Protein AF-A0AAV0G132-F1 (afdb_monomer_lite)

Organism: NCBI:txid186058

Sequence (870 aa):
MGSQDLRESGVVGNGVGATSFPSAESEQMADDATESMNLGDDILQDLDLYWDDINGRLLVSRMVNDSVIKGMVGAVEQEAAEKVRDKEMEMAKLKEHFDFHVTEINGVEFRGSHVLSSNNPESAQHIALLDGFTLDGKKMDSLTGLRNLVKEQFEKIKNDMYEVKDHNSLRRIGSGSELVGLGGILPEKESQSWVHVDKTINNLETTVDSIFGCVDDILQLSKVSFFEFKMEKDLQRKVENMVTQNLWRSFLEDFENQIWGQNTQMCAMQLEKLSEIRSLRADLVGILKLLSSTEGGNLTSLGSHDMDGFHNKISRDHGMSSKSHEGNDKVEHSRTDVPHSFEAAQLKHLSKEALVSYFSDMITKMKRDHESILQEKTEELFTLKAEFLRLRERGSNVSHRKDKELDVLRKKIPEILSKLDDILLANEKCPPIHCKDENVCNLKNRLESLLSENCRLRDSLAIKKNELKCLSSRVSDASEKMLKHSMDETKMQRLVDNLNLIVEDVGIESSIREEVYKCFMRDHMQLHLSKEIYDTMSREAGVEAESTCIVEMEDSDCESLIMQEMYAVIYGEAIVTLEKSIKELYGEYLKERETRISLQLQASQRENEFTLEADEKIKLKEELVALKKSLDEKDRMASDISTALAKERDQFDLVSLELNFLREQVTKQQSLASENDVKLDLVKGQLLQALIEIEAFRDEAKQKVDELNEANHQRRMALALSEEKQSNLLLLESREEELRKKMEVIKGIVCELSTMFAGFEFKVTERISENKFRLEHSQGKLKSLVKKANLLRKRDLICQQSLEKRSSDLQMAEAEVDLLGDEVDVLLGLLEKIYIALDHYSPILQHYPGVIQILKLIRRELGGEYTKAV

Structure (mmCIF, N/CA/C/O backbone):
data_AF-A0AAV0G132-F1
#
_entry.id   AF-A0AAV0G132-F1
#
loop_
_atom_site.group_PDB
_atom_site.id
_atom_site.type_symbol
_atom_site.label_atom_id
_atom_site.label_alt_id
_atom_site.label_comp_id
_atom_site.label_asym_id
_atom_site.label_entity_id
_atom_site.label_seq_id
_atom_site.pdbx_PDB_ins_code
_atom_site.Cartn_x
_atom_site.Cartn_y
_atom_site.Cartn_z
_atom_site.occupancy
_atom_site.B_iso_or_equiv
_atom_site.auth_seq_id
_atom_site.auth_comp_id
_atom_site.auth_asym_id
_atom_site.auth_atom_id
_atom_site.pdbx_PDB_model_num
ATOM 1 N N . MET A 1 1 ? -16.339 3.561 -53.559 1.00 36.94 1 MET A N 1
ATOM 2 C CA . MET A 1 1 ? -17.383 2.514 -53.512 1.00 36.94 1 MET A CA 1
ATOM 3 C C . MET A 1 1 ? -17.726 2.382 -52.038 1.00 36.94 1 MET A C 1
ATOM 5 O O . MET A 1 1 ? -16.840 2.003 -51.294 1.00 36.94 1 MET A O 1
ATOM 9 N N . GLY A 1 2 ? -18.855 2.824 -51.497 1.00 32.28 2 GLY A N 1
ATOM 10 C CA . GLY A 1 2 ? -20.177 3.156 -52.042 1.00 32.28 2 GLY A CA 1
ATOM 11 C C . GLY A 1 2 ? -21.156 2.641 -50.976 1.00 32.28 2 GLY A C 1
ATOM 12 O O . GLY A 1 2 ? -21.245 1.436 -50.799 1.00 32.28 2 GLY A O 1
ATOM 13 N N . SER A 1 3 ? -21.611 3.471 -50.037 1.00 37.94 3 SER A N 1
ATOM 14 C CA . SER A 1 3 ? -22.779 4.355 -50.181 1.00 37.94 3 SER A CA 1
ATOM 15 C C . SER A 1 3 ? -24.080 3.584 -50.417 1.00 37.94 3 SER A C 1
ATOM 17 O O . SER A 1 3 ? -24.374 3.258 -51.560 1.00 37.94 3 SER A O 1
ATOM 19 N N . GLN A 1 4 ? -24.890 3.410 -49.366 1.00 33.94 4 GLN A N 1
ATOM 20 C CA . GLN A 1 4 ? -26.226 4.025 -49.324 1.00 33.94 4 GLN A CA 1
ATOM 21 C C . GLN A 1 4 ? -26.869 3.960 -47.931 1.00 33.94 4 GLN A C 1
ATOM 23 O O . GLN A 1 4 ? -26.843 2.925 -47.272 1.00 33.94 4 GLN A O 1
ATOM 28 N N . ASP A 1 5 ? -27.494 5.068 -47.529 1.00 37.97 5 ASP A N 1
ATOM 29 C CA . ASP A 1 5 ? -28.571 5.076 -46.539 1.00 37.97 5 ASP A CA 1
ATOM 30 C C . ASP A 1 5 ? -29.846 4.457 -47.130 1.00 37.97 5 ASP A C 1
ATOM 32 O O . ASP A 1 5 ? -30.088 4.547 -48.338 1.00 37.97 5 ASP A O 1
ATOM 36 N N . LEU A 1 6 ? -30.725 3.950 -46.261 1.00 32.59 6 LEU A N 1
ATOM 37 C CA . LEU A 1 6 ? -32.139 3.768 -46.585 1.00 32.59 6 LEU A CA 1
ATOM 38 C C . LEU A 1 6 ? -33.021 4.164 -45.392 1.00 32.59 6 LEU A C 1
ATOM 40 O O . LEU A 1 6 ? -33.168 3.431 -44.417 1.00 32.59 6 LEU A O 1
ATOM 44 N N . ARG A 1 7 ? -33.614 5.358 -45.492 1.00 34.22 7 ARG A N 1
ATOM 45 C CA . ARG A 1 7 ? -34.792 5.774 -44.720 1.00 34.22 7 ARG A CA 1
ATOM 46 C C . ARG A 1 7 ? -36.039 5.434 -45.526 1.00 34.22 7 ARG A C 1
ATOM 48 O O . ARG A 1 7 ? -36.102 5.847 -46.676 1.00 34.22 7 ARG A O 1
ATOM 55 N N . GLU A 1 8 ? -37.059 4.870 -44.887 1.00 29.23 8 GLU A N 1
ATOM 56 C CA . GLU A 1 8 ? -38.465 5.074 -45.266 1.00 29.23 8 GLU A CA 1
ATOM 57 C C . GLU A 1 8 ? -39.414 4.584 -44.155 1.00 29.23 8 GLU A C 1
ATOM 59 O O . GLU A 1 8 ? -38.973 4.021 -43.156 1.00 29.23 8 GLU A O 1
ATOM 64 N N . SER A 1 9 ? -40.717 4.839 -44.284 1.00 30.92 9 SER A N 1
ATOM 65 C CA . SER A 1 9 ? -41.403 5.950 -43.603 1.00 30.92 9 SER A CA 1
ATOM 66 C C . SER A 1 9 ? -42.880 5.593 -43.335 1.00 30.92 9 SER A C 1
ATOM 68 O O . SER A 1 9 ? -43.387 4.634 -43.908 1.00 30.92 9 SER A O 1
ATOM 70 N N . GLY A 1 10 ? -43.577 6.338 -42.465 1.00 26.41 10 GLY A N 1
ATOM 71 C CA . GLY A 1 10 ? -44.994 6.092 -42.126 1.00 26.41 10 GLY A CA 1
ATOM 72 C C . GLY A 1 10 ? -45.368 6.709 -40.767 1.00 26.41 10 GLY A C 1
ATOM 73 O O . GLY A 1 10 ? -45.057 6.106 -39.751 1.00 26.41 10 GLY A O 1
ATOM 74 N N . VAL A 1 11 ? -45.813 7.965 -40.605 1.00 27.92 11 VAL A N 1
ATOM 75 C CA . VAL A 1 11 ? -46.923 8.753 -41.208 1.00 27.92 11 VAL A CA 1
ATOM 76 C C . VAL A 1 11 ? -48.240 8.634 -40.414 1.00 27.92 11 VAL A C 1
ATOM 78 O O . VAL A 1 11 ? -48.987 7.683 -40.581 1.00 27.92 11 VAL A O 1
ATOM 81 N N . VAL A 1 12 ? -48.529 9.708 -39.655 1.00 30.22 12 VAL A N 1
ATOM 82 C CA . VAL A 1 12 ? -49.845 10.192 -39.160 1.00 30.22 12 VAL A CA 1
ATOM 83 C C . VAL A 1 12 ? -50.607 9.345 -38.120 1.00 30.22 12 VAL A C 1
ATOM 85 O O . VAL A 1 12 ? -50.897 8.174 -38.316 1.00 30.22 12 VAL A O 1
ATOM 88 N N . GLY A 1 13 ? -51.037 10.007 -37.034 1.00 28.47 13 GLY A N 1
ATOM 89 C CA . GLY A 1 13 ? -51.892 9.413 -35.995 1.00 28.47 13 GLY A CA 1
ATOM 90 C C . GLY A 1 13 ? -52.217 10.347 -34.820 1.00 28.47 13 GLY A C 1
ATOM 91 O O . GLY A 1 13 ? -52.079 9.948 -33.670 1.00 28.47 13 GLY A O 1
ATOM 92 N N . ASN A 1 14 ? -52.593 11.606 -35.077 1.00 32.50 14 ASN A N 1
ATOM 93 C CA . ASN A 1 14 ? -52.926 12.560 -34.008 1.00 32.50 14 ASN A CA 1
ATOM 94 C C . ASN A 1 14 ? -54.374 12.331 -33.526 1.00 32.50 14 ASN A C 1
ATOM 96 O O . ASN A 1 14 ? -55.293 12.411 -34.340 1.00 32.50 14 ASN A O 1
ATOM 100 N N . GLY A 1 15 ? -54.590 12.066 -32.232 1.00 28.19 15 GLY A N 1
ATOM 101 C CA . GLY A 1 15 ? -55.911 11.717 -31.688 1.00 28.19 15 GLY A CA 1
ATOM 102 C C . GLY A 1 15 ? -56.147 12.258 -30.278 1.00 28.19 15 GLY A C 1
ATOM 103 O O . GLY A 1 15 ? -55.654 11.699 -29.303 1.00 28.19 15 GLY A O 1
ATOM 104 N N . VAL A 1 16 ? -56.926 13.337 -30.168 1.00 35.59 16 VAL A N 1
ATOM 105 C CA . VAL A 1 16 ? -57.407 13.878 -28.885 1.00 35.59 16 VAL A CA 1
ATOM 106 C C . VAL A 1 16 ? -58.702 13.164 -28.495 1.00 35.59 16 VAL A C 1
ATOM 108 O O . VAL A 1 16 ? -59.625 13.093 -29.303 1.00 35.59 16 VAL A O 1
ATOM 111 N N . GLY A 1 17 ? -58.783 12.673 -27.256 1.00 28.84 17 GLY A N 1
ATOM 112 C CA . GLY A 1 17 ? -59.946 11.956 -26.724 1.00 28.84 17 GLY A CA 1
ATOM 113 C C . GLY A 1 17 ? -60.421 12.528 -25.392 1.00 28.84 17 GLY A C 1
ATOM 114 O O . GLY A 1 17 ? -60.152 11.952 -24.344 1.00 28.84 17 GLY A O 1
ATOM 115 N N . ALA A 1 18 ? -61.124 13.661 -25.431 1.00 34.88 18 ALA A N 1
ATOM 116 C CA . ALA A 1 18 ? -61.877 14.172 -24.287 1.00 34.88 18 ALA A CA 1
ATOM 117 C C . ALA A 1 18 ? -63.366 13.847 -24.473 1.00 34.88 18 ALA A C 1
ATOM 119 O O . ALA A 1 18 ? -63.930 14.144 -25.525 1.00 34.88 18 ALA A O 1
ATOM 120 N N . THR A 1 19 ? -64.012 13.281 -23.453 1.00 28.36 19 THR A N 1
ATOM 121 C CA . THR A 1 19 ? -65.462 13.029 -23.446 1.00 28.36 19 THR A CA 1
ATOM 122 C C . THR A 1 19 ? -66.064 13.388 -22.096 1.00 28.36 19 THR A C 1
ATOM 124 O O . THR A 1 19 ? -65.718 12.796 -21.076 1.00 28.36 19 THR A O 1
ATOM 127 N N . SER A 1 20 ? -66.991 14.342 -22.105 1.00 32.84 20 SER A N 1
ATOM 128 C CA . SER A 1 20 ? -67.818 14.743 -20.966 1.00 32.84 20 SER A CA 1
ATOM 129 C C . SER A 1 20 ? -69.273 14.311 -21.176 1.00 32.84 20 SER A C 1
ATOM 131 O O . SER A 1 20 ? -69.733 14.323 -22.312 1.00 32.84 20 SER A O 1
ATOM 133 N N . PHE A 1 21 ? -69.952 13.982 -20.071 1.00 29.59 21 PHE A N 1
ATOM 134 C CA . PHE A 1 21 ? -71.403 13.853 -19.821 1.00 29.59 21 PHE A CA 1
ATOM 135 C C . PHE A 1 21 ? -72.417 14.021 -20.973 1.00 29.59 21 PHE A C 1
ATOM 137 O O . PHE A 1 21 ? -72.350 14.962 -21.763 1.00 29.59 21 PHE A O 1
ATOM 144 N N . PRO A 1 22 ? -73.529 13.269 -20.878 1.00 39.09 22 PRO A N 1
ATOM 145 C CA . PRO A 1 22 ? -74.794 13.989 -20.702 1.00 39.09 22 PRO A CA 1
ATOM 146 C C . PRO A 1 22 ? -75.633 13.569 -19.479 1.00 39.09 22 PRO A C 1
ATOM 148 O O . PRO A 1 22 ? -75.704 12.413 -19.077 1.00 39.09 22 PRO A O 1
ATOM 151 N N . SER A 1 23 ? -76.288 14.593 -18.945 1.00 30.05 23 SER A N 1
ATOM 152 C CA . SER A 1 23 ? -77.307 14.697 -17.891 1.00 30.05 23 SER A CA 1
ATOM 153 C C . SER A 1 23 ? -78.515 13.744 -17.920 1.00 30.05 23 SER A C 1
ATOM 155 O O . SER A 1 23 ? -79.077 13.512 -18.990 1.00 30.05 23 SER A O 1
ATOM 157 N N . ALA A 1 24 ? -79.049 13.439 -16.728 1.00 26.97 24 ALA A N 1
ATOM 158 C CA . ALA A 1 24 ? -80.485 13.521 -16.394 1.00 26.97 24 ALA A CA 1
ATOM 159 C C . ALA A 1 24 ? -80.685 13.576 -14.856 1.00 26.97 24 ALA A C 1
ATOM 161 O O . ALA A 1 24 ? -79.855 13.043 -14.122 1.00 26.97 24 ALA A O 1
ATOM 162 N N . GLU A 1 25 ? -81.768 14.195 -14.371 1.00 30.30 25 GLU A N 1
ATOM 163 C CA . GLU A 1 25 ? -82.135 14.262 -12.941 1.00 30.30 25 GLU A CA 1
ATOM 164 C C . GLU A 1 25 ? -83.433 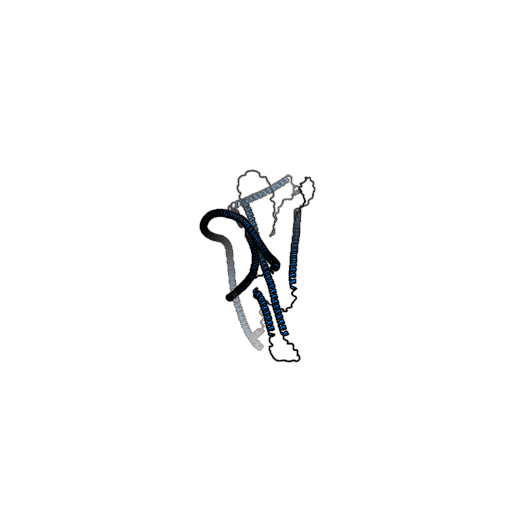13.483 -12.635 1.00 30.30 25 GLU A C 1
ATOM 166 O O . GLU A 1 25 ? -84.320 13.411 -13.477 1.00 30.30 25 GLU A O 1
ATOM 171 N N . SER A 1 26 ? -83.521 12.965 -11.401 1.00 31.55 26 SER A N 1
ATOM 172 C CA . SER A 1 26 ? -84.720 12.796 -10.548 1.00 31.55 26 SER A CA 1
ATOM 173 C C . SER A 1 26 ? -86.074 12.360 -11.149 1.00 31.55 26 SER A C 1
ATOM 175 O O . SER A 1 26 ? -86.759 13.171 -11.762 1.00 31.55 26 SER A O 1
ATOM 177 N N . GLU A 1 27 ? -86.593 11.204 -10.698 1.00 28.05 27 GLU A N 1
ATOM 178 C CA . GLU A 1 27 ? -87.810 11.181 -9.848 1.00 28.05 27 GLU A CA 1
ATOM 179 C C . GLU A 1 27 ? -87.971 9.859 -9.052 1.00 28.05 27 GLU A C 1
ATOM 181 O O . GLU A 1 27 ? -87.134 8.962 -9.154 1.00 28.05 27 GLU A O 1
ATOM 186 N N . GLN A 1 28 ? -88.987 9.776 -8.179 1.00 31.23 28 GLN A N 1
ATOM 187 C CA . GLN A 1 28 ? -89.142 8.755 -7.122 1.00 31.23 28 GLN A CA 1
ATOM 188 C C . GLN A 1 28 ? -90.221 7.692 -7.424 1.00 31.23 28 GLN A C 1
ATOM 190 O O . GLN A 1 28 ? -91.260 8.041 -7.967 1.00 31.23 28 GLN A O 1
ATOM 195 N N . MET A 1 29 ? -90.014 6.452 -6.954 1.00 26.42 29 MET A N 1
ATOM 196 C CA . MET A 1 29 ? -90.965 5.504 -6.306 1.00 26.42 29 MET A CA 1
ATOM 197 C C . MET A 1 29 ? -90.113 4.278 -5.880 1.00 26.42 29 MET A C 1
ATOM 199 O O . MET A 1 29 ? -89.427 3.715 -6.723 1.00 26.42 29 MET A O 1
ATOM 203 N N . ALA A 1 30 ? -89.898 3.949 -4.602 1.00 30.80 30 ALA A N 1
ATOM 204 C CA . ALA A 1 30 ? -90.835 3.397 -3.611 1.00 30.80 30 ALA A CA 1
ATOM 205 C C . ALA A 1 30 ? -91.268 1.937 -3.885 1.00 30.80 30 ALA A C 1
ATOM 207 O O . ALA A 1 30 ? -92.186 1.723 -4.670 1.00 30.80 30 ALA A O 1
ATOM 208 N N . ASP A 1 31 ? -90.651 0.971 -3.184 1.00 27.38 31 ASP A N 1
ATOM 209 C CA . ASP A 1 31 ? -91.366 0.030 -2.293 1.00 27.38 31 ASP A CA 1
ATOM 210 C C . ASP A 1 31 ? -90.404 -0.609 -1.250 1.00 27.38 31 ASP A C 1
ATOM 212 O O . ASP A 1 31 ? -89.189 -0.398 -1.318 1.00 27.38 31 ASP A O 1
ATOM 216 N N . ASP A 1 32 ? -90.951 -1.338 -0.273 1.00 32.44 32 ASP A N 1
ATOM 217 C CA . ASP A 1 32 ? -90.259 -1.979 0.861 1.00 32.44 32 ASP A CA 1
ATOM 218 C C . ASP A 1 32 ? -89.352 -3.175 0.496 1.00 32.44 32 ASP A C 1
ATOM 220 O O . ASP A 1 32 ? -89.736 -4.052 -0.277 1.00 32.44 32 ASP A O 1
ATOM 224 N N . ALA A 1 33 ? -88.228 -3.307 1.217 1.00 30.95 33 ALA A N 1
ATOM 225 C CA . ALA A 1 33 ? -87.808 -4.570 1.848 1.00 30.95 33 ALA A CA 1
ATOM 226 C C . ALA A 1 33 ? -86.703 -4.337 2.899 1.00 30.95 33 ALA A C 1
ATOM 228 O O . ALA A 1 33 ? -85.720 -3.640 2.649 1.00 30.95 33 ALA A O 1
ATOM 229 N N . THR A 1 34 ? -86.830 -4.959 4.074 1.00 45.25 34 THR A N 1
ATOM 230 C CA . THR A 1 34 ? -85.786 -4.964 5.110 1.00 45.25 34 THR A CA 1
ATOM 231 C C . THR A 1 34 ? -84.804 -6.116 4.916 1.00 45.25 34 THR A C 1
ATOM 233 O O . THR A 1 34 ? -85.205 -7.268 5.067 1.00 45.25 34 THR A O 1
ATOM 236 N N . GLU A 1 35 ? -83.515 -5.826 4.754 1.00 36.12 35 GLU A N 1
ATOM 237 C CA . GLU A 1 35 ? -82.450 -6.751 5.164 1.00 36.12 35 GLU A CA 1
ATOM 238 C C . GLU A 1 35 ? -81.192 -5.980 5.597 1.00 36.12 35 GLU A C 1
ATOM 240 O O . GLU A 1 35 ? -81.009 -4.809 5.255 1.00 36.12 35 GLU A O 1
ATOM 245 N N . SER A 1 36 ? -80.387 -6.575 6.480 1.00 41.50 36 SER A N 1
ATOM 246 C CA . SER A 1 36 ? -79.354 -5.860 7.238 1.00 41.50 36 SER A CA 1
ATOM 247 C C . SER A 1 36 ? -78.055 -5.676 6.453 1.00 41.50 36 SER A C 1
ATOM 249 O O . SER A 1 36 ? -77.457 -6.652 6.010 1.00 41.50 36 SER A O 1
ATOM 251 N N . MET A 1 37 ? -77.565 -4.434 6.373 1.00 43.34 37 MET A N 1
ATOM 252 C CA . MET A 1 37 ? -76.246 -4.111 5.819 1.00 43.34 37 MET A CA 1
ATOM 253 C C . MET A 1 37 ? -75.106 -4.720 6.656 1.00 43.34 37 MET A C 1
ATOM 255 O O . MET A 1 37 ? -74.596 -4.075 7.576 1.00 43.34 37 MET A O 1
ATOM 259 N N . ASN A 1 38 ? -74.628 -5.907 6.279 1.00 50.78 38 ASN A N 1
ATOM 260 C CA . ASN A 1 38 ? -73.342 -6.450 6.732 1.00 50.78 38 ASN A CA 1
ATOM 261 C C . ASN A 1 38 ? -72.169 -5.789 5.977 1.00 50.78 38 ASN A C 1
ATOM 263 O O . ASN A 1 38 ? -71.285 -6.451 5.446 1.00 50.78 38 ASN A O 1
ATOM 267 N N . LEU A 1 39 ? -72.129 -4.451 5.980 1.00 52.28 39 LEU A N 1
ATOM 268 C CA . LEU A 1 39 ? -71.140 -3.642 5.251 1.00 52.28 39 LEU A CA 1
ATOM 269 C C . LEU A 1 39 ? -69.682 -3.923 5.684 1.00 52.28 39 LEU A C 1
ATOM 271 O O . LEU A 1 39 ? -68.746 -3.555 4.985 1.00 52.28 39 LEU A O 1
ATOM 275 N N . GLY A 1 40 ? -69.478 -4.555 6.845 1.00 53.88 40 GLY A N 1
ATOM 276 C CA . GLY A 1 40 ? -68.166 -5.031 7.289 1.00 53.88 40 GLY A CA 1
ATOM 277 C C . GLY A 1 40 ? -67.715 -6.335 6.623 1.00 53.88 40 GLY A C 1
ATOM 278 O O . GLY A 1 40 ? -66.518 -6.499 6.409 1.00 53.88 40 GLY A O 1
ATOM 279 N N . ASP A 1 41 ? -68.645 -7.226 6.268 1.00 54.53 41 ASP A N 1
ATOM 280 C CA . ASP A 1 41 ? -68.327 -8.515 5.642 1.00 54.53 41 ASP A CA 1
ATOM 281 C C . ASP A 1 41 ? -67.992 -8.320 4.157 1.00 54.53 41 ASP A C 1
ATOM 283 O O . ASP A 1 41 ? -66.986 -8.853 3.699 1.00 54.53 41 ASP A O 1
ATOM 287 N N . ASP A 1 42 ? -68.749 -7.477 3.439 1.00 55.22 42 ASP A N 1
ATOM 288 C CA . ASP A 1 42 ? -68.445 -7.107 2.045 1.00 55.22 42 ASP A CA 1
ATOM 289 C C . ASP A 1 42 ? -67.043 -6.480 1.928 1.00 55.22 42 ASP A C 1
ATOM 291 O O . ASP A 1 42 ? -66.249 -6.872 1.076 1.00 55.22 42 ASP A O 1
ATOM 295 N N . ILE A 1 43 ? -66.693 -5.549 2.829 1.00 59.53 43 ILE A N 1
ATOM 296 C CA . ILE A 1 43 ? -65.374 -4.890 2.836 1.00 59.53 43 ILE A CA 1
ATOM 297 C C . ILE A 1 43 ? -64.248 -5.874 3.186 1.00 59.53 43 ILE A C 1
ATOM 299 O O . ILE A 1 43 ? -63.153 -5.754 2.640 1.00 59.53 43 ILE A O 1
ATOM 303 N N . LEU A 1 44 ? -64.487 -6.844 4.077 1.00 62.59 44 LEU A N 1
ATOM 304 C CA . LEU A 1 44 ? -63.518 -7.910 4.355 1.00 62.59 44 LEU A CA 1
ATOM 305 C C . LEU A 1 44 ? -63.347 -8.838 3.147 1.00 62.59 44 LEU A C 1
ATOM 307 O O . LEU A 1 44 ? -62.218 -9.169 2.798 1.00 62.59 44 LEU A O 1
ATOM 311 N N . GLN A 1 45 ? -64.439 -9.202 2.474 1.00 66.06 45 GLN A N 1
ATOM 312 C CA . GLN A 1 45 ? -64.406 -10.083 1.312 1.00 66.06 45 GLN A CA 1
ATOM 313 C C . GLN A 1 45 ? -63.749 -9.416 0.091 1.00 66.06 45 GLN A C 1
ATOM 315 O O . GLN A 1 45 ? -62.959 -10.064 -0.596 1.00 66.06 45 GLN A O 1
ATOM 320 N N . ASP A 1 46 ? -63.980 -8.120 -0.136 1.00 70.44 46 ASP A N 1
ATOM 321 C CA . ASP A 1 46 ? -63.236 -7.317 -1.117 1.00 70.44 46 ASP A CA 1
ATOM 322 C C . ASP A 1 46 ? -61.739 -7.229 -0.768 1.00 70.44 46 ASP A C 1
ATOM 324 O O . ASP A 1 46 ? -60.889 -7.287 -1.660 1.00 70.44 46 ASP A O 1
ATOM 328 N N . LEU A 1 47 ? -61.388 -7.119 0.521 1.00 73.62 47 LEU A N 1
ATOM 329 C CA . LEU A 1 47 ? -59.992 -7.056 0.962 1.00 73.62 47 LEU A CA 1
ATOM 330 C C . LEU A 1 47 ? -59.267 -8.400 0.782 1.00 73.62 47 LEU A C 1
ATOM 332 O O . LEU A 1 47 ? -58.124 -8.406 0.324 1.00 73.62 47 LEU A O 1
ATOM 336 N N . ASP A 1 48 ? -59.932 -9.520 1.078 1.00 75.00 48 ASP A N 1
ATOM 337 C CA . ASP A 1 48 ? -59.417 -10.873 0.831 1.00 75.00 48 ASP A CA 1
ATOM 338 C C . ASP A 1 48 ? -59.248 -11.133 -0.678 1.00 75.00 48 ASP A C 1
ATOM 340 O O . ASP A 1 48 ? -58.193 -11.602 -1.108 1.00 75.00 48 ASP A O 1
ATOM 344 N N . LEU A 1 49 ? -60.221 -10.738 -1.512 1.00 74.44 49 LEU A N 1
ATOM 345 C CA . LEU A 1 49 ? -60.110 -10.809 -2.978 1.00 74.44 49 LEU A CA 1
ATOM 346 C C . LEU A 1 49 ? -58.949 -9.955 -3.518 1.00 74.44 49 LEU A C 1
ATOM 348 O O . LEU A 1 49 ? -58.238 -10.378 -4.433 1.00 74.44 49 LEU A O 1
ATOM 352 N N . TYR A 1 50 ? -58.722 -8.770 -2.946 1.00 81.00 50 TYR A N 1
ATOM 353 C CA . TYR A 1 50 ? -57.596 -7.906 -3.306 1.00 81.00 50 TYR A CA 1
ATOM 354 C C . TYR A 1 50 ? -56.249 -8.485 -2.841 1.00 81.00 50 TYR A C 1
ATOM 356 O O . TYR A 1 50 ? -55.238 -8.362 -3.536 1.00 81.00 50 TYR A O 1
ATOM 364 N N . TRP A 1 51 ? -56.224 -9.166 -1.692 1.00 82.75 51 TRP A N 1
ATOM 365 C CA . TRP A 1 51 ? -55.050 -9.885 -1.200 1.00 82.75 51 TRP A CA 1
ATOM 366 C C . TRP A 1 51 ? -54.709 -11.091 -2.086 1.00 82.75 51 TRP A C 1
ATOM 368 O O . TRP A 1 51 ? -53.539 -11.299 -2.411 1.00 82.75 51 TRP A O 1
ATOM 378 N N . ASP A 1 52 ? -55.710 -11.833 -2.562 1.00 84.81 52 ASP A N 1
ATOM 379 C CA . ASP A 1 52 ? -55.521 -12.941 -3.503 1.00 84.81 52 ASP A CA 1
ATOM 380 C C . ASP A 1 52 ? -55.097 -12.478 -4.908 1.00 84.81 52 ASP A C 1
ATOM 382 O O . ASP A 1 52 ? -54.250 -13.127 -5.525 1.00 84.81 52 ASP A O 1
ATOM 386 N N . ASP A 1 53 ? -55.565 -11.324 -5.397 1.00 86.19 53 ASP A N 1
ATOM 387 C CA . ASP A 1 53 ? -55.030 -10.690 -6.616 1.00 86.19 53 ASP A CA 1
ATOM 388 C C . ASP A 1 53 ? -53.558 -10.265 -6.439 1.00 86.19 53 ASP A C 1
ATOM 390 O O . ASP A 1 53 ? -52.724 -10.528 -7.312 1.00 86.19 53 ASP A O 1
ATOM 394 N N . ILE A 1 54 ? -53.185 -9.698 -5.283 1.00 83.25 54 ILE A N 1
ATOM 395 C CA . ILE A 1 54 ? -51.779 -9.410 -4.946 1.00 83.25 54 ILE A CA 1
ATOM 396 C C . ILE A 1 54 ? -50.946 -10.700 -4.921 1.00 83.25 54 ILE A C 1
ATOM 398 O O . ILE A 1 54 ? -49.888 -10.749 -5.554 1.00 83.25 54 ILE A O 1
ATOM 402 N N . ASN A 1 55 ? -51.414 -11.757 -4.251 1.00 81.81 55 ASN A N 1
ATOM 403 C CA . ASN A 1 55 ? -50.719 -13.045 -4.184 1.00 81.81 55 ASN A CA 1
ATOM 404 C C . ASN A 1 55 ? -50.591 -13.695 -5.569 1.00 81.81 55 ASN A C 1
ATOM 406 O O . ASN A 1 55 ? -49.518 -14.192 -5.915 1.00 81.81 55 ASN A O 1
ATOM 410 N N . GLY A 1 56 ? -51.638 -13.634 -6.396 1.00 85.56 56 GLY A N 1
ATOM 411 C CA . GLY A 1 56 ? -51.631 -14.109 -7.778 1.00 85.56 56 GLY A CA 1
ATOM 412 C C . GLY A 1 56 ? -50.617 -13.360 -8.644 1.00 85.56 56 GLY A C 1
ATOM 413 O O . GLY A 1 56 ? -49.794 -13.984 -9.316 1.00 85.56 56 GLY A O 1
ATOM 414 N N . ARG A 1 57 ? -50.593 -12.023 -8.576 1.00 84.12 57 ARG A N 1
ATOM 415 C CA . ARG A 1 57 ? -49.601 -11.190 -9.281 1.00 84.12 57 ARG A CA 1
ATOM 416 C C . ARG A 1 57 ? -48.179 -11.436 -8.794 1.00 84.12 57 ARG A C 1
ATOM 418 O O . ARG A 1 57 ? -47.260 -11.454 -9.611 1.00 84.12 57 ARG A O 1
ATOM 425 N N . LEU A 1 58 ? -47.979 -11.644 -7.494 1.00 84.38 58 LEU A N 1
ATOM 426 C CA . LEU A 1 58 ? -46.664 -11.905 -6.908 1.00 84.38 58 LEU A CA 1
ATOM 427 C C . LEU A 1 58 ? -46.162 -13.313 -7.272 1.00 84.38 58 LEU A C 1
ATOM 429 O O . LEU A 1 58 ? -44.988 -13.470 -7.607 1.00 84.38 58 LEU A O 1
ATOM 433 N N . LEU A 1 59 ? -47.052 -14.311 -7.324 1.00 84.19 59 LEU A N 1
ATOM 434 C CA . LEU A 1 59 ? -46.761 -15.649 -7.845 1.00 84.19 59 LEU A CA 1
ATOM 435 C C . LEU A 1 59 ? -46.396 -15.609 -9.336 1.00 84.19 59 LEU A C 1
ATOM 437 O O . LEU A 1 59 ? -45.377 -16.178 -9.721 1.00 84.19 59 LEU A O 1
ATOM 441 N N . VAL A 1 60 ? -47.166 -14.895 -10.166 1.00 85.38 60 VAL A N 1
ATOM 442 C CA . VAL A 1 60 ? -46.862 -14.709 -11.597 1.00 85.38 60 VAL A CA 1
ATOM 443 C C . VAL A 1 60 ? -45.535 -13.971 -11.784 1.00 85.38 60 VAL A C 1
ATOM 445 O O . VAL A 1 60 ? -44.696 -14.428 -12.553 1.00 85.38 60 VAL A O 1
ATOM 448 N N . SER A 1 61 ? -45.297 -12.883 -11.047 1.00 84.81 61 SER A N 1
ATOM 449 C CA . SER A 1 61 ? -44.033 -12.132 -11.069 1.00 84.81 61 SER A CA 1
ATOM 450 C C . SER A 1 61 ? -42.839 -13.019 -10.701 1.00 84.81 61 SER A C 1
ATOM 452 O O . SER A 1 61 ? -41.820 -13.018 -11.392 1.00 84.81 61 SER A O 1
ATOM 454 N N . ARG A 1 62 ? -42.991 -13.868 -9.675 1.00 86.81 62 ARG A N 1
ATOM 455 C CA . ARG A 1 62 ? -41.983 -14.861 -9.293 1.00 86.81 62 ARG A CA 1
ATOM 456 C C . ARG A 1 62 ? -41.759 -15.908 -10.384 1.00 86.81 62 ARG A C 1
ATOM 458 O O . ARG A 1 62 ? -40.615 -16.133 -10.751 1.00 86.81 62 ARG A O 1
ATOM 465 N N . MET A 1 63 ? -42.816 -16.492 -10.950 1.00 86.31 63 MET A N 1
ATOM 466 C CA . MET A 1 63 ? -42.703 -17.465 -12.046 1.00 86.31 63 MET A CA 1
ATOM 467 C C . MET A 1 63 ? -42.062 -16.865 -13.305 1.00 86.31 63 MET A C 1
ATOM 469 O O . MET A 1 63 ? -41.300 -17.551 -13.986 1.00 86.31 63 MET A O 1
ATOM 473 N N . VAL A 1 64 ? -42.336 -15.593 -13.611 1.00 89.00 64 VAL A N 1
ATOM 474 C CA . VAL A 1 64 ? -41.697 -14.858 -14.712 1.00 89.00 64 VAL A CA 1
ATOM 475 C C . VAL A 1 64 ? -40.220 -14.613 -14.406 1.00 89.00 64 VAL A C 1
ATOM 477 O O . VAL A 1 64 ? -39.390 -14.946 -15.247 1.00 89.00 64 VAL A O 1
ATOM 480 N N . ASN A 1 65 ? -39.865 -14.130 -13.212 1.00 86.06 65 ASN A N 1
ATOM 481 C CA . ASN A 1 65 ? -38.463 -13.952 -12.817 1.00 86.06 65 ASN A CA 1
ATOM 482 C C . ASN A 1 65 ? -37.691 -15.278 -12.811 1.00 86.06 65 ASN A C 1
ATOM 484 O O . ASN A 1 65 ? -36.621 -15.344 -13.408 1.00 86.06 65 ASN A O 1
ATOM 488 N N . ASP A 1 66 ? -38.238 -16.344 -12.226 1.00 88.31 66 ASP A N 1
ATOM 489 C CA . ASP A 1 66 ? -37.619 -17.675 -12.220 1.00 88.31 66 ASP A CA 1
ATOM 490 C C . ASP A 1 66 ? -37.433 -18.203 -13.660 1.00 88.31 66 ASP A C 1
ATOM 492 O O . ASP A 1 66 ? -36.412 -18.818 -13.972 1.00 88.31 66 ASP A O 1
ATOM 496 N N . SER A 1 67 ? -38.367 -17.904 -14.575 1.00 85.25 67 SER A N 1
ATOM 497 C CA . SER A 1 67 ? -38.255 -18.251 -16.002 1.00 85.25 67 SER A CA 1
ATOM 498 C C . SER A 1 67 ? -37.216 -17.409 -16.750 1.00 85.25 67 SER A C 1
ATOM 500 O O . SER A 1 67 ? -36.471 -17.953 -17.564 1.00 85.25 67 SER A O 1
ATOM 502 N N . VAL A 1 68 ? -37.127 -16.103 -16.473 1.00 86.06 68 VAL A N 1
ATOM 503 C CA . VAL A 1 68 ? -36.127 -15.192 -17.059 1.00 86.06 68 VAL A CA 1
ATOM 504 C C . VAL A 1 68 ? -34.727 -15.549 -16.567 1.00 86.06 68 VAL A C 1
ATOM 506 O O . VAL A 1 68 ? -33.826 -15.713 -17.384 1.00 86.06 68 VAL A O 1
ATOM 509 N N . ILE A 1 69 ? -34.552 -15.761 -15.260 1.00 87.88 69 ILE A N 1
ATOM 510 C CA . ILE A 1 69 ? -33.289 -16.205 -14.655 1.00 87.88 69 ILE A CA 1
ATOM 511 C C . ILE A 1 69 ? -32.874 -17.552 -15.251 1.00 87.88 69 ILE A C 1
ATOM 513 O O . ILE A 1 69 ? -31.735 -17.695 -15.684 1.00 87.88 69 ILE A O 1
ATOM 517 N N . LYS A 1 70 ? -33.792 -18.521 -15.363 1.00 89.25 70 LYS A N 1
ATOM 518 C CA . LYS A 1 70 ? -33.506 -19.817 -15.997 1.00 89.25 70 LYS A CA 1
ATOM 519 C C . LYS A 1 70 ? -33.147 -19.688 -17.482 1.00 89.25 70 LYS A C 1
ATOM 521 O O . LYS A 1 70 ? -32.272 -20.411 -17.950 1.00 89.25 70 LYS A O 1
ATOM 526 N N . GLY A 1 71 ? -33.775 -18.764 -18.212 1.00 89.19 71 GLY A N 1
ATOM 527 C CA . GLY A 1 71 ? -33.420 -18.443 -19.597 1.00 89.19 71 GLY A CA 1
ATOM 528 C C . GLY A 1 71 ? -32.025 -17.823 -19.724 1.00 89.19 71 GLY A C 1
ATOM 529 O O . GLY A 1 71 ? -31.249 -18.237 -20.581 1.00 89.19 71 GLY A O 1
ATOM 530 N N . MET A 1 72 ? -31.674 -16.888 -18.837 1.00 84.94 72 MET A N 1
ATOM 531 C CA . MET A 1 72 ? -30.342 -16.276 -18.777 1.00 84.94 72 MET A CA 1
ATOM 532 C C . MET A 1 72 ? -29.261 -17.292 -18.392 1.00 84.94 72 MET A C 1
ATOM 534 O O . MET A 1 72 ? -28.221 -17.341 -19.042 1.00 84.94 72 MET A O 1
ATOM 538 N N . VAL A 1 73 ? -29.511 -18.135 -17.384 1.00 88.88 73 VAL A N 1
ATOM 539 C CA . VAL A 1 73 ? -28.594 -19.214 -16.983 1.00 88.88 73 VAL A CA 1
ATOM 540 C C . VAL A 1 73 ? -28.399 -20.202 -18.130 1.00 88.88 73 VAL A C 1
ATOM 542 O O . VAL A 1 73 ? -27.259 -20.467 -18.485 1.00 88.88 73 VAL A O 1
ATOM 545 N N . GLY A 1 74 ? -29.471 -20.662 -18.784 1.00 90.81 74 GLY A N 1
ATOM 546 C CA . GLY A 1 74 ? -29.364 -21.562 -19.939 1.00 90.81 74 GLY A CA 1
ATOM 547 C C . GLY A 1 74 ? -28.607 -20.951 -21.126 1.00 90.81 74 GLY A C 1
ATOM 548 O O . GLY A 1 74 ? -27.842 -21.647 -21.789 1.00 90.81 74 GLY A O 1
ATOM 549 N N . ALA A 1 75 ? -28.754 -19.643 -21.371 1.00 85.44 75 ALA A N 1
ATOM 550 C CA . ALA A 1 75 ? -27.974 -18.936 -22.387 1.00 85.44 75 ALA A CA 1
ATOM 551 C C . ALA A 1 75 ? -26.478 -18.867 -22.027 1.00 85.44 75 ALA A C 1
ATOM 553 O O . ALA A 1 75 ? -25.635 -19.127 -22.883 1.00 85.44 75 ALA A O 1
ATOM 554 N N . VAL A 1 76 ? -26.142 -18.585 -20.762 1.00 87.62 76 VAL A N 1
ATOM 555 C CA . VAL A 1 76 ? -24.753 -18.561 -20.267 1.00 87.62 76 VAL A CA 1
ATOM 556 C C . VAL A 1 76 ? -24.132 -19.964 -20.252 1.00 87.62 76 VAL A C 1
ATOM 558 O O . VAL A 1 76 ? -22.974 -20.116 -20.630 1.00 87.62 76 VAL A O 1
ATOM 561 N N . GLU A 1 77 ? -24.888 -21.001 -19.882 1.00 89.69 77 GLU A N 1
ATOM 562 C CA . GLU A 1 77 ? -24.465 -22.405 -19.980 1.00 89.69 77 GLU A CA 1
ATOM 563 C C . GLU A 1 77 ? -24.181 -22.802 -21.436 1.00 89.69 77 GLU A C 1
ATOM 565 O O . GLU A 1 77 ? -23.166 -23.444 -21.712 1.00 89.69 77 GLU A O 1
ATOM 570 N N . GLN A 1 78 ? -25.028 -22.381 -22.382 1.00 90.56 78 GLN A N 1
ATOM 571 C CA . GLN A 1 78 ? -24.827 -22.644 -23.807 1.00 90.56 78 GLN A CA 1
ATOM 572 C C . GLN A 1 78 ? -23.615 -21.884 -24.377 1.00 90.56 78 GLN A C 1
ATOM 574 O O . GLN A 1 78 ? -22.816 -22.486 -25.094 1.00 90.56 78 GLN A O 1
ATOM 579 N N . GLU A 1 79 ? -23.430 -20.607 -24.025 1.00 89.62 79 GLU A N 1
ATOM 580 C CA . GLU A 1 79 ? -22.260 -19.805 -24.420 1.00 89.62 79 GLU A CA 1
ATOM 581 C C . GLU A 1 79 ? -20.955 -20.377 -23.832 1.00 89.62 79 GLU A C 1
ATOM 583 O O . GLU A 1 79 ? -19.928 -20.444 -24.511 1.00 89.62 79 GLU A O 1
ATOM 588 N N . ALA A 1 80 ? -20.988 -20.839 -22.578 1.00 87.38 80 ALA A N 1
ATOM 589 C CA . ALA A 1 80 ? -19.858 -21.505 -21.938 1.00 87.38 80 ALA A CA 1
ATOM 590 C C . ALA A 1 80 ? -19.532 -22.845 -22.616 1.00 87.38 80 ALA A C 1
ATOM 592 O O . ALA A 1 80 ? -18.368 -23.104 -22.918 1.00 87.38 80 ALA A O 1
ATOM 593 N N . ALA A 1 81 ? -20.541 -23.670 -22.915 1.00 89.00 81 ALA A N 1
ATOM 594 C CA . ALA A 1 81 ? -20.360 -24.934 -23.627 1.00 89.00 81 ALA A CA 1
ATOM 595 C C . ALA A 1 81 ? -19.814 -24.731 -25.051 1.00 89.00 81 ALA A C 1
ATOM 597 O O . ALA A 1 81 ? -18.985 -25.514 -25.512 1.00 89.00 81 ALA A O 1
ATOM 598 N N . GLU A 1 82 ? -20.229 -23.670 -25.746 1.00 88.81 82 GLU A N 1
ATOM 599 C CA . GLU A 1 82 ? -19.692 -23.309 -27.059 1.00 88.81 82 GLU A CA 1
ATOM 600 C C . GLU A 1 82 ? -18.215 -22.897 -26.978 1.00 88.81 82 GLU A C 1
ATOM 602 O O . GLU A 1 82 ? -17.382 -23.485 -27.669 1.00 88.81 82 GLU A O 1
ATOM 607 N N . LYS A 1 83 ? -17.859 -22.006 -26.042 1.00 87.94 83 LYS A N 1
ATOM 608 C CA . LYS A 1 83 ? -16.460 -21.614 -25.787 1.00 87.94 83 LYS A CA 1
ATOM 609 C C . LYS A 1 83 ? -15.568 -22.783 -25.363 1.00 87.94 83 LYS A C 1
ATOM 611 O O . LYS A 1 83 ? -14.390 -22.799 -25.719 1.00 87.94 83 LYS A O 1
ATOM 616 N N . VAL A 1 84 ? -16.103 -23.757 -24.620 1.00 86.75 84 VAL A N 1
ATOM 617 C CA . VAL A 1 84 ? -15.380 -24.993 -24.281 1.00 86.75 84 VAL A CA 1
ATOM 618 C C . VAL A 1 84 ? -15.111 -25.815 -25.540 1.00 86.75 84 VAL A C 1
ATOM 620 O O . VAL A 1 84 ? -13.952 -26.134 -25.785 1.00 86.75 84 VAL A O 1
ATOM 623 N N . ARG A 1 85 ? -16.117 -26.074 -26.390 1.00 88.88 85 ARG A N 1
ATOM 624 C CA . ARG A 1 85 ? -15.923 -26.826 -27.649 1.00 88.88 85 ARG A CA 1
ATOM 625 C C . ARG A 1 85 ? -14.933 -26.153 -28.600 1.00 88.88 85 ARG A C 1
ATOM 627 O O . ARG A 1 85 ? -14.130 -26.845 -29.222 1.00 88.88 85 ARG A O 1
ATOM 634 N N . ASP A 1 86 ? -14.950 -24.825 -28.702 1.00 85.94 86 ASP A N 1
ATOM 635 C CA . ASP A 1 86 ? -13.977 -24.087 -29.516 1.00 85.94 86 ASP A CA 1
ATOM 636 C C . ASP A 1 86 ? -12.547 -24.269 -28.985 1.00 85.94 86 ASP A C 1
ATOM 638 O O . ASP A 1 86 ? -11.616 -24.495 -29.762 1.00 85.94 86 ASP A O 1
ATOM 642 N N . LYS A 1 87 ? -12.363 -24.255 -27.658 1.00 85.19 87 LYS A N 1
ATOM 643 C CA . LYS A 1 87 ? -11.059 -24.518 -27.030 1.00 85.19 87 LYS A CA 1
ATOM 644 C C . LYS A 1 87 ? -10.635 -25.982 -27.110 1.00 85.19 87 LYS A C 1
ATOM 646 O O . LYS A 1 87 ? -9.454 -26.249 -27.316 1.00 85.19 87 LYS A O 1
ATOM 651 N N . GLU A 1 88 ? -11.566 -26.925 -27.044 1.00 87.69 88 GLU A N 1
ATOM 652 C CA . GLU A 1 88 ? -11.303 -28.337 -27.335 1.00 87.69 88 GLU A CA 1
ATOM 653 C C . GLU A 1 88 ? -10.891 -28.537 -28.802 1.00 87.69 88 GLU A C 1
ATOM 655 O O . GLU A 1 88 ? -9.967 -29.301 -29.074 1.00 87.69 88 GLU A O 1
ATOM 660 N N . MET A 1 89 ? -11.484 -27.798 -29.749 1.00 81.31 89 MET A N 1
ATOM 661 C CA . MET A 1 89 ? -11.091 -27.828 -31.162 1.00 81.31 89 MET A CA 1
ATOM 662 C C . MET A 1 89 ? -9.713 -27.189 -31.406 1.00 81.31 89 MET A C 1
ATOM 664 O O . MET A 1 89 ? -8.940 -27.700 -32.218 1.00 81.31 89 MET A O 1
ATOM 668 N N . GLU A 1 90 ? -9.373 -26.097 -30.713 1.00 82.25 90 GLU A N 1
ATOM 669 C CA . GLU A 1 90 ? -8.007 -25.550 -30.709 1.00 82.25 90 GLU A CA 1
ATOM 670 C C . GLU A 1 90 ? -7.000 -26.565 -30.150 1.00 82.25 90 GLU A C 1
ATOM 672 O O . GLU A 1 90 ? -5.965 -26.799 -30.774 1.00 82.25 90 GLU A O 1
ATOM 677 N N . MET A 1 91 ? -7.308 -27.217 -29.022 1.00 71.56 91 MET A N 1
ATOM 678 C CA . MET A 1 91 ? -6.431 -28.239 -28.440 1.00 71.56 91 MET A CA 1
ATOM 679 C C . MET A 1 91 ? -6.321 -29.494 -29.313 1.00 71.56 91 MET A C 1
ATOM 681 O O . MET A 1 91 ? -5.243 -30.079 -29.382 1.00 71.56 91 MET A O 1
ATOM 685 N N . ALA A 1 92 ? -7.378 -29.885 -30.030 1.00 81.62 92 ALA A N 1
ATOM 686 C CA . ALA A 1 92 ? -7.330 -30.981 -30.996 1.00 81.62 92 ALA A CA 1
ATOM 687 C C . ALA A 1 92 ? -6.387 -30.664 -32.170 1.00 81.62 92 ALA A C 1
ATOM 689 O O . ALA A 1 92 ? -5.521 -31.476 -32.483 1.00 81.62 92 ALA A O 1
ATOM 690 N N . LYS A 1 93 ? -6.482 -29.460 -32.755 1.00 73.50 93 LYS A N 1
ATOM 691 C CA . LYS A 1 93 ? -5.572 -28.989 -33.820 1.00 73.50 93 LYS A CA 1
ATOM 692 C C . LYS A 1 93 ? -4.126 -28.867 -33.333 1.00 73.50 93 LYS A C 1
ATOM 694 O O . LYS A 1 93 ? -3.195 -29.213 -34.054 1.00 73.50 93 LYS A O 1
ATOM 699 N N . LEU A 1 94 ? -3.926 -28.397 -32.100 1.00 70.44 94 LEU A N 1
ATOM 700 C CA . LEU A 1 94 ? -2.600 -28.330 -31.486 1.00 70.44 94 LEU A CA 1
ATOM 701 C C . LEU A 1 94 ? -2.023 -29.733 -31.241 1.00 70.44 94 LEU A C 1
ATOM 703 O O . LEU A 1 94 ? -0.837 -29.950 -31.465 1.00 70.44 94 LEU A O 1
ATOM 707 N N . LYS A 1 95 ? -2.854 -30.701 -30.838 1.00 73.19 95 LYS A N 1
ATOM 708 C CA . LYS A 1 95 ? -2.441 -32.100 -30.691 1.00 73.19 95 LYS A CA 1
ATOM 709 C C . LYS A 1 95 ? -2.091 -32.742 -32.038 1.00 73.19 95 LYS A C 1
ATOM 711 O O . LYS A 1 95 ? -1.061 -33.394 -32.129 1.00 73.19 95 LYS A O 1
ATOM 716 N N . GLU A 1 96 ? -2.885 -32.508 -33.080 1.00 68.31 96 GLU A N 1
ATOM 717 C CA . GLU A 1 96 ? -2.602 -32.964 -34.450 1.00 68.31 96 GLU A CA 1
ATOM 718 C C . GLU A 1 96 ? -1.243 -32.431 -34.954 1.00 68.31 96 GLU A C 1
ATOM 720 O O . GLU A 1 96 ? -0.455 -33.176 -35.537 1.00 68.31 96 GLU A O 1
ATOM 725 N N . HIS A 1 97 ? -0.905 -31.179 -34.621 1.00 56.09 97 HIS A N 1
ATOM 726 C CA . HIS A 1 97 ? 0.414 -30.585 -34.879 1.00 56.09 97 HIS A CA 1
ATOM 727 C C . HIS A 1 97 ? 1.559 -31.254 -34.080 1.00 56.09 97 HIS A C 1
ATOM 729 O O . HIS A 1 97 ? 2.702 -31.257 -34.541 1.00 56.09 97 HIS A O 1
ATOM 735 N N . PHE A 1 98 ? 1.297 -31.832 -32.902 1.00 53.16 98 PHE A N 1
ATOM 736 C CA . PHE A 1 98 ? 2.294 -32.623 -32.166 1.00 53.16 98 PHE A CA 1
ATOM 737 C C . PHE A 1 98 ? 2.432 -34.048 -32.724 1.00 53.16 98 PHE A C 1
ATOM 739 O O . PHE A 1 98 ? 3.554 -34.495 -32.960 1.00 53.16 98 PHE A O 1
ATOM 746 N N . ASP A 1 99 ? 1.322 -34.741 -33.001 1.00 50.81 99 ASP A N 1
ATOM 747 C CA . ASP A 1 99 ? 1.325 -36.114 -33.533 1.00 50.81 99 ASP A CA 1
ATOM 748 C C . ASP A 1 99 ? 2.036 -36.193 -34.912 1.00 50.81 99 ASP A C 1
ATOM 750 O O . ASP A 1 99 ? 2.712 -37.184 -35.216 1.00 50.81 99 ASP A O 1
ATOM 754 N N . PHE A 1 100 ? 1.996 -35.115 -35.710 1.00 47.50 100 PHE A N 1
ATOM 755 C CA . PHE A 1 100 ? 2.753 -34.997 -36.966 1.00 47.50 100 PHE A CA 1
ATOM 756 C C . PHE A 1 100 ? 4.279 -35.123 -36.773 1.00 47.50 100 PHE A C 1
ATOM 758 O O . PHE A 1 100 ? 4.946 -35.761 -37.586 1.00 47.50 100 PHE A O 1
ATOM 765 N N . HIS A 1 101 ? 4.839 -34.591 -35.679 1.00 43.81 101 HIS A N 1
ATOM 766 C CA . HIS A 1 101 ? 6.279 -34.666 -35.388 1.00 43.81 101 HIS A CA 1
ATOM 767 C C . HIS A 1 101 ? 6.727 -35.988 -34.741 1.00 43.81 101 HIS A C 1
ATOM 769 O O . HIS A 1 101 ? 7.909 -36.321 -34.792 1.00 43.81 101 HIS A O 1
ATOM 775 N N . VAL A 1 102 ? 5.812 -36.771 -34.164 1.00 39.66 102 VAL A N 1
ATOM 776 C CA . VAL A 1 102 ? 6.140 -38.079 -33.560 1.00 39.66 102 VAL A CA 1
ATOM 777 C C . VAL A 1 102 ? 6.322 -39.171 -34.626 1.00 39.66 102 VAL A C 1
ATOM 779 O O . VAL A 1 102 ? 6.997 -40.173 -34.393 1.00 39.66 102 VAL A O 1
ATOM 782 N N . THR A 1 103 ? 5.754 -38.984 -35.821 1.00 37.56 103 THR A N 1
ATOM 783 C CA . THR A 1 103 ? 5.630 -40.049 -36.831 1.00 37.56 103 THR A CA 1
ATOM 784 C C . THR A 1 103 ? 6.960 -40.449 -37.498 1.00 37.56 103 THR A C 1
ATOM 786 O O . THR A 1 103 ? 7.091 -41.593 -37.930 1.00 37.56 103 THR A O 1
ATOM 789 N N . GLU A 1 104 ? 7.984 -39.585 -37.511 1.00 39.97 104 GLU A N 1
ATOM 790 C CA . GLU A 1 104 ? 9.334 -39.950 -37.992 1.00 39.97 104 GLU A CA 1
ATOM 791 C C . GLU A 1 104 ? 10.128 -40.823 -36.991 1.00 39.97 104 GLU A C 1
ATOM 793 O O . GLU A 1 104 ? 11.127 -41.442 -37.358 1.00 39.97 104 GLU A O 1
ATOM 798 N N . ILE A 1 105 ? 9.675 -40.952 -35.736 1.00 45.28 105 ILE A N 1
ATOM 799 C CA . ILE A 1 105 ? 10.400 -41.647 -34.654 1.00 45.28 105 ILE A CA 1
ATOM 800 C C . ILE A 1 105 ? 10.076 -43.158 -34.626 1.00 45.28 105 ILE A C 1
ATOM 802 O O . ILE A 1 105 ? 9.740 -43.734 -33.595 1.00 45.28 105 ILE A O 1
ATOM 806 N N . ASN A 1 106 ? 10.185 -43.827 -35.778 1.00 38.44 106 ASN A N 1
ATOM 807 C CA . ASN A 1 106 ? 10.057 -45.288 -35.917 1.00 38.44 106 ASN A CA 1
ATOM 808 C C . ASN A 1 106 ? 11.209 -45.857 -36.764 1.00 38.44 106 ASN A C 1
ATOM 810 O O . ASN A 1 106 ? 10.997 -46.452 -37.820 1.00 38.44 106 ASN A O 1
ATOM 814 N N . GLY A 1 107 ? 12.448 -45.625 -36.309 1.00 34.91 107 GLY A N 1
ATOM 815 C CA . GLY A 1 107 ? 13.649 -45.842 -37.127 1.00 34.91 107 GLY A CA 1
ATOM 816 C C . GLY A 1 107 ? 14.914 -46.367 -36.439 1.00 34.91 107 GLY A C 1
ATOM 817 O O . GLY A 1 107 ? 15.876 -46.609 -37.154 1.00 34.91 107 GLY A O 1
ATOM 818 N N . VAL A 1 108 ? 14.950 -46.575 -35.114 1.00 32.44 108 VAL A N 1
ATOM 819 C CA . VAL A 1 108 ? 16.001 -47.343 -34.401 1.00 32.44 108 VAL A CA 1
ATOM 820 C C . VAL A 1 108 ? 15.464 -47.774 -33.029 1.00 32.44 108 VAL A C 1
ATOM 822 O O . VAL A 1 108 ? 14.936 -46.952 -32.282 1.00 32.44 108 VAL A O 1
ATOM 825 N N . GLU A 1 109 ? 15.619 -49.050 -32.668 1.00 35.41 109 GLU A N 1
ATOM 826 C CA . GLU A 1 109 ? 15.428 -49.500 -31.284 1.00 35.41 109 GLU A CA 1
ATOM 827 C C . GLU A 1 109 ? 16.679 -49.177 -30.453 1.00 35.41 109 GLU A C 1
ATOM 829 O O . GLU A 1 109 ? 17.782 -49.591 -30.815 1.00 35.41 109 GLU A O 1
ATOM 834 N N . PHE A 1 110 ? 16.522 -48.547 -29.283 1.00 25.31 110 PHE A N 1
ATOM 835 C CA . PHE A 1 110 ? 17.541 -48.636 -28.234 1.00 25.31 110 PHE A CA 1
ATOM 836 C C . PHE A 1 110 ? 16.933 -49.034 -26.888 1.00 25.31 110 PHE A C 1
ATOM 838 O O . PHE A 1 110 ? 15.873 -48.560 -26.482 1.00 25.31 110 PHE A O 1
ATOM 845 N N . ARG A 1 111 ? 17.591 -49.981 -26.213 1.00 34.53 111 ARG A N 1
ATOM 846 C CA . ARG A 1 111 ? 16.958 -50.870 -25.232 1.00 34.53 111 ARG A CA 1
ATOM 847 C C . ARG A 1 111 ? 17.510 -50.646 -23.823 1.00 34.53 111 ARG A C 1
ATOM 849 O O . ARG A 1 111 ? 18.494 -51.272 -23.440 1.00 34.53 111 ARG A O 1
ATOM 856 N N . GLY A 1 112 ? 16.839 -49.807 -23.033 1.00 26.06 112 GLY A N 1
ATOM 857 C CA . GLY A 1 112 ? 17.142 -49.591 -21.612 1.00 26.06 112 GLY A CA 1
ATOM 858 C C . GLY A 1 112 ? 15.877 -49.266 -20.816 1.00 26.06 112 GLY A C 1
ATOM 859 O O . GLY A 1 112 ? 15.213 -48.278 -21.102 1.00 26.06 112 GLY A O 1
ATOM 860 N N . SER A 1 113 ? 15.515 -50.108 -19.843 1.00 31.95 113 SER A N 1
ATOM 861 C CA . SER A 1 113 ? 14.210 -50.059 -19.164 1.00 31.95 113 SER A CA 1
ATOM 862 C C . SER A 1 113 ? 14.316 -50.024 -17.638 1.00 31.95 113 SER A C 1
ATOM 864 O O . SER A 1 113 ? 15.047 -50.839 -17.075 1.00 31.95 113 SER A O 1
ATOM 866 N N . HIS A 1 114 ? 13.444 -49.228 -17.001 1.00 30.53 114 HIS A N 1
ATOM 867 C CA . HIS A 1 114 ? 13.173 -49.195 -15.549 1.00 30.53 114 HIS A CA 1
ATOM 868 C C . HIS A 1 114 ? 14.342 -48.656 -14.679 1.00 30.53 114 HIS A C 1
ATOM 870 O O . HIS A 1 114 ? 15.474 -48.571 -15.137 1.00 30.53 114 HIS A O 1
ATOM 876 N N . VAL A 1 115 ? 14.144 -48.185 -13.437 1.00 26.84 115 VAL A N 1
ATOM 877 C CA . VAL A 1 11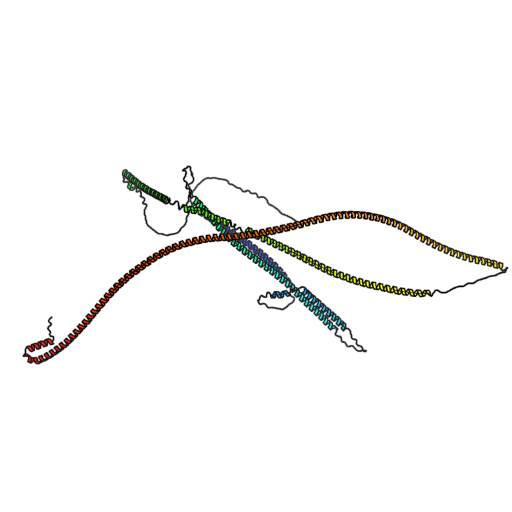5 ? 13.062 -48.415 -12.449 1.00 26.84 115 VAL A CA 1
ATOM 878 C C . VAL A 1 115 ? 12.581 -47.098 -11.800 1.00 26.84 115 VAL A C 1
ATOM 880 O O . VAL A 1 115 ? 13.347 -46.153 -11.657 1.00 26.84 115 VAL A O 1
ATOM 883 N N . LEU A 1 116 ? 11.306 -47.048 -11.386 1.00 38.03 116 LEU A N 1
ATOM 884 C CA . LEU A 1 116 ? 10.703 -45.959 -10.595 1.00 38.03 116 LEU A CA 1
ATOM 885 C C . LEU A 1 116 ? 10.917 -46.142 -9.077 1.00 38.03 116 LEU A C 1
ATOM 887 O O . LEU A 1 116 ? 10.860 -47.270 -8.598 1.00 38.03 116 LEU A O 1
ATOM 891 N N . SER A 1 117 ? 10.964 -45.016 -8.343 1.00 28.55 117 SER A N 1
ATOM 892 C CA . SER A 1 117 ? 10.740 -44.839 -6.883 1.00 28.55 117 SER A CA 1
ATOM 893 C C . SER A 1 117 ? 11.960 -44.555 -5.990 1.00 28.55 117 SER A C 1
ATOM 895 O O . SER A 1 117 ? 12.713 -45.456 -5.636 1.00 28.55 117 SER A O 1
ATOM 897 N N . SER A 1 118 ? 12.034 -43.335 -5.442 1.00 25.95 118 SER A N 1
ATOM 898 C CA . SER A 1 118 ? 11.731 -43.079 -4.015 1.00 25.95 118 SER A CA 1
ATOM 899 C C . SER A 1 118 ? 11.689 -41.567 -3.716 1.00 25.95 118 SER A C 1
ATOM 901 O O . SER A 1 118 ? 12.052 -40.755 -4.563 1.00 25.95 118 SER A O 1
ATOM 903 N N . ASN A 1 119 ? 11.189 -41.177 -2.538 1.00 32.56 119 ASN A N 1
ATOM 904 C CA . ASN A 1 119 ? 10.947 -39.774 -2.178 1.00 32.56 119 ASN A CA 1
ATOM 905 C C . ASN A 1 119 ? 12.166 -39.128 -1.497 1.00 32.56 119 ASN A C 1
ATOM 907 O O . ASN A 1 119 ? 12.572 -39.606 -0.438 1.00 32.56 119 ASN A O 1
ATOM 911 N N . ASN A 1 120 ? 12.657 -37.993 -2.011 1.00 29.81 120 ASN A N 1
ATOM 912 C CA . ASN A 1 120 ? 13.271 -36.925 -1.204 1.00 29.81 120 ASN A CA 1
ATOM 913 C C . ASN A 1 120 ? 13.420 -35.606 -2.006 1.00 29.81 120 ASN A C 1
ATOM 915 O O . ASN A 1 120 ? 13.416 -35.640 -3.237 1.00 29.81 120 ASN A O 1
ATOM 919 N N . PRO A 1 121 ? 13.521 -34.434 -1.344 1.00 43.06 121 PRO A N 1
ATOM 920 C CA . PRO A 1 121 ? 13.464 -33.128 -2.006 1.00 43.06 121 PRO A CA 1
ATOM 921 C C . PRO A 1 121 ? 14.843 -32.622 -2.476 1.00 43.06 121 PRO A C 1
ATOM 923 O O . PRO A 1 121 ? 15.423 -31.721 -1.875 1.00 43.06 121 PRO A O 1
ATOM 926 N N . GLU A 1 122 ? 15.362 -33.150 -3.587 1.00 30.30 122 GLU A N 1
ATOM 927 C CA . GLU A 1 122 ? 16.653 -32.719 -4.162 1.00 30.30 122 GLU A CA 1
ATOM 928 C C . GLU A 1 122 ? 16.527 -31.639 -5.256 1.00 30.30 122 GLU A C 1
ATOM 930 O O . GLU A 1 122 ? 17.148 -31.705 -6.319 1.00 30.30 122 GLU A O 1
ATOM 935 N N . SER A 1 123 ? 15.767 -30.575 -4.974 1.00 40.19 123 SER A N 1
ATOM 936 C CA . SER A 1 123 ? 15.602 -29.420 -5.879 1.00 40.19 123 SER A CA 1
ATOM 937 C C . SER A 1 123 ? 16.886 -28.604 -6.126 1.00 40.19 123 SER A C 1
ATOM 939 O O . SER A 1 123 ? 16.874 -27.682 -6.938 1.00 40.19 123 SER A O 1
ATOM 941 N N . ALA A 1 124 ? 18.000 -28.954 -5.473 1.00 34.88 124 ALA A N 1
ATOM 942 C CA . ALA A 1 124 ? 19.322 -28.376 -5.708 1.00 34.88 124 ALA A CA 1
ATOM 943 C C . ALA A 1 124 ? 20.155 -29.147 -6.756 1.00 34.88 124 ALA A C 1
ATOM 945 O O . ALA A 1 124 ? 20.849 -28.523 -7.559 1.00 34.88 124 ALA A O 1
ATOM 946 N N . GLN A 1 125 ? 20.086 -30.486 -6.798 1.00 36.09 125 GLN A N 1
ATOM 947 C CA . GLN A 1 125 ? 20.959 -31.284 -7.678 1.00 36.09 125 GLN A CA 1
ATOM 948 C C . GLN A 1 125 ? 20.561 -31.174 -9.161 1.00 36.09 125 GLN A C 1
ATOM 950 O O . GLN A 1 125 ? 21.425 -31.123 -10.037 1.00 36.09 125 GLN A O 1
ATOM 955 N N . HIS A 1 126 ? 19.265 -31.019 -9.452 1.00 31.91 126 HIS A N 1
ATOM 956 C CA . HIS A 1 126 ? 18.777 -30.780 -10.817 1.00 31.91 126 HIS A CA 1
ATOM 957 C C . HIS A 1 126 ? 19.229 -29.439 -11.424 1.00 31.91 126 HIS A C 1
ATOM 959 O O . HIS A 1 126 ? 19.207 -29.294 -12.644 1.00 31.91 126 HIS A O 1
ATOM 965 N N . ILE A 1 127 ? 19.676 -28.474 -10.610 1.00 40.59 127 ILE A N 1
ATOM 966 C CA . ILE A 1 127 ? 20.251 -27.212 -11.104 1.00 40.59 127 ILE A CA 1
ATOM 967 C C . ILE A 1 127 ? 21.703 -27.435 -11.561 1.00 40.59 127 ILE A C 1
ATOM 969 O O . ILE A 1 127 ? 22.093 -26.960 -12.626 1.00 40.59 127 ILE A O 1
ATOM 973 N N . ALA A 1 128 ? 22.483 -28.219 -10.808 1.00 35.19 128 ALA A N 1
ATOM 974 C CA . ALA A 1 128 ? 23.896 -28.480 -11.095 1.00 35.19 128 ALA A CA 1
ATOM 975 C C . ALA A 1 128 ? 24.131 -29.252 -12.409 1.00 35.19 128 ALA A C 1
ATOM 977 O O . ALA A 1 128 ? 25.138 -29.034 -13.079 1.00 35.19 128 ALA A O 1
ATOM 978 N N . LEU A 1 129 ? 23.197 -30.124 -12.808 1.00 37.78 129 LEU A N 1
ATOM 979 C CA . LEU A 1 129 ? 23.268 -30.836 -14.091 1.00 37.78 129 LEU A CA 1
ATOM 980 C C . LEU A 1 129 ? 22.965 -29.943 -15.306 1.00 37.78 129 LEU A C 1
ATOM 982 O O . LEU A 1 129 ? 23.446 -30.235 -16.399 1.00 37.78 129 LEU A O 1
ATOM 986 N N . LEU A 1 130 ? 22.186 -28.868 -15.142 1.00 39.22 130 LEU A N 1
ATOM 987 C CA . LEU A 1 130 ? 21.723 -28.052 -16.269 1.00 39.22 130 LEU A CA 1
ATOM 988 C C . LEU A 1 130 ? 22.751 -26.997 -16.709 1.00 39.22 130 LEU A C 1
ATOM 990 O O . LEU A 1 130 ? 22.825 -26.672 -17.893 1.00 39.22 130 LEU A O 1
ATOM 994 N N . ASP A 1 131 ? 23.585 -26.508 -15.789 1.00 38.75 131 ASP A N 1
ATOM 995 C CA . ASP A 1 131 ? 24.601 -25.482 -16.077 1.00 38.75 131 ASP A CA 1
ATOM 996 C C . ASP A 1 131 ? 25.647 -25.981 -17.102 1.00 38.75 131 ASP A C 1
ATOM 998 O O . ASP A 1 131 ? 26.108 -25.237 -17.972 1.00 38.75 131 ASP A O 1
ATOM 1002 N N . GLY A 1 132 ? 25.926 -27.293 -17.104 1.00 41.78 132 GLY A N 1
ATOM 1003 C CA . GLY A 1 132 ? 26.789 -27.957 -18.089 1.00 41.78 132 GLY A CA 1
ATOM 1004 C C . GLY A 1 132 ? 26.271 -27.925 -19.536 1.00 41.78 132 GLY A C 1
ATOM 1005 O O . GLY A 1 132 ? 27.082 -27.948 -20.469 1.00 41.78 132 GLY A O 1
ATOM 1006 N N . PHE A 1 133 ? 24.950 -27.805 -19.733 1.00 45.12 133 PHE A N 1
ATOM 1007 C CA . PHE A 1 133 ? 24.303 -27.730 -21.052 1.00 45.12 133 PHE A CA 1
ATOM 1008 C C . PHE A 1 133 ? 24.303 -26.324 -21.665 1.00 45.12 133 PHE A C 1
ATOM 1010 O O . PHE A 1 133 ? 23.817 -26.134 -22.781 1.00 45.12 133 PHE A O 1
ATOM 1017 N N . THR A 1 134 ? 24.945 -25.346 -21.017 1.00 48.19 134 THR A N 1
ATOM 1018 C CA . THR A 1 134 ? 25.383 -24.125 -21.702 1.00 48.19 134 THR A CA 1
ATOM 1019 C C . THR A 1 134 ? 26.534 -24.454 -22.672 1.00 48.19 134 THR A C 1
ATOM 1021 O O . THR A 1 134 ? 27.732 -24.297 -22.400 1.00 48.19 134 THR A O 1
ATOM 1024 N N . LEU A 1 135 ? 26.170 -24.964 -23.854 1.00 50.00 135 LEU A N 1
ATOM 1025 C CA . LEU A 1 135 ? 27.064 -25.015 -25.007 1.00 50.00 135 LEU A CA 1
ATOM 1026 C C . LEU A 1 135 ? 27.193 -23.612 -25.618 1.00 50.00 135 LEU A C 1
ATOM 1028 O O . LEU A 1 135 ? 26.562 -23.273 -26.615 1.00 50.00 135 LEU A O 1
ATOM 1032 N N . ASP A 1 136 ? 28.032 -22.797 -24.973 1.00 54.00 136 ASP A N 1
ATOM 1033 C CA . ASP A 1 136 ? 28.662 -21.612 -25.565 1.00 54.00 136 ASP A CA 1
ATOM 1034 C C . ASP A 1 136 ? 29.199 -21.952 -26.966 1.00 54.00 136 ASP A C 1
ATOM 1036 O O . ASP A 1 136 ? 29.734 -23.049 -27.166 1.00 54.00 136 ASP A O 1
ATOM 1040 N N . GLY A 1 137 ? 29.083 -21.017 -27.916 1.00 55.47 137 GLY A N 1
ATOM 1041 C CA . GLY A 1 137 ? 29.459 -21.222 -29.323 1.00 55.47 137 GLY A CA 1
ATOM 1042 C C . GLY A 1 137 ? 30.856 -21.825 -29.461 1.00 55.47 137 GLY A C 1
ATOM 1043 O O . GLY A 1 137 ? 31.030 -22.802 -30.181 1.00 55.47 137 GLY A O 1
ATOM 1044 N N . LYS A 1 138 ? 31.784 -21.388 -28.598 1.00 58.72 138 LYS A N 1
ATOM 1045 C CA . LYS A 1 138 ? 33.166 -21.883 -28.493 1.00 58.72 138 LYS A CA 1
ATOM 1046 C C . LYS A 1 138 ? 33.304 -23.407 -28.373 1.00 58.72 138 LYS A C 1
ATOM 1048 O O . LYS A 1 138 ? 34.315 -23.945 -28.811 1.00 58.72 138 LYS A O 1
ATOM 1053 N N . LYS A 1 139 ? 32.338 -24.117 -27.769 1.00 60.16 139 LYS A N 1
ATOM 1054 C CA . LYS A 1 139 ? 32.342 -25.595 -27.694 1.00 60.16 139 LYS A CA 1
ATOM 1055 C C . LYS A 1 139 ? 31.945 -26.239 -29.032 1.00 60.16 139 LYS A C 1
ATOM 1057 O O . LYS A 1 139 ? 32.440 -27.310 -29.362 1.00 60.16 139 LYS A O 1
ATOM 1062 N N . MET A 1 140 ? 31.067 -25.600 -29.803 1.00 63.47 140 MET A N 1
ATOM 1063 C CA . MET A 1 140 ? 30.693 -26.049 -31.150 1.00 63.47 140 MET A CA 1
ATOM 1064 C C . MET A 1 140 ? 31.776 -25.667 -32.173 1.00 63.47 140 MET A C 1
ATOM 1066 O O . MET A 1 140 ? 32.146 -26.486 -33.014 1.00 63.47 140 MET A O 1
ATOM 1070 N N . ASP A 1 141 ? 32.387 -24.490 -32.010 1.00 68.56 141 ASP A N 1
ATOM 1071 C CA . ASP A 1 141 ? 33.585 -24.069 -32.743 1.00 68.56 141 ASP A CA 1
ATOM 1072 C C . ASP A 1 141 ? 34.756 -25.034 -32.490 1.00 68.56 141 ASP A C 1
ATOM 1074 O O . ASP A 1 141 ? 35.445 -25.424 -33.431 1.00 68.56 141 ASP A O 1
ATOM 1078 N N . SER A 1 142 ? 34.967 -25.485 -31.244 1.00 72.06 142 SER A N 1
ATOM 1079 C CA . SER A 1 142 ? 36.028 -26.449 -30.924 1.00 72.06 142 SER A CA 1
ATOM 1080 C C . SER A 1 142 ? 35.740 -27.862 -31.439 1.00 72.06 142 SER A C 1
ATOM 1082 O O . SER A 1 142 ? 36.672 -28.532 -31.879 1.00 72.06 142 SER A O 1
ATOM 1084 N N . LEU A 1 143 ? 34.475 -28.305 -31.472 1.00 73.69 143 LEU A N 1
ATOM 1085 C CA . LEU A 1 143 ? 34.084 -29.562 -32.124 1.00 73.69 143 LEU A CA 1
ATOM 1086 C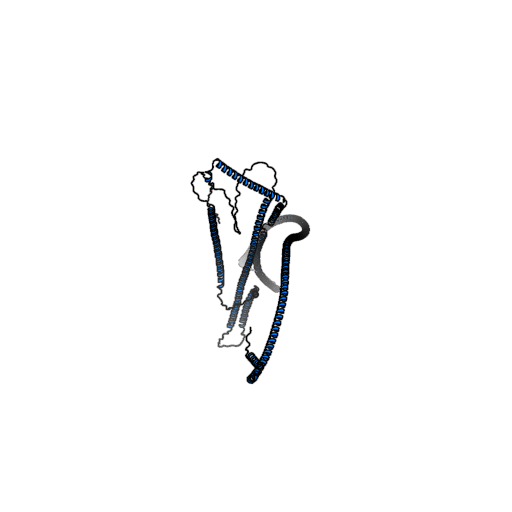 C . LEU A 1 143 ? 34.309 -29.496 -33.645 1.00 73.69 143 LEU A C 1
ATOM 1088 O O . LEU A 1 143 ? 34.837 -30.435 -34.237 1.00 73.69 143 LEU A O 1
ATOM 1092 N N . THR A 1 144 ? 33.967 -28.366 -34.267 1.00 75.12 144 THR A N 1
ATOM 1093 C CA . THR A 1 144 ? 34.178 -28.114 -35.702 1.00 75.12 144 THR A CA 1
ATOM 1094 C C . THR A 1 144 ? 35.671 -28.043 -36.034 1.00 75.12 144 THR A C 1
ATOM 1096 O O . THR A 1 144 ? 36.130 -28.679 -36.982 1.00 75.12 144 THR A O 1
ATOM 1099 N N . GLY A 1 145 ? 36.457 -27.348 -35.206 1.00 77.88 145 GLY A N 1
ATOM 1100 C CA . GLY A 1 145 ? 37.917 -27.320 -35.292 1.00 77.88 145 GLY A CA 1
ATOM 1101 C C . GLY A 1 145 ? 38.542 -28.706 -35.126 1.00 77.88 145 GLY A C 1
ATOM 1102 O O . GLY A 1 145 ? 39.453 -29.051 -35.874 1.00 77.88 145 GLY A O 1
ATOM 1103 N N . LEU A 1 146 ? 38.013 -29.538 -34.222 1.00 79.69 146 LEU A N 1
ATOM 1104 C CA . LEU A 1 146 ? 38.446 -30.926 -34.054 1.00 79.69 146 LEU A CA 1
ATOM 1105 C C . LEU A 1 146 ? 38.091 -31.793 -35.273 1.00 79.69 146 LEU A C 1
ATOM 1107 O O . LEU A 1 146 ? 38.951 -32.538 -35.734 1.00 79.69 146 LEU A O 1
ATOM 1111 N N . ARG A 1 147 ? 36.879 -31.675 -35.840 1.00 85.31 147 ARG A N 1
ATOM 1112 C CA . ARG A 1 147 ? 36.501 -32.371 -37.089 1.00 85.31 147 ARG A CA 1
ATOM 1113 C C . ARG A 1 147 ? 37.451 -31.992 -38.232 1.00 85.31 147 ARG A C 1
ATOM 1115 O O . ARG A 1 147 ? 37.922 -32.873 -38.948 1.00 85.31 147 ARG A O 1
ATOM 1122 N N . ASN A 1 148 ? 37.776 -30.706 -38.366 1.00 81.31 148 ASN A N 1
ATOM 1123 C CA . ASN A 1 148 ? 38.699 -30.210 -39.390 1.00 81.31 148 ASN A CA 1
ATOM 1124 C C . ASN A 1 148 ? 40.133 -30.724 -39.174 1.00 81.31 148 ASN A C 1
ATOM 1126 O O . ASN A 1 148 ? 40.726 -31.255 -40.109 1.00 81.31 148 ASN A O 1
ATOM 1130 N N . LEU A 1 149 ? 40.659 -30.652 -37.946 1.00 83.62 149 LEU A N 1
ATOM 1131 C CA . LEU A 1 149 ? 41.987 -31.171 -37.592 1.00 83.62 149 LEU A CA 1
ATOM 1132 C C . LEU A 1 149 ? 42.098 -32.684 -37.836 1.00 83.62 149 LEU A C 1
ATOM 1134 O O . LEU A 1 149 ? 43.122 -33.166 -38.311 1.00 83.62 149 LEU A O 1
ATOM 1138 N N . VAL A 1 150 ? 41.046 -33.448 -37.532 1.00 82.44 150 VAL A N 1
ATOM 1139 C CA . VAL A 1 150 ? 41.021 -34.898 -37.771 1.00 82.44 150 VAL A CA 1
ATOM 1140 C C . VAL A 1 150 ? 41.011 -35.214 -39.271 1.00 82.44 150 VAL A C 1
ATOM 1142 O O . VAL A 1 150 ? 41.732 -36.116 -39.694 1.00 82.44 150 VAL A O 1
ATOM 1145 N N . LYS A 1 151 ? 40.292 -34.440 -40.095 1.00 84.25 151 LYS A N 1
ATOM 1146 C CA . LYS A 1 151 ? 40.369 -34.550 -41.565 1.00 84.25 151 LYS A CA 1
ATOM 1147 C C . LYS A 1 151 ? 41.751 -34.167 -42.106 1.00 84.25 151 LYS A C 1
ATOM 1149 O O . LYS A 1 151 ? 42.273 -34.872 -42.961 1.00 84.25 151 LYS A O 1
ATOM 1154 N N . GLU A 1 152 ? 42.390 -33.137 -41.553 1.00 80.56 152 GLU A N 1
ATOM 1155 C CA . GLU A 1 152 ? 43.781 -32.783 -41.874 1.00 80.56 152 GLU A CA 1
ATOM 1156 C C . GLU A 1 152 ? 44.756 -33.928 -41.541 1.00 80.56 152 GLU A C 1
ATOM 1158 O O . GLU A 1 152 ? 45.638 -34.234 -42.343 1.00 80.56 152 GLU A O 1
ATOM 1163 N N . GLN A 1 153 ? 44.570 -34.632 -40.413 1.00 83.12 153 GLN A N 1
ATOM 1164 C CA . GLN A 1 153 ? 45.369 -35.827 -40.108 1.00 83.12 153 GLN A CA 1
ATOM 1165 C C . GLN A 1 153 ? 45.082 -36.990 -41.072 1.00 83.12 153 GLN A C 1
ATOM 1167 O O . GLN A 1 153 ? 46.022 -37.687 -41.450 1.00 83.12 153 GLN A O 1
ATOM 1172 N N . PHE A 1 154 ? 43.835 -37.206 -41.507 1.00 85.50 154 PHE A N 1
ATOM 1173 C CA . PHE A 1 154 ? 43.528 -38.232 -42.513 1.00 85.50 154 PHE A CA 1
ATOM 1174 C C . PHE A 1 154 ? 44.173 -37.927 -43.870 1.00 85.50 154 PHE A C 1
ATOM 1176 O O . PHE A 1 154 ? 44.813 -38.811 -44.438 1.00 85.50 154 PHE A O 1
ATOM 1183 N N . GLU A 1 155 ? 44.082 -36.690 -44.362 1.00 84.00 155 GLU A N 1
ATOM 1184 C CA . GLU A 1 155 ? 44.754 -36.283 -45.604 1.00 84.00 155 GLU A CA 1
ATOM 1185 C C . GLU A 1 155 ? 46.278 -36.355 -45.481 1.00 84.00 155 GLU A C 1
ATOM 1187 O O . GLU A 1 155 ? 46.951 -36.803 -46.410 1.00 84.00 155 GLU A O 1
ATOM 1192 N N . LYS A 1 156 ? 46.842 -36.018 -44.315 1.00 83.38 156 LYS A N 1
ATOM 1193 C CA . LYS A 1 156 ? 48.267 -36.236 -44.060 1.00 83.38 156 LYS A CA 1
ATOM 1194 C C . LYS A 1 156 ? 48.640 -37.720 -44.126 1.00 83.38 156 LYS A C 1
ATOM 1196 O O . LYS A 1 156 ? 49.567 -38.062 -44.845 1.00 83.38 156 LYS A O 1
ATOM 1201 N N . ILE A 1 157 ? 47.904 -38.607 -43.455 1.00 82.56 157 ILE A N 1
ATOM 1202 C CA . ILE A 1 157 ? 48.170 -40.057 -43.488 1.00 82.56 157 ILE A CA 1
ATOM 1203 C C . ILE A 1 157 ? 48.054 -40.611 -44.919 1.00 82.56 157 ILE A C 1
ATOM 1205 O O . ILE A 1 157 ? 48.860 -41.456 -45.307 1.00 82.56 157 ILE A O 1
ATOM 1209 N N . LYS A 1 158 ? 47.101 -40.119 -45.727 1.00 83.19 158 LYS A N 1
ATOM 1210 C CA . LYS A 1 158 ? 47.000 -40.456 -47.158 1.00 83.19 158 LYS A CA 1
ATOM 1211 C C . LYS A 1 158 ? 48.252 -40.004 -47.922 1.00 83.19 158 LYS A C 1
ATOM 1213 O O . LYS A 1 158 ? 48.829 -40.812 -48.646 1.00 83.19 158 LYS A O 1
ATOM 1218 N N . ASN A 1 159 ? 48.708 -38.765 -47.732 1.00 80.88 159 ASN A N 1
ATOM 1219 C CA . ASN A 1 159 ? 49.913 -38.228 -48.380 1.00 80.88 159 ASN A CA 1
ATOM 1220 C C . ASN A 1 159 ? 51.193 -38.974 -47.965 1.00 80.88 159 ASN A C 1
ATOM 1222 O O . ASN A 1 159 ? 51.922 -39.441 -48.840 1.00 80.88 159 ASN A O 1
ATOM 1226 N N . ASP A 1 160 ? 51.410 -39.178 -46.663 1.00 78.00 160 ASP A N 1
ATOM 1227 C CA . ASP A 1 160 ? 52.528 -39.960 -46.116 1.00 78.00 160 ASP A CA 1
ATOM 1228 C C . ASP A 1 160 ? 52.518 -41.400 -46.698 1.00 78.00 160 ASP A C 1
ATOM 1230 O O . ASP A 1 160 ? 53.562 -41.972 -47.018 1.00 78.00 160 ASP A O 1
ATOM 1234 N N . MET A 1 161 ? 51.333 -41.993 -46.918 1.00 76.12 161 MET A N 1
ATOM 1235 C CA . MET A 1 161 ? 51.191 -43.287 -47.603 1.00 76.12 161 MET A CA 1
ATOM 1236 C C . MET A 1 161 ? 51.491 -43.244 -49.104 1.00 76.12 161 MET A C 1
ATOM 1238 O O . MET A 1 161 ? 52.045 -44.215 -49.622 1.00 76.12 161 MET A O 1
ATOM 1242 N N . TYR A 1 162 ? 51.139 -42.173 -49.819 1.00 76.94 162 TYR A N 1
ATOM 1243 C CA . TYR A 1 162 ? 51.507 -42.016 -51.230 1.00 76.94 162 TYR A CA 1
ATOM 1244 C C . TYR A 1 162 ? 53.027 -41.855 -51.395 1.00 76.94 162 TYR A C 1
ATOM 1246 O O . TYR A 1 162 ? 53.607 -42.501 -52.266 1.00 76.94 162 TYR A O 1
ATOM 1254 N N . GLU A 1 163 ? 53.689 -41.110 -50.506 1.00 71.62 163 GLU A N 1
ATOM 1255 C CA . GLU A 1 163 ? 55.152 -40.968 -50.480 1.00 71.62 163 GLU A CA 1
ATOM 1256 C C . GLU A 1 163 ? 55.853 -42.312 -50.190 1.00 71.62 163 GLU A C 1
ATOM 1258 O O . GLU A 1 163 ? 56.743 -42.738 -50.932 1.00 71.62 163 GLU A O 1
ATOM 1263 N N . VAL A 1 164 ? 55.385 -43.067 -49.186 1.00 67.06 164 VAL A N 1
ATOM 1264 C CA . VAL A 1 164 ? 55.892 -44.425 -48.895 1.00 67.06 164 VAL A CA 1
ATOM 1265 C C . VAL A 1 164 ? 55.630 -45.400 -50.053 1.00 67.06 164 VAL A C 1
ATOM 1267 O O . VAL A 1 164 ? 56.467 -46.264 -50.334 1.00 67.06 164 VAL A O 1
ATOM 1270 N N . LYS A 1 165 ? 54.500 -45.280 -50.755 1.00 67.12 165 LYS A N 1
ATOM 1271 C CA . LYS A 1 165 ? 54.171 -46.107 -51.925 1.00 67.12 165 LYS A CA 1
ATOM 1272 C C . LYS A 1 165 ? 55.127 -45.845 -53.094 1.00 67.12 165 LYS A C 1
ATOM 1274 O O . LYS A 1 165 ? 55.612 -46.810 -53.684 1.00 67.12 165 LYS A O 1
ATOM 1279 N N . ASP A 1 166 ? 55.446 -44.585 -53.382 1.00 57.47 166 ASP A N 1
ATOM 1280 C CA . ASP A 1 166 ? 56.406 -44.227 -54.432 1.00 57.47 166 ASP A CA 1
ATOM 1281 C C . ASP A 1 166 ? 57.835 -44.650 -54.062 1.00 57.47 166 ASP A C 1
ATOM 1283 O O . ASP A 1 166 ? 58.537 -45.239 -54.888 1.00 57.47 166 ASP A O 1
ATOM 1287 N N . HIS A 1 167 ? 58.266 -44.460 -52.810 1.00 55.03 167 HIS A N 1
ATOM 1288 C CA . HIS A 1 167 ? 59.604 -44.869 -52.366 1.00 55.03 167 HIS A CA 1
ATOM 1289 C C . HIS A 1 167 ? 59.848 -46.387 -52.420 1.00 55.03 167 HIS A C 1
ATOM 1291 O O . HIS A 1 167 ? 60.967 -46.810 -52.714 1.00 55.03 167 HIS A O 1
ATOM 1297 N N . ASN A 1 168 ? 58.820 -47.219 -52.223 1.00 49.69 168 ASN A N 1
ATOM 1298 C CA . ASN A 1 168 ? 58.950 -48.674 -52.376 1.00 49.69 168 ASN A CA 1
ATOM 1299 C C . ASN A 1 168 ? 59.131 -49.132 -53.839 1.00 49.69 168 ASN A C 1
ATOM 1301 O O . ASN A 1 168 ? 59.540 -50.268 -54.071 1.00 49.69 168 ASN A O 1
ATOM 1305 N N . SER A 1 169 ? 58.893 -48.271 -54.837 1.00 50.75 169 SER A N 1
ATOM 1306 C CA . SER A 1 169 ? 59.096 -48.623 -56.253 1.00 50.75 169 SER A CA 1
ATOM 1307 C C . SER A 1 169 ? 60.571 -48.664 -56.689 1.00 50.75 169 SER A C 1
ATOM 1309 O O . SER A 1 169 ? 60.882 -49.190 -57.761 1.00 50.75 169 SER A O 1
ATOM 1311 N N . LEU A 1 170 ? 61.498 -48.121 -55.885 1.00 43.62 170 LEU A N 1
ATOM 1312 C CA . LEU A 1 170 ? 62.830 -47.750 -56.362 1.00 43.62 170 LEU A CA 1
ATOM 1313 C C . LEU A 1 170 ? 63.990 -48.312 -55.519 1.00 43.62 170 LEU A C 1
ATOM 1315 O O . LEU A 1 170 ? 64.526 -47.615 -54.660 1.00 43.62 170 LEU A O 1
ATOM 1319 N N . ARG A 1 171 ? 64.455 -49.531 -55.859 1.00 40.12 171 ARG A N 1
ATOM 1320 C CA . ARG A 1 171 ? 65.888 -49.891 -56.079 1.00 40.12 171 ARG A CA 1
ATOM 1321 C C . ARG A 1 171 ? 66.124 -51.414 -56.060 1.00 40.12 171 ARG A C 1
ATOM 1323 O O . ARG A 1 171 ? 66.332 -52.004 -55.004 1.00 40.12 171 ARG A O 1
ATOM 1330 N N . ARG A 1 172 ? 66.319 -52.022 -57.239 1.00 41.16 172 ARG A N 1
ATOM 1331 C CA . ARG A 1 172 ? 67.133 -53.249 -57.386 1.00 41.16 172 ARG A CA 1
ATOM 1332 C C . ARG A 1 172 ? 68.349 -52.963 -58.269 1.00 41.16 172 ARG A C 1
ATOM 1334 O O . ARG A 1 172 ? 68.340 -53.229 -59.464 1.00 41.16 172 ARG A O 1
ATOM 1341 N N . ILE A 1 173 ? 69.400 -52.404 -57.667 1.00 41.41 173 ILE A N 1
ATOM 1342 C CA . ILE A 1 173 ? 70.731 -52.327 -58.288 1.00 41.41 173 ILE A CA 1
ATOM 1343 C C . ILE A 1 173 ? 71.512 -53.566 -57.841 1.00 41.41 173 ILE A C 1
ATOM 1345 O O . ILE A 1 173 ? 71.854 -53.690 -56.668 1.00 41.41 173 ILE A O 1
ATOM 1349 N N . GLY A 1 174 ? 71.782 -54.476 -58.774 1.00 33.94 174 GLY A N 1
ATOM 1350 C CA . GLY A 1 174 ? 72.571 -55.689 -58.561 1.00 33.94 174 GLY A CA 1
ATOM 1351 C C . GLY A 1 174 ? 73.018 -56.245 -59.910 1.00 33.94 174 GLY A C 1
ATOM 1352 O O . GLY A 1 174 ? 72.192 -56.427 -60.798 1.00 33.94 174 GLY A O 1
ATOM 1353 N N . SER A 1 175 ? 74.324 -56.442 -60.088 1.00 38.88 175 SER A N 1
ATOM 1354 C CA . SER A 1 175 ? 74.938 -56.794 -61.376 1.00 38.88 175 SER A CA 1
ATOM 1355 C C . SER A 1 175 ? 75.302 -58.279 -61.438 1.00 38.88 175 SER A C 1
ATOM 1357 O O . SER A 1 175 ? 75.726 -58.827 -60.421 1.00 38.88 175 SER A O 1
ATOM 1359 N N . GLY A 1 176 ? 75.217 -58.906 -62.620 1.00 33.06 176 GLY A N 1
ATOM 1360 C CA . GLY A 1 176 ? 75.867 -60.201 -62.868 1.00 33.06 176 GLY A CA 1
ATOM 1361 C C . GLY A 1 176 ? 75.181 -61.160 -63.856 1.00 33.06 176 GLY A C 1
ATOM 1362 O O . GLY A 1 176 ? 74.309 -61.918 -63.462 1.00 33.06 176 GLY A O 1
ATOM 1363 N N . SER A 1 177 ? 75.712 -61.210 -65.084 1.00 35.62 177 SER A N 1
ATOM 1364 C CA . SER A 1 177 ? 75.890 -62.422 -65.917 1.00 35.62 177 SER A CA 1
ATOM 1365 C C . SER A 1 177 ? 74.682 -63.261 -66.403 1.00 35.62 177 SER A C 1
ATOM 1367 O O . SER A 1 177 ? 74.269 -64.210 -65.754 1.00 35.62 177 SER A O 1
ATOM 1369 N N . GLU A 1 178 ? 74.291 -62.996 -67.655 1.00 40.34 178 GLU A N 1
ATOM 1370 C CA . GLU A 1 178 ? 74.095 -63.948 -68.779 1.00 40.34 178 GLU A CA 1
ATOM 1371 C C . GLU A 1 178 ? 73.206 -65.228 -68.738 1.00 40.34 178 GLU A C 1
ATOM 1373 O O . GLU A 1 178 ? 73.168 -66.011 -67.801 1.00 40.34 178 GLU A O 1
ATOM 1378 N N . LEU A 1 179 ? 72.640 -65.485 -69.933 1.00 36.72 179 LEU A N 1
ATOM 1379 C CA . LEU A 1 179 ? 72.141 -66.742 -70.528 1.00 36.72 179 LEU A CA 1
ATOM 1380 C C . LEU A 1 179 ? 70.873 -67.450 -69.981 1.00 36.72 179 LEU A C 1
ATOM 1382 O O . LEU A 1 179 ? 70.896 -68.216 -69.029 1.00 36.72 179 LEU A O 1
ATOM 1386 N N . VAL A 1 180 ? 69.804 -67.327 -70.785 1.00 40.41 180 VAL A N 1
ATOM 1387 C CA . VAL A 1 180 ? 68.930 -68.411 -71.301 1.00 40.41 180 VAL A CA 1
ATOM 1388 C C . VAL A 1 180 ? 68.447 -69.501 -70.324 1.00 40.41 180 VAL A C 1
ATOM 1390 O O . VAL A 1 180 ? 69.154 -70.468 -70.055 1.00 40.41 180 VAL A O 1
ATOM 1393 N N . GLY A 1 181 ? 67.142 -69.490 -70.014 1.00 35.31 181 GLY A N 1
ATOM 1394 C CA . GLY A 1 181 ? 66.430 -70.720 -69.641 1.00 35.31 181 GLY A CA 1
ATOM 1395 C C . GLY A 1 181 ? 65.094 -70.534 -68.918 1.00 35.31 181 GLY A C 1
ATOM 1396 O O . GLY A 1 181 ? 65.088 -70.116 -67.774 1.00 35.31 181 GLY A O 1
ATOM 1397 N N . LEU A 1 182 ? 63.998 -70.928 -69.586 1.00 37.12 182 LEU A N 1
ATOM 1398 C CA . LEU A 1 182 ? 62.715 -71.427 -69.043 1.00 37.12 182 LEU A CA 1
ATOM 1399 C C . LEU A 1 182 ? 62.067 -70.687 -67.846 1.00 37.12 182 LEU A C 1
ATOM 1401 O O . LEU A 1 182 ? 62.560 -70.681 -66.724 1.00 37.12 182 LEU A O 1
ATOM 1405 N N . GLY A 1 183 ? 60.867 -70.143 -68.072 1.00 38.75 183 GLY A N 1
ATOM 1406 C CA . GLY A 1 183 ? 60.141 -69.359 -67.070 1.00 38.75 183 GLY A CA 1
ATOM 1407 C C . GLY A 1 183 ? 59.593 -70.150 -65.873 1.00 38.75 183 GLY A C 1
ATOM 1408 O O . GLY A 1 183 ? 59.188 -71.305 -65.991 1.00 38.75 183 GLY A O 1
ATOM 1409 N N . GLY A 1 184 ? 59.487 -69.456 -64.738 1.00 33.34 184 GLY A N 1
ATOM 1410 C CA . GLY A 1 184 ? 58.697 -69.845 -63.570 1.00 33.34 184 GLY A CA 1
ATOM 1411 C C . GLY A 1 184 ? 57.830 -68.664 -63.129 1.00 33.34 184 GLY A C 1
ATOM 1412 O O . GLY A 1 184 ? 58.342 -67.568 -62.921 1.00 33.34 184 GLY A O 1
ATOM 1413 N N . ILE A 1 185 ? 56.513 -68.864 -63.034 1.00 47.94 185 ILE A N 1
ATOM 1414 C CA . ILE A 1 185 ? 55.559 -67.796 -62.702 1.00 47.94 185 ILE A CA 1
ATOM 1415 C C . ILE A 1 185 ? 55.452 -67.655 -61.181 1.00 47.94 185 ILE A C 1
ATOM 1417 O O . ILE A 1 185 ? 55.028 -68.588 -60.500 1.00 47.94 185 ILE A O 1
ATOM 1421 N N . LEU A 1 186 ? 55.751 -66.462 -60.668 1.00 38.34 186 LEU A N 1
ATOM 1422 C CA . LEU A 1 186 ? 55.445 -66.035 -59.302 1.00 38.34 186 LEU A CA 1
ATOM 1423 C C . LEU A 1 186 ? 54.949 -64.579 -59.345 1.00 38.34 186 LEU A C 1
ATOM 1425 O O . LEU A 1 186 ? 55.746 -63.689 -59.635 1.00 38.34 186 LEU A O 1
ATOM 1429 N N . PRO A 1 187 ? 53.653 -64.307 -59.103 1.00 44.34 187 PRO A N 1
ATOM 1430 C CA . PRO A 1 187 ? 53.160 -62.938 -59.005 1.00 44.34 187 PRO A CA 1
ATOM 1431 C C . PRO A 1 187 ? 53.530 -62.347 -57.636 1.00 44.34 187 PRO A C 1
ATOM 1433 O O . PRO A 1 187 ? 53.022 -62.800 -56.606 1.00 44.34 187 PRO A O 1
ATOM 1436 N N . GLU A 1 188 ? 54.403 -61.335 -57.617 1.00 42.47 188 GLU A N 1
ATOM 1437 C CA . GLU A 1 188 ? 54.724 -60.571 -56.402 1.00 42.47 188 GLU A CA 1
ATOM 1438 C C . GLU A 1 188 ? 53.448 -59.908 -55.851 1.00 42.47 188 GLU A C 1
ATOM 1440 O O . GLU A 1 188 ? 52.696 -59.229 -56.552 1.00 42.47 188 GLU A O 1
ATOM 1445 N N . LYS A 1 189 ? 53.147 -60.189 -54.579 1.00 47.88 189 LYS A N 1
ATOM 1446 C CA . LYS A 1 189 ? 51.794 -60.065 -54.005 1.00 47.88 189 LYS A CA 1
ATOM 1447 C C . LYS A 1 189 ? 51.511 -58.689 -53.383 1.00 47.88 189 LYS A C 1
ATOM 1449 O O . LYS A 1 189 ? 50.637 -58.549 -52.529 1.00 47.88 189 LYS A O 1
ATOM 1454 N N . GLU A 1 190 ? 52.280 -57.681 -53.778 1.00 50.09 190 GLU A N 1
ATOM 1455 C CA . GLU A 1 190 ? 52.505 -56.465 -52.985 1.00 50.09 190 GLU A CA 1
ATOM 1456 C C . GLU A 1 190 ? 51.453 -55.366 -53.217 1.00 50.09 190 GLU A C 1
ATOM 1458 O O . GLU A 1 190 ? 51.213 -54.530 -52.346 1.00 50.09 190 GLU A O 1
ATOM 1463 N N . SER A 1 191 ? 50.736 -55.409 -54.344 1.00 53.94 191 SER A N 1
ATOM 1464 C CA . SER A 1 191 ? 49.719 -54.409 -54.703 1.00 53.94 191 SER A CA 1
ATOM 1465 C C . SER A 1 191 ? 48.400 -54.527 -53.924 1.00 53.94 191 SER A C 1
ATOM 1467 O O . SER A 1 191 ? 47.685 -53.536 -53.792 1.00 53.94 191 SER A O 1
ATOM 1469 N N . GLN A 1 192 ? 48.068 -55.699 -53.368 1.00 52.25 192 GLN A N 1
ATOM 1470 C CA . GLN A 1 192 ? 46.818 -55.890 -52.611 1.00 52.25 192 GLN A CA 1
ATOM 1471 C C . GLN A 1 192 ? 46.878 -55.339 -51.177 1.00 52.25 192 GLN A C 1
ATOM 1473 O O . GLN A 1 192 ? 45.838 -54.977 -50.628 1.00 52.25 192 GLN A O 1
ATOM 1478 N N . SER A 1 193 ? 48.073 -55.246 -50.580 1.00 63.00 193 SER A N 1
ATOM 1479 C CA . SER A 1 193 ? 48.245 -54.766 -49.200 1.00 63.00 193 SER A CA 1
ATOM 1480 C C . SER A 1 193 ? 47.797 -53.308 -49.059 1.00 63.00 193 SER A C 1
ATOM 1482 O O . SER A 1 193 ? 46.897 -52.994 -48.282 1.00 63.00 193 SER A O 1
ATOM 1484 N N . TRP A 1 194 ? 48.343 -52.420 -49.893 1.00 70.25 194 TRP A N 1
ATOM 1485 C CA . TRP A 1 194 ? 48.055 -50.985 -49.834 1.00 70.25 194 TRP A CA 1
ATOM 1486 C C . TRP A 1 194 ? 46.595 -50.636 -50.145 1.00 70.25 194 TRP A C 1
ATOM 1488 O O . TRP A 1 194 ? 46.043 -49.744 -49.509 1.00 70.25 194 TRP A O 1
ATOM 1498 N N . VAL A 1 195 ? 45.934 -51.386 -51.035 1.00 71.00 195 VAL A N 1
ATOM 1499 C CA . VAL A 1 195 ? 44.490 -51.234 -51.306 1.00 71.00 195 VAL A CA 1
ATOM 1500 C C . VAL A 1 195 ? 43.643 -51.615 -50.084 1.00 71.00 195 VAL A C 1
ATOM 1502 O O . VAL A 1 195 ? 42.602 -51.007 -49.842 1.00 71.00 195 VAL A O 1
ATOM 1505 N N . HIS A 1 196 ? 44.084 -52.583 -49.272 1.00 71.25 196 HIS A N 1
ATOM 1506 C CA . HIS A 1 196 ? 43.423 -52.888 -48.002 1.00 71.25 196 HIS A CA 1
ATOM 1507 C C . HIS A 1 196 ? 43.634 -51.772 -46.968 1.00 71.25 196 HIS A C 1
ATOM 1509 O O . HIS A 1 196 ? 42.691 -51.420 -46.258 1.00 71.25 196 HIS A O 1
ATOM 1515 N N . VAL A 1 197 ? 44.842 -51.203 -46.871 1.00 76.12 197 VAL A N 1
ATOM 1516 C CA . VAL A 1 197 ? 45.139 -50.107 -45.927 1.00 76.12 197 VAL A CA 1
ATOM 1517 C C . VAL A 1 197 ? 44.337 -48.851 -46.274 1.00 76.12 197 VAL A C 1
ATOM 1519 O O . VAL A 1 197 ? 43.633 -48.337 -45.410 1.00 76.12 197 VAL A O 1
ATOM 1522 N N . ASP A 1 198 ? 44.344 -48.422 -47.538 1.00 77.56 198 ASP A N 1
ATOM 1523 C CA . ASP A 1 198 ? 43.545 -47.286 -48.020 1.00 77.56 198 ASP A CA 1
ATOM 1524 C C . ASP A 1 198 ? 42.041 -47.496 -47.758 1.00 77.56 198 ASP A C 1
ATOM 1526 O O . ASP A 1 198 ? 41.387 -46.666 -47.128 1.00 77.56 198 ASP A O 1
ATOM 1530 N N . LYS A 1 199 ? 41.497 -48.674 -48.098 1.00 81.88 199 LYS A N 1
ATOM 1531 C CA . LYS A 1 199 ? 40.107 -49.022 -47.761 1.00 81.88 199 LYS A CA 1
ATOM 1532 C C . LYS A 1 199 ? 39.832 -48.997 -46.250 1.00 81.88 199 LYS A C 1
ATOM 1534 O O . LYS A 1 199 ? 38.730 -48.643 -45.839 1.00 81.88 199 LYS A O 1
ATOM 1539 N N . THR A 1 200 ? 40.808 -49.356 -45.417 1.00 78.12 200 THR A N 1
ATOM 1540 C CA . THR A 1 200 ? 40.675 -49.307 -43.950 1.00 78.12 200 THR A CA 1
ATOM 1541 C C . THR A 1 200 ? 40.648 -47.866 -43.440 1.00 78.12 200 THR A C 1
ATOM 1543 O O . THR A 1 200 ? 39.854 -47.560 -42.555 1.00 78.12 200 THR A O 1
ATOM 1546 N N . ILE A 1 201 ? 41.446 -46.971 -44.028 1.00 83.94 201 ILE A N 1
ATOM 1547 C CA . ILE A 1 201 ? 41.451 -45.537 -43.704 1.00 83.94 201 ILE A CA 1
ATOM 1548 C C . ILE A 1 201 ? 40.138 -44.880 -44.125 1.00 83.94 201 ILE A C 1
ATOM 1550 O O . ILE A 1 201 ? 39.507 -44.230 -43.299 1.00 83.94 201 ILE A O 1
ATOM 1554 N N . ASN A 1 202 ? 39.663 -45.122 -45.348 1.00 82.88 202 ASN A N 1
ATOM 1555 C CA . ASN A 1 202 ? 38.395 -44.564 -45.830 1.00 82.88 202 ASN A CA 1
ATOM 1556 C C . ASN A 1 202 ? 37.180 -45.101 -45.026 1.00 82.88 202 ASN A C 1
ATOM 1558 O O . ASN A 1 202 ? 36.225 -44.367 -44.761 1.00 82.88 202 ASN A O 1
ATOM 1562 N N . ASN A 1 203 ? 37.234 -46.352 -44.543 1.00 81.81 203 ASN A N 1
ATOM 1563 C CA . ASN A 1 203 ? 36.262 -46.894 -43.581 1.00 81.81 203 ASN A CA 1
ATOM 1564 C C . ASN A 1 203 ? 36.355 -46.221 -42.193 1.00 81.81 203 ASN A C 1
ATOM 1566 O O . ASN A 1 203 ? 35.338 -46.042 -41.521 1.00 81.81 203 ASN A O 1
ATOM 1570 N N . LEU A 1 204 ? 37.559 -45.868 -41.732 1.00 84.31 204 LEU A N 1
ATOM 1571 C CA . LEU A 1 204 ? 37.763 -45.198 -40.446 1.00 84.31 204 LEU A CA 1
ATOM 1572 C C . LEU A 1 204 ? 37.316 -43.729 -40.504 1.00 84.31 204 LEU A C 1
ATOM 1574 O O . LEU A 1 204 ? 36.645 -43.268 -39.588 1.00 84.31 204 LEU A O 1
ATOM 1578 N N . GLU A 1 205 ? 37.610 -43.027 -41.598 1.00 86.81 205 GLU A N 1
ATOM 1579 C CA . GLU A 1 205 ? 37.159 -41.658 -41.861 1.00 86.81 205 GLU A CA 1
ATOM 1580 C C . GLU A 1 205 ? 35.625 -41.570 -41.887 1.00 86.81 205 GLU A C 1
ATOM 1582 O O . GLU A 1 205 ? 35.043 -40.752 -41.177 1.00 86.81 205 GLU A O 1
ATOM 1587 N N . THR A 1 206 ? 34.955 -42.473 -42.611 1.00 81.38 206 THR A N 1
ATOM 1588 C CA . THR A 1 206 ? 33.480 -42.544 -42.631 1.00 81.38 206 THR A CA 1
ATOM 1589 C C . THR A 1 206 ? 32.880 -42.940 -41.277 1.00 81.38 206 THR A C 1
ATOM 1591 O O . THR A 1 206 ? 31.832 -42.414 -40.900 1.00 81.38 206 THR A O 1
ATOM 1594 N N . THR A 1 207 ? 33.554 -43.792 -40.495 1.00 78.44 207 THR A N 1
ATOM 1595 C CA . THR A 1 207 ? 33.151 -44.089 -39.106 1.00 78.44 207 THR A CA 1
ATOM 1596 C C . THR A 1 207 ? 33.261 -42.846 -38.215 1.00 78.44 207 THR A C 1
ATOM 1598 O O . THR A 1 207 ? 32.362 -42.570 -37.423 1.00 78.44 207 THR A O 1
ATOM 1601 N N . VAL A 1 208 ? 34.336 -42.068 -38.357 1.00 84.00 208 VAL A N 1
ATOM 1602 C CA . VAL A 1 208 ? 34.575 -40.837 -37.590 1.00 84.00 208 VAL A CA 1
ATOM 1603 C C . VAL A 1 208 ? 33.581 -39.733 -37.962 1.00 84.00 208 VAL A C 1
ATOM 1605 O O . VAL A 1 208 ? 33.005 -39.122 -37.062 1.00 84.00 208 VAL A O 1
ATOM 1608 N N . ASP A 1 209 ? 33.307 -39.512 -39.250 1.00 83.25 209 ASP A N 1
ATOM 1609 C CA . ASP A 1 209 ? 32.259 -38.578 -39.687 1.00 83.25 209 ASP A CA 1
ATOM 1610 C C . ASP A 1 209 ? 30.873 -39.006 -39.174 1.00 83.25 209 ASP A C 1
ATOM 1612 O O . ASP A 1 209 ? 30.111 -38.160 -38.709 1.00 83.25 209 ASP A O 1
ATOM 1616 N N . SER A 1 210 ? 30.561 -40.309 -39.160 1.00 78.25 210 SER A N 1
ATOM 1617 C CA . SER A 1 210 ? 29.308 -40.819 -38.582 1.00 78.25 210 SER A CA 1
ATOM 1618 C C . SER A 1 210 ? 29.209 -40.589 -37.068 1.00 78.25 210 SER A C 1
ATOM 1620 O O . SER A 1 210 ? 28.113 -40.333 -36.567 1.00 78.25 210 SER A O 1
ATOM 1622 N N . ILE A 1 211 ? 30.324 -40.658 -36.331 1.00 78.44 211 ILE A N 1
ATOM 1623 C CA . ILE A 1 211 ? 30.365 -40.323 -34.899 1.00 78.44 211 ILE A CA 1
ATOM 1624 C C . ILE A 1 211 ? 30.128 -38.822 -34.704 1.00 78.44 211 ILE A C 1
ATOM 1626 O O . ILE A 1 211 ? 29.310 -38.439 -33.869 1.00 78.44 211 ILE A O 1
ATOM 1630 N N . PHE A 1 212 ? 30.787 -37.967 -35.491 1.00 83.81 212 PHE A N 1
ATOM 1631 C CA . PHE A 1 212 ? 30.567 -36.524 -35.415 1.00 83.81 212 PHE A CA 1
ATOM 1632 C C . PHE A 1 212 ? 29.146 -36.110 -35.839 1.00 83.81 212 PHE A C 1
ATOM 1634 O O . PHE A 1 212 ? 28.632 -35.148 -35.277 1.00 83.81 212 PHE A O 1
ATOM 1641 N N . GLY A 1 213 ? 28.506 -36.819 -36.776 1.00 78.06 213 GLY A N 1
ATOM 1642 C CA . GLY A 1 213 ? 27.095 -36.614 -37.129 1.00 78.06 213 GLY A CA 1
ATOM 1643 C C . GLY A 1 213 ? 26.155 -36.951 -35.969 1.00 78.06 213 GLY A C 1
ATOM 1644 O O . GLY A 1 213 ? 25.359 -36.116 -35.563 1.00 78.06 213 GLY A O 1
ATOM 1645 N N . CYS A 1 214 ? 26.342 -38.114 -35.337 1.00 73.12 214 CYS A N 1
ATOM 1646 C CA . CYS A 1 214 ? 25.589 -38.503 -34.139 1.00 73.12 214 CYS A CA 1
ATOM 1647 C C . CYS A 1 214 ? 25.749 -37.487 -32.985 1.00 73.12 214 CYS A C 1
ATOM 1649 O O . CYS A 1 214 ? 24.787 -37.176 -32.282 1.00 73.12 214 CYS A O 1
ATOM 1651 N N . VAL A 1 215 ? 26.946 -36.912 -32.810 1.00 75.56 215 VAL A N 1
ATOM 1652 C CA . VAL A 1 215 ? 27.179 -35.827 -31.839 1.00 75.56 215 VAL A CA 1
ATOM 1653 C C . VAL A 1 215 ? 26.441 -34.541 -32.231 1.00 75.56 215 VAL A C 1
ATOM 1655 O O . VAL A 1 215 ? 25.851 -33.913 -31.351 1.00 75.56 215 VAL A O 1
ATOM 1658 N N . ASP A 1 216 ? 26.417 -34.159 -33.512 1.00 76.69 216 ASP A N 1
ATOM 1659 C CA . ASP A 1 216 ? 25.622 -33.015 -33.983 1.00 76.69 216 ASP A CA 1
ATOM 1660 C C . ASP A 1 216 ? 24.118 -33.235 -33.731 1.00 76.69 216 ASP A C 1
ATOM 1662 O O . ASP A 1 216 ? 23.460 -32.342 -33.197 1.00 76.69 216 ASP A O 1
ATOM 1666 N N . ASP A 1 217 ? 23.579 -34.421 -34.029 1.00 73.19 217 ASP A N 1
ATOM 1667 C CA . ASP A 1 217 ? 22.161 -34.757 -33.824 1.00 73.19 217 ASP A CA 1
ATOM 1668 C C . ASP A 1 217 ? 21.765 -34.701 -32.339 1.00 73.19 217 ASP A C 1
ATOM 1670 O O . ASP A 1 217 ? 20.777 -34.055 -31.972 1.00 73.19 217 ASP A O 1
ATOM 1674 N N . ILE A 1 218 ? 22.581 -35.291 -31.455 1.00 72.94 218 ILE A N 1
ATOM 1675 C CA . ILE A 1 218 ? 22.411 -35.197 -29.995 1.00 72.94 218 ILE A CA 1
ATOM 1676 C C . ILE A 1 218 ? 22.457 -33.729 -29.540 1.00 72.94 218 ILE A C 1
ATOM 1678 O O . ILE A 1 218 ? 21.656 -33.310 -28.698 1.00 72.94 218 ILE A O 1
ATOM 1682 N N . LEU A 1 219 ? 23.346 -32.914 -30.116 1.00 72.44 219 LEU A N 1
ATOM 1683 C CA . LEU A 1 219 ? 23.422 -31.486 -29.816 1.00 72.44 219 LEU A CA 1
ATOM 1684 C C . LEU A 1 219 ? 22.184 -30.716 -30.298 1.00 72.44 219 LEU A C 1
ATOM 1686 O O . LEU A 1 219 ? 21.714 -29.845 -29.563 1.00 72.44 219 LEU A O 1
ATOM 1690 N N . GLN A 1 220 ? 21.610 -31.023 -31.463 1.00 70.88 220 GLN A N 1
ATOM 1691 C CA . GLN A 1 220 ? 20.363 -30.389 -31.912 1.00 70.88 220 GLN A CA 1
ATOM 1692 C C . GLN A 1 220 ? 19.172 -30.796 -31.031 1.00 70.88 220 GLN A C 1
ATOM 1694 O O . GLN A 1 220 ? 18.444 -29.919 -30.562 1.00 70.88 220 GLN A O 1
ATOM 1699 N N . LEU A 1 221 ? 19.023 -32.085 -30.704 1.00 68.19 221 LEU A N 1
ATOM 1700 C CA . LEU A 1 221 ? 18.002 -32.578 -29.769 1.00 68.19 221 LEU A CA 1
ATOM 1701 C C . LEU A 1 221 ? 18.118 -31.907 -28.388 1.00 68.19 221 LEU A C 1
ATOM 1703 O O . LEU A 1 221 ? 17.107 -31.517 -27.795 1.00 68.19 221 LEU A O 1
ATOM 1707 N N . SER A 1 222 ? 19.344 -31.672 -27.901 1.00 64.12 222 SER A N 1
ATOM 1708 C CA . SER A 1 222 ? 19.573 -30.927 -26.653 1.00 64.12 222 SER A CA 1
ATOM 1709 C C . SER A 1 222 ? 19.134 -29.453 -26.730 1.00 64.12 222 SER A C 1
ATOM 1711 O O . SER A 1 222 ? 18.627 -28.908 -25.752 1.00 64.12 222 SER A O 1
ATOM 1713 N N . LYS A 1 223 ? 19.258 -28.799 -27.897 1.00 66.62 223 LYS A N 1
ATOM 1714 C CA . LYS A 1 223 ? 18.807 -27.408 -28.099 1.00 66.62 223 LYS A CA 1
ATOM 1715 C C . LYS A 1 223 ? 17.287 -27.301 -28.191 1.00 66.62 223 LYS A C 1
ATOM 1717 O O . LYS A 1 223 ? 16.730 -26.349 -27.647 1.00 66.62 223 LYS A O 1
ATOM 1722 N N . VAL A 1 224 ? 16.630 -28.253 -28.861 1.00 64.81 224 VAL A N 1
ATOM 1723 C CA . VAL A 1 224 ? 15.162 -28.306 -28.968 1.00 64.81 224 VAL A CA 1
ATOM 1724 C C . VAL A 1 224 ? 14.550 -28.510 -27.584 1.00 64.81 224 VAL A C 1
ATOM 1726 O O . VAL A 1 224 ? 13.802 -27.651 -27.122 1.00 64.81 224 VAL A O 1
ATOM 1729 N N . SER A 1 225 ? 14.966 -29.556 -26.866 1.00 62.97 225 SER A N 1
ATOM 1730 C CA . SER A 1 225 ? 14.484 -29.835 -25.504 1.00 62.97 225 SER A CA 1
ATOM 1731 C C . SER A 1 225 ? 14.804 -28.710 -24.505 1.00 62.97 225 SER A C 1
ATOM 1733 O O . SER A 1 225 ? 13.969 -28.377 -23.664 1.00 62.97 225 SER A O 1
ATOM 1735 N N . PHE A 1 226 ? 15.957 -28.035 -24.624 1.00 65.19 226 PHE A N 1
ATOM 1736 C CA . PHE A 1 226 ? 16.248 -26.827 -23.839 1.00 65.19 226 PHE A CA 1
ATOM 1737 C C . PHE A 1 226 ? 15.305 -25.658 -24.170 1.00 65.19 226 PHE A C 1
ATOM 1739 O O . PHE A 1 226 ? 14.903 -24.919 -23.268 1.00 65.19 226 PHE A O 1
ATOM 1746 N N . PHE A 1 227 ? 14.935 -25.468 -25.440 1.00 63.12 227 PHE A N 1
ATOM 1747 C CA . PHE A 1 227 ? 13.981 -24.433 -25.843 1.00 63.12 227 PHE A CA 1
ATOM 1748 C C . PHE A 1 227 ? 12.567 -24.735 -25.331 1.00 63.12 227 PHE A C 1
ATOM 1750 O O . PHE A 1 227 ? 11.921 -23.844 -24.777 1.00 63.12 227 PHE A O 1
ATOM 1757 N N . GLU A 1 228 ? 12.119 -25.988 -25.434 1.00 63.53 228 GLU A N 1
ATOM 1758 C CA . GLU A 1 228 ? 10.840 -26.457 -24.890 1.00 63.53 228 GLU A CA 1
ATOM 1759 C C . GLU A 1 228 ? 10.778 -26.285 -23.370 1.00 63.53 228 GLU A C 1
ATOM 1761 O O . GLU A 1 228 ? 9.875 -25.613 -22.876 1.00 63.53 228 GLU A O 1
ATOM 1766 N N . PHE A 1 229 ? 11.781 -26.764 -22.627 1.00 66.19 229 PHE A N 1
ATOM 1767 C CA . PHE A 1 229 ? 11.873 -26.584 -21.173 1.00 66.19 229 PHE A CA 1
ATOM 1768 C C . PHE A 1 229 ? 11.905 -25.101 -20.767 1.00 66.19 229 PHE A C 1
ATOM 1770 O O . PHE A 1 22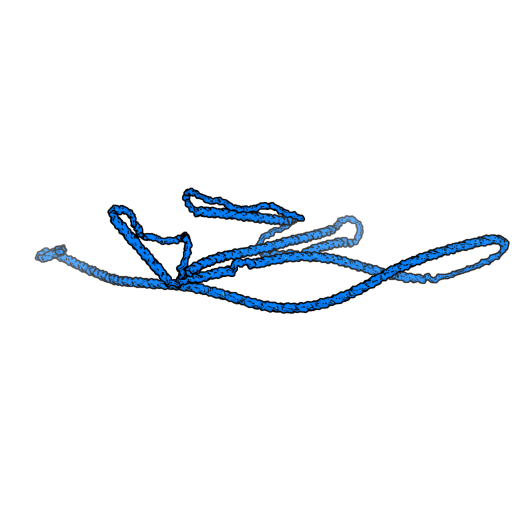9 ? 11.290 -24.689 -19.781 1.00 66.19 229 PHE A O 1
ATOM 1777 N N . LYS A 1 230 ? 12.581 -24.248 -21.546 1.00 67.56 230 LYS A N 1
ATOM 1778 C CA . LYS A 1 230 ? 12.607 -22.798 -21.310 1.00 67.56 230 LYS A CA 1
ATOM 1779 C C . LYS A 1 230 ? 11.252 -22.138 -21.587 1.00 67.56 230 LYS A C 1
ATOM 1781 O O . LYS A 1 230 ? 10.873 -21.222 -20.856 1.00 67.56 230 LYS A O 1
ATOM 1786 N N . MET A 1 231 ? 10.520 -22.601 -22.600 1.00 66.12 231 MET A N 1
ATOM 1787 C CA . MET A 1 231 ? 9.153 -22.165 -22.891 1.00 66.12 231 MET A CA 1
ATOM 1788 C C . MET A 1 231 ? 8.178 -22.633 -21.803 1.00 66.12 231 MET A C 1
ATOM 1790 O O . MET A 1 231 ? 7.394 -21.825 -21.312 1.00 66.12 231 MET A O 1
ATOM 1794 N N . GLU A 1 232 ? 8.281 -23.890 -21.368 1.00 66.88 232 GLU A N 1
ATOM 1795 C CA . GLU A 1 232 ? 7.520 -24.479 -20.262 1.00 66.88 232 GLU A CA 1
ATOM 1796 C C . GLU A 1 232 ? 7.736 -23.687 -18.966 1.00 66.88 232 GLU A C 1
ATOM 1798 O O . GLU A 1 232 ? 6.773 -23.300 -18.312 1.00 66.88 232 GLU A O 1
ATOM 1803 N N . LYS A 1 233 ? 8.985 -23.348 -18.619 1.00 72.94 233 LYS A N 1
ATOM 1804 C CA . LYS A 1 233 ? 9.305 -22.567 -17.411 1.00 72.94 233 LYS A CA 1
ATOM 1805 C C . LYS A 1 233 ? 8.843 -21.109 -17.488 1.00 72.94 233 LYS A C 1
ATOM 1807 O O . LYS A 1 233 ? 8.493 -20.530 -16.459 1.00 72.94 233 LYS A O 1
ATOM 1812 N N . ASP A 1 234 ? 8.790 -20.505 -18.675 1.00 73.81 234 ASP A N 1
ATOM 1813 C CA . ASP A 1 234 ? 8.214 -19.163 -18.845 1.00 73.81 234 ASP A CA 1
ATOM 1814 C C . ASP A 1 234 ? 6.673 -19.182 -18.883 1.00 73.81 234 ASP A C 1
ATOM 1816 O O . ASP A 1 234 ? 6.034 -18.224 -18.446 1.00 73.81 234 ASP A O 1
ATOM 1820 N N . LEU A 1 235 ? 6.058 -20.280 -19.341 1.00 73.94 235 LEU A N 1
ATOM 1821 C CA . LEU A 1 235 ? 4.619 -20.531 -19.225 1.00 73.94 235 LEU A CA 1
ATOM 1822 C C . LEU A 1 235 ? 4.220 -20.775 -17.763 1.00 73.94 235 LEU A C 1
ATOM 1824 O O . LEU A 1 235 ? 3.304 -20.120 -17.273 1.00 73.94 235 LEU A O 1
ATOM 1828 N N . GLN A 1 236 ? 4.957 -21.631 -17.048 1.00 79.62 236 GLN A N 1
ATOM 1829 C CA . GLN A 1 236 ? 4.800 -21.885 -15.615 1.00 79.62 236 GLN A CA 1
ATOM 1830 C C . GLN A 1 236 ? 4.841 -20.566 -14.835 1.00 79.62 236 GLN A C 1
ATOM 1832 O O . GLN A 1 236 ? 3.885 -20.252 -14.134 1.00 79.62 236 GLN A O 1
ATOM 1837 N N . ARG A 1 237 ? 5.868 -19.729 -15.048 1.00 77.19 237 ARG A N 1
ATOM 1838 C CA . ARG A 1 237 ? 5.973 -18.406 -14.409 1.00 77.19 237 ARG A CA 1
ATOM 1839 C C . ARG A 1 237 ? 4.778 -17.493 -14.720 1.00 77.19 237 ARG A C 1
ATOM 1841 O O . ARG A 1 237 ? 4.347 -16.733 -13.856 1.00 77.19 237 ARG A O 1
ATOM 1848 N N . LYS A 1 238 ? 4.229 -17.529 -15.942 1.00 78.38 238 LYS A N 1
ATOM 1849 C CA . LYS A 1 238 ? 3.021 -16.755 -16.301 1.00 78.38 238 LYS A CA 1
ATOM 1850 C C . LYS A 1 238 ? 1.782 -17.270 -15.573 1.00 78.38 238 LYS A C 1
ATOM 1852 O O . LYS A 1 238 ? 1.006 -16.451 -15.087 1.00 78.38 238 LYS A O 1
ATOM 1857 N N . VAL A 1 239 ? 1.618 -18.588 -15.461 1.00 76.62 239 VAL A N 1
ATOM 1858 C CA . VAL A 1 239 ? 0.518 -19.214 -14.710 1.00 76.62 239 VAL A CA 1
ATOM 1859 C C . VAL A 1 239 ? 0.646 -18.918 -13.215 1.00 76.62 239 VAL A C 1
ATOM 1861 O O . VAL A 1 239 ? -0.326 -18.478 -12.613 1.00 76.62 239 VAL A O 1
ATOM 1864 N N . GLU A 1 240 ? 1.836 -19.051 -12.628 1.00 82.94 240 GLU A N 1
ATOM 1865 C CA . GLU A 1 240 ? 2.123 -18.695 -11.231 1.00 82.94 240 GLU A CA 1
ATOM 1866 C C . GLU A 1 240 ? 1.814 -17.218 -10.951 1.00 82.94 240 GLU A C 1
ATOM 1868 O O . GLU A 1 240 ? 1.096 -16.909 -9.999 1.00 82.94 240 GLU A O 1
ATOM 1873 N N . ASN A 1 241 ? 2.268 -16.300 -11.813 1.00 81.62 241 ASN A N 1
ATOM 1874 C CA . ASN A 1 241 ? 1.947 -14.874 -11.707 1.00 81.62 241 ASN A CA 1
ATOM 1875 C C . ASN A 1 241 ? 0.436 -14.608 -11.818 1.00 81.62 241 ASN A C 1
ATOM 1877 O O . ASN A 1 241 ? -0.096 -13.823 -11.038 1.00 81.62 241 ASN A O 1
ATOM 1881 N N . MET A 1 242 ? -0.263 -15.266 -12.748 1.00 87.06 242 MET A N 1
ATOM 1882 C CA . MET A 1 242 ? -1.713 -15.128 -12.934 1.00 87.06 242 MET A CA 1
ATOM 1883 C C . MET A 1 242 ? -2.498 -15.654 -11.724 1.00 87.06 242 MET A C 1
ATOM 1885 O O . MET A 1 242 ? -3.393 -14.971 -11.231 1.00 87.06 242 MET A O 1
ATOM 1889 N N . VAL A 1 243 ? -2.148 -16.838 -11.213 1.00 84.88 243 VAL A N 1
ATOM 1890 C CA . VAL A 1 243 ? -2.754 -17.433 -10.011 1.00 84.88 243 VAL A CA 1
ATOM 1891 C C . VAL A 1 243 ? -2.509 -16.540 -8.797 1.00 84.88 243 VAL A C 1
ATOM 1893 O O . VAL A 1 243 ? -3.450 -16.233 -8.071 1.00 84.88 243 VAL A O 1
ATOM 1896 N N . THR A 1 244 ? -1.281 -16.046 -8.621 1.00 81.31 244 THR A N 1
ATOM 1897 C CA . THR A 1 244 ? -0.926 -15.124 -7.531 1.00 81.31 244 THR A CA 1
ATOM 1898 C C . THR A 1 244 ? -1.694 -13.804 -7.643 1.00 81.31 244 THR A C 1
ATOM 1900 O O . THR A 1 244 ? -2.217 -13.311 -6.648 1.00 81.31 244 THR A O 1
ATOM 1903 N N . GLN A 1 245 ? -1.826 -13.240 -8.848 1.00 84.94 245 GLN A N 1
ATOM 1904 C CA . GLN A 1 245 ? -2.584 -12.007 -9.081 1.00 84.94 245 GLN A CA 1
ATOM 1905 C C . GLN A 1 245 ? -4.091 -12.188 -8.839 1.00 84.94 245 GLN A C 1
ATOM 1907 O O . GLN A 1 245 ? -4.727 -11.280 -8.306 1.00 84.94 245 GLN A O 1
ATOM 1912 N N . ASN A 1 246 ? -4.659 -13.345 -9.190 1.00 84.44 246 ASN A N 1
ATOM 1913 C CA . ASN A 1 246 ? -6.059 -13.666 -8.909 1.00 84.44 246 ASN A CA 1
ATOM 1914 C C . ASN A 1 246 ? -6.303 -13.883 -7.407 1.00 84.44 246 ASN A C 1
ATOM 1916 O O . ASN A 1 246 ? -7.279 -13.351 -6.891 1.00 84.44 246 ASN A O 1
ATOM 1920 N N . LEU A 1 247 ? -5.393 -14.564 -6.698 1.00 84.75 247 LEU A N 1
ATOM 1921 C CA . LEU A 1 247 ? -5.429 -14.703 -5.234 1.00 84.75 247 LEU A CA 1
ATOM 1922 C C . LEU A 1 247 ? -5.383 -13.346 -4.523 1.00 84.75 247 LEU A C 1
ATOM 1924 O O . LEU A 1 247 ? -6.175 -13.101 -3.617 1.00 84.75 247 LEU A O 1
ATOM 1928 N N . TRP A 1 248 ? -4.501 -12.436 -4.951 1.00 79.31 248 TRP A N 1
ATOM 1929 C CA . TRP A 1 248 ? -4.481 -11.073 -4.412 1.00 79.31 248 TRP A CA 1
ATOM 1930 C C . TRP A 1 248 ? -5.755 -10.292 -4.742 1.00 79.31 248 TRP A C 1
ATOM 1932 O O . TRP A 1 248 ? -6.200 -9.507 -3.911 1.00 79.31 248 TRP A O 1
ATOM 1942 N N . ARG A 1 249 ? -6.357 -10.500 -5.921 1.00 86.31 249 ARG A N 1
ATOM 1943 C CA . ARG A 1 249 ? -7.613 -9.836 -6.291 1.00 86.31 249 ARG A CA 1
ATOM 1944 C C . ARG A 1 249 ? -8.782 -10.315 -5.433 1.00 86.31 249 ARG A C 1
ATOM 1946 O O . ARG A 1 249 ? -9.430 -9.469 -4.831 1.00 86.31 249 ARG A O 1
ATOM 1953 N N . SER A 1 250 ? -9.002 -11.627 -5.318 1.00 83.75 250 SER A N 1
ATOM 1954 C CA . SER A 1 250 ? -10.101 -12.157 -4.503 1.00 83.75 250 SER A CA 1
ATOM 1955 C C . SER A 1 250 ? -9.941 -11.765 -3.035 1.00 83.75 250 SER A C 1
ATOM 1957 O O . SER A 1 250 ? -10.896 -11.325 -2.418 1.00 83.75 250 SER A O 1
ATOM 1959 N N . PHE A 1 251 ? -8.718 -11.807 -2.498 1.00 81.19 251 PHE A N 1
ATOM 1960 C CA . PHE A 1 251 ? -8.429 -11.387 -1.123 1.00 81.19 251 PHE A CA 1
ATOM 1961 C C . PHE A 1 251 ? -8.690 -9.888 -0.876 1.00 81.19 251 PHE A C 1
ATOM 1963 O O . PHE A 1 251 ? -9.088 -9.506 0.224 1.00 81.19 251 PHE A O 1
ATOM 1970 N N . LEU A 1 252 ? -8.498 -9.033 -1.889 1.00 83.25 252 LEU A N 1
ATOM 1971 C CA . LEU A 1 252 ? -8.872 -7.616 -1.831 1.00 83.25 252 LEU A CA 1
ATOM 1972 C C . LEU A 1 252 ? -10.391 -7.419 -1.941 1.00 83.25 252 LEU A C 1
ATOM 1974 O O . LEU A 1 252 ? -10.940 -6.652 -1.155 1.00 83.25 252 LEU A O 1
ATOM 1978 N N . GLU A 1 253 ? -11.071 -8.122 -2.852 1.00 82.06 253 GLU A N 1
ATOM 1979 C CA . GLU A 1 253 ? -12.536 -8.080 -2.983 1.00 82.06 253 GLU A CA 1
ATOM 1980 C C . GLU A 1 253 ? -13.233 -8.609 -1.717 1.00 82.06 253 GLU A C 1
ATOM 1982 O O . GLU A 1 253 ? -14.173 -7.982 -1.235 1.00 82.06 253 GLU A O 1
ATOM 1987 N N . ASP A 1 254 ? -12.754 -9.702 -1.119 1.00 82.81 254 ASP A N 1
ATOM 1988 C CA . ASP A 1 254 ? -13.280 -10.261 0.133 1.00 82.81 254 ASP A CA 1
ATOM 1989 C C . ASP A 1 254 ? -13.140 -9.269 1.299 1.00 82.81 254 ASP A C 1
ATOM 1991 O O . ASP A 1 254 ? -14.103 -9.035 2.036 1.00 82.81 254 ASP A O 1
ATOM 1995 N N . PHE A 1 255 ? -11.972 -8.628 1.450 1.00 75.44 255 PHE A N 1
ATOM 1996 C CA . PHE A 1 255 ? -11.771 -7.593 2.469 1.00 75.44 255 PHE A CA 1
ATOM 1997 C C . PHE A 1 255 ? -12.617 -6.343 2.214 1.00 75.44 255 PHE A C 1
ATOM 1999 O O . PHE A 1 255 ? -13.190 -5.791 3.157 1.00 75.44 255 PHE A O 1
ATOM 2006 N N . GLU A 1 256 ? -12.716 -5.885 0.966 1.00 78.56 256 GLU A N 1
ATOM 2007 C CA . GLU A 1 256 ? -13.538 -4.730 0.615 1.00 78.56 256 GLU A CA 1
ATOM 2008 C C . GLU A 1 256 ? -15.023 -5.012 0.902 1.00 78.56 256 GLU A C 1
ATOM 2010 O O . GLU A 1 256 ? -15.672 -4.228 1.599 1.00 78.56 256 GLU A O 1
ATOM 2015 N N . ASN A 1 257 ? -15.537 -6.174 0.491 1.00 77.25 257 ASN A N 1
ATOM 2016 C CA . ASN A 1 257 ? -16.897 -6.624 0.795 1.00 77.25 257 ASN A CA 1
ATOM 2017 C C . ASN A 1 257 ? -17.146 -6.756 2.308 1.00 77.25 257 ASN A C 1
ATOM 2019 O O . ASN A 1 257 ? -18.191 -6.322 2.799 1.00 77.25 257 ASN A O 1
ATOM 2023 N N . GLN A 1 258 ? -16.186 -7.289 3.075 1.00 80.56 258 GLN A N 1
ATOM 2024 C CA . GLN A 1 258 ? -16.288 -7.375 4.536 1.00 80.56 258 GLN A CA 1
ATOM 2025 C C . GLN A 1 258 ? -16.385 -5.982 5.184 1.00 80.56 258 GLN A C 1
ATOM 2027 O O . GLN A 1 258 ? -17.224 -5.766 6.065 1.00 80.56 258 GLN A O 1
ATOM 2032 N N . ILE A 1 259 ? -15.571 -5.025 4.726 1.00 70.88 259 ILE A N 1
ATOM 2033 C CA . ILE A 1 259 ? -15.579 -3.639 5.213 1.00 70.88 259 ILE A CA 1
ATOM 2034 C C . ILE A 1 259 ? -16.889 -2.933 4.836 1.00 70.88 259 ILE A C 1
ATOM 2036 O O . ILE A 1 259 ? -17.484 -2.272 5.689 1.00 70.88 259 ILE A O 1
ATOM 2040 N N . TRP A 1 260 ? -17.373 -3.067 3.596 1.00 69.06 260 TRP A N 1
ATOM 2041 C CA . TRP A 1 260 ? -18.643 -2.464 3.174 1.00 69.06 260 TRP A CA 1
ATOM 2042 C C . TRP A 1 260 ? -19.844 -3.066 3.911 1.00 69.06 260 TRP A C 1
ATOM 2044 O O . TRP A 1 260 ? -20.709 -2.310 4.357 1.00 69.06 260 TRP A O 1
ATOM 2054 N N . GLY A 1 261 ? -19.876 -4.385 4.124 1.00 70.00 261 GLY A N 1
ATOM 2055 C CA . GLY A 1 261 ? -20.930 -5.057 4.890 1.00 70.00 261 GLY A CA 1
ATOM 2056 C C . GLY A 1 261 ? -21.017 -4.558 6.336 1.00 70.00 261 GLY A C 1
ATOM 2057 O O . GLY A 1 261 ? -22.077 -4.105 6.773 1.00 70.00 261 GLY A O 1
ATOM 2058 N N . GLN A 1 262 ? -19.888 -4.551 7.056 1.00 69.50 262 GLN A N 1
ATOM 2059 C CA . GLN A 1 262 ? -19.822 -4.041 8.433 1.00 69.50 262 GLN A CA 1
ATOM 2060 C C . GLN A 1 262 ? -20.203 -2.555 8.517 1.00 69.50 262 GLN A C 1
ATOM 2062 O O . GLN A 1 262 ? -20.978 -2.158 9.389 1.00 69.50 262 GLN A O 1
ATOM 2067 N N . ASN A 1 263 ? -19.705 -1.729 7.592 1.00 67.81 263 ASN A N 1
ATOM 2068 C CA . ASN A 1 263 ? -19.981 -0.293 7.587 1.00 67.81 263 ASN A CA 1
ATOM 2069 C C . ASN A 1 263 ? -21.464 0.004 7.292 1.00 67.81 263 ASN A C 1
ATOM 2071 O O . ASN A 1 263 ? -22.050 0.881 7.924 1.00 67.81 263 ASN A O 1
ATOM 2075 N N . THR A 1 264 ? -22.094 -0.761 6.394 1.00 68.81 264 THR A N 1
ATOM 2076 C CA . THR A 1 264 ? -23.528 -0.643 6.068 1.00 68.81 264 THR A CA 1
ATOM 2077 C C . THR A 1 264 ? -24.405 -1.001 7.270 1.00 68.81 264 THR A C 1
ATOM 2079 O O . THR A 1 264 ? -25.315 -0.245 7.615 1.00 68.81 264 THR A O 1
ATOM 2082 N N . GLN A 1 265 ? -24.095 -2.104 7.961 1.00 70.69 265 GLN A N 1
ATOM 2083 C CA . GLN A 1 265 ? -24.821 -2.524 9.163 1.00 70.69 265 GLN A CA 1
ATOM 2084 C C . GLN A 1 265 ? -24.711 -1.484 10.292 1.00 70.69 265 GLN A C 1
ATOM 2086 O O . GLN A 1 265 ? -25.716 -1.140 10.917 1.00 70.69 265 GLN A O 1
ATOM 2091 N N . MET A 1 266 ? -23.515 -0.924 10.509 1.00 61.19 266 MET A N 1
ATOM 2092 C CA . MET A 1 266 ? -23.295 0.148 11.486 1.00 61.19 266 MET A CA 1
ATOM 2093 C C . MET A 1 266 ? -24.084 1.422 11.153 1.00 61.19 266 MET A C 1
ATOM 2095 O O . MET A 1 266 ? -24.686 2.010 12.051 1.00 61.19 266 MET A O 1
ATOM 2099 N N . CYS A 1 267 ? -24.140 1.824 9.877 1.00 64.94 267 CYS A N 1
ATOM 2100 C CA . CYS A 1 267 ? -24.912 2.994 9.448 1.00 64.94 267 CYS A CA 1
ATOM 2101 C C . CYS A 1 267 ? -26.420 2.804 9.675 1.00 64.94 267 CYS A C 1
ATOM 2103 O O . CYS A 1 267 ? -27.074 3.707 10.196 1.00 64.94 267 CYS A O 1
ATOM 2105 N N . ALA A 1 268 ? -26.970 1.627 9.349 1.00 66.44 268 ALA A N 1
ATOM 2106 C CA . ALA A 1 268 ? -28.385 1.321 9.569 1.00 66.44 268 ALA A CA 1
ATOM 2107 C C . ALA A 1 268 ? -28.768 1.419 11.060 1.00 66.44 268 ALA A C 1
ATOM 2109 O O . ALA A 1 268 ? -29.694 2.147 11.417 1.00 66.44 268 ALA A O 1
ATOM 2110 N N . MET A 1 269 ? -27.985 0.782 11.941 1.00 70.44 269 MET A N 1
ATOM 2111 C CA . MET A 1 269 ? -28.208 0.807 13.396 1.00 70.44 269 MET A CA 1
ATOM 2112 C C . MET A 1 269 ? -28.031 2.196 14.035 1.00 70.44 269 MET A C 1
ATOM 2114 O O . MET A 1 269 ? -28.510 2.423 15.147 1.00 70.44 269 MET A O 1
ATOM 2118 N N . GLN A 1 270 ? -27.315 3.118 13.385 1.00 69.56 270 GLN A N 1
ATOM 2119 C CA . GLN A 1 270 ? -27.192 4.510 13.831 1.00 69.56 270 GLN A CA 1
ATOM 2120 C C . GLN A 1 270 ? -28.345 5.383 13.321 1.00 69.56 270 GLN A C 1
ATOM 2122 O O . GLN A 1 270 ? -28.836 6.230 14.069 1.00 69.56 270 GLN A O 1
ATOM 2127 N N . LEU A 1 271 ? -28.812 5.158 12.089 1.00 73.94 271 LEU A N 1
ATOM 2128 C CA . LEU A 1 271 ? -29.941 5.881 11.499 1.00 73.94 271 LEU A CA 1
ATOM 2129 C C . LEU A 1 271 ? -31.262 5.576 12.224 1.00 73.94 271 LEU A C 1
ATOM 2131 O O . LEU A 1 271 ? -32.035 6.492 12.500 1.00 73.94 271 LEU A O 1
ATOM 2135 N N . GLU A 1 272 ? -31.484 4.311 12.589 1.00 74.44 272 GLU A N 1
ATOM 2136 C CA . GLU A 1 272 ? -32.642 3.861 13.370 1.00 74.44 272 GLU A CA 1
ATOM 2137 C C . GLU A 1 272 ? -32.707 4.583 14.728 1.00 74.44 272 GLU A C 1
ATOM 2139 O O . GLU A 1 272 ? -33.670 5.300 15.005 1.00 74.44 272 GLU A O 1
ATOM 2144 N N . LYS A 1 273 ? -31.619 4.547 15.508 1.00 77.00 273 LYS A N 1
ATOM 2145 C CA . LYS A 1 273 ? -31.503 5.257 16.798 1.00 77.00 273 LYS A CA 1
ATOM 2146 C C . LYS A 1 273 ? -31.637 6.776 16.668 1.00 77.00 273 LYS A C 1
ATOM 2148 O O . LYS A 1 273 ? -32.197 7.430 17.543 1.00 77.00 273 LYS A O 1
ATOM 2153 N N . LEU A 1 274 ? -31.155 7.363 15.570 1.00 78.94 274 LEU A N 1
ATOM 2154 C CA . LEU A 1 274 ? -31.377 8.782 15.276 1.00 78.94 274 LEU A CA 1
ATOM 2155 C C . LEU A 1 274 ? -32.854 9.106 15.012 1.00 78.94 274 LEU A C 1
ATOM 2157 O O . LEU A 1 274 ? -33.304 10.199 15.362 1.00 78.94 274 LEU A O 1
ATOM 2161 N N . SER A 1 275 ? -33.617 8.176 14.430 1.00 77.62 275 SER A N 1
ATOM 2162 C CA . SER A 1 275 ? -35.061 8.339 14.240 1.00 77.62 275 SER A CA 1
ATOM 2163 C C . SER A 1 275 ? -35.831 8.258 15.567 1.00 77.62 275 SER A C 1
ATOM 2165 O O . SER A 1 275 ? -36.670 9.123 15.817 1.00 77.62 275 SER A O 1
ATOM 2167 N N . GLU A 1 276 ? -35.457 7.340 16.468 1.00 83.06 276 GLU A N 1
ATOM 2168 C CA . GLU A 1 276 ? -36.001 7.242 17.837 1.00 83.06 276 GLU A CA 1
ATOM 2169 C C . GLU A 1 276 ? -35.725 8.515 18.660 1.00 83.06 276 GLU A C 1
ATOM 2171 O O . GLU A 1 276 ? -36.603 9.043 19.343 1.00 83.06 276 GLU A O 1
ATOM 2176 N N . ILE A 1 277 ? -34.509 9.066 18.564 1.00 81.50 277 ILE A N 1
ATOM 2177 C CA . ILE A 1 277 ? -34.140 10.328 19.227 1.00 81.50 277 ILE A CA 1
ATOM 2178 C C . ILE A 1 277 ? -34.973 11.498 18.672 1.00 81.50 277 ILE A C 1
ATOM 2180 O O . ILE A 1 277 ? -35.395 12.375 19.433 1.00 81.50 277 ILE A O 1
ATOM 2184 N N . ARG A 1 278 ? -35.263 11.510 17.361 1.00 80.25 278 ARG A N 1
ATOM 2185 C CA . ARG A 1 278 ? -36.133 12.520 16.733 1.00 80.25 278 ARG A CA 1
ATOM 2186 C C . ARG A 1 278 ? -37.601 12.388 17.160 1.00 80.25 278 ARG A C 1
ATOM 2188 O O . ARG A 1 278 ? -38.224 13.427 17.384 1.00 80.25 278 ARG A O 1
ATOM 2195 N N . SER A 1 279 ? -38.147 11.179 17.322 1.00 82.50 279 SER A N 1
ATOM 2196 C CA . SER A 1 279 ? -39.523 10.999 17.819 1.00 82.50 279 SER A CA 1
ATOM 2197 C C . SER A 1 279 ? -39.647 11.382 19.296 1.00 82.50 279 SER A C 1
ATOM 2199 O O . SER A 1 279 ? -40.487 12.213 19.635 1.00 82.50 279 SER A O 1
ATOM 2201 N N . LEU A 1 280 ? -38.731 10.914 20.153 1.00 85.69 280 LEU A N 1
ATOM 2202 C CA . LEU A 1 280 ? -38.694 11.261 21.581 1.00 85.69 280 LEU A CA 1
ATOM 2203 C C . LEU A 1 280 ? -38.629 12.783 21.812 1.00 85.69 280 LEU A C 1
ATOM 2205 O O . LEU A 1 280 ? -39.268 13.323 22.718 1.00 85.69 280 LEU A O 1
ATOM 2209 N N . ARG A 1 281 ? -37.880 13.499 20.962 1.00 87.44 281 ARG A N 1
ATOM 2210 C CA . ARG A 1 281 ? -37.833 14.967 20.955 1.00 87.44 281 ARG A CA 1
ATOM 2211 C C . ARG A 1 281 ? -39.182 15.591 20.578 1.00 87.44 281 ARG A C 1
ATOM 2213 O O . ARG A 1 281 ? -39.579 16.576 21.200 1.00 87.44 281 ARG A O 1
ATOM 2220 N N . ALA A 1 282 ? -39.875 15.061 19.571 1.00 83.62 282 ALA A N 1
ATOM 2221 C CA . ALA A 1 282 ? -41.186 15.564 19.156 1.00 83.62 282 ALA A CA 1
ATOM 2222 C C . ALA A 1 282 ? -42.229 15.413 20.279 1.00 83.62 282 ALA A C 1
ATOM 2224 O O . ALA A 1 282 ? -42.942 16.374 20.581 1.00 83.62 282 ALA A O 1
ATOM 2225 N N . ASP A 1 283 ? -42.235 14.268 20.964 1.00 85.31 283 ASP A N 1
ATOM 2226 C CA . ASP A 1 283 ? -43.120 14.000 22.103 1.00 85.31 283 ASP A CA 1
ATOM 2227 C C . ASP A 1 283 ? -42.847 14.960 23.273 1.00 85.31 283 ASP A C 1
ATOM 2229 O O . ASP A 1 283 ? -43.772 15.566 23.821 1.00 85.31 283 ASP A O 1
ATOM 2233 N N . LEU A 1 284 ? -41.572 15.195 23.609 1.00 85.38 284 LEU A N 1
ATOM 2234 C CA . LEU A 1 284 ? -41.170 16.168 24.633 1.00 85.38 284 LEU A CA 1
ATOM 2235 C C . LEU A 1 284 ? -41.586 17.610 24.289 1.00 85.38 284 LEU A C 1
ATOM 2237 O O . LEU A 1 284 ? -41.996 18.353 25.184 1.00 85.38 284 LEU A O 1
ATOM 2241 N N . VAL A 1 285 ? -41.551 18.010 23.011 1.00 84.44 285 VAL A N 1
ATOM 2242 C CA . VAL A 1 285 ? -42.093 19.309 22.558 1.00 84.44 285 VAL A CA 1
ATOM 2243 C C . VAL A 1 285 ? -43.620 19.361 22.708 1.00 84.44 285 VAL A C 1
ATOM 2245 O O . VAL A 1 285 ? -44.158 20.398 23.109 1.00 84.44 285 VAL A O 1
ATOM 2248 N N . GLY A 1 286 ? -44.328 18.260 22.434 1.00 81.38 286 GLY A N 1
ATOM 2249 C CA . GLY A 1 286 ? -45.769 18.140 22.676 1.00 81.38 286 GLY A CA 1
ATOM 2250 C C . GLY A 1 286 ? -46.125 18.320 24.156 1.00 81.38 286 GLY A C 1
ATOM 2251 O O . GLY A 1 286 ? -46.957 19.163 24.502 1.00 81.38 286 GLY A O 1
ATOM 2252 N N . ILE A 1 287 ? -45.423 17.606 25.039 1.00 80.81 287 ILE A N 1
ATOM 2253 C CA . ILE A 1 287 ? -45.583 17.697 26.497 1.00 80.81 287 ILE A CA 1
ATOM 2254 C C . ILE A 1 287 ? -45.276 19.120 27.001 1.00 80.81 287 ILE A C 1
ATOM 2256 O O . ILE A 1 287 ? -46.027 19.657 27.818 1.00 80.81 287 ILE A O 1
ATOM 2260 N N . LEU A 1 288 ? -44.234 19.782 26.482 1.00 80.06 288 LEU A N 1
ATOM 2261 C CA . LEU A 1 288 ? -43.894 21.158 26.869 1.00 80.06 288 LEU A CA 1
ATOM 2262 C C . LEU A 1 288 ? -45.004 22.165 26.528 1.00 80.06 288 LEU A C 1
ATOM 2264 O O . LEU A 1 288 ? -45.301 23.049 27.339 1.00 80.06 288 LEU A O 1
ATOM 2268 N N . LYS A 1 289 ? -45.648 22.023 25.359 1.00 79.12 289 LYS A N 1
ATOM 2269 C CA . LYS A 1 289 ? -46.787 22.870 24.964 1.00 79.12 289 LYS A CA 1
ATOM 2270 C C . LYS A 1 289 ? -47.969 22.703 25.924 1.00 79.12 289 LYS A C 1
ATOM 2272 O O . LYS A 1 289 ? -48.534 23.705 26.360 1.00 79.12 289 LYS A O 1
ATOM 2277 N N . LEU A 1 290 ? -48.286 21.468 26.320 1.00 73.00 290 LEU A N 1
ATOM 2278 C CA . LEU A 1 290 ? -49.349 21.179 27.291 1.00 73.00 290 LEU A CA 1
ATOM 2279 C C . LEU A 1 290 ? -49.040 21.793 28.671 1.00 73.00 290 LEU A C 1
ATOM 2281 O O . LEU A 1 290 ? -49.892 22.473 29.242 1.00 73.00 290 LEU A O 1
ATOM 2285 N N . LEU A 1 291 ? -47.802 21.664 29.165 1.00 64.38 291 LEU A N 1
ATOM 2286 C CA . LEU A 1 291 ? -47.360 22.243 30.449 1.00 64.38 291 LEU A CA 1
ATOM 2287 C C . LEU A 1 291 ? -47.286 23.781 30.452 1.00 64.38 291 LEU A C 1
ATOM 2289 O O . LEU A 1 291 ? -47.320 24.411 31.515 1.00 64.38 291 LEU A O 1
ATOM 2293 N N . SER A 1 292 ? -47.179 24.396 29.275 1.00 61.78 292 SER A N 1
ATOM 2294 C CA . SER A 1 292 ? -47.237 25.855 29.122 1.00 61.78 292 SER A CA 1
ATOM 2295 C C . SER A 1 292 ? -48.669 26.394 29.091 1.00 61.78 292 SER A C 1
ATOM 2297 O O . SER A 1 292 ? -48.884 27.546 29.449 1.00 61.78 292 SER A O 1
ATOM 2299 N N . SER A 1 293 ? -49.663 25.580 28.716 1.00 52.19 293 SER A N 1
ATOM 2300 C CA . SER A 1 293 ? -51.050 26.047 28.542 1.00 52.19 293 SER A CA 1
ATOM 2301 C C . SER A 1 293 ? -51.843 26.248 29.845 1.00 52.19 293 SER A C 1
ATOM 2303 O O . SER A 1 293 ? -52.913 26.850 29.828 1.00 52.19 293 SER A O 1
ATOM 2305 N N . THR A 1 294 ? -51.324 25.773 30.981 1.00 47.41 294 THR A N 1
ATOM 2306 C CA . THR A 1 294 ? -52.014 25.799 32.286 1.00 47.41 294 THR A CA 1
ATOM 2307 C C . THR A 1 294 ? -51.975 27.168 32.988 1.00 47.41 294 THR A C 1
ATOM 2309 O O . THR A 1 294 ? -52.731 27.398 33.929 1.00 47.41 294 THR A O 1
ATOM 2312 N N . GLU A 1 295 ? -51.115 28.097 32.561 1.00 41.81 295 GLU A N 1
ATOM 2313 C CA . GLU A 1 295 ? -50.825 29.343 33.291 1.00 41.81 295 GLU A CA 1
ATOM 2314 C C . GLU A 1 295 ? -51.374 30.589 32.574 1.00 41.81 295 GLU A C 1
ATOM 2316 O O . GLU A 1 295 ? -50.640 31.415 32.043 1.00 41.81 295 GLU A O 1
ATOM 2321 N N . GLY A 1 296 ? -52.708 30.701 32.551 1.00 36.12 296 GLY A N 1
ATOM 2322 C CA . GLY A 1 296 ? -53.457 31.781 31.883 1.00 36.12 296 GLY A CA 1
ATOM 2323 C C . GLY A 1 296 ? -54.443 32.533 32.789 1.00 36.12 296 GLY A C 1
ATOM 2324 O O . GLY A 1 296 ? -55.441 33.068 32.314 1.00 36.12 296 GLY A O 1
ATOM 2325 N N . GLY A 1 297 ? -54.221 32.532 34.106 1.00 40.97 297 GLY A N 1
ATOM 2326 C CA . GLY A 1 297 ? -55.174 33.039 35.099 1.00 40.97 297 GLY A CA 1
ATOM 2327 C C . GLY A 1 297 ? -55.194 34.563 35.275 1.00 40.97 297 GLY A C 1
ATOM 2328 O O . GLY A 1 297 ? -54.780 35.041 36.325 1.00 40.97 297 GLY A O 1
ATOM 2329 N N . ASN A 1 298 ? -55.728 35.317 34.308 1.00 32.81 298 ASN A N 1
ATOM 2330 C CA . ASN A 1 298 ? -56.021 36.751 34.465 1.00 32.81 298 ASN A CA 1
ATOM 2331 C C . ASN A 1 298 ? -57.513 37.053 34.245 1.00 32.81 298 ASN A C 1
ATOM 2333 O O . ASN A 1 298 ? -58.021 36.982 33.130 1.00 32.81 298 ASN A O 1
ATOM 2337 N N . LEU A 1 299 ? -58.215 37.433 35.318 1.00 38.16 299 LEU A N 1
ATOM 2338 C CA . LEU A 1 299 ? -59.623 37.843 35.278 1.00 38.16 299 LEU A CA 1
ATOM 2339 C C . LEU A 1 299 ? -59.749 39.345 34.993 1.00 38.16 299 LEU A C 1
ATOM 2341 O O . LEU A 1 299 ? -59.562 40.159 35.893 1.00 38.16 299 LEU A O 1
ATOM 2345 N N . THR A 1 300 ? -60.142 39.720 33.775 1.00 31.84 300 THR A N 1
ATOM 2346 C CA . THR A 1 300 ? -60.687 41.060 33.480 1.00 31.84 300 THR A CA 1
ATOM 2347 C C . THR A 1 300 ? -61.779 41.000 32.410 1.00 31.84 300 THR A C 1
ATOM 2349 O O . THR A 1 300 ? -61.699 40.214 31.477 1.00 31.84 300 THR A O 1
ATOM 2352 N N . SER A 1 301 ? -62.774 41.885 32.546 1.00 28.61 301 SER A N 1
ATOM 2353 C CA . SER A 1 301 ? -63.880 42.140 31.606 1.00 28.61 301 SER A CA 1
ATOM 2354 C C . SER A 1 301 ? -64.940 41.034 31.414 1.00 28.61 301 SER A C 1
ATOM 2356 O O . SER A 1 301 ? -64.849 40.175 30.543 1.00 28.61 301 SER A O 1
ATOM 2358 N N . LEU A 1 302 ? -66.048 41.160 32.155 1.00 37.25 302 LEU A N 1
ATOM 2359 C CA . LEU A 1 302 ? -67.374 40.780 31.645 1.00 37.25 302 LEU A CA 1
ATOM 2360 C C . LEU A 1 302 ? -67.724 41.763 30.512 1.00 37.25 302 LEU A C 1
ATOM 2362 O O . LEU A 1 302 ? -67.981 42.931 30.798 1.00 37.25 302 LEU A O 1
ATOM 2366 N N . GLY A 1 303 ? -67.677 41.319 29.248 1.00 26.34 303 GLY A N 1
ATOM 2367 C CA . GLY A 1 303 ? -67.478 42.246 28.122 1.00 26.34 303 GLY A CA 1
ATOM 2368 C C . GLY A 1 303 ? -68.051 41.861 26.752 1.00 26.34 303 GLY A C 1
ATOM 2369 O O . GLY A 1 303 ? -67.418 42.175 25.752 1.00 26.34 303 GLY A O 1
ATOM 2370 N N . SER A 1 304 ? -69.265 41.297 26.701 1.00 35.97 304 SER A N 1
ATOM 2371 C CA . SER A 1 304 ? -70.135 41.187 25.503 1.00 35.97 304 SER A CA 1
ATOM 2372 C C . SER A 1 304 ? -69.765 40.221 24.354 1.00 35.97 304 SER A C 1
ATOM 2374 O O . SER A 1 304 ? -68.620 39.825 24.177 1.00 35.97 304 SER A O 1
ATOM 2376 N N . HIS A 1 305 ? -70.807 39.949 23.559 1.00 33.81 305 HIS A N 1
ATOM 2377 C CA . HIS A 1 305 ? -70.867 39.395 22.201 1.00 33.81 305 HIS A CA 1
ATOM 2378 C C . HIS A 1 305 ? -70.621 37.891 21.956 1.00 33.81 305 HIS A C 1
ATOM 2380 O O . HIS A 1 305 ? -69.502 37.394 21.922 1.00 33.81 305 HIS A O 1
ATOM 2386 N N . ASP A 1 306 ? -71.750 37.224 21.714 1.00 37.44 306 ASP A N 1
ATOM 2387 C CA . ASP A 1 306 ? -72.046 36.023 20.927 1.00 37.44 306 ASP A CA 1
ATOM 2388 C C . ASP A 1 306 ? -70.882 35.253 20.278 1.00 37.44 306 ASP A C 1
ATOM 2390 O O . ASP A 1 306 ? -70.201 35.752 19.384 1.00 37.44 306 ASP A O 1
ATOM 2394 N N . MET A 1 307 ? -70.815 33.957 20.594 1.00 30.50 307 MET A N 1
ATOM 2395 C CA . MET A 1 307 ? -70.391 32.922 19.650 1.00 30.50 307 MET A CA 1
ATOM 2396 C C . MET A 1 307 ? -71.409 31.782 19.675 1.00 30.50 307 MET A C 1
ATOM 2398 O O . MET A 1 307 ? -71.345 30.879 20.508 1.00 30.50 307 MET A O 1
ATOM 2402 N N . ASP A 1 308 ? -72.361 31.855 18.749 1.00 32.94 308 ASP A N 1
ATOM 2403 C CA . ASP A 1 308 ? -73.156 30.707 18.324 1.00 32.94 308 ASP A CA 1
ATOM 2404 C C . ASP A 1 308 ? -72.239 29.733 17.555 1.00 32.94 308 ASP A C 1
ATOM 2406 O O . ASP A 1 308 ? -71.355 30.177 16.815 1.00 32.94 308 ASP A O 1
ATOM 2410 N N . GLY A 1 309 ? -72.392 28.417 17.737 1.00 32.50 309 GLY A N 1
ATOM 2411 C CA . GLY A 1 309 ? -71.521 27.448 17.056 1.00 32.50 309 GLY A CA 1
ATOM 2412 C C . GLY A 1 309 ? -71.284 26.103 17.751 1.00 32.50 309 GLY A C 1
ATOM 2413 O O . GLY A 1 309 ? -70.396 25.957 18.583 1.00 32.50 309 GLY A O 1
ATOM 2414 N N . PHE A 1 310 ? -71.986 25.083 17.255 1.00 28.81 310 PHE A N 1
ATOM 2415 C CA . PHE A 1 310 ? -71.574 23.670 17.251 1.00 28.81 310 PHE A CA 1
ATOM 2416 C C . PHE A 1 310 ? -71.357 22.954 18.595 1.00 28.81 310 PHE A C 1
ATOM 2418 O O . PHE A 1 310 ? -70.249 22.606 19.002 1.00 28.81 310 PHE A O 1
ATOM 2425 N N . HIS A 1 311 ? -72.473 22.456 19.133 1.00 32.03 311 HIS A N 1
ATOM 2426 C CA . HIS A 1 311 ? -72.486 21.069 19.602 1.00 32.03 311 HIS A CA 1
ATOM 2427 C C . HIS A 1 311 ? -71.962 20.126 18.498 1.00 32.03 311 HIS A C 1
ATOM 2429 O O . HIS A 1 311 ? -72.507 20.149 17.393 1.00 32.03 311 HIS A O 1
ATOM 2435 N N . ASN A 1 312 ? -71.029 19.216 18.815 1.00 29.81 312 ASN A N 1
ATOM 2436 C CA . ASN A 1 312 ? -71.246 17.770 18.623 1.00 29.81 312 ASN A CA 1
ATOM 2437 C C . ASN A 1 312 ? -70.103 16.871 19.142 1.00 29.81 312 ASN A C 1
ATOM 2439 O O . ASN A 1 312 ? -68.928 17.182 19.005 1.00 29.81 312 ASN A O 1
ATOM 2443 N N . LYS A 1 313 ? -70.505 15.695 19.647 1.00 30.61 313 LYS A N 1
ATOM 2444 C CA . LYS A 1 313 ? -69.764 14.415 19.681 1.00 30.61 313 LYS A CA 1
ATOM 2445 C C . LYS A 1 313 ? -68.272 14.438 20.076 1.00 30.61 313 LYS A C 1
ATOM 2447 O O . LYS A 1 313 ? -67.396 14.327 19.226 1.00 30.61 313 LYS A O 1
ATOM 2452 N N . ILE A 1 314 ? -68.003 14.303 21.378 1.00 29.72 314 ILE A N 1
ATOM 2453 C CA . ILE A 1 314 ? -66.937 13.379 21.807 1.00 29.72 314 ILE A CA 1
ATOM 2454 C C . ILE A 1 314 ? -67.558 11.981 21.819 1.00 29.72 314 ILE A C 1
ATOM 2456 O O . ILE A 1 314 ? -68.438 11.703 22.635 1.00 29.72 314 ILE A O 1
ATOM 2460 N N . SER A 1 315 ? -67.134 11.117 20.896 1.00 28.47 315 SER A N 1
ATOM 2461 C CA . SER A 1 315 ? -67.481 9.696 20.959 1.00 28.47 315 SER A CA 1
ATOM 2462 C C . SER A 1 315 ? -66.612 8.993 21.997 1.00 28.47 315 SER A C 1
ATOM 2464 O O . SER A 1 315 ? -65.440 9.326 22.171 1.00 28.47 315 SER A O 1
ATOM 2466 N N . ARG A 1 316 ? -67.166 7.962 22.637 1.00 30.84 316 ARG A N 1
ATOM 2467 C CA . ARG A 1 316 ? -66.337 6.858 23.127 1.00 30.84 316 ARG A CA 1
ATOM 2468 C C . ARG A 1 316 ? -65.738 6.157 21.904 1.00 30.84 316 ARG A C 1
ATOM 2470 O O . ARG A 1 316 ? -66.470 5.943 20.943 1.00 30.84 316 ARG A O 1
ATOM 2477 N N . ASP A 1 317 ? -64.465 5.783 21.961 1.00 26.25 317 ASP A N 1
ATOM 2478 C CA . ASP A 1 317 ? -64.133 4.357 22.041 1.00 26.25 317 ASP A CA 1
ATOM 2479 C C . ASP A 1 317 ? -62.668 4.099 22.403 1.00 26.25 317 ASP A C 1
ATOM 2481 O O . ASP A 1 317 ? -61.768 4.756 21.896 1.00 26.25 317 ASP A O 1
ATOM 2485 N N . HIS A 1 318 ? -62.469 3.124 23.296 1.00 29.69 318 HIS A N 1
ATOM 2486 C CA . HIS A 1 318 ? -61.248 2.331 23.481 1.00 29.69 318 HIS A CA 1
ATOM 2487 C C . HIS A 1 318 ? -61.555 1.181 24.463 1.00 29.69 318 HIS A C 1
ATOM 2489 O O . HIS A 1 318 ? -61.440 1.326 25.681 1.00 29.69 318 HIS A O 1
ATOM 2495 N N . GLY A 1 319 ? -61.945 0.021 23.930 1.00 27.00 319 GLY A N 1
ATOM 2496 C CA . GLY A 1 319 ? -61.585 -1.269 24.538 1.00 27.00 319 GLY A CA 1
ATOM 2497 C C . GLY A 1 319 ? -60.176 -1.680 24.072 1.00 27.00 319 GLY A C 1
ATOM 2498 O O . GLY A 1 319 ? -59.626 -1.038 23.183 1.00 27.00 319 GLY A O 1
ATOM 2499 N N . MET A 1 320 ? -59.512 -2.716 24.593 1.00 27.02 320 MET A N 1
ATOM 2500 C CA . MET A 1 320 ? -59.772 -3.650 25.711 1.00 27.02 320 MET A CA 1
ATOM 2501 C C . MET A 1 320 ? -58.401 -3.906 26.408 1.00 27.02 320 MET A C 1
ATOM 2503 O O . MET A 1 320 ? -57.381 -3.470 25.889 1.00 27.02 320 MET A O 1
ATOM 2507 N N . SER A 1 321 ? -58.231 -4.536 27.578 1.00 24.73 321 SER A N 1
ATOM 2508 C CA . SER A 1 321 ? -58.404 -5.972 27.896 1.00 24.73 321 SER A CA 1
ATOM 2509 C C . SER A 1 321 ? -57.825 -6.197 29.321 1.00 24.73 321 SER A C 1
ATOM 2511 O O . SER A 1 321 ? -56.820 -5.578 29.648 1.00 24.73 321 SER A O 1
ATOM 2513 N N . SER A 1 322 ? -58.518 -6.834 30.279 1.00 27.19 322 SER A N 1
ATOM 2514 C CA . SER A 1 322 ? -58.340 -8.233 30.770 1.00 27.19 322 SER A CA 1
ATOM 2515 C C . SER A 1 322 ? -56.879 -8.691 31.036 1.00 27.19 322 SER A C 1
ATOM 2517 O O . SER A 1 322 ? -56.013 -8.441 30.207 1.00 27.19 322 SER A O 1
ATOM 2519 N N . LYS A 1 323 ? -56.490 -9.387 32.128 1.00 30.72 323 LYS A N 1
ATOM 2520 C CA . LYS A 1 323 ? -57.154 -10.105 33.265 1.00 30.72 323 LYS A CA 1
ATOM 2521 C C . LYS A 1 323 ? -56.373 -9.783 34.580 1.00 30.72 323 LYS A C 1
ATOM 2523 O O . LYS A 1 323 ? -55.337 -9.141 34.477 1.00 30.72 323 LYS A O 1
ATOM 2528 N N . SER A 1 324 ? -56.748 -10.117 35.825 1.00 27.28 324 SER A N 1
ATOM 2529 C CA . SER A 1 324 ? -57.401 -11.301 36.444 1.00 27.28 324 SER A CA 1
ATOM 2530 C C . SER A 1 324 ? -58.259 -10.918 37.679 1.00 27.28 324 SER A C 1
ATOM 2532 O O . SER A 1 324 ? -58.105 -9.820 38.196 1.00 27.28 324 SER A O 1
ATOM 2534 N N . HIS A 1 325 ? -59.298 -11.683 38.064 1.00 27.03 325 HIS A N 1
ATOM 2535 C CA . HIS A 1 325 ? -59.317 -12.664 39.189 1.00 27.03 325 HIS A CA 1
ATOM 2536 C C . HIS A 1 325 ? -58.678 -12.131 40.496 1.00 27.03 325 HIS A C 1
ATOM 2538 O O . HIS A 1 325 ? -57.551 -11.652 40.449 1.00 27.03 325 HIS A O 1
ATOM 2544 N N . GLU A 1 326 ? -59.319 -12.168 41.673 1.00 27.95 326 GLU A N 1
ATOM 2545 C CA . GLU A 1 326 ? -60.129 -13.250 42.283 1.00 27.95 326 GLU A CA 1
ATOM 2546 C C . GLU A 1 326 ? -61.010 -12.712 43.454 1.00 27.95 326 GLU A C 1
ATOM 2548 O O . GLU A 1 326 ? -60.673 -11.675 44.023 1.00 27.95 326 GLU A O 1
ATOM 2553 N N . GLY A 1 327 ? -62.107 -13.389 43.851 1.00 26.95 327 GLY A N 1
ATOM 2554 C CA . GLY A 1 327 ? -62.861 -13.070 45.092 1.00 26.95 327 GLY A CA 1
ATOM 2555 C C . GLY A 1 327 ? -64.381 -13.341 45.060 1.00 26.95 327 GLY A C 1
ATOM 2556 O O . GLY A 1 327 ? -65.092 -12.778 44.234 1.00 26.95 327 GLY A O 1
ATOM 2557 N N . ASN A 1 328 ? -64.887 -14.179 45.977 1.00 30.55 328 ASN A N 1
ATOM 2558 C CA . ASN A 1 328 ? -66.278 -14.674 46.008 1.00 30.55 328 ASN A CA 1
ATOM 2559 C C . ASN A 1 328 ? -67.257 -13.876 46.909 1.00 30.55 328 ASN A C 1
ATOM 2561 O O . ASN A 1 328 ? -66.881 -13.397 47.971 1.00 30.55 328 ASN A O 1
ATOM 2565 N N . ASP A 1 329 ? -68.542 -13.961 46.533 1.00 30.41 329 ASP A N 1
ATOM 2566 C CA . ASP A 1 329 ? -69.746 -14.152 47.375 1.00 30.41 329 ASP A CA 1
ATOM 2567 C C . ASP A 1 329 ? -70.286 -13.112 48.399 1.00 30.41 329 ASP A C 1
ATOM 2569 O O . ASP A 1 329 ? -69.692 -12.841 49.438 1.00 30.41 329 ASP A O 1
ATOM 2573 N N . LYS A 1 330 ? -71.601 -12.858 48.208 1.00 29.44 330 LYS A N 1
ATOM 2574 C CA . LYS A 1 330 ? -72.720 -12.839 49.194 1.00 29.44 330 LYS A CA 1
ATOM 2575 C C . LYS A 1 330 ? -73.095 -11.569 49.993 1.00 29.44 330 LYS A C 1
ATOM 2577 O O . LYS A 1 330 ? -72.267 -10.767 50.395 1.00 29.44 330 LYS A O 1
ATOM 2582 N N . VAL A 1 331 ? -74.401 -11.568 50.332 1.00 30.06 331 VAL A N 1
ATOM 2583 C CA . VAL A 1 331 ? -75.173 -10.725 51.280 1.00 30.06 331 VAL A CA 1
ATOM 2584 C C . VAL A 1 331 ? -75.467 -9.284 50.808 1.00 30.06 331 VAL A C 1
ATOM 2586 O O . VAL A 1 331 ? -74.559 -8.597 50.366 1.00 30.06 331 VAL A O 1
ATOM 2589 N N . GLU A 1 332 ? -76.677 -8.707 50.918 1.00 26.19 332 GLU A N 1
ATOM 2590 C CA . GLU A 1 332 ? -78.069 -9.224 50.915 1.00 26.19 332 GLU A CA 1
ATOM 2591 C C . GLU A 1 332 ? -79.041 -8.050 50.591 1.00 26.19 332 GLU A C 1
ATOM 2593 O O . GLU A 1 332 ? -78.618 -6.911 50.394 1.00 26.19 332 GLU A O 1
ATOM 2598 N N . HIS A 1 333 ? -80.346 -8.312 50.478 1.00 27.42 333 HIS A N 1
ATOM 2599 C CA . HIS A 1 333 ? -81.371 -7.391 49.974 1.00 27.42 333 HIS A CA 1
ATOM 2600 C C . HIS A 1 333 ? -81.703 -6.171 50.859 1.00 27.42 333 HIS A C 1
ATOM 2602 O O . HIS A 1 333 ? -82.045 -6.309 52.030 1.00 27.42 333 HIS A O 1
ATOM 2608 N N . SER A 1 334 ? -81.874 -5.009 50.219 1.00 35.19 334 SER A N 1
ATOM 2609 C CA . SER A 1 334 ? -83.055 -4.143 50.425 1.00 35.19 334 SER A CA 1
ATOM 2610 C C . SER A 1 334 ? -83.294 -3.295 49.157 1.00 35.19 334 SER A C 1
ATOM 2612 O O . SER A 1 334 ? -82.529 -2.394 48.848 1.00 35.19 334 SER A O 1
ATOM 2614 N N . ARG A 1 335 ? -84.169 -3.701 48.227 1.00 29.45 335 ARG A N 1
ATOM 2615 C CA . ARG A 1 335 ? -85.648 -3.746 48.294 1.00 29.45 335 ARG A CA 1
ATOM 2616 C C . ARG A 1 335 ? -86.283 -2.364 48.069 1.00 29.45 335 ARG A C 1
ATOM 2618 O O . ARG A 1 335 ? -86.733 -1.698 48.995 1.00 29.45 335 ARG A O 1
ATOM 2625 N N . THR A 1 336 ? -86.343 -1.970 46.798 1.00 31.12 336 THR A N 1
ATOM 2626 C CA . THR A 1 336 ? -87.101 -0.810 46.308 1.00 31.12 336 THR A CA 1
ATOM 2627 C C . THR A 1 336 ? -88.593 -1.157 46.239 1.00 31.12 336 THR A C 1
ATOM 2629 O O . THR A 1 336 ? -89.111 -1.490 45.174 1.00 31.12 336 THR A O 1
ATOM 2632 N N . ASP A 1 337 ? -89.288 -1.122 47.378 1.00 29.58 337 ASP A N 1
ATOM 2633 C CA . ASP A 1 337 ? -90.741 -1.334 47.419 1.00 29.58 337 ASP A CA 1
ATOM 2634 C C . ASP A 1 337 ? -91.468 -0.155 46.754 1.00 29.58 337 ASP A C 1
ATOM 2636 O O . ASP A 1 337 ? -91.696 0.882 47.372 1.00 29.58 337 ASP A O 1
ATOM 2640 N N . VAL A 1 338 ? -91.837 -0.326 45.481 1.00 37.72 338 VAL A N 1
ATOM 2641 C CA . VAL A 1 338 ? -92.718 0.585 44.734 1.00 37.72 338 VAL A CA 1
ATOM 2642 C C . VAL A 1 338 ? -94.163 0.400 45.224 1.00 37.72 338 VAL A C 1
ATOM 2644 O O . VAL A 1 338 ? -94.749 -0.658 44.968 1.00 37.72 338 VAL A O 1
ATOM 2647 N N . PRO A 1 339 ? -94.785 1.398 45.884 1.00 35.91 339 PRO A N 1
ATOM 2648 C CA . PRO A 1 339 ? -96.150 1.284 46.373 1.00 35.91 339 PRO A CA 1
ATOM 2649 C C . PRO A 1 339 ? -97.130 2.018 45.439 1.00 35.91 339 PRO A C 1
ATOM 2651 O O . PRO A 1 339 ? -97.014 3.222 45.238 1.00 35.91 339 PRO A O 1
ATOM 2654 N N . HIS A 1 340 ? -98.152 1.385 44.864 1.00 34.31 340 HIS A N 1
ATOM 2655 C CA . HIS A 1 340 ? -98.492 -0.042 44.832 1.00 34.31 340 HIS A CA 1
ATOM 2656 C C . HIS A 1 340 ? -99.422 -0.311 43.632 1.00 34.31 340 HIS A C 1
ATOM 2658 O O . HIS A 1 340 ? -99.800 0.602 42.896 1.00 34.31 340 HIS A O 1
ATOM 2664 N N . SER A 1 341 ? -99.850 -1.566 43.473 1.00 47.09 341 SER A N 1
ATOM 2665 C CA . SER A 1 341 ? -101.057 -1.937 42.726 1.00 47.09 341 SER A CA 1
ATOM 2666 C C . SER A 1 341 ? -102.239 -1.008 43.050 1.00 47.09 341 SER A C 1
ATOM 2668 O O . SER A 1 341 ? -102.713 -0.976 44.187 1.00 47.09 341 SER A O 1
ATOM 2670 N N . PHE A 1 342 ? -102.732 -0.266 42.053 1.00 44.97 342 PHE A N 1
ATOM 2671 C CA . PHE A 1 342 ? -103.809 0.718 42.219 1.00 44.97 342 PHE A CA 1
ATOM 2672 C C . PHE A 1 342 ? -105.187 0.031 42.272 1.00 44.97 342 PHE A C 1
ATOM 2674 O O . PHE A 1 342 ? -105.957 0.022 41.310 1.00 44.97 342 PHE A O 1
ATOM 2681 N N . GLU A 1 343 ? -105.476 -0.626 43.395 1.00 49.66 343 GLU A N 1
ATOM 2682 C CA . GLU A 1 343 ? -106.613 -1.535 43.532 1.00 49.66 343 GLU A CA 1
ATOM 2683 C C . GLU A 1 343 ? -107.943 -0.785 43.751 1.00 49.66 343 GLU A C 1
ATOM 2685 O O . GLU A 1 343 ? -108.420 -0.574 44.867 1.00 49.66 343 GLU A O 1
ATOM 2690 N N . ALA A 1 344 ? -108.575 -0.395 42.640 1.00 52.47 344 ALA A N 1
ATOM 2691 C CA . ALA A 1 344 ? -109.784 0.438 42.588 1.00 52.47 344 ALA A CA 1
ATOM 2692 C C . ALA A 1 344 ? -111.038 -0.131 43.301 1.00 52.47 344 ALA A C 1
ATOM 2694 O O . ALA A 1 344 ? -112.078 0.530 43.337 1.00 52.47 344 ALA A O 1
ATOM 2695 N N . ALA A 1 345 ? -110.967 -1.332 43.883 1.00 56.78 345 ALA A N 1
ATOM 2696 C CA . ALA A 1 345 ? -112.041 -1.926 44.675 1.00 56.78 345 ALA A CA 1
ATOM 2697 C C . ALA A 1 345 ? -112.331 -1.137 45.967 1.00 56.78 345 ALA A C 1
ATOM 2699 O O . ALA A 1 345 ? -113.495 -0.953 46.325 1.00 56.78 345 ALA A O 1
ATOM 2700 N N . GLN A 1 346 ? -111.295 -0.623 46.640 1.00 56.41 346 GLN A N 1
ATOM 2701 C CA . GLN A 1 346 ? -111.427 -0.004 47.970 1.00 56.41 346 GLN A CA 1
ATOM 2702 C C . GLN A 1 346 ? -112.162 1.353 47.934 1.00 56.41 346 GLN A C 1
ATOM 2704 O O . GLN A 1 346 ? -112.811 1.747 48.900 1.00 56.41 346 GLN A O 1
ATOM 2709 N N . LEU A 1 347 ? -112.136 2.042 46.788 1.00 58.03 347 LEU A N 1
ATOM 2710 C CA . LEU A 1 347 ? -112.732 3.371 46.602 1.00 58.03 347 LEU A CA 1
ATOM 2711 C C . LEU A 1 347 ? -114.267 3.349 46.431 1.00 58.03 347 LEU A C 1
ATOM 2713 O O . LEU A 1 347 ? -114.903 4.396 46.530 1.00 58.03 347 LEU A O 1
ATOM 2717 N N . LYS A 1 348 ? -114.890 2.183 46.193 1.00 59.28 348 LYS A N 1
ATOM 2718 C CA . LYS A 1 348 ? -116.335 2.071 45.887 1.00 59.28 348 LYS A CA 1
ATOM 2719 C C . LYS A 1 348 ? -117.289 2.315 47.063 1.00 59.28 348 LYS A C 1
ATOM 2721 O O . LYS A 1 348 ? -118.483 2.477 46.825 1.00 59.28 348 LYS A O 1
ATOM 2726 N N . HIS A 1 349 ? -116.795 2.320 48.301 1.00 58.34 349 HIS A N 1
ATOM 2727 C CA . HIS A 1 349 ? -117.626 2.401 49.513 1.00 58.34 349 HIS A CA 1
ATOM 2728 C C . HIS A 1 349 ? -117.463 3.709 50.309 1.00 58.34 349 HIS A C 1
ATOM 2730 O O . HIS A 1 349 ? -118.080 3.866 51.360 1.00 58.34 349 HIS A O 1
ATOM 2736 N N . LEU A 1 350 ? -116.662 4.656 49.813 1.00 62.03 350 LEU A N 1
ATOM 2737 C CA . LEU A 1 350 ? -116.451 5.964 50.439 1.00 62.03 350 LEU A CA 1
ATOM 2738 C C . LEU A 1 350 ? -117.460 6.996 49.903 1.00 62.03 350 LEU A C 1
ATOM 2740 O O . LEU A 1 350 ? -117.780 7.005 48.713 1.00 62.03 350 LEU A O 1
ATOM 2744 N N . SER A 1 351 ? -117.950 7.893 50.768 1.00 74.38 351 SER A N 1
ATOM 2745 C CA . SER A 1 351 ? -118.707 9.076 50.327 1.00 74.38 351 SER A CA 1
ATOM 2746 C C . SER A 1 351 ? -117.806 10.028 49.533 1.00 74.38 351 SER A C 1
ATOM 2748 O O . SER A 1 351 ? -116.582 9.945 49.629 1.00 74.38 351 SER A O 1
ATOM 2750 N N . LYS A 1 352 ? -118.381 10.962 48.763 1.00 74.44 352 LYS A N 1
ATOM 2751 C CA . LYS A 1 352 ? -117.592 11.909 47.951 1.00 74.44 352 LYS A CA 1
ATOM 2752 C C . LYS A 1 352 ? -116.616 12.717 48.808 1.00 74.44 352 LYS A C 1
ATOM 2754 O O . LYS A 1 352 ? -115.460 12.878 48.439 1.00 74.44 352 LYS A O 1
ATOM 2759 N N . GLU A 1 353 ? -117.065 13.155 49.975 1.00 75.12 353 GLU A N 1
ATOM 2760 C CA . GLU A 1 353 ? -116.292 13.932 50.940 1.00 75.12 353 GLU A CA 1
ATOM 2761 C C . GLU A 1 353 ? -115.168 13.086 51.559 1.00 75.12 353 GLU A C 1
ATOM 2763 O O . GLU A 1 353 ? -114.037 13.555 51.670 1.00 75.12 353 GLU A O 1
ATOM 2768 N N . ALA A 1 354 ? -115.435 11.814 51.882 1.00 71.50 354 ALA A N 1
ATOM 2769 C CA . ALA A 1 354 ? -114.415 10.887 52.378 1.00 71.50 354 ALA A CA 1
ATOM 2770 C C . ALA A 1 354 ? -113.389 10.511 51.292 1.00 71.50 354 ALA A C 1
ATOM 2772 O O . ALA A 1 354 ? -112.207 10.364 51.592 1.00 71.50 354 ALA A O 1
ATOM 2773 N N . LEU A 1 355 ? -113.818 10.410 50.030 1.00 76.38 355 LEU A N 1
ATOM 2774 C CA . LEU A 1 355 ? -112.945 10.189 48.877 1.00 76.38 355 LEU A CA 1
ATOM 2775 C C . LEU A 1 355 ? -112.005 11.386 48.655 1.00 76.38 355 LEU A C 1
ATOM 2777 O O . LEU A 1 355 ? -110.809 11.205 48.435 1.00 76.38 355 LEU A O 1
ATOM 2781 N N . VAL A 1 356 ? -112.536 12.611 48.756 1.00 77.44 356 VAL A N 1
ATOM 2782 C CA . VAL A 1 356 ? -111.752 13.853 48.663 1.00 77.44 356 VAL A CA 1
ATOM 2783 C C . VAL A 1 356 ? -110.786 13.987 49.840 1.00 77.44 356 VAL A C 1
ATOM 2785 O O . VAL A 1 356 ? -109.632 14.336 49.601 1.00 77.44 356 VAL A O 1
ATOM 2788 N N . SER A 1 357 ? -111.195 13.649 51.072 1.00 79.19 357 SER A N 1
ATOM 2789 C CA . SER A 1 357 ? -110.262 13.582 52.210 1.00 79.19 357 SER A CA 1
ATOM 2790 C C . SER A 1 357 ? -109.149 12.583 51.923 1.00 79.19 357 SER A C 1
ATOM 2792 O O . SER A 1 357 ? -107.995 12.980 51.897 1.00 79.19 357 SER A O 1
ATOM 2794 N N . TYR A 1 358 ? -109.477 11.333 51.578 1.00 80.94 358 TYR A N 1
ATOM 2795 C CA . TYR A 1 358 ? -108.492 10.283 51.305 1.00 80.94 358 TYR A CA 1
ATOM 2796 C C . TYR A 1 358 ? -107.457 10.691 50.245 1.00 80.94 358 TYR A C 1
ATOM 2798 O O . TYR A 1 358 ? -106.255 10.522 50.459 1.00 80.94 358 TYR A O 1
ATOM 2806 N N . PHE A 1 359 ? -107.889 11.286 49.126 1.00 80.38 359 PHE A N 1
ATOM 2807 C CA . PHE A 1 359 ? -106.953 11.792 48.122 1.00 80.38 359 PHE A CA 1
ATOM 2808 C C . PHE A 1 359 ? -106.178 13.029 48.595 1.00 80.38 359 PHE A C 1
ATOM 2810 O O . PHE A 1 359 ? -104.996 13.131 48.286 1.00 80.38 359 PHE A O 1
ATOM 2817 N N . SER A 1 360 ? -106.770 13.935 49.377 1.00 81.75 360 SER A N 1
ATOM 2818 C CA . SER A 1 360 ? -106.061 15.084 49.967 1.00 81.75 360 SER A CA 1
ATOM 2819 C C . SER A 1 360 ? -105.026 14.656 51.021 1.00 81.75 360 SER A C 1
ATOM 2821 O O . SER A 1 360 ? -103.915 15.184 51.069 1.00 81.75 360 SER A O 1
ATOM 2823 N N . ASP A 1 361 ? -105.344 13.653 51.833 1.00 82.75 361 ASP A N 1
ATOM 2824 C CA . ASP A 1 361 ? -104.462 13.055 52.833 1.00 82.75 361 ASP A CA 1
ATOM 2825 C C . ASP A 1 361 ? -103.313 12.293 52.154 1.00 82.75 361 ASP A C 1
ATOM 2827 O O . ASP A 1 361 ? -102.152 12.440 52.544 1.00 82.75 361 ASP A O 1
ATOM 2831 N N . MET A 1 362 ? -103.595 11.568 51.065 1.00 78.81 362 MET A N 1
ATOM 2832 C CA . MET A 1 362 ? -102.570 10.912 50.249 1.00 78.81 362 MET A CA 1
ATOM 2833 C C . MET A 1 362 ? -101.694 11.914 49.482 1.00 78.81 362 MET A C 1
ATOM 2835 O O . MET A 1 362 ? -100.477 11.752 49.473 1.00 78.81 362 MET A O 1
ATOM 2839 N N . ILE A 1 363 ? -102.259 12.985 48.913 1.00 78.56 363 ILE A N 1
ATOM 2840 C CA . ILE A 1 363 ? -101.499 14.057 48.245 1.00 78.56 363 ILE A CA 1
ATOM 2841 C C . ILE A 1 363 ? -100.637 14.823 49.254 1.00 78.56 363 ILE A C 1
ATOM 2843 O O . ILE A 1 363 ? -99.468 15.080 48.979 1.00 78.56 363 ILE A O 1
ATOM 2847 N N . THR A 1 364 ? -101.154 15.159 50.440 1.00 82.69 364 THR A N 1
ATOM 2848 C CA . THR A 1 364 ? -100.348 15.834 51.473 1.00 82.69 364 THR A CA 1
ATOM 2849 C C . THR A 1 364 ? -99.300 14.913 52.095 1.00 82.69 364 THR A C 1
ATOM 2851 O O . THR A 1 364 ? -98.241 15.406 52.488 1.00 82.69 364 THR A O 1
ATOM 2854 N N . LYS A 1 365 ? -99.533 13.592 52.137 1.00 87.12 365 LYS A N 1
ATOM 2855 C CA . LYS A 1 365 ? -98.490 12.607 52.450 1.00 87.12 365 LYS A CA 1
ATOM 2856 C C . LYS A 1 365 ? -97.420 12.580 51.360 1.00 87.12 365 LYS A C 1
ATOM 2858 O O . LYS A 1 365 ? -96.278 12.888 51.666 1.00 87.12 365 LYS A O 1
ATOM 2863 N N . MET A 1 366 ? -97.786 12.331 50.102 1.00 84.12 366 MET A N 1
ATOM 2864 C CA . MET A 1 366 ? -96.843 12.328 48.976 1.00 84.12 366 MET A CA 1
ATOM 2865 C C . MET A 1 366 ? -96.061 13.641 48.869 1.00 84.12 366 MET A C 1
ATOM 2867 O O . MET A 1 366 ? -94.876 13.598 48.559 1.00 84.12 366 MET A O 1
ATOM 2871 N N . LYS A 1 367 ? -96.682 14.796 49.161 1.00 82.94 367 LYS A N 1
ATOM 2872 C CA . LYS A 1 367 ? -95.977 16.081 49.225 1.00 82.94 367 LYS A CA 1
ATOM 2873 C C . LYS A 1 367 ? -94.956 16.101 50.363 1.00 82.94 367 LYS A C 1
ATOM 2875 O O . LYS A 1 367 ? -93.815 16.451 50.099 1.00 82.94 367 LYS A O 1
ATOM 2880 N N . ARG A 1 368 ? -95.330 15.716 51.591 1.00 84.75 368 ARG A N 1
ATOM 2881 C CA . ARG A 1 368 ? -94.390 15.629 52.727 1.00 84.75 368 ARG A CA 1
ATOM 2882 C C . ARG A 1 368 ? -93.230 14.675 52.438 1.00 84.75 368 ARG A C 1
ATOM 2884 O O . ARG A 1 368 ? -92.091 15.030 52.712 1.00 84.75 368 ARG A O 1
ATOM 2891 N N . ASP A 1 369 ? -93.511 13.526 51.833 1.00 83.69 369 ASP A N 1
ATOM 2892 C CA . ASP A 1 369 ? -92.498 12.537 51.462 1.00 83.69 369 ASP A CA 1
ATOM 2893 C C . ASP A 1 369 ? -91.536 13.123 50.394 1.00 83.69 369 ASP A C 1
ATOM 2895 O O . ASP A 1 369 ? -90.318 13.051 50.553 1.00 83.69 369 ASP A O 1
ATOM 2899 N N . HIS A 1 370 ? -92.050 13.812 49.362 1.00 83.50 370 HIS A N 1
ATOM 2900 C CA . HIS A 1 370 ? -91.225 14.508 48.356 1.00 83.50 370 HIS A CA 1
ATOM 2901 C C . HIS A 1 370 ? -90.420 15.685 48.926 1.00 83.50 370 HIS A C 1
ATOM 2903 O O . HIS A 1 370 ? -89.278 15.897 48.531 1.00 83.50 370 HIS A O 1
ATOM 2909 N N . GLU A 1 371 ? -91.016 16.472 49.821 1.00 85.19 371 GLU A N 1
ATOM 2910 C CA . GLU A 1 371 ? -90.404 17.652 50.443 1.00 85.19 371 GLU A CA 1
ATOM 2911 C C . GLU A 1 371 ? -89.299 17.222 51.429 1.00 85.19 371 GLU A C 1
ATOM 2913 O O . GLU A 1 371 ? -88.251 17.862 51.484 1.00 85.19 371 GLU A O 1
ATOM 2918 N N . SER A 1 372 ? -89.454 16.061 52.081 1.00 85.56 372 SER A N 1
ATOM 2919 C CA . SER A 1 372 ? -88.397 15.395 52.855 1.00 85.56 372 SER A CA 1
ATOM 2920 C C . SER A 1 372 ? -87.237 14.911 51.976 1.00 85.56 372 SER A C 1
ATOM 2922 O O . SER A 1 372 ? -86.084 15.142 52.327 1.00 85.56 372 SER A O 1
ATOM 2924 N N . ILE A 1 373 ? -87.513 14.279 50.827 1.00 87.94 373 ILE A N 1
ATOM 2925 C CA . ILE A 1 373 ? -86.467 13.836 49.879 1.00 87.94 373 ILE A CA 1
ATOM 2926 C C . ILE A 1 373 ? -85.737 15.045 49.271 1.00 87.94 373 ILE A C 1
ATOM 2928 O O . ILE A 1 373 ? -84.517 15.030 49.119 1.00 87.94 373 ILE A O 1
ATOM 2932 N N . LEU A 1 374 ? -86.461 16.124 48.955 1.00 83.94 374 LEU A N 1
ATOM 2933 C CA . LEU A 1 374 ? -85.867 17.383 48.502 1.00 83.94 374 LEU A CA 1
ATOM 2934 C C . LEU A 1 374 ? -84.983 18.017 49.576 1.00 83.94 374 LEU A C 1
ATOM 2936 O O . LEU A 1 374 ? -83.912 18.521 49.238 1.00 83.94 374 LEU A O 1
ATOM 2940 N N . GLN A 1 375 ? -85.390 17.980 50.847 1.00 85.50 375 GLN A N 1
ATOM 2941 C CA . GLN A 1 375 ? -84.560 18.462 51.947 1.00 85.50 375 GLN A CA 1
ATOM 2942 C C . GLN A 1 375 ? -83.300 17.597 52.113 1.00 85.50 375 GLN A C 1
ATOM 2944 O O . GLN A 1 375 ? -82.203 18.148 52.114 1.00 85.50 375 GLN A O 1
ATOM 2949 N N . GLU A 1 376 ? -83.427 16.268 52.146 1.00 88.25 376 GLU A N 1
ATOM 2950 C CA . GLU A 1 376 ? -82.293 15.333 52.218 1.00 88.25 376 GLU A CA 1
ATOM 2951 C C . GLU A 1 376 ? -81.295 15.569 51.074 1.00 88.25 376 GLU A C 1
ATOM 2953 O O . GLU A 1 376 ? -80.105 15.762 51.318 1.00 88.25 376 GLU A O 1
ATOM 2958 N N . LYS A 1 377 ? -81.769 15.670 49.824 1.00 84.19 377 LYS A N 1
ATOM 2959 C CA . LYS A 1 377 ? -80.907 15.969 48.666 1.00 84.19 377 LYS A CA 1
ATOM 2960 C C . LYS A 1 377 ? -80.347 17.389 48.661 1.00 84.19 377 LYS A C 1
ATOM 2962 O O . LYS A 1 377 ? -79.275 17.617 48.103 1.00 84.19 377 LYS A O 1
ATOM 2967 N N . THR A 1 378 ? -81.007 18.334 49.322 1.00 84.19 378 THR A N 1
ATOM 2968 C CA . THR A 1 378 ? -80.476 19.685 49.536 1.00 84.19 378 THR A CA 1
ATOM 2969 C C . THR A 1 378 ? -79.374 19.687 50.600 1.00 84.19 378 THR A C 1
ATOM 2971 O O . THR A 1 378 ? -78.361 20.360 50.416 1.00 84.19 378 THR A O 1
ATOM 2974 N N . GLU A 1 379 ? -79.506 18.904 51.671 1.00 86.12 379 GLU A N 1
ATOM 2975 C CA . GLU A 1 379 ? -78.474 18.754 52.704 1.00 86.12 379 GLU A CA 1
ATOM 2976 C C . GLU A 1 379 ? -77.298 17.875 52.229 1.00 86.12 379 GLU A C 1
ATOM 2978 O O . GLU A 1 379 ? -76.152 18.206 52.533 1.00 86.12 379 GLU A O 1
ATOM 2983 N N . GLU A 1 380 ? -77.515 16.872 51.367 1.00 86.94 380 GLU A N 1
ATOM 2984 C CA . GLU A 1 380 ? -76.446 16.228 50.578 1.00 86.94 380 GLU A CA 1
ATOM 2985 C C . GLU A 1 380 ? -75.716 17.246 49.694 1.00 86.94 380 GLU A C 1
ATOM 2987 O O . GLU A 1 380 ? -74.489 17.306 49.703 1.00 86.94 380 GLU A O 1
ATOM 2992 N N . LEU A 1 381 ? -76.437 18.095 48.954 1.00 80.06 381 LEU A N 1
ATOM 2993 C CA . LEU A 1 381 ? -75.809 19.093 48.085 1.00 80.06 381 LEU A CA 1
ATOM 2994 C C . LEU A 1 381 ? -75.027 20.132 48.903 1.00 80.06 381 LEU A C 1
ATOM 2996 O O . LEU A 1 381 ? -73.915 20.497 48.520 1.00 80.06 381 LEU A O 1
ATOM 3000 N N . PHE A 1 382 ? -75.541 20.579 50.053 1.00 80.38 382 PHE A N 1
ATOM 3001 C CA . PHE A 1 382 ? -74.815 21.487 50.944 1.00 80.38 382 PHE A CA 1
ATOM 3002 C C . PHE A 1 382 ? -73.622 20.827 51.644 1.00 80.38 382 PHE A C 1
ATOM 3004 O O . PHE A 1 382 ? -72.582 21.476 51.758 1.00 80.38 382 PHE A O 1
ATOM 3011 N N . THR A 1 383 ? -73.713 19.562 52.061 1.00 83.12 383 THR A N 1
ATOM 3012 C CA . THR A 1 383 ? -72.573 18.834 52.646 1.00 83.12 383 THR A CA 1
ATOM 3013 C C . THR A 1 383 ? -71.513 18.516 51.597 1.00 83.12 383 THR A C 1
ATOM 3015 O O . THR A 1 383 ? -70.348 18.809 51.841 1.00 83.12 383 THR A O 1
ATOM 3018 N N . LEU A 1 384 ? -71.885 18.070 50.394 1.00 81.69 384 LEU A N 1
ATOM 3019 C CA . LEU A 1 384 ? -70.961 17.866 49.274 1.00 81.69 384 LEU A CA 1
ATOM 3020 C C . LEU A 1 384 ? -70.324 19.189 48.813 1.00 81.69 384 LEU A C 1
ATOM 3022 O O . LEU A 1 384 ? -69.138 19.234 48.497 1.00 81.69 384 LEU A O 1
ATOM 3026 N N . LYS A 1 385 ? -71.069 20.302 48.837 1.00 76.31 385 LYS A N 1
ATOM 3027 C CA . LYS A 1 385 ? -70.534 21.652 48.584 1.00 76.31 385 LYS A CA 1
ATOM 3028 C C . LYS A 1 385 ? -69.600 22.118 49.704 1.00 76.31 385 LYS A C 1
ATOM 3030 O O . LYS A 1 385 ? -68.601 22.771 49.412 1.00 76.31 385 LYS A O 1
ATOM 3035 N N . ALA A 1 386 ? -69.879 21.773 50.961 1.00 74.19 386 ALA A N 1
ATOM 3036 C CA . ALA A 1 386 ? -68.995 22.040 52.093 1.00 74.19 386 ALA A CA 1
ATOM 3037 C C . ALA A 1 386 ? -67.739 21.151 52.069 1.00 74.19 386 ALA A C 1
ATOM 3039 O O . ALA A 1 386 ? -66.662 21.630 52.411 1.00 74.19 386 ALA A O 1
ATOM 3040 N N . GLU A 1 387 ? -67.830 19.901 51.609 1.00 72.56 387 GLU A N 1
ATOM 3041 C CA . GLU A 1 387 ? -66.675 19.041 51.338 1.00 72.56 387 GLU A CA 1
ATOM 3042 C C . GLU A 1 387 ? -65.859 19.551 50.154 1.00 72.56 387 GLU A C 1
ATOM 3044 O O . GLU A 1 387 ? -64.642 19.631 50.262 1.00 72.56 387 GLU A O 1
ATOM 3049 N N . PHE A 1 388 ? -66.493 19.978 49.060 1.00 69.12 388 PHE A N 1
ATOM 3050 C CA . PHE A 1 388 ? -65.810 20.581 47.915 1.00 69.12 388 PHE A CA 1
ATOM 3051 C C . PHE A 1 388 ? -65.101 21.887 48.301 1.00 69.12 388 PHE A C 1
ATOM 3053 O O . PHE A 1 388 ? -63.954 22.111 47.913 1.00 69.12 388 PHE A O 1
ATOM 3060 N N . LEU A 1 389 ? -65.736 22.731 49.122 1.00 62.91 389 LEU A N 1
ATOM 3061 C CA . LEU A 1 389 ? -65.099 23.922 49.685 1.00 62.91 389 LEU A CA 1
ATOM 3062 C C . LEU A 1 389 ? -63.973 23.555 50.661 1.00 62.91 389 LEU A C 1
ATOM 3064 O O . LEU A 1 389 ? -62.897 24.127 50.545 1.00 62.91 389 LEU A O 1
ATOM 3068 N N . ARG A 1 390 ? -64.136 22.542 51.520 1.00 61.31 390 ARG A N 1
ATOM 3069 C CA . ARG A 1 390 ? -63.049 22.025 52.373 1.00 61.31 390 ARG A CA 1
ATOM 3070 C C . ARG A 1 390 ? -61.904 21.415 51.567 1.00 61.31 390 ARG A C 1
ATOM 3072 O O . ARG A 1 390 ? -60.757 21.587 51.955 1.00 61.31 390 ARG A O 1
ATOM 3079 N N . LEU A 1 391 ? -62.167 20.739 50.451 1.00 61.03 391 LEU A N 1
ATOM 3080 C CA . LEU A 1 391 ? -61.157 20.243 49.509 1.00 61.03 391 LEU A CA 1
ATOM 3081 C C . LEU A 1 391 ? -60.429 21.409 48.830 1.00 61.03 391 LEU A C 1
ATOM 3083 O O . LEU A 1 391 ? -59.212 21.352 48.660 1.00 61.03 391 LEU A O 1
ATOM 3087 N N . ARG A 1 392 ? -61.144 22.497 48.519 1.00 50.12 392 ARG A N 1
ATOM 3088 C CA . ARG A 1 392 ? -60.572 23.731 47.970 1.00 50.12 392 ARG A CA 1
ATOM 3089 C C . ARG A 1 392 ? -59.717 24.483 48.996 1.00 50.12 392 ARG A C 1
ATOM 3091 O O . ARG A 1 392 ? -58.597 24.847 48.664 1.00 50.12 392 ARG A O 1
ATOM 3098 N N . GLU A 1 393 ? -60.180 24.647 50.234 1.00 48.16 393 GLU A N 1
ATOM 3099 C CA . GLU A 1 393 ? -59.452 25.307 51.335 1.00 48.16 393 GLU A CA 1
ATOM 3100 C C . GLU A 1 393 ? -58.252 24.482 51.825 1.00 48.16 393 GLU A C 1
ATOM 3102 O O . GLU A 1 393 ? -57.159 25.006 52.044 1.00 48.16 393 GLU A O 1
ATOM 3107 N N . ARG A 1 394 ? -58.412 23.156 51.928 1.00 46.25 394 ARG A N 1
ATOM 3108 C CA . ARG A 1 394 ? -57.319 22.212 52.222 1.00 46.25 394 ARG A CA 1
ATOM 3109 C C . ARG A 1 394 ? -56.343 22.084 51.045 1.00 46.25 394 ARG A C 1
ATOM 3111 O O . ARG A 1 394 ? -55.202 21.680 51.251 1.00 46.25 394 ARG A O 1
ATOM 3118 N N . GLY A 1 395 ? -56.762 22.482 49.840 1.00 43.69 395 GLY A N 1
ATOM 3119 C CA . GLY A 1 395 ? -55.903 22.712 48.677 1.00 43.69 395 GLY A CA 1
ATOM 3120 C C . GLY A 1 395 ? -55.238 24.099 48.643 1.00 43.69 395 GLY A C 1
ATOM 3121 O O . GLY A 1 395 ? -54.144 24.228 48.097 1.00 43.69 395 GLY A O 1
ATOM 3122 N N . SER A 1 396 ? -55.829 25.131 49.257 1.00 45.16 396 SER A N 1
ATOM 3123 C CA . SER A 1 396 ? -55.391 26.533 49.130 1.00 45.16 396 SER A CA 1
ATOM 3124 C C . SER A 1 396 ? -54.395 27.008 50.197 1.00 45.16 396 SER A C 1
ATOM 3126 O O . SER A 1 396 ? -54.234 28.209 50.387 1.00 45.16 396 SER A O 1
ATOM 3128 N N . ASN A 1 397 ? -53.698 26.087 50.869 1.00 41.31 397 ASN A N 1
ATOM 3129 C CA . ASN A 1 397 ? -52.558 26.388 51.751 1.00 41.31 397 ASN A CA 1
ATOM 3130 C C . ASN A 1 397 ? -51.245 25.713 51.291 1.00 41.31 397 ASN A C 1
ATOM 3132 O O . ASN A 1 397 ? -50.302 25.579 52.068 1.00 41.31 397 ASN A O 1
ATOM 3136 N N . VAL A 1 398 ? -51.162 25.282 50.021 1.00 41.03 398 VAL A N 1
ATOM 3137 C CA . VAL A 1 398 ? -49.964 24.631 49.441 1.00 41.03 398 VAL A CA 1
ATOM 3138 C C . VAL A 1 398 ? -49.573 25.242 48.081 1.00 41.03 398 VAL A C 1
ATOM 3140 O O . VAL A 1 398 ? -49.168 24.541 47.156 1.00 41.03 398 VAL A O 1
ATOM 3143 N N . SER A 1 399 ? -49.611 26.573 47.965 1.00 42.78 399 SER A N 1
ATOM 3144 C CA . SER A 1 399 ? -49.210 27.353 46.769 1.00 42.78 399 SER A CA 1
ATOM 3145 C C . SER A 1 399 ? -47.701 27.325 46.440 1.00 42.78 399 SER A C 1
ATOM 3147 O O . SER A 1 399 ? -47.187 28.221 45.784 1.00 42.78 399 SER A O 1
ATOM 3149 N N . HIS A 1 400 ? -46.952 26.367 46.996 1.00 45.56 400 HIS A N 1
ATOM 3150 C CA . HIS A 1 400 ? -45.483 26.381 47.059 1.00 45.56 400 HIS A CA 1
ATOM 3151 C C . HIS A 1 400 ? -44.832 24.988 46.903 1.00 45.56 400 HIS A C 1
ATOM 3153 O O . HIS A 1 400 ? -43.628 24.847 47.158 1.00 45.56 400 HIS A O 1
ATOM 3159 N N . ARG A 1 401 ? -45.593 23.948 46.508 1.00 45.22 401 ARG A N 1
ATOM 3160 C CA . ARG A 1 401 ? -45.051 22.587 46.278 1.00 45.22 401 ARG A CA 1
ATOM 3161 C C . ARG A 1 401 ? -45.433 21.929 44.950 1.00 45.22 401 ARG A C 1
ATOM 3163 O O . ARG A 1 401 ? -44.525 21.422 44.306 1.00 45.22 401 ARG A O 1
ATOM 3170 N N . LYS A 1 402 ? -46.696 21.962 44.501 1.00 49.84 402 LYS A N 1
ATOM 3171 C CA . LYS A 1 402 ? -47.059 21.337 43.209 1.00 49.84 402 LYS A CA 1
ATOM 3172 C C . LYS A 1 402 ? -46.521 22.112 42.009 1.00 49.84 402 LYS A C 1
ATOM 3174 O O . LYS A 1 402 ? -45.945 21.509 41.108 1.00 49.84 402 LYS A O 1
ATOM 3179 N N . ASP A 1 403 ? -46.575 23.440 42.068 1.00 50.50 403 ASP A N 1
ATOM 3180 C CA . ASP A 1 403 ? -45.981 24.279 41.027 1.00 50.50 403 ASP A CA 1
ATOM 3181 C C . ASP A 1 403 ? -44.469 24.084 40.952 1.00 50.50 403 ASP A C 1
ATOM 3183 O O . ASP A 1 403 ? -43.927 24.146 39.867 1.00 50.50 403 ASP A O 1
ATOM 3187 N N . LYS A 1 404 ? -43.773 23.733 42.048 1.00 57.94 404 LYS A N 1
ATOM 3188 C CA . LYS A 1 404 ? -42.329 23.437 41.993 1.00 57.94 404 LYS A CA 1
ATOM 3189 C C . LYS A 1 404 ? -42.003 22.192 41.175 1.00 57.94 404 LYS A C 1
ATOM 3191 O O . LYS A 1 404 ? -40.979 22.188 40.506 1.00 57.94 404 LYS A O 1
ATOM 3196 N N . GLU A 1 405 ? -42.832 21.155 41.215 1.00 58.53 405 GLU A N 1
ATOM 3197 C CA . GLU A 1 405 ? -42.617 19.948 40.408 1.00 58.53 405 GLU A CA 1
ATOM 3198 C C . GLU A 1 405 ? -42.931 20.220 38.931 1.00 58.53 405 GLU A C 1
ATOM 3200 O O . GLU A 1 405 ? -42.137 19.859 38.062 1.00 58.53 405 GLU A O 1
ATOM 3205 N N . LEU A 1 406 ? -44.017 20.950 38.649 1.00 62.28 406 LEU A N 1
ATOM 3206 C CA . LEU A 1 406 ? -44.375 21.356 37.287 1.00 62.28 406 LEU A CA 1
ATOM 3207 C C . LEU A 1 406 ? -43.397 22.381 36.695 1.00 62.28 406 LEU A C 1
ATOM 3209 O O . LEU A 1 406 ? -43.043 22.242 35.532 1.00 62.28 406 LEU A O 1
ATOM 3213 N N . ASP A 1 407 ? -42.884 23.342 37.467 1.00 64.94 407 ASP A N 1
ATOM 3214 C CA . ASP A 1 407 ? -41.859 24.293 37.018 1.00 64.94 407 ASP A CA 1
ATOM 3215 C C . ASP A 1 407 ? -40.492 23.636 36.855 1.00 64.94 407 ASP A C 1
ATOM 3217 O O . ASP A 1 407 ? -39.771 23.965 35.916 1.00 64.94 407 ASP A O 1
ATOM 3221 N N . VAL A 1 408 ? -40.106 22.711 37.742 1.00 71.56 408 VAL A N 1
ATOM 3222 C CA . VAL A 1 408 ? -38.879 21.925 37.551 1.00 71.56 408 VAL A CA 1
ATOM 3223 C C . VAL A 1 408 ? -38.998 21.089 36.282 1.00 71.56 408 VAL A C 1
ATOM 3225 O O . VAL A 1 408 ? -38.029 21.020 35.534 1.00 71.56 408 VAL A O 1
ATOM 3228 N N . LEU A 1 409 ? -40.169 20.525 35.977 1.00 70.44 409 LEU A N 1
ATOM 3229 C CA . LEU A 1 409 ? -40.408 19.821 34.717 1.00 70.44 409 LEU A CA 1
ATOM 3230 C C . LEU A 1 409 ? -40.414 20.781 33.510 1.00 70.44 409 LEU A C 1
ATOM 3232 O O . LEU A 1 409 ? -39.736 20.519 32.522 1.00 70.44 409 LEU A O 1
ATOM 3236 N N . ARG A 1 410 ? -41.086 21.932 33.609 1.00 73.94 410 ARG A N 1
ATOM 3237 C CA . ARG A 1 410 ? -41.149 22.991 32.582 1.00 73.94 410 ARG A CA 1
ATOM 3238 C C . ARG A 1 410 ? -39.789 23.652 32.317 1.00 73.94 410 ARG A C 1
ATOM 3240 O O . ARG A 1 410 ? -39.582 24.168 31.227 1.00 73.94 410 ARG A O 1
ATOM 3247 N N . LYS A 1 411 ? -38.853 23.610 33.274 1.00 77.62 411 LYS A N 1
ATOM 3248 C CA . LYS A 1 411 ? -37.454 24.062 33.128 1.00 77.62 411 LYS A CA 1
ATOM 3249 C C . LYS A 1 411 ? -36.524 22.937 32.653 1.00 77.62 411 LYS A C 1
ATOM 3251 O O . LYS A 1 411 ? -35.666 23.187 31.813 1.00 77.62 411 LYS A O 1
ATOM 3256 N N . LYS A 1 412 ? -36.732 21.693 33.106 1.00 78.88 412 LYS A N 1
ATOM 3257 C CA . LYS A 1 412 ? -35.950 20.522 32.667 1.00 78.88 412 LYS A CA 1
ATOM 3258 C C . LYS A 1 412 ? -36.302 20.024 31.272 1.00 78.88 412 LYS A C 1
ATOM 3260 O O . LYS A 1 412 ? -35.409 19.538 30.598 1.00 78.88 412 LYS A O 1
ATOM 3265 N N . ILE A 1 413 ? -37.549 20.117 30.809 1.00 82.25 413 ILE A N 1
ATOM 3266 C CA . ILE A 1 413 ? -37.892 19.678 29.448 1.00 82.25 413 ILE A CA 1
ATOM 3267 C C . ILE A 1 413 ? -37.143 20.512 28.395 1.00 82.25 413 ILE A C 1
ATOM 3269 O O . ILE A 1 413 ? -36.533 19.893 27.534 1.00 82.25 413 ILE A O 1
ATOM 3273 N N . PRO A 1 414 ? -37.057 21.856 28.474 1.00 81.44 414 PRO A N 1
ATOM 3274 C CA . PRO A 1 414 ? -36.150 22.643 27.635 1.00 81.44 414 PRO A CA 1
ATOM 3275 C C . PRO A 1 414 ? -34.672 22.242 27.752 1.00 81.44 414 PRO A C 1
ATOM 3277 O O . PRO A 1 414 ? -33.986 22.220 26.741 1.00 81.44 414 PRO A O 1
ATOM 3280 N N . GLU A 1 415 ? -34.187 21.880 28.944 1.00 80.44 415 GLU A N 1
ATOM 3281 C CA . GLU A 1 415 ? -32.801 21.422 29.173 1.00 80.44 415 GLU A CA 1
ATOM 3282 C C . GLU A 1 415 ? -32.528 20.012 28.600 1.00 80.44 415 GLU A C 1
ATOM 3284 O O . GLU A 1 415 ? -31.415 19.689 28.191 1.00 80.44 415 GLU A O 1
ATOM 3289 N N . ILE A 1 416 ? -33.544 19.147 28.567 1.00 82.69 416 ILE A N 1
ATOM 3290 C CA . ILE A 1 416 ? -33.492 17.815 27.951 1.00 82.69 416 ILE A CA 1
ATOM 3291 C C . ILE A 1 416 ? -33.649 17.942 26.433 1.00 82.69 416 ILE A C 1
ATOM 3293 O O . ILE A 1 416 ? -32.935 17.273 25.697 1.00 82.69 416 ILE A O 1
ATOM 3297 N N . LEU A 1 417 ? -34.521 18.834 25.958 1.00 84.69 417 LEU A N 1
ATOM 3298 C CA . LEU A 1 417 ? -34.659 19.176 24.545 1.00 84.69 417 LEU A CA 1
ATOM 3299 C C . LEU A 1 417 ? -33.380 19.809 24.001 1.00 84.69 417 LEU A C 1
ATOM 3301 O O . LEU A 1 417 ? -32.952 19.398 22.934 1.00 84.69 417 LEU A O 1
ATOM 3305 N N . SER A 1 418 ? -32.722 20.711 24.740 1.00 81.12 418 SER A N 1
ATOM 3306 C CA . SER A 1 418 ? -31.432 21.262 24.318 1.00 81.12 418 SER A CA 1
ATOM 3307 C C . SER A 1 418 ? -30.355 20.181 24.269 1.00 81.12 418 SER A C 1
ATOM 3309 O O . SER A 1 418 ? -29.593 20.162 23.320 1.00 81.12 418 SER A O 1
ATOM 3311 N N . LYS A 1 419 ? -30.337 19.221 25.206 1.00 83.94 419 LYS A N 1
ATOM 3312 C CA . LYS A 1 419 ? -29.408 18.075 25.153 1.00 83.94 419 LYS A CA 1
ATOM 3313 C C . LYS A 1 419 ? -29.730 17.090 24.025 1.00 83.94 419 LYS A C 1
ATOM 3315 O O . LYS A 1 419 ? -28.812 16.519 23.450 1.00 83.94 419 LYS A O 1
ATOM 3320 N N . LEU A 1 420 ? -31.003 16.893 23.682 1.00 83.81 420 LEU A N 1
ATOM 3321 C CA . LEU A 1 420 ? -31.416 16.122 22.503 1.00 83.81 420 LEU A CA 1
ATOM 3322 C C . LEU A 1 420 ? -31.042 16.857 21.208 1.00 83.81 420 LEU A C 1
ATOM 3324 O O . LEU A 1 420 ? -30.570 16.221 20.274 1.00 83.81 420 LEU A O 1
ATOM 3328 N N . ASP A 1 421 ? -31.192 18.182 21.166 1.00 81.06 421 ASP A N 1
ATOM 3329 C CA . ASP A 1 421 ? -30.712 19.030 20.074 1.00 81.06 421 ASP A CA 1
ATOM 3330 C C . ASP A 1 421 ? -29.181 19.025 19.986 1.00 81.06 421 ASP A C 1
ATOM 3332 O O . ASP A 1 421 ? -28.663 18.911 18.887 1.00 81.06 421 ASP A O 1
ATOM 3336 N N . ASP A 1 422 ? -28.448 19.044 21.102 1.00 79.88 422 ASP A N 1
ATOM 3337 C CA . ASP A 1 422 ? -26.987 18.908 21.133 1.00 79.88 422 ASP A CA 1
ATOM 3338 C C . ASP A 1 422 ? -26.539 17.516 20.660 1.00 79.88 422 ASP A C 1
ATOM 3340 O O . ASP A 1 422 ? -25.541 17.414 19.956 1.00 79.88 422 ASP A O 1
ATOM 3344 N N . ILE A 1 423 ? -27.277 16.445 20.983 1.00 78.62 423 ILE A N 1
ATOM 3345 C CA . ILE A 1 423 ? -27.016 15.082 20.480 1.00 78.62 423 ILE A CA 1
ATOM 3346 C C . ILE A 1 423 ? -27.298 14.988 18.974 1.00 78.62 423 ILE A C 1
ATOM 3348 O O . ILE A 1 423 ? -26.501 14.405 18.237 1.00 78.62 423 ILE A O 1
ATOM 3352 N N . LEU A 1 424 ? -28.398 15.577 18.496 1.00 76.31 424 LEU A N 1
ATOM 3353 C CA . LEU A 1 424 ? -28.726 15.624 17.070 1.00 76.31 424 LEU A CA 1
ATOM 3354 C C . LEU A 1 424 ? -27.712 16.480 16.299 1.00 76.31 424 LEU A C 1
ATOM 3356 O O . LEU A 1 424 ? -27.168 16.010 15.306 1.00 76.31 424 LEU A O 1
ATOM 3360 N N . LEU A 1 425 ? -27.372 17.670 16.801 1.00 73.06 425 LEU A N 1
ATOM 3361 C CA . LEU A 1 425 ? -26.339 18.552 16.252 1.00 73.06 425 LEU A CA 1
ATOM 3362 C C . LEU A 1 425 ? -24.933 17.956 16.370 1.00 73.06 425 LEU A C 1
ATOM 3364 O O . LEU A 1 425 ? -24.081 18.288 15.556 1.00 73.06 425 LEU A O 1
ATOM 3368 N N . ALA A 1 426 ? -24.651 17.092 17.348 1.00 64.06 426 ALA A N 1
ATOM 3369 C CA . ALA A 1 426 ? -23.392 16.354 17.414 1.00 64.06 426 ALA A CA 1
ATOM 3370 C C . ALA A 1 426 ? -23.328 15.285 16.317 1.00 64.06 426 ALA A C 1
ATOM 3372 O O . ALA A 1 426 ? -22.317 15.209 15.626 1.00 64.06 426 ALA A O 1
ATOM 3373 N N . ASN A 1 427 ? -24.410 14.535 16.085 1.00 60.47 427 ASN A N 1
ATOM 3374 C CA . ASN A 1 427 ? -24.500 13.574 14.976 1.00 60.47 427 ASN A CA 1
ATOM 3375 C C . ASN A 1 427 ? -24.653 14.232 13.587 1.00 60.47 427 ASN A C 1
ATOM 3377 O O . ASN A 1 427 ? -24.469 13.557 12.582 1.00 60.47 427 ASN A O 1
ATOM 3381 N N . GLU A 1 428 ? -24.969 15.529 13.529 1.00 56.34 428 GLU A N 1
ATOM 3382 C CA . GLU A 1 428 ? -25.003 16.360 12.312 1.00 56.34 428 GLU A CA 1
ATOM 3383 C C . GLU A 1 428 ? -23.696 17.169 12.109 1.00 56.34 428 GLU A C 1
ATOM 3385 O O . GLU A 1 428 ? -23.434 17.675 11.018 1.00 56.34 428 GLU A O 1
ATOM 3390 N N . LYS A 1 429 ? -22.845 17.263 13.149 1.00 49.06 429 LYS A N 1
ATOM 3391 C CA . LYS A 1 429 ? -21.456 17.777 13.101 1.00 49.06 429 LYS A CA 1
ATOM 3392 C C . LYS A 1 429 ? -20.418 16.675 12.906 1.00 49.06 429 LYS A C 1
ATOM 3394 O O . LYS A 1 429 ? -19.372 16.931 12.312 1.00 49.06 429 LYS A O 1
ATOM 3399 N N . CYS A 1 430 ? -20.698 15.449 13.344 1.00 42.56 430 CYS A N 1
ATOM 3400 C CA . CYS A 1 430 ? -20.278 14.295 12.565 1.00 42.56 430 CYS A CA 1
ATOM 3401 C C . CYS A 1 430 ? -20.838 14.507 11.152 1.00 42.56 430 CYS A C 1
ATOM 3403 O O . CYS A 1 430 ? -22.039 14.750 11.026 1.00 42.56 430 CYS A O 1
ATOM 3405 N N . PRO A 1 431 ? -20.018 14.446 10.089 1.00 38.06 431 PRO A N 1
ATOM 3406 C CA . PRO A 1 431 ? -20.567 14.454 8.745 1.00 38.06 431 PRO A CA 1
ATOM 3407 C C . PRO A 1 431 ? -21.596 13.322 8.627 1.00 38.06 431 PRO A C 1
ATOM 3409 O O . PRO A 1 431 ? -21.362 12.251 9.204 1.00 38.06 431 PRO A O 1
ATOM 3412 N N . PRO A 1 432 ? -22.687 13.487 7.854 1.00 42.75 432 PRO A N 1
ATOM 3413 C CA . PRO A 1 432 ? -23.480 12.330 7.459 1.00 42.75 432 PRO A CA 1
ATOM 3414 C C . PRO A 1 432 ? -22.532 11.280 6.867 1.00 42.75 432 PRO A C 1
ATOM 3416 O O . PRO A 1 432 ? -21.560 11.629 6.188 1.00 42.75 432 PRO A O 1
ATOM 3419 N N . ILE A 1 433 ? -22.793 9.987 7.091 1.00 44.72 433 ILE A N 1
ATOM 3420 C CA . ILE A 1 433 ? -21.855 8.896 6.732 1.00 44.72 433 ILE A CA 1
ATOM 3421 C C . ILE A 1 433 ? -21.844 8.607 5.208 1.00 44.72 433 ILE A C 1
ATOM 3423 O O . ILE A 1 433 ? -21.512 7.530 4.730 1.00 44.72 433 ILE A O 1
ATOM 3427 N N . HIS A 1 434 ? -22.102 9.655 4.426 1.00 45.09 434 HIS A N 1
ATOM 3428 C CA . HIS A 1 434 ? -21.558 9.887 3.093 1.00 45.09 434 HIS A CA 1
ATOM 3429 C C . HIS A 1 434 ? -20.029 10.140 3.110 1.00 45.09 434 HIS A C 1
ATOM 3431 O O . HIS A 1 434 ? -19.403 10.255 2.055 1.00 45.09 434 HIS A O 1
ATOM 3437 N N . CYS A 1 435 ? -19.403 10.215 4.295 1.00 39.75 435 CYS A N 1
ATOM 3438 C CA . CYS A 1 435 ? -17.966 10.434 4.495 1.00 39.75 435 CYS A CA 1
ATOM 3439 C C . CYS A 1 435 ? -17.088 9.204 4.161 1.00 39.75 435 CYS A C 1
ATOM 3441 O O . CYS A 1 435 ? -16.285 8.732 4.967 1.00 39.75 435 CYS A O 1
ATOM 3443 N N . LYS A 1 436 ? -17.230 8.701 2.932 1.00 46.75 436 LYS A N 1
ATOM 3444 C CA . LYS A 1 436 ? -16.195 7.939 2.222 1.00 46.75 436 LYS A CA 1
ATOM 3445 C C . LYS A 1 436 ? -15.997 8.460 0.804 1.00 46.75 436 LYS A C 1
ATOM 3447 O O . LYS A 1 436 ? -14.845 8.603 0.412 1.00 46.75 436 LYS A O 1
ATOM 3452 N N . ASP A 1 437 ? -17.066 8.796 0.080 1.00 53.06 437 ASP A N 1
ATOM 3453 C CA . ASP A 1 437 ? -16.992 9.028 -1.370 1.00 53.06 437 ASP A CA 1
ATOM 3454 C C . ASP A 1 437 ? -15.939 10.047 -1.799 1.00 53.06 437 ASP A C 1
ATOM 3456 O O . ASP A 1 437 ? -15.163 9.734 -2.684 1.00 53.06 437 ASP A O 1
ATOM 3460 N N . GLU A 1 438 ? -15.819 11.226 -1.190 1.00 53.94 438 GLU A N 1
ATOM 3461 C CA . GLU A 1 438 ? -14.878 12.225 -1.723 1.00 53.94 438 GLU A CA 1
ATOM 3462 C C . GLU A 1 438 ? -13.399 11.859 -1.473 1.00 53.94 438 GLU A C 1
ATOM 3464 O O . GLU A 1 438 ? -12.552 12.053 -2.344 1.00 53.94 438 GLU A O 1
ATOM 3469 N N . ASN A 1 439 ? -13.069 11.236 -0.335 1.00 59.66 439 ASN A N 1
ATOM 3470 C CA . ASN A 1 439 ? -11.705 10.759 -0.062 1.00 59.66 439 ASN A CA 1
ATOM 3471 C C . ASN A 1 439 ? -11.391 9.421 -0.748 1.00 59.66 439 ASN A C 1
ATOM 3473 O O . ASN A 1 439 ? -10.262 9.224 -1.197 1.00 59.66 439 ASN A O 1
ATOM 3477 N N . VAL A 1 440 ? -12.367 8.518 -0.876 1.00 61.28 440 VAL A N 1
ATOM 3478 C CA . VAL A 1 440 ? -12.215 7.259 -1.622 1.00 61.28 440 VAL A CA 1
ATOM 3479 C C . VAL A 1 440 ? -12.173 7.534 -3.122 1.00 61.28 440 VAL A C 1
ATOM 3481 O O . VAL A 1 440 ? -11.322 6.962 -3.785 1.00 61.28 440 VAL A O 1
ATOM 3484 N N . CYS A 1 441 ? -12.963 8.468 -3.659 1.00 62.19 441 CYS A N 1
ATOM 3485 C CA . CYS A 1 441 ? -12.824 8.945 -5.035 1.00 62.19 441 CYS A CA 1
ATOM 3486 C C . CYS A 1 441 ? -11.499 9.677 -5.241 1.00 62.19 441 CYS A C 1
ATOM 3488 O O . CYS A 1 441 ? -10.858 9.435 -6.250 1.00 62.19 441 CYS A O 1
ATOM 3490 N N . ASN A 1 442 ? -11.002 10.492 -4.305 1.00 73.31 442 ASN A N 1
ATOM 3491 C CA . ASN A 1 442 ? -9.661 11.072 -4.459 1.00 73.31 442 ASN A CA 1
ATOM 3492 C C . ASN A 1 442 ? -8.544 10.009 -4.422 1.00 73.31 442 ASN A C 1
ATOM 3494 O O . ASN A 1 442 ? -7.603 10.097 -5.212 1.00 73.31 442 ASN A O 1
ATOM 3498 N N . LEU A 1 443 ? -8.650 8.964 -3.588 1.00 71.12 443 LEU A N 1
ATOM 3499 C CA . LEU A 1 443 ? -7.729 7.818 -3.637 1.00 71.12 443 LEU A CA 1
ATOM 3500 C C . LEU A 1 443 ? -7.888 6.994 -4.923 1.00 71.12 443 LEU A C 1
ATOM 3502 O O . LEU A 1 443 ? -6.882 6.610 -5.509 1.00 71.12 443 LEU A O 1
ATOM 3506 N N . LYS A 1 444 ? -9.121 6.753 -5.377 1.00 80.94 444 LYS A N 1
ATOM 3507 C CA . LYS A 1 444 ? -9.460 5.991 -6.584 1.00 80.94 444 LYS A CA 1
ATOM 3508 C C . LYS A 1 444 ? -9.011 6.724 -7.841 1.00 80.94 444 LYS A C 1
ATOM 3510 O O . LYS A 1 444 ? -8.254 6.151 -8.602 1.00 80.94 444 LYS A O 1
ATOM 3515 N N . ASN A 1 445 ? -9.350 8.000 -8.004 1.00 79.50 445 ASN A N 1
ATOM 3516 C CA . ASN A 1 445 ? -8.884 8.856 -9.095 1.00 79.50 445 ASN A CA 1
ATOM 3517 C C . ASN A 1 445 ? -7.348 8.926 -9.117 1.00 79.50 445 ASN A C 1
ATOM 3519 O O . ASN A 1 445 ? -6.740 8.887 -10.183 1.00 79.50 445 ASN A O 1
ATOM 3523 N N . ARG A 1 446 ? -6.693 8.978 -7.947 1.00 89.81 446 ARG A N 1
ATOM 3524 C CA . ARG A 1 446 ? -5.227 8.913 -7.839 1.00 89.81 446 ARG A CA 1
ATOM 3525 C C . ARG A 1 446 ? -4.675 7.530 -8.201 1.00 89.81 446 ARG A C 1
ATOM 3527 O O . ARG A 1 446 ? -3.634 7.463 -8.845 1.00 89.81 446 ARG A O 1
ATOM 3534 N N . LEU A 1 447 ? -5.352 6.445 -7.834 1.00 84.81 447 LEU A N 1
ATOM 3535 C CA . LEU A 1 447 ? -4.982 5.069 -8.176 1.00 84.81 447 LEU A CA 1
ATOM 3536 C C . LEU A 1 447 ? -5.201 4.772 -9.667 1.00 84.81 447 LEU A C 1
ATOM 3538 O O . LEU A 1 447 ? -4.331 4.186 -10.295 1.00 84.81 447 LEU A O 1
ATOM 3542 N N . GLU A 1 448 ? -6.302 5.232 -10.253 1.00 86.75 448 GLU A N 1
ATOM 3543 C CA . GLU A 1 448 ? -6.621 5.163 -11.682 1.00 86.75 448 GLU A CA 1
ATOM 3544 C C . GLU A 1 448 ? -5.678 6.058 -12.497 1.00 86.75 448 GLU A C 1
ATOM 3546 O O . GLU A 1 448 ? -5.196 5.635 -13.546 1.00 86.75 448 GLU A O 1
ATOM 3551 N N . SER A 1 449 ? -5.304 7.237 -11.985 1.00 89.81 449 SER A N 1
ATOM 3552 C CA . SER A 1 449 ? -4.241 8.068 -12.567 1.00 89.81 449 SER A CA 1
ATOM 3553 C C . SER A 1 449 ? -2.884 7.360 -12.524 1.00 89.81 449 SER A C 1
ATOM 3555 O O . SER A 1 449 ? -2.188 7.343 -13.533 1.00 89.81 449 SER A O 1
ATOM 3557 N N . LEU A 1 450 ? -2.514 6.733 -11.400 1.00 88.06 450 LEU A N 1
ATOM 3558 C CA . LEU A 1 450 ? -1.267 5.966 -11.271 1.00 88.06 450 LEU A CA 1
ATOM 3559 C C . LEU A 1 450 ? -1.279 4.675 -12.105 1.00 88.06 450 LEU A C 1
ATOM 3561 O O . LEU A 1 450 ? -0.238 4.279 -12.618 1.00 88.06 450 LEU A O 1
ATOM 3565 N N . LEU A 1 451 ? -2.432 4.029 -12.291 1.00 87.88 451 LEU A N 1
ATOM 3566 C CA . LEU A 1 451 ? -2.603 2.877 -13.181 1.00 87.88 451 LEU A CA 1
ATOM 3567 C C . LEU A 1 451 ? -2.520 3.294 -14.652 1.00 87.88 451 LEU A C 1
ATOM 3569 O O . LEU A 1 451 ? -1.840 2.627 -15.428 1.00 87.88 451 LEU A O 1
ATOM 3573 N N . SER A 1 452 ? -3.151 4.408 -15.026 1.00 85.81 452 SER A N 1
ATOM 3574 C CA . SER A 1 452 ? -3.062 5.014 -16.359 1.00 85.81 452 SER A CA 1
ATOM 3575 C C . SER A 1 452 ? -1.630 5.455 -16.675 1.00 85.81 452 SER A C 1
ATOM 3577 O O . SER A 1 452 ? -1.107 5.160 -17.749 1.00 85.81 452 SER A O 1
ATOM 3579 N N . GLU A 1 453 ? -0.938 6.068 -15.713 1.00 89.25 453 GLU A N 1
ATOM 3580 C CA . GLU A 1 453 ? 0.484 6.387 -15.813 1.00 89.25 453 GLU A CA 1
ATOM 3581 C C . GLU A 1 453 ? 1.345 5.121 -15.904 1.00 89.25 453 GLU A C 1
ATOM 3583 O O . GLU A 1 453 ? 2.207 5.044 -16.774 1.00 89.25 453 GLU A O 1
ATOM 3588 N N . ASN A 1 454 ? 1.078 4.083 -15.104 1.00 87.56 454 ASN A N 1
ATOM 3589 C CA . ASN A 1 454 ? 1.797 2.812 -15.198 1.00 87.56 454 ASN A CA 1
ATOM 3590 C C . ASN A 1 454 ? 1.582 2.124 -16.556 1.00 87.56 454 ASN A C 1
ATOM 3592 O O . ASN A 1 454 ? 2.537 1.581 -17.107 1.00 87.56 454 ASN A O 1
ATOM 3596 N N . CYS A 1 455 ? 0.373 2.187 -17.125 1.00 87.19 455 CYS A N 1
ATOM 3597 C CA . CYS A 1 455 ? 0.091 1.711 -18.480 1.00 87.19 455 CYS A CA 1
ATOM 3598 C C . CYS A 1 455 ? 0.864 2.536 -19.514 1.00 87.19 455 CYS A C 1
ATOM 3600 O O . CYS A 1 455 ? 1.666 1.969 -20.246 1.00 87.19 455 CYS A O 1
ATOM 3602 N N . ARG A 1 456 ? 0.765 3.873 -19.490 1.00 90.25 456 ARG A N 1
ATOM 3603 C CA . ARG A 1 456 ? 1.524 4.764 -20.390 1.00 90.25 456 ARG A CA 1
ATOM 3604 C C . ARG A 1 456 ? 3.040 4.569 -20.291 1.00 90.25 456 ARG A C 1
ATOM 360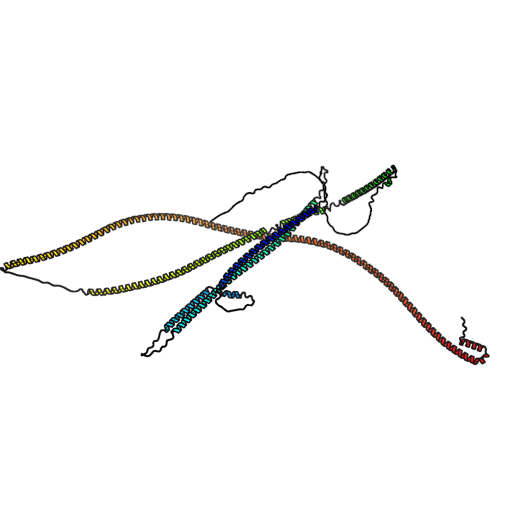6 O O . ARG A 1 456 ? 3.725 4.630 -21.309 1.00 90.25 456 ARG A O 1
ATOM 3613 N N . LEU A 1 457 ? 3.578 4.321 -19.097 1.00 86.75 457 LEU A N 1
ATOM 3614 C CA . LEU A 1 457 ? 4.992 4.001 -18.883 1.00 86.75 457 LEU A CA 1
ATOM 3615 C C . LEU A 1 457 ? 5.349 2.612 -19.426 1.00 86.75 457 LEU A C 1
ATOM 3617 O O . LEU A 1 457 ? 6.419 2.450 -20.004 1.00 86.75 457 LEU A O 1
ATOM 3621 N N . ARG A 1 458 ? 4.458 1.623 -19.293 1.00 90.38 458 ARG A N 1
ATOM 3622 C CA . ARG A 1 458 ? 4.625 0.264 -19.832 1.00 90.38 458 ARG A CA 1
ATOM 3623 C C . ARG A 1 458 ? 4.547 0.239 -21.362 1.00 90.38 458 ARG A C 1
ATOM 3625 O O . ARG A 1 458 ? 5.357 -0.439 -21.988 1.00 90.38 458 ARG A O 1
ATOM 3632 N N . ASP A 1 459 ? 3.660 1.035 -21.950 1.00 86.56 459 ASP A N 1
ATOM 3633 C CA . ASP A 1 459 ? 3.525 1.228 -23.395 1.00 86.56 459 ASP A CA 1
ATOM 3634 C C . ASP A 1 459 ? 4.715 2.013 -23.956 1.00 86.56 459 ASP A C 1
ATOM 3636 O O . ASP A 1 459 ? 5.316 1.604 -24.946 1.00 86.56 459 ASP A O 1
ATOM 3640 N N . SER A 1 460 ? 5.141 3.083 -23.275 1.00 86.62 460 SER A N 1
ATOM 3641 C CA . SER A 1 460 ? 6.379 3.809 -23.592 1.00 86.62 460 SER A CA 1
ATOM 3642 C C . SER A 1 460 ? 7.602 2.888 -23.521 1.00 86.62 460 SER A C 1
ATOM 3644 O O . SER A 1 460 ? 8.426 2.880 -24.433 1.00 86.62 460 SER A O 1
ATOM 3646 N N . LEU A 1 461 ? 7.692 2.026 -22.502 1.00 88.69 461 LEU A N 1
ATOM 3647 C CA . LEU A 1 461 ? 8.744 1.016 -22.380 1.00 88.69 461 LEU A CA 1
ATOM 3648 C C . LEU A 1 461 ? 8.661 -0.047 -23.488 1.00 88.69 461 LEU A C 1
ATOM 3650 O O . LEU A 1 461 ? 9.701 -0.482 -23.979 1.00 88.69 461 LEU A O 1
ATOM 3654 N N . ALA A 1 462 ? 7.464 -0.443 -23.927 1.00 87.94 462 ALA A N 1
ATOM 3655 C CA . ALA A 1 462 ? 7.279 -1.345 -25.065 1.00 87.94 462 ALA A CA 1
ATOM 3656 C C . ALA A 1 462 ? 7.703 -0.686 -26.391 1.00 87.94 462 ALA A C 1
ATOM 3658 O O . ALA A 1 462 ? 8.420 -1.305 -27.178 1.00 87.94 462 ALA A O 1
ATOM 3659 N N . ILE A 1 463 ? 7.351 0.586 -26.603 1.00 90.50 463 ILE A N 1
ATOM 3660 C CA . ILE A 1 463 ? 7.806 1.398 -27.739 1.00 90.50 463 ILE A CA 1
ATOM 3661 C C . ILE A 1 463 ? 9.334 1.521 -27.711 1.00 90.50 463 ILE A C 1
ATOM 3663 O O . ILE A 1 463 ? 9.977 1.184 -28.701 1.00 90.50 463 ILE A O 1
ATOM 3667 N N . LYS A 1 464 ? 9.945 1.882 -26.574 1.00 90.06 464 LYS A N 1
ATOM 3668 C CA . LYS A 1 464 ? 11.409 1.958 -26.438 1.00 90.06 464 LYS A CA 1
ATOM 3669 C C . LYS A 1 464 ? 12.101 0.606 -26.596 1.00 90.06 464 LYS A C 1
ATOM 3671 O O . LYS A 1 464 ? 13.169 0.552 -27.195 1.00 90.06 464 LYS A O 1
ATOM 3676 N N . LYS A 1 465 ? 11.492 -0.497 -26.159 1.00 91.12 465 LYS A N 1
ATOM 3677 C CA . LYS A 1 465 ? 11.994 -1.857 -26.415 1.00 91.12 465 LYS A CA 1
ATOM 3678 C C . LYS A 1 465 ? 11.951 -2.211 -27.906 1.00 91.12 465 LYS A C 1
ATOM 3680 O O . LYS A 1 465 ? 12.878 -2.854 -28.397 1.00 91.12 465 LYS A O 1
ATOM 3685 N N . ASN A 1 466 ? 10.925 -1.767 -28.630 1.00 86.94 466 ASN A N 1
ATOM 3686 C CA . ASN A 1 466 ? 10.818 -1.947 -30.078 1.00 86.94 466 ASN A CA 1
ATOM 3687 C C . ASN A 1 466 ? 11.794 -1.034 -30.844 1.00 86.94 466 ASN A C 1
ATOM 3689 O O . ASN A 1 466 ? 12.474 -1.520 -31.742 1.00 86.94 466 ASN A O 1
ATOM 3693 N N . GLU A 1 467 ? 11.954 0.234 -30.447 1.00 89.00 467 GLU A N 1
ATOM 3694 C CA . GLU A 1 467 ? 13.008 1.124 -30.963 1.00 89.00 467 GLU A CA 1
ATOM 3695 C C . GLU A 1 467 ? 14.396 0.501 -30.773 1.00 89.00 467 GLU A C 1
ATOM 3697 O O . GLU A 1 467 ? 15.161 0.412 -31.728 1.00 89.00 467 GLU A O 1
ATOM 3702 N N . LEU A 1 468 ? 14.707 0.007 -29.569 1.00 85.06 468 LEU A N 1
ATOM 3703 C CA . LEU A 1 468 ? 15.986 -0.634 -29.255 1.00 85.06 468 LEU A CA 1
ATOM 3704 C C . LEU A 1 468 ? 16.181 -1.915 -30.085 1.00 85.06 468 LEU A C 1
ATOM 3706 O O . LEU A 1 468 ? 17.276 -2.150 -30.586 1.00 85.06 468 LEU A O 1
ATOM 3710 N N . LYS A 1 469 ? 15.121 -2.696 -30.340 1.00 87.19 469 LYS A N 1
ATOM 3711 C CA . LYS A 1 469 ? 15.172 -3.851 -31.253 1.00 87.19 469 LYS A CA 1
ATOM 3712 C C . LYS A 1 469 ? 15.475 -3.437 -32.703 1.00 87.19 469 LYS A C 1
ATOM 3714 O O . LYS A 1 469 ? 16.323 -4.063 -33.332 1.00 87.19 469 LYS A O 1
ATOM 3719 N N . CYS A 1 470 ? 14.849 -2.374 -33.211 1.00 85.94 470 CYS A N 1
ATOM 3720 C CA . CYS A 1 470 ? 15.107 -1.833 -34.554 1.00 85.94 470 CYS A CA 1
ATOM 3721 C C . CYS A 1 470 ? 16.491 -1.170 -34.680 1.00 85.94 470 CYS A C 1
ATOM 3723 O O . CYS A 1 470 ? 17.117 -1.225 -35.738 1.00 85.94 470 CYS A O 1
ATOM 3725 N N . LEU A 1 471 ? 16.997 -0.559 -33.605 1.00 85.69 471 LEU A N 1
ATOM 3726 C CA . LEU A 1 471 ? 18.375 -0.072 -33.530 1.00 85.69 471 LEU A CA 1
ATOM 3727 C C . LEU A 1 471 ? 19.361 -1.243 -33.491 1.00 85.69 471 LEU A C 1
ATOM 3729 O O . LEU A 1 471 ? 20.362 -1.201 -34.196 1.00 85.69 471 LEU A O 1
ATOM 3733 N N . SER A 1 472 ? 19.058 -2.310 -32.747 1.00 82.25 472 SER A N 1
ATOM 3734 C CA . SER A 1 472 ? 19.879 -3.524 -32.697 1.00 82.25 472 SER A CA 1
ATOM 3735 C C . SER A 1 472 ? 19.973 -4.205 -34.061 1.00 82.25 472 SER A C 1
ATOM 3737 O O . SER A 1 472 ? 21.077 -4.566 -34.454 1.00 82.25 472 SER A O 1
ATOM 3739 N N . SER A 1 473 ? 18.869 -4.340 -34.809 1.00 82.25 473 SER A N 1
ATOM 3740 C CA . SER A 1 473 ? 18.929 -4.881 -36.174 1.00 82.25 473 SER A CA 1
ATOM 3741 C C . SER A 1 473 ? 19.712 -3.954 -37.102 1.00 82.25 473 SER A C 1
ATOM 3743 O O . SER A 1 473 ? 20.628 -4.408 -37.770 1.00 82.25 473 SER A O 1
ATOM 3745 N N . ARG A 1 474 ? 19.471 -2.636 -37.058 1.00 87.56 474 ARG A N 1
ATOM 3746 C CA . ARG A 1 474 ? 20.240 -1.655 -37.847 1.00 87.56 474 ARG A CA 1
ATOM 3747 C C . ARG A 1 474 ? 21.743 -1.661 -37.522 1.00 87.56 474 ARG A C 1
ATOM 3749 O O . ARG A 1 474 ? 22.548 -1.384 -38.409 1.00 87.56 474 ARG A O 1
ATOM 3756 N N . VAL A 1 475 ? 22.131 -1.958 -36.280 1.00 84.00 475 VAL A N 1
ATOM 3757 C CA . VAL A 1 475 ? 23.536 -2.129 -35.868 1.00 84.00 475 VAL A CA 1
ATOM 3758 C C . VAL A 1 475 ? 24.105 -3.453 -36.385 1.00 84.00 475 VAL A C 1
ATOM 3760 O O . VAL A 1 475 ? 25.228 -3.449 -36.882 1.00 84.00 475 VAL A O 1
ATOM 3763 N N . SER A 1 476 ? 23.341 -4.552 -36.365 1.00 85.31 476 SER A N 1
ATOM 3764 C CA . SER A 1 476 ? 23.729 -5.804 -37.034 1.00 85.31 476 SER A CA 1
ATOM 3765 C C . SER A 1 476 ? 23.907 -5.610 -38.544 1.00 85.31 476 SER A C 1
ATOM 3767 O O . SER A 1 476 ? 24.978 -5.919 -39.056 1.00 85.31 476 SER A O 1
ATOM 3769 N N . ASP A 1 477 ? 22.939 -5.002 -39.238 1.00 86.38 477 ASP A N 1
ATOM 3770 C CA . ASP A 1 477 ? 23.006 -4.706 -40.677 1.00 86.38 477 ASP A CA 1
ATOM 3771 C C . ASP A 1 477 ? 24.224 -3.834 -41.029 1.00 86.38 477 ASP A C 1
ATOM 3773 O O . ASP A 1 477 ? 24.832 -3.986 -42.089 1.00 86.38 477 ASP A O 1
ATOM 3777 N N . ALA A 1 478 ? 24.562 -2.868 -40.166 1.00 85.50 478 ALA A N 1
ATOM 3778 C CA . ALA A 1 478 ? 25.731 -2.011 -40.335 1.00 85.50 478 ALA A CA 1
ATOM 3779 C C . ALA A 1 478 ? 27.038 -2.776 -40.079 1.00 85.50 478 ALA A C 1
ATOM 3781 O O . ALA A 1 478 ? 27.994 -2.605 -40.831 1.00 85.50 478 ALA A O 1
ATOM 3782 N N . SER A 1 479 ? 27.070 -3.646 -39.067 1.00 82.62 479 SER A N 1
ATOM 3783 C CA . SER A 1 479 ? 28.224 -4.490 -38.748 1.00 82.62 479 SER A CA 1
ATOM 3784 C C . SER A 1 479 ? 28.496 -5.524 -39.845 1.00 82.62 479 SER A C 1
ATOM 3786 O O . SER A 1 479 ? 29.647 -5.678 -40.247 1.00 82.62 479 SER A O 1
ATOM 3788 N N . GLU A 1 480 ? 27.460 -6.151 -40.412 1.00 84.81 480 GLU A N 1
ATOM 3789 C CA . GLU A 1 480 ? 27.584 -7.054 -41.563 1.00 84.81 480 GLU A CA 1
ATOM 3790 C C . GLU A 1 480 ? 28.113 -6.308 -42.798 1.00 84.81 480 GLU A C 1
ATOM 3792 O O . GLU A 1 480 ? 29.040 -6.775 -43.460 1.00 84.81 480 GLU A O 1
ATOM 3797 N N . LYS A 1 481 ? 27.597 -5.101 -43.077 1.00 89.19 481 LYS A N 1
ATOM 3798 C CA . LYS A 1 481 ? 28.107 -4.246 -44.163 1.00 89.19 481 LYS A CA 1
ATOM 3799 C C . LYS A 1 481 ? 29.563 -3.838 -43.939 1.00 89.19 481 LYS A C 1
ATOM 3801 O O . LYS A 1 481 ? 30.338 -3.895 -44.888 1.00 89.19 481 LYS A O 1
ATOM 3806 N N . MET A 1 482 ? 29.960 -3.479 -42.717 1.00 84.50 482 MET A N 1
ATOM 3807 C CA . MET A 1 482 ? 31.361 -3.188 -42.382 1.00 84.50 482 MET A CA 1
ATOM 3808 C C . MET A 1 482 ? 32.261 -4.415 -42.560 1.00 84.50 482 MET A C 1
ATOM 3810 O O . MET A 1 482 ? 33.335 -4.297 -43.141 1.00 84.50 482 MET A O 1
ATOM 3814 N N . LEU A 1 483 ? 31.819 -5.596 -42.121 1.00 82.50 483 LEU A N 1
ATOM 3815 C CA . LEU A 1 483 ? 32.571 -6.844 -42.268 1.00 82.50 483 LEU A CA 1
ATOM 3816 C C . LEU A 1 483 ? 32.713 -7.237 -43.747 1.00 82.50 483 LEU A C 1
ATOM 3818 O O . LEU A 1 483 ? 33.789 -7.650 -44.177 1.00 82.50 483 LEU A O 1
ATOM 3822 N N . LYS A 1 484 ? 31.672 -7.014 -44.558 1.00 85.31 484 LYS A N 1
ATOM 3823 C CA . LYS A 1 484 ? 31.728 -7.179 -46.015 1.00 85.31 484 LYS A CA 1
ATOM 3824 C C . LYS A 1 484 ? 32.672 -6.173 -46.680 1.00 85.31 484 LYS A C 1
ATOM 3826 O O . LYS A 1 484 ? 33.500 -6.587 -47.485 1.00 85.31 484 LYS A O 1
ATOM 3831 N N . HIS A 1 485 ? 32.614 -4.893 -46.303 1.00 83.56 485 HIS A N 1
ATOM 3832 C CA . HIS A 1 485 ? 33.560 -3.883 -46.786 1.00 83.56 485 HIS A CA 1
ATOM 3833 C C . HIS A 1 485 ? 35.008 -4.238 -46.428 1.00 83.56 485 HIS A C 1
ATOM 3835 O O . HIS A 1 485 ? 35.855 -4.180 -47.308 1.00 83.56 485 HIS A O 1
ATOM 3841 N N . SER A 1 486 ? 35.284 -4.696 -45.204 1.00 83.94 486 SER A N 1
ATOM 3842 C CA . SER A 1 486 ? 36.621 -5.151 -44.792 1.00 83.94 486 SER A CA 1
ATOM 3843 C C . SER A 1 486 ? 37.081 -6.406 -45.557 1.00 83.94 486 SER A C 1
ATOM 3845 O O . SER A 1 486 ? 38.243 -6.521 -45.952 1.00 83.94 486 SER A O 1
ATOM 3847 N N . MET A 1 487 ? 36.168 -7.335 -45.860 1.00 84.00 487 MET A N 1
ATOM 3848 C CA . MET A 1 487 ? 36.459 -8.486 -46.723 1.00 84.00 487 MET A CA 1
ATOM 3849 C C . MET A 1 487 ? 36.768 -8.071 -48.175 1.00 84.00 487 MET A C 1
ATOM 3851 O O . MET A 1 487 ? 37.577 -8.722 -48.835 1.00 84.00 487 MET A O 1
ATOM 3855 N N . ASP A 1 488 ? 36.136 -7.020 -48.698 1.00 86.69 488 ASP A N 1
ATOM 3856 C CA . ASP A 1 488 ? 36.392 -6.526 -50.057 1.00 86.69 488 ASP A CA 1
ATOM 3857 C C . ASP A 1 488 ? 37.644 -5.624 -50.119 1.00 86.69 488 ASP A C 1
ATOM 3859 O O . ASP A 1 488 ? 38.443 -5.738 -51.049 1.00 86.69 488 ASP A O 1
ATOM 3863 N N . GLU A 1 489 ? 37.912 -4.841 -49.073 1.00 86.25 489 GLU A N 1
ATOM 3864 C CA . GLU A 1 489 ? 39.157 -4.095 -48.844 1.00 86.25 489 GLU A CA 1
ATOM 3865 C C . GLU A 1 489 ? 40.371 -5.036 -48.771 1.00 86.25 489 GLU A C 1
ATOM 3867 O O . GLU A 1 489 ? 41.343 -4.851 -49.498 1.00 86.25 489 GLU A O 1
ATOM 3872 N N . THR A 1 490 ? 40.287 -6.133 -48.012 1.00 85.06 490 THR A N 1
ATOM 3873 C CA . THR A 1 490 ? 41.347 -7.162 -47.949 1.00 85.06 490 THR A CA 1
ATOM 3874 C C . THR A 1 490 ? 41.463 -8.033 -49.210 1.00 85.06 490 THR A C 1
ATOM 3876 O O . THR A 1 490 ? 42.403 -8.827 -49.327 1.00 85.06 490 THR A O 1
ATOM 3879 N N . LYS A 1 491 ? 40.553 -7.915 -50.190 1.00 89.75 491 LYS A N 1
ATOM 3880 C CA . LYS A 1 491 ? 40.781 -8.403 -51.568 1.00 89.75 491 LYS A CA 1
ATOM 3881 C C . LYS A 1 491 ? 41.510 -7.349 -52.394 1.00 89.75 491 LYS A C 1
ATOM 3883 O O . LYS A 1 491 ? 42.462 -7.687 -53.088 1.00 89.75 491 LYS A O 1
ATOM 3888 N N . MET A 1 492 ? 41.091 -6.087 -52.294 1.00 82.81 492 MET A N 1
ATOM 3889 C CA . MET A 1 492 ? 41.695 -4.978 -53.031 1.00 82.81 492 MET A CA 1
ATOM 3890 C C . MET A 1 492 ? 43.154 -4.739 -52.619 1.00 82.81 492 MET A C 1
ATOM 3892 O O . MET A 1 492 ? 43.991 -4.558 -53.495 1.00 82.81 492 MET A O 1
ATOM 3896 N N . GLN A 1 493 ? 43.485 -4.858 -51.328 1.00 85.94 493 GLN A N 1
ATOM 3897 C CA . GLN A 1 493 ? 44.866 -4.793 -50.842 1.00 85.94 493 GLN A CA 1
ATOM 3898 C C . GLN A 1 493 ? 45.740 -5.872 -51.496 1.00 85.94 493 GLN A C 1
ATOM 3900 O O . GLN A 1 493 ? 46.746 -5.538 -52.102 1.00 85.94 493 GLN A O 1
ATOM 3905 N N . ARG A 1 494 ? 45.299 -7.140 -51.520 1.00 88.44 494 ARG A N 1
ATOM 3906 C CA . ARG A 1 494 ? 46.027 -8.222 -52.215 1.00 88.44 494 ARG A CA 1
ATOM 3907 C C . ARG A 1 494 ? 46.194 -7.985 -53.718 1.00 88.44 494 ARG A C 1
ATOM 3909 O O . ARG A 1 494 ? 47.179 -8.436 -54.291 1.00 88.44 494 ARG A O 1
ATOM 3916 N N . LEU A 1 495 ? 45.252 -7.301 -54.372 1.00 88.75 495 LEU A N 1
ATOM 3917 C CA . LEU A 1 495 ? 45.415 -6.901 -55.774 1.00 88.75 495 LEU A CA 1
ATOM 3918 C C . LEU A 1 495 ? 46.476 -5.802 -55.926 1.00 88.75 495 LEU A C 1
ATOM 3920 O O . LEU A 1 495 ? 47.262 -5.870 -56.865 1.00 88.75 495 LEU A O 1
ATOM 3924 N N . VAL A 1 496 ? 46.541 -4.838 -55.002 1.00 87.94 496 VAL A N 1
ATOM 3925 C CA . VAL A 1 496 ? 47.607 -3.823 -54.952 1.00 87.94 496 VAL A CA 1
ATOM 3926 C C . VAL A 1 496 ? 48.967 -4.470 -54.672 1.00 87.94 496 VAL A C 1
ATOM 3928 O O . VAL A 1 496 ? 49.916 -4.196 -55.397 1.00 87.94 496 VAL A O 1
ATOM 3931 N N . ASP A 1 497 ? 49.055 -5.379 -53.701 1.00 88.19 497 ASP A N 1
ATOM 3932 C CA . ASP A 1 497 ? 50.290 -6.092 -53.354 1.00 88.19 497 ASP A CA 1
ATOM 3933 C C . ASP A 1 497 ? 50.815 -6.909 -54.553 1.00 88.19 497 ASP A C 1
ATOM 3935 O O . ASP A 1 497 ? 51.988 -6.812 -54.911 1.00 88.19 497 ASP A O 1
ATOM 3939 N N . ASN A 1 498 ? 49.931 -7.638 -55.246 1.00 89.12 498 ASN A N 1
ATOM 3940 C CA . ASN A 1 498 ? 50.277 -8.372 -56.468 1.00 89.12 498 ASN A CA 1
ATOM 3941 C C . ASN A 1 498 ? 50.703 -7.445 -57.622 1.00 89.12 498 ASN A C 1
ATOM 3943 O O . ASN A 1 498 ? 51.603 -7.793 -58.384 1.00 89.12 498 ASN A O 1
ATOM 3947 N N . LEU A 1 499 ? 50.068 -6.278 -57.779 1.00 88.00 499 LEU A N 1
ATOM 3948 C CA . LEU A 1 499 ? 50.456 -5.298 -58.800 1.00 88.00 499 LEU A CA 1
ATOM 3949 C C . LEU A 1 499 ? 51.814 -4.657 -58.489 1.00 88.00 499 LEU A C 1
ATOM 3951 O O . LEU A 1 499 ? 52.587 -4.431 -59.415 1.00 88.00 499 LEU A O 1
ATOM 3955 N N . ASN A 1 500 ? 52.131 -4.421 -57.213 1.00 87.31 500 ASN A N 1
ATOM 3956 C CA . ASN A 1 500 ? 53.443 -3.927 -56.797 1.00 87.31 500 ASN A CA 1
ATOM 3957 C C . ASN A 1 500 ? 54.550 -4.933 -57.149 1.00 87.31 500 ASN A C 1
ATOM 3959 O O . ASN A 1 500 ? 55.544 -4.529 -57.744 1.00 87.31 500 ASN A O 1
ATOM 3963 N N . LEU A 1 501 ? 54.346 -6.233 -56.894 1.00 87.38 501 LEU A N 1
ATOM 3964 C CA . LEU A 1 501 ? 55.290 -7.285 -57.304 1.00 87.38 501 LEU A CA 1
ATOM 3965 C C . LEU A 1 501 ? 55.522 -7.296 -58.827 1.00 87.38 501 LEU A C 1
ATOM 3967 O O . LEU A 1 501 ? 56.661 -7.353 -59.277 1.00 87.38 501 LEU A O 1
ATOM 3971 N N . ILE A 1 502 ? 54.460 -7.154 -59.632 1.00 90.00 502 ILE A N 1
ATOM 3972 C CA . ILE A 1 502 ? 54.576 -7.067 -61.101 1.00 90.00 502 ILE A CA 1
ATOM 3973 C C . ILE A 1 502 ? 55.349 -5.805 -61.534 1.00 90.00 502 ILE A C 1
ATOM 3975 O O . ILE A 1 502 ? 56.103 -5.844 -62.507 1.00 90.00 502 ILE A O 1
ATOM 3979 N N . VAL A 1 503 ? 55.188 -4.682 -60.828 1.00 86.88 503 VAL A N 1
ATOM 3980 C CA . VAL A 1 503 ? 55.944 -3.444 -61.093 1.00 86.88 503 VAL A CA 1
ATOM 3981 C C . VAL A 1 503 ? 57.419 -3.586 -60.698 1.00 86.88 503 VAL A C 1
ATOM 3983 O O . VAL A 1 503 ? 58.282 -3.094 -61.427 1.00 86.88 503 VAL A O 1
ATOM 3986 N N . GLU A 1 504 ? 57.728 -4.288 -59.605 1.00 86.94 504 GLU A N 1
ATOM 3987 C CA . GLU A 1 504 ? 59.103 -4.622 -59.214 1.00 86.94 504 GLU A CA 1
ATOM 3988 C C . GLU A 1 504 ? 59.772 -5.541 -60.251 1.00 86.94 504 GLU A C 1
ATOM 3990 O O . GLU A 1 504 ? 60.862 -5.214 -60.726 1.00 86.94 504 GLU A O 1
ATOM 3995 N N . ASP A 1 505 ? 59.097 -6.606 -60.700 1.00 86.06 505 ASP A N 1
ATOM 3996 C CA . ASP A 1 505 ? 59.582 -7.503 -61.763 1.00 86.06 505 ASP A CA 1
ATOM 3997 C C . ASP A 1 505 ? 59.871 -6.748 -63.076 1.00 86.06 505 ASP A C 1
ATOM 3999 O O . ASP A 1 505 ? 60.936 -6.916 -63.677 1.00 86.06 505 ASP A O 1
ATOM 4003 N N . VAL A 1 506 ? 58.970 -5.857 -63.511 1.00 87.94 506 VAL A N 1
ATOM 4004 C CA . VAL A 1 506 ? 59.172 -5.022 -64.713 1.00 87.94 506 VAL A CA 1
ATOM 4005 C C . VAL A 1 506 ? 60.317 -4.016 -64.522 1.00 87.94 506 VAL A C 1
ATOM 4007 O O . VAL A 1 506 ? 61.066 -3.743 -65.465 1.00 87.94 506 VAL A O 1
ATOM 4010 N N . GLY A 1 507 ? 60.508 -3.488 -63.309 1.00 85.00 507 GLY A N 1
ATOM 4011 C CA . GLY A 1 507 ? 61.654 -2.643 -62.962 1.00 85.00 507 GLY A CA 1
ATOM 4012 C C . GLY A 1 507 ? 62.988 -3.393 -63.043 1.00 85.00 507 GLY A C 1
ATOM 4013 O O . GLY A 1 507 ? 63.970 -2.870 -63.585 1.00 85.00 507 GLY A O 1
ATOM 4014 N N . ILE A 1 508 ? 63.015 -4.644 -62.576 1.00 85.44 508 ILE A N 1
ATOM 4015 C CA . ILE A 1 508 ? 64.166 -5.547 -62.688 1.00 85.44 508 ILE A CA 1
ATOM 4016 C C . ILE A 1 508 ? 64.441 -5.879 -64.163 1.00 85.44 508 ILE A C 1
ATOM 4018 O O . ILE A 1 508 ? 65.578 -5.723 -64.614 1.00 85.44 508 ILE A O 1
ATOM 4022 N N . GLU A 1 509 ? 63.422 -6.245 -64.949 1.00 88.44 509 GLU A N 1
ATOM 4023 C CA . GLU A 1 509 ? 63.576 -6.523 -66.385 1.00 88.44 509 GLU A CA 1
ATOM 4024 C C . GLU A 1 509 ? 64.110 -5.296 -67.145 1.00 88.44 509 GLU A C 1
ATOM 4026 O O . GLU A 1 509 ? 65.017 -5.420 -67.970 1.00 88.44 509 GLU A O 1
ATOM 4031 N N . SER A 1 510 ? 63.609 -4.094 -66.837 1.00 81.69 510 SER A N 1
ATOM 4032 C CA . SER A 1 510 ? 64.095 -2.848 -67.442 1.00 81.69 510 SER A CA 1
ATOM 4033 C C . SER A 1 510 ? 65.554 -2.556 -67.077 1.00 81.69 510 SER A C 1
ATOM 4035 O O . SER A 1 510 ? 66.327 -2.151 -67.944 1.00 81.69 510 SER A O 1
ATOM 4037 N N . SER A 1 511 ? 65.953 -2.813 -65.828 1.00 82.38 511 SER A N 1
ATOM 4038 C CA . SER A 1 511 ? 67.335 -2.628 -65.361 1.00 82.38 511 SER A CA 1
ATOM 4039 C C . SER A 1 511 ? 68.303 -3.596 -66.055 1.00 82.38 511 SER A C 1
ATOM 4041 O O . SER A 1 511 ? 69.380 -3.196 -66.499 1.00 82.38 511 SER A O 1
ATOM 4043 N N . ILE A 1 512 ? 67.895 -4.859 -66.231 1.00 85.94 512 ILE A N 1
ATOM 4044 C CA . ILE A 1 512 ? 68.643 -5.862 -67.006 1.00 85.94 512 ILE A CA 1
ATOM 4045 C C . ILE A 1 512 ? 68.763 -5.421 -68.474 1.00 85.94 512 ILE A C 1
ATOM 4047 O O . ILE A 1 512 ? 69.851 -5.476 -69.051 1.00 85.94 512 ILE A O 1
ATOM 4051 N N . ARG A 1 513 ? 67.666 -4.939 -69.076 1.00 82.75 513 ARG A N 1
ATOM 4052 C CA . ARG A 1 513 ? 67.630 -4.466 -70.471 1.00 82.75 513 ARG A CA 1
ATOM 4053 C C . ARG A 1 513 ? 68.582 -3.290 -70.704 1.00 82.75 513 ARG A C 1
ATOM 4055 O O . ARG A 1 513 ? 69.272 -3.259 -71.723 1.00 82.75 513 ARG A O 1
ATOM 4062 N N . GLU A 1 514 ? 68.640 -2.349 -69.763 1.00 83.56 514 GLU A N 1
ATOM 4063 C CA . GLU A 1 514 ? 69.540 -1.195 -69.824 1.00 83.56 514 GLU A CA 1
ATOM 4064 C C . GLU A 1 514 ? 71.014 -1.621 -69.757 1.00 83.56 514 GLU A C 1
ATOM 4066 O O . GLU A 1 514 ? 71.826 -1.155 -70.558 1.00 83.56 514 GLU A O 1
ATOM 4071 N N . GLU A 1 515 ? 71.381 -2.526 -68.845 1.00 81.94 515 GLU A N 1
ATOM 4072 C CA . GLU A 1 515 ? 72.780 -2.944 -68.684 1.00 81.94 515 GLU A CA 1
ATOM 4073 C C . GLU A 1 515 ? 73.277 -3.801 -69.862 1.00 81.94 515 GLU A C 1
ATOM 4075 O O . GLU A 1 515 ? 74.403 -3.609 -70.327 1.00 81.94 515 GLU A O 1
ATOM 4080 N N . VAL A 1 516 ? 72.415 -4.640 -70.453 1.00 83.00 516 VAL A N 1
ATOM 4081 C CA . VAL A 1 516 ? 72.698 -5.317 -71.736 1.00 83.00 516 VAL A CA 1
ATOM 4082 C C . VAL A 1 516 ? 72.989 -4.299 -72.849 1.00 83.00 516 VAL A C 1
ATOM 4084 O O . VAL A 1 516 ? 73.922 -4.489 -73.635 1.00 83.00 516 VAL A O 1
ATOM 4087 N N . TYR A 1 517 ? 72.256 -3.182 -72.894 1.00 78.69 517 TYR A N 1
ATOM 4088 C CA . TYR A 1 517 ? 72.502 -2.112 -73.865 1.00 78.69 517 TYR A CA 1
ATOM 4089 C C . TYR A 1 517 ? 73.841 -1.388 -73.610 1.00 78.69 517 TYR A C 1
ATOM 4091 O O . TYR A 1 517 ? 74.568 -1.079 -74.558 1.00 78.69 517 TYR A O 1
ATOM 4099 N N . LYS A 1 518 ? 74.226 -1.179 -72.338 1.00 75.88 518 LYS A N 1
ATOM 4100 C CA . LYS A 1 518 ? 75.553 -0.635 -71.974 1.00 75.88 518 LYS A CA 1
ATOM 4101 C C . LYS A 1 518 ? 76.703 -1.571 -72.359 1.00 75.88 518 LYS A C 1
ATOM 4103 O O . LYS A 1 518 ? 77.770 -1.081 -72.735 1.00 75.88 518 LYS A O 1
ATOM 4108 N N . CYS A 1 519 ? 76.511 -2.890 -72.286 1.00 72.38 519 CYS A N 1
ATOM 4109 C CA . CYS A 1 519 ? 77.479 -3.866 -72.792 1.00 72.38 519 CYS A CA 1
ATOM 4110 C C . CYS A 1 519 ? 77.652 -3.741 -74.312 1.00 72.38 519 CYS A C 1
ATOM 4112 O O . CYS A 1 519 ? 78.768 -3.516 -74.773 1.00 72.38 519 CYS A O 1
ATOM 4114 N N . PHE A 1 520 ? 76.558 -3.774 -75.082 1.00 74.31 520 PHE A N 1
ATOM 4115 C CA . PHE A 1 520 ? 76.613 -3.692 -76.549 1.00 74.31 520 PHE A CA 1
ATOM 4116 C C . PHE A 1 520 ? 77.335 -2.428 -77.056 1.00 74.31 520 PHE A C 1
ATOM 4118 O O . PHE A 1 520 ? 78.185 -2.498 -77.946 1.00 74.31 520 PHE A O 1
ATOM 4125 N N . MET A 1 521 ? 77.059 -1.270 -76.446 1.00 72.62 521 MET A N 1
ATOM 4126 C CA . MET A 1 521 ? 77.724 -0.008 -76.798 1.00 72.62 521 MET A CA 1
ATOM 4127 C C . MET A 1 521 ? 79.231 0.000 -76.490 1.00 72.62 521 MET A C 1
ATOM 4129 O O . MET A 1 521 ? 79.981 0.720 -77.149 1.00 72.62 521 MET A O 1
ATOM 4133 N N . ARG A 1 522 ? 79.693 -0.791 -75.513 1.00 71.38 522 ARG A N 1
ATOM 4134 C CA . ARG A 1 522 ? 81.114 -0.893 -75.143 1.00 71.38 522 ARG A CA 1
ATOM 4135 C C . ARG A 1 522 ? 81.908 -1.641 -76.212 1.00 71.38 522 ARG A C 1
ATOM 4137 O O . ARG A 1 522 ? 82.922 -1.132 -76.689 1.00 71.38 522 ARG A O 1
ATOM 4144 N N . ASP A 1 523 ? 81.397 -2.794 -76.632 1.00 66.56 523 ASP A N 1
ATOM 4145 C CA . ASP A 1 523 ? 82.042 -3.658 -77.625 1.00 66.56 523 ASP A CA 1
ATOM 4146 C C . ASP A 1 523 ? 82.111 -2.972 -79.002 1.00 66.56 523 ASP A C 1
ATOM 4148 O O . ASP A 1 523 ? 83.121 -3.050 -79.707 1.00 66.56 523 ASP A O 1
ATOM 4152 N N . HIS A 1 524 ? 81.072 -2.209 -79.362 1.00 61.44 524 HIS A N 1
ATOM 4153 C CA . HIS A 1 524 ? 81.006 -1.509 -80.647 1.00 61.44 524 HIS A CA 1
ATOM 4154 C C . HIS A 1 524 ? 82.058 -0.386 -80.795 1.00 61.44 524 HIS A C 1
ATOM 4156 O O . HIS A 1 524 ? 82.482 -0.089 -81.915 1.00 61.44 524 HIS A O 1
ATOM 4162 N N . MET A 1 525 ? 82.537 0.218 -79.697 1.00 63.59 525 MET A N 1
ATOM 4163 C CA . MET A 1 525 ? 83.651 1.182 -79.753 1.00 63.59 525 MET A CA 1
ATOM 4164 C C . MET A 1 525 ? 84.998 0.493 -80.018 1.00 63.59 525 MET A C 1
ATOM 4166 O O . MET A 1 525 ? 85.824 1.007 -80.775 1.00 63.59 525 MET A O 1
ATOM 4170 N N . GLN A 1 526 ? 85.213 -0.695 -79.446 1.00 57.62 526 GLN A N 1
ATOM 4171 C CA . GLN A 1 526 ? 86.455 -1.462 -79.598 1.00 57.62 526 GLN A CA 1
ATOM 4172 C C . GLN A 1 526 ? 86.666 -1.959 -81.045 1.00 57.62 526 GLN A C 1
ATOM 4174 O O . GLN A 1 526 ? 87.802 -2.103 -81.509 1.00 57.62 526 GLN A O 1
ATOM 4179 N N . LEU A 1 527 ? 85.572 -2.138 -81.791 1.00 61.41 527 LEU A N 1
ATOM 4180 C CA . LEU A 1 527 ? 85.570 -2.487 -83.216 1.00 61.41 527 LEU A CA 1
ATOM 4181 C C . LEU A 1 527 ? 85.915 -1.305 -84.149 1.00 61.41 527 LEU A C 1
ATOM 4183 O O . LEU A 1 527 ? 86.363 -1.525 -85.271 1.00 61.41 527 LEU A O 1
ATOM 4187 N N . HIS A 1 528 ? 85.751 -0.051 -83.710 1.00 59.62 528 HIS A N 1
ATOM 4188 C CA . HIS A 1 528 ? 86.094 1.114 -84.539 1.00 59.62 528 HIS A CA 1
ATOM 4189 C C . HIS A 1 528 ? 87.609 1.369 -84.566 1.00 59.62 528 HIS A C 1
ATOM 4191 O O . HIS A 1 528 ? 88.197 1.570 -85.630 1.00 59.62 528 HIS A O 1
ATOM 4197 N N . LEU A 1 529 ? 88.256 1.290 -83.397 1.00 60.09 529 LEU A N 1
ATOM 4198 C CA . LEU A 1 529 ? 89.686 1.577 -83.216 1.00 60.09 529 LEU A CA 1
ATOM 4199 C C . LEU A 1 529 ? 90.604 0.619 -84.002 1.00 60.09 529 LEU A C 1
ATOM 4201 O O . LEU A 1 529 ? 91.721 0.973 -84.365 1.00 60.09 529 LEU A O 1
ATOM 4205 N N . SER A 1 530 ? 90.131 -0.596 -84.289 1.00 58.22 530 SER A N 1
ATOM 4206 C CA . SER A 1 530 ? 90.878 -1.607 -85.048 1.00 58.22 530 SER A CA 1
ATOM 4207 C C . SER A 1 530 ? 90.825 -1.409 -86.570 1.00 58.22 530 SER A C 1
ATOM 4209 O O . SER A 1 530 ? 91.681 -1.946 -87.271 1.00 58.22 530 SER A O 1
ATOM 4211 N N . LYS A 1 531 ? 89.879 -0.615 -87.094 1.00 62.09 531 LYS A N 1
ATOM 4212 C CA . LYS A 1 531 ? 89.753 -0.343 -88.537 1.00 62.09 531 LYS A CA 1
ATOM 4213 C C . LYS A 1 531 ? 90.675 0.786 -89.011 1.00 62.09 531 LYS A C 1
ATOM 4215 O O . LYS A 1 531 ? 91.293 0.680 -90.065 1.00 62.09 531 LYS A O 1
ATOM 4220 N N . GLU A 1 532 ? 90.804 1.841 -88.212 1.00 60.50 532 GLU A N 1
ATOM 4221 C CA . GLU A 1 532 ? 91.572 3.059 -88.530 1.00 60.50 532 GLU A CA 1
ATOM 4222 C C . GLU A 1 532 ? 93.084 2.799 -88.724 1.00 60.50 532 GLU A C 1
ATOM 4224 O O . GLU A 1 532 ? 93.762 3.487 -89.489 1.00 60.50 532 GLU A O 1
ATOM 4229 N N . ILE A 1 533 ? 93.595 1.733 -88.101 1.00 59.19 533 ILE A N 1
ATOM 4230 C CA . ILE A 1 533 ? 94.985 1.259 -88.215 1.00 59.19 533 ILE A CA 1
ATOM 4231 C C . ILE A 1 533 ? 95.287 0.653 -89.605 1.00 59.19 533 ILE A C 1
ATOM 4233 O O . ILE A 1 533 ? 96.448 0.576 -89.998 1.00 59.19 533 ILE A O 1
ATOM 4237 N N . TYR A 1 534 ? 94.273 0.227 -90.367 1.00 54.06 534 TYR A N 1
ATOM 4238 C CA . TYR A 1 534 ? 94.462 -0.470 -91.647 1.00 54.06 534 TYR A CA 1
ATOM 4239 C C . TYR A 1 534 ? 94.597 0.494 -92.842 1.00 54.06 534 TYR A C 1
ATOM 4241 O O . TYR A 1 534 ? 95.497 0.354 -93.673 1.00 54.06 534 TYR A O 1
ATOM 4249 N N . ASP A 1 535 ? 93.744 1.522 -92.905 1.00 56.47 535 ASP A N 1
ATOM 4250 C CA . ASP A 1 535 ? 93.655 2.437 -94.057 1.00 56.47 535 ASP A CA 1
ATOM 4251 C C . ASP A 1 535 ? 94.874 3.375 -94.203 1.00 56.47 535 ASP A C 1
ATOM 4253 O O . ASP A 1 535 ? 95.107 3.942 -95.276 1.00 56.47 535 ASP A O 1
ATOM 4257 N N . THR A 1 536 ? 95.680 3.530 -93.148 1.00 55.62 536 THR A N 1
ATOM 4258 C CA . THR A 1 536 ? 96.905 4.350 -93.158 1.00 55.62 536 THR A CA 1
ATOM 4259 C C . THR A 1 536 ? 98.078 3.695 -93.892 1.00 55.62 536 THR A C 1
ATOM 4261 O O . THR A 1 536 ? 98.953 4.415 -94.364 1.00 55.62 536 THR A O 1
ATOM 4264 N N . MET A 1 537 ? 98.091 2.368 -94.072 1.00 51.03 537 MET A N 1
ATOM 4265 C CA . MET A 1 537 ? 99.211 1.649 -94.709 1.00 51.03 537 MET A CA 1
ATOM 4266 C C . MET A 1 537 ? 99.182 1.651 -96.253 1.00 51.03 537 MET A C 1
ATOM 4268 O O . MET A 1 537 ? 100.084 1.108 -96.884 1.00 51.03 537 MET A O 1
ATOM 4272 N N . SER A 1 538 ? 98.145 2.218 -96.883 1.00 54.94 538 SER A N 1
ATOM 4273 C CA . SER A 1 538 ? 97.770 1.890 -98.274 1.00 54.94 538 SER A CA 1
ATOM 4274 C C . SER A 1 538 ? 97.926 3.032 -99.304 1.00 54.94 538 SER A C 1
ATOM 4276 O O . SER A 1 538 ? 97.161 3.072 -100.268 1.00 54.94 538 SER A O 1
ATOM 4278 N N . ARG A 1 539 ? 98.838 4.009 -99.122 1.00 50.56 539 ARG A N 1
ATOM 4279 C CA . ARG A 1 539 ? 98.769 5.302 -99.861 1.00 50.56 539 ARG A CA 1
ATOM 4280 C C . ARG A 1 539 ? 100.096 5.916 -100.387 1.00 50.56 539 ARG A C 1
ATOM 4282 O O . ARG A 1 539 ? 100.233 7.134 -100.328 1.00 50.56 539 ARG A O 1
ATOM 4289 N N . GLU A 1 540 ? 101.060 5.138 -100.910 1.00 35.59 540 GLU A N 1
ATOM 4290 C CA . GLU A 1 540 ? 102.462 5.628 -101.063 1.00 35.59 540 GLU A CA 1
ATOM 4291 C C . GLU A 1 540 ? 103.279 5.278 -102.375 1.00 35.59 540 GLU A C 1
ATOM 4293 O O . GLU A 1 540 ? 104.473 5.026 -102.246 1.00 35.59 540 GLU A O 1
ATOM 4298 N N . ALA A 1 541 ? 102.743 5.261 -103.636 1.00 40.62 541 ALA A N 1
ATOM 4299 C CA . ALA A 1 541 ? 103.559 5.026 -104.896 1.00 40.62 541 ALA A CA 1
ATOM 4300 C C . ALA A 1 541 ? 102.974 5.372 -106.344 1.00 40.62 541 ALA A C 1
ATOM 4302 O O . ALA A 1 541 ? 101.816 5.039 -106.582 1.00 40.62 541 ALA A O 1
ATOM 4303 N N . GLY A 1 542 ? 103.782 5.878 -107.345 1.00 39.22 542 GLY A N 1
ATOM 4304 C CA . GLY A 1 542 ? 103.641 5.736 -108.871 1.00 39.22 542 GLY A CA 1
ATOM 4305 C C . GLY A 1 542 ? 103.727 6.969 -109.894 1.00 39.22 542 GLY A C 1
ATOM 4306 O O . GLY A 1 542 ? 103.098 7.972 -109.573 1.00 39.22 542 GLY A O 1
ATOM 4307 N N . VAL A 1 543 ? 104.431 6.934 -111.102 1.00 48.88 543 VAL A N 1
ATOM 4308 C CA . VAL A 1 543 ? 104.752 8.087 -112.106 1.00 48.88 543 VAL A CA 1
ATOM 4309 C C . VAL A 1 543 ? 105.217 7.772 -113.660 1.00 48.88 543 VAL A C 1
ATOM 4311 O O . VAL A 1 543 ? 105.846 6.733 -113.819 1.00 48.88 543 VAL A O 1
ATOM 4314 N N . GLU A 1 544 ? 104.982 8.647 -114.741 1.00 46.59 544 GLU A N 1
ATOM 4315 C CA . GLU A 1 544 ? 105.602 9.068 -116.155 1.00 46.59 544 GLU A CA 1
ATOM 4316 C C . GLU A 1 544 ? 105.807 8.324 -117.607 1.00 46.59 544 GLU A C 1
ATOM 4318 O O . GLU A 1 544 ? 106.023 7.117 -117.600 1.00 46.59 544 GLU A O 1
ATOM 4323 N N . ALA A 1 545 ? 105.808 9.028 -118.842 1.00 46.78 545 ALA A N 1
ATOM 4324 C CA . ALA A 1 545 ? 106.317 8.670 -120.295 1.00 46.78 545 ALA A CA 1
ATOM 4325 C C . ALA A 1 545 ? 106.089 9.648 -121.608 1.00 46.78 545 ALA A C 1
ATOM 4327 O O . ALA A 1 545 ? 105.182 10.469 -121.509 1.00 46.78 545 ALA A O 1
ATOM 4328 N N . GLU A 1 546 ? 106.784 9.570 -122.838 1.00 45.88 546 GLU A N 1
ATOM 4329 C CA . GLU A 1 546 ? 106.563 10.334 -124.207 1.00 45.88 546 GLU A CA 1
ATOM 4330 C C . GLU A 1 546 ? 107.322 9.893 -125.604 1.00 45.88 546 GLU A C 1
ATOM 4332 O O . GLU A 1 546 ? 108.120 8.962 -125.493 1.00 45.88 546 GLU A O 1
ATOM 4337 N N . SER A 1 547 ? 107.119 10.452 -126.888 1.00 46.81 547 SER A N 1
ATOM 4338 C CA . SER A 1 547 ? 107.983 10.454 -128.218 1.00 46.81 547 SER A CA 1
ATOM 4339 C C . SER A 1 547 ? 107.408 10.858 -129.708 1.00 46.81 547 SER A C 1
ATOM 4341 O O . SER A 1 547 ? 106.197 11.007 -129.843 1.00 46.81 547 SER A O 1
ATOM 4343 N N . THR A 1 548 ? 108.215 11.040 -130.850 1.00 44.28 548 THR A N 1
ATOM 4344 C CA . THR A 1 548 ? 107.935 11.621 -132.299 1.00 44.28 548 THR A CA 1
ATOM 4345 C C . THR A 1 548 ? 108.918 11.216 -133.543 1.00 44.28 548 THR A C 1
ATOM 4347 O O . THR A 1 548 ? 109.842 10.489 -133.198 1.00 44.28 548 THR A O 1
ATOM 4350 N N . CYS A 1 549 ? 108.999 11.547 -134.921 1.00 43.47 549 CYS A N 1
ATOM 4351 C CA . CYS A 1 549 ? 108.277 12.132 -136.182 1.00 43.47 549 CYS A CA 1
ATOM 4352 C C . CYS A 1 549 ? 109.097 12.134 -137.628 1.00 43.47 549 CYS A C 1
ATOM 4354 O O . CYS A 1 549 ? 110.290 11.856 -137.547 1.00 43.47 549 CYS A O 1
ATOM 4356 N N . ILE A 1 550 ? 108.559 12.490 -138.886 1.00 44.00 550 ILE A N 1
ATOM 4357 C CA . ILE A 1 550 ? 109.148 13.078 -140.241 1.00 44.00 550 ILE A CA 1
ATOM 4358 C C . ILE A 1 550 ? 108.953 12.494 -141.772 1.00 44.00 550 ILE A C 1
ATOM 4360 O O . ILE A 1 550 ? 108.311 11.454 -141.877 1.00 44.00 550 ILE A O 1
ATOM 4364 N N . VAL A 1 551 ? 109.359 13.158 -142.953 1.00 46.81 551 VAL A N 1
ATOM 4365 C CA . VAL A 1 551 ? 108.863 13.075 -144.455 1.00 46.81 551 VAL A CA 1
ATOM 4366 C C . VAL A 1 551 ? 109.812 13.500 -145.727 1.00 46.81 551 VAL A C 1
ATOM 4368 O O . VAL A 1 551 ? 110.664 14.337 -145.458 1.00 46.81 551 VAL A O 1
ATOM 4371 N N . GLU A 1 552 ? 109.659 13.079 -147.068 1.00 45.09 552 GLU A N 1
ATOM 4372 C CA . GLU A 1 552 ? 110.204 13.687 -148.422 1.00 45.09 552 GLU A CA 1
ATOM 4373 C C . GLU A 1 552 ? 109.701 13.143 -149.888 1.00 45.09 552 GLU A C 1
ATOM 4375 O O . GLU A 1 552 ? 108.998 12.133 -149.887 1.00 45.09 552 GLU A O 1
ATOM 4380 N N . MET A 1 553 ? 109.989 13.740 -151.124 1.00 42.34 553 MET A N 1
ATOM 4381 C CA . MET A 1 553 ? 109.432 13.402 -152.542 1.00 42.34 553 MET A CA 1
ATOM 4382 C C . MET A 1 553 ? 110.136 13.960 -153.884 1.00 42.34 553 MET A C 1
ATOM 4384 O O . MET A 1 553 ? 110.748 15.013 -153.768 1.00 42.34 553 MET A O 1
ATOM 4388 N N . GLU A 1 554 ? 109.998 13.359 -155.128 1.00 46.03 554 GLU A N 1
ATOM 4389 C CA . GLU A 1 554 ? 109.688 13.969 -156.520 1.00 46.03 554 GLU A CA 1
ATOM 4390 C C . GLU A 1 554 ? 109.964 13.115 -157.837 1.00 46.03 554 GLU A C 1
ATOM 4392 O O . GLU A 1 554 ? 110.964 12.403 -157.863 1.00 46.03 554 GLU A O 1
ATOM 4397 N N . ASP A 1 555 ? 109.125 13.209 -158.922 1.00 45.47 555 ASP A N 1
ATOM 4398 C CA . ASP A 1 555 ? 109.433 13.364 -160.409 1.00 45.47 555 ASP A CA 1
ATOM 4399 C C . ASP A 1 555 ? 108.153 13.332 -161.342 1.00 45.47 555 ASP A C 1
ATOM 4401 O O . ASP A 1 555 ? 107.105 12.808 -160.954 1.00 45.47 555 ASP A O 1
ATOM 4405 N N . SER A 1 556 ? 108.216 13.880 -162.575 1.00 57.78 556 SER A N 1
ATOM 4406 C CA . SER A 1 556 ? 107.117 14.627 -163.244 1.00 57.78 556 SER A CA 1
ATOM 4407 C C . SER A 1 556 ? 106.173 13.909 -164.246 1.00 57.78 556 SER A C 1
ATOM 4409 O O . SER A 1 556 ? 105.003 14.266 -164.307 1.00 57.78 556 SER A O 1
ATOM 4411 N N . ASP A 1 557 ? 106.546 12.869 -165.009 1.00 53.28 557 ASP A N 1
ATOM 4412 C CA . ASP A 1 557 ? 105.565 12.221 -165.935 1.00 53.28 557 ASP A CA 1
ATOM 4413 C C . ASP A 1 557 ? 104.600 11.251 -165.222 1.00 53.28 557 ASP A C 1
ATOM 4415 O O . ASP A 1 557 ? 103.512 10.933 -165.714 1.00 53.28 557 ASP A O 1
ATOM 4419 N N . CYS A 1 558 ? 104.945 10.847 -163.996 1.00 55.34 558 CYS A N 1
ATOM 4420 C CA . CYS A 1 558 ? 103.961 10.305 -163.072 1.00 55.34 558 CYS A CA 1
ATOM 4421 C C . CYS A 1 558 ? 102.901 11.357 -162.703 1.00 55.34 558 CYS A C 1
ATOM 4423 O O . CYS A 1 558 ? 101.768 10.955 -162.444 1.00 55.34 558 CYS A O 1
ATOM 4425 N N . GLU A 1 559 ? 103.200 12.669 -162.715 1.00 55.12 559 GLU A N 1
ATOM 4426 C CA . GLU A 1 559 ? 102.275 13.706 -162.232 1.00 55.12 559 GLU A CA 1
ATOM 4427 C C . GLU A 1 559 ? 100.935 13.703 -162.950 1.00 55.12 559 GLU A C 1
ATOM 4429 O O . GLU A 1 559 ? 99.957 14.006 -162.297 1.00 55.12 559 GLU A O 1
ATOM 4434 N N . SER A 1 560 ? 100.793 13.347 -164.232 1.00 55.06 560 SER A N 1
ATOM 4435 C CA . SER A 1 560 ? 99.443 13.387 -164.828 1.00 55.06 560 SER A CA 1
ATOM 4436 C C . SER A 1 560 ? 98.522 12.269 -164.317 1.00 55.06 560 SER A C 1
ATOM 4438 O O . SER A 1 560 ? 97.310 12.478 -164.243 1.00 55.06 560 SER A O 1
ATOM 4440 N N . LEU A 1 561 ? 99.067 11.098 -163.969 1.00 58.31 561 LEU A N 1
ATOM 4441 C CA . LEU A 1 561 ? 98.308 10.001 -163.353 1.00 58.31 561 LEU A CA 1
ATOM 4442 C C . LEU A 1 561 ? 98.196 10.208 -161.842 1.00 58.31 561 LEU A C 1
ATOM 4444 O O . LEU A 1 561 ? 97.090 10.162 -161.307 1.00 58.31 561 LEU A O 1
ATOM 4448 N N . ILE A 1 562 ? 99.309 10.558 -161.191 1.00 60.09 562 ILE A N 1
ATOM 4449 C CA . ILE A 1 562 ? 99.352 10.973 -159.789 1.00 60.09 562 ILE A CA 1
ATOM 4450 C C . ILE A 1 562 ? 98.418 12.156 -159.546 1.00 60.09 562 ILE A C 1
ATOM 4452 O O . ILE A 1 562 ? 97.780 12.165 -158.518 1.00 60.09 562 ILE A O 1
ATOM 4456 N N . MET A 1 563 ? 98.230 13.116 -160.451 1.00 62.81 563 MET A N 1
ATOM 4457 C CA . MET A 1 563 ? 97.308 14.243 -160.248 1.00 62.81 563 MET A CA 1
ATOM 4458 C C . MET A 1 563 ? 95.847 13.794 -160.324 1.00 62.81 563 MET A C 1
ATOM 4460 O O . MET A 1 563 ? 95.017 14.308 -159.580 1.00 62.81 563 MET A O 1
ATOM 4464 N N . GLN A 1 564 ? 95.513 12.797 -161.151 1.00 59.41 564 GLN A N 1
ATOM 4465 C CA . GLN A 1 564 ? 94.165 12.222 -161.168 1.00 59.41 564 GLN A CA 1
ATOM 4466 C C . GLN A 1 564 ? 93.906 11.330 -159.939 1.00 59.41 564 GLN A C 1
ATOM 4468 O O . GLN A 1 564 ? 92.827 11.412 -159.348 1.00 59.41 564 GLN A O 1
ATOM 4473 N N . GLU A 1 565 ? 94.894 10.544 -159.501 1.00 60.38 565 GLU A N 1
ATOM 4474 C CA . GLU A 1 565 ? 94.836 9.791 -158.240 1.00 60.38 565 GLU A CA 1
ATOM 4475 C C . GLU A 1 565 ? 94.867 10.716 -157.014 1.00 60.38 565 GLU A C 1
ATOM 4477 O O . GLU A 1 565 ? 94.122 10.487 -156.070 1.00 60.38 565 GLU A O 1
ATOM 4482 N N . MET A 1 566 ? 95.624 11.812 -157.038 1.00 66.56 566 MET A N 1
ATOM 4483 C CA . MET A 1 566 ? 95.653 12.843 -155.999 1.00 66.56 566 MET A CA 1
ATOM 4484 C C . MET A 1 566 ? 94.344 13.607 -155.970 1.00 66.56 566 MET A C 1
ATOM 4486 O O . MET A 1 566 ? 93.875 13.873 -154.879 1.00 66.56 566 MET A O 1
ATOM 4490 N N . TYR A 1 567 ? 93.690 13.920 -157.093 1.00 69.25 567 TYR A N 1
ATOM 4491 C CA . TYR A 1 567 ? 92.329 14.456 -157.026 1.00 69.25 567 TYR A CA 1
ATOM 4492 C C . TYR A 1 567 ? 91.364 13.431 -156.412 1.00 69.25 567 TYR A C 1
ATOM 4494 O O . TYR A 1 567 ? 90.558 13.809 -155.566 1.00 69.25 567 TYR A O 1
ATOM 4502 N N . ALA A 1 568 ? 91.471 12.140 -156.745 1.00 67.81 568 ALA A N 1
ATOM 4503 C CA . ALA A 1 568 ? 90.651 11.101 -156.115 1.00 67.81 568 ALA A CA 1
ATOM 4504 C C . ALA A 1 568 ? 90.922 10.961 -154.600 1.00 67.81 568 ALA A C 1
ATOM 4506 O O . ALA A 1 568 ? 89.974 10.881 -153.818 1.00 67.81 568 ALA A O 1
ATOM 4507 N N . VAL A 1 569 ? 92.189 10.999 -154.176 1.00 73.94 569 VAL A N 1
ATOM 4508 C CA . VAL A 1 569 ? 92.616 10.951 -152.769 1.00 73.94 569 VAL A CA 1
ATOM 4509 C C . VAL A 1 569 ? 92.230 12.234 -152.039 1.00 73.94 569 VAL A C 1
ATOM 4511 O O . VAL A 1 569 ? 91.582 12.146 -151.012 1.00 73.94 569 VAL A O 1
ATOM 4514 N N . ILE A 1 570 ? 92.521 13.422 -152.573 1.00 73.62 570 ILE A N 1
ATOM 4515 C CA . ILE A 1 570 ? 92.164 14.720 -151.977 1.00 73.62 570 ILE A CA 1
ATOM 4516 C C . ILE A 1 570 ? 90.647 14.840 -151.816 1.00 73.62 570 ILE A C 1
ATOM 4518 O O . ILE A 1 570 ? 90.194 15.246 -150.750 1.00 73.62 570 ILE A O 1
ATOM 4522 N N . TYR A 1 571 ? 89.843 14.461 -152.817 1.00 72.25 571 TYR A N 1
ATOM 4523 C CA . TYR A 1 571 ? 88.385 14.466 -152.661 1.00 72.25 571 TYR A CA 1
ATOM 4524 C C . TYR A 1 571 ? 87.895 13.371 -151.700 1.00 72.25 571 TYR A C 1
ATOM 4526 O O . TYR A 1 571 ? 86.966 13.631 -150.939 1.00 72.25 571 TYR A O 1
ATOM 4534 N N . GLY A 1 572 ? 88.521 12.190 -151.666 1.00 76.19 572 GLY A N 1
ATOM 4535 C CA . GLY A 1 572 ? 88.208 11.134 -150.696 1.00 76.19 572 GLY A CA 1
ATOM 4536 C C . GLY A 1 572 ? 88.518 11.537 -149.249 1.00 76.19 572 GLY A C 1
ATOM 4537 O O . GLY A 1 572 ? 87.634 11.508 -148.397 1.00 76.19 572 GLY A O 1
ATOM 4538 N N . GLU A 1 573 ? 89.744 11.986 -148.990 1.00 75.81 573 GLU A N 1
ATOM 4539 C CA . GLU A 1 573 ? 90.248 12.507 -147.714 1.00 75.81 573 GLU A CA 1
ATOM 4540 C C . GLU A 1 573 ? 89.421 13.714 -147.247 1.00 75.81 573 GLU A C 1
ATOM 4542 O O . GLU A 1 573 ? 89.030 13.788 -146.082 1.00 75.81 573 GLU A O 1
ATOM 4547 N N . ALA A 1 574 ? 89.064 14.631 -148.158 1.00 72.88 574 ALA A N 1
ATOM 4548 C CA . ALA A 1 574 ? 88.182 15.756 -147.857 1.00 72.88 574 ALA A CA 1
ATOM 4549 C C . ALA A 1 574 ? 86.758 15.305 -147.500 1.00 72.88 574 ALA A C 1
ATOM 4551 O O . ALA A 1 574 ? 86.184 15.848 -146.560 1.00 72.88 574 ALA A O 1
ATOM 4552 N N . ILE A 1 575 ? 86.190 14.307 -148.189 1.00 79.19 575 ILE A N 1
ATOM 4553 C CA . ILE A 1 575 ? 84.871 13.746 -147.848 1.00 79.19 575 ILE A CA 1
ATOM 4554 C C . ILE A 1 575 ? 84.915 13.051 -146.482 1.00 79.19 575 ILE A C 1
ATOM 4556 O O . ILE A 1 575 ? 84.038 13.304 -145.661 1.00 79.19 575 ILE A O 1
ATOM 4560 N N . VAL A 1 576 ? 85.942 12.246 -146.192 1.00 81.81 576 VAL A N 1
ATOM 4561 C CA . VAL A 1 576 ? 86.115 11.579 -144.886 1.00 81.81 576 VAL A CA 1
ATOM 4562 C C . VAL A 1 576 ? 86.324 12.601 -143.761 1.00 81.81 576 VAL A C 1
ATOM 4564 O O . VAL A 1 576 ? 85.709 12.489 -142.699 1.00 81.81 576 VAL A O 1
ATOM 4567 N N . THR A 1 577 ? 87.122 13.644 -144.001 1.00 79.94 577 THR A N 1
ATOM 4568 C CA . THR A 1 577 ? 87.337 14.750 -143.053 1.00 79.94 577 THR A CA 1
ATOM 4569 C C . THR A 1 577 ? 86.046 15.534 -142.807 1.00 79.94 577 THR A C 1
ATOM 4571 O O . THR A 1 577 ? 85.716 15.837 -141.658 1.00 79.94 577 THR A O 1
ATOM 4574 N N . LEU A 1 578 ? 85.272 15.817 -143.860 1.00 82.31 578 LEU A N 1
ATOM 4575 C CA . LEU A 1 578 ? 83.972 16.478 -143.759 1.00 82.31 578 LEU A CA 1
ATOM 4576 C C . LEU A 1 578 ? 82.962 15.604 -143.000 1.00 82.31 578 LEU A C 1
ATOM 4578 O O . LEU A 1 578 ? 82.260 16.104 -142.127 1.00 82.31 578 LEU A O 1
ATOM 4582 N N . GLU A 1 579 ? 82.917 14.297 -143.267 1.00 82.81 579 GLU A N 1
ATOM 4583 C CA . GLU A 1 579 ? 82.030 13.356 -142.574 1.00 82.81 579 GLU A CA 1
ATOM 4584 C C . GLU A 1 579 ? 82.395 13.222 -141.085 1.00 82.81 579 GLU A C 1
ATOM 4586 O O . GLU A 1 579 ? 81.504 13.176 -140.233 1.00 82.81 579 GLU A O 1
ATOM 4591 N N . LYS A 1 580 ? 83.693 13.223 -140.743 1.00 85.50 580 LYS A N 1
ATOM 4592 C CA . LYS A 1 580 ? 84.163 13.276 -139.349 1.00 85.50 580 LYS A CA 1
ATOM 4593 C C . LYS A 1 580 ? 83.734 14.580 -138.672 1.00 85.50 580 LYS A C 1
ATOM 4595 O O . LYS A 1 580 ? 83.130 14.528 -137.603 1.00 85.50 580 LYS A O 1
ATOM 4600 N N . SER A 1 581 ? 83.972 15.724 -139.315 1.00 84.50 581 SER A N 1
ATOM 4601 C CA . SER A 1 581 ? 83.590 17.043 -138.793 1.00 84.50 581 SER A CA 1
ATOM 4602 C C . SER A 1 581 ? 82.074 17.170 -138.589 1.00 84.50 581 SER A C 1
ATOM 4604 O O . SER A 1 581 ? 81.636 17.662 -137.552 1.00 84.50 581 SER A O 1
ATOM 4606 N N . ILE A 1 582 ? 81.261 16.641 -139.511 1.00 82.44 582 ILE A N 1
ATOM 4607 C CA . ILE A 1 582 ? 79.797 16.579 -139.376 1.00 82.44 582 ILE A CA 1
ATOM 4608 C C . ILE A 1 582 ? 79.383 15.706 -138.181 1.00 82.44 582 ILE A C 1
ATOM 4610 O O . ILE A 1 582 ? 78.477 16.087 -137.441 1.00 82.44 582 ILE A O 1
ATOM 4614 N N . LYS A 1 583 ? 80.040 14.561 -137.949 1.00 86.25 583 LYS A N 1
ATOM 4615 C CA . LYS A 1 583 ? 79.762 13.693 -136.787 1.00 86.25 583 LYS A CA 1
ATOM 4616 C C . LYS A 1 583 ? 80.151 14.352 -135.462 1.00 86.25 583 LYS A C 1
ATOM 4618 O O . LYS A 1 583 ? 79.403 14.227 -134.494 1.00 86.25 583 LYS A O 1
ATOM 4623 N N . GLU A 1 584 ? 81.271 15.072 -135.420 1.00 87.38 584 GLU A N 1
ATOM 4624 C CA . GLU A 1 584 ? 81.707 15.832 -134.241 1.00 87.38 584 GLU A CA 1
ATOM 4625 C C . GLU A 1 584 ? 80.734 16.988 -133.947 1.00 87.38 584 GLU A C 1
ATOM 4627 O O . GLU A 1 584 ? 80.174 17.030 -132.852 1.00 87.38 584 GLU A O 1
ATOM 4632 N N . LEU A 1 585 ? 80.395 17.815 -134.945 1.00 85.50 585 LEU A N 1
ATOM 4633 C CA . LEU A 1 585 ? 79.392 18.886 -134.822 1.00 85.50 585 LEU A CA 1
ATOM 4634 C C . LEU A 1 585 ? 78.004 18.369 -134.411 1.00 85.50 585 LEU A C 1
ATOM 4636 O O . LEU A 1 585 ? 77.318 19.006 -133.614 1.00 85.50 585 LEU A O 1
ATOM 4640 N N . TYR A 1 586 ? 77.572 17.211 -134.919 1.00 87.12 586 TYR A N 1
ATOM 4641 C CA . TYR A 1 586 ? 76.293 16.609 -134.528 1.00 87.12 586 TYR A CA 1
ATOM 4642 C C . TYR A 1 586 ? 76.327 16.064 -133.089 1.00 87.12 586 TYR A C 1
ATOM 4644 O O . TYR A 1 586 ? 75.338 16.168 -132.362 1.00 87.12 586 TYR A O 1
ATOM 4652 N N . GLY A 1 587 ? 77.472 15.535 -132.645 1.00 87.81 587 GLY A N 1
ATOM 4653 C CA . GLY A 1 587 ? 77.701 15.125 -131.258 1.00 87.81 587 GLY A CA 1
ATOM 4654 C C . GLY A 1 587 ? 77.751 16.303 -130.279 1.00 87.81 587 GLY A C 1
ATOM 4655 O O . GLY A 1 587 ? 77.204 16.209 -129.181 1.00 87.81 587 GLY A O 1
ATOM 4656 N N . GLU A 1 588 ? 78.354 17.425 -130.675 1.00 88.12 588 GLU A N 1
ATOM 4657 C CA . GLU A 1 588 ? 78.332 18.679 -129.914 1.00 88.12 588 GLU A CA 1
ATOM 4658 C C . GLU A 1 588 ? 76.921 19.272 -129.855 1.00 88.12 588 GLU A C 1
ATOM 4660 O O . GLU A 1 588 ? 76.438 19.567 -128.766 1.00 88.12 588 GLU A O 1
ATOM 4665 N N . TYR A 1 589 ? 76.209 19.338 -130.985 1.00 86.75 589 TYR A N 1
ATOM 4666 C CA . TYR A 1 589 ? 74.812 19.781 -131.042 1.00 86.75 589 TYR A CA 1
ATOM 4667 C C . TYR A 1 589 ? 73.885 18.947 -130.142 1.00 86.75 589 TYR A C 1
ATOM 4669 O O . TYR A 1 589 ? 73.007 19.500 -129.478 1.00 86.75 589 TYR A O 1
ATOM 4677 N N . LEU A 1 590 ? 74.074 17.623 -130.082 1.00 88.00 590 LEU A N 1
ATOM 4678 C CA . LEU A 1 590 ? 73.311 16.764 -129.173 1.00 88.00 590 LEU A CA 1
ATOM 4679 C C . LEU A 1 590 ? 73.611 17.075 -127.700 1.00 88.00 590 LEU A C 1
ATOM 4681 O O . LEU A 1 590 ? 72.667 17.224 -126.926 1.00 88.00 590 LEU A O 1
ATOM 4685 N N . LYS A 1 591 ? 74.885 17.251 -127.326 1.00 88.00 591 LYS A N 1
ATOM 4686 C CA . LYS A 1 591 ? 75.278 17.635 -125.957 1.00 88.00 591 LYS A CA 1
ATOM 4687 C C . LYS A 1 591 ? 74.733 19.013 -125.570 1.00 88.00 591 LYS A C 1
ATOM 4689 O O . LYS A 1 591 ? 74.135 19.140 -124.510 1.00 88.00 591 LYS A O 1
ATOM 4694 N N . GLU A 1 592 ? 74.879 20.012 -126.440 1.00 87.75 592 GLU A N 1
ATOM 4695 C CA . GLU A 1 592 ? 74.340 21.376 -126.288 1.00 87.75 592 GLU A CA 1
ATOM 4696 C C . GLU A 1 592 ? 72.810 21.364 -126.117 1.00 87.75 592 GLU A C 1
ATOM 4698 O O . GLU A 1 592 ? 72.243 22.081 -125.290 1.00 87.75 592 GLU A O 1
ATOM 4703 N N . ARG A 1 593 ? 72.111 20.505 -126.869 1.00 88.81 593 ARG A N 1
ATOM 4704 C CA . ARG A 1 593 ? 70.662 20.313 -126.736 1.00 88.81 593 ARG A CA 1
ATOM 4705 C C . ARG A 1 593 ? 70.288 19.659 -125.403 1.00 88.81 593 ARG A C 1
ATOM 4707 O O . ARG A 1 593 ? 69.293 20.057 -124.800 1.00 88.81 593 ARG A O 1
ATOM 4714 N N . GLU A 1 594 ? 71.048 18.669 -124.954 1.00 89.81 594 GLU A N 1
ATOM 4715 C CA . GLU A 1 594 ? 70.779 17.913 -123.727 1.00 89.81 594 GLU A CA 1
ATOM 4716 C C . GLU A 1 594 ? 71.079 18.741 -122.463 1.00 89.81 594 GLU A C 1
ATOM 4718 O O . GLU A 1 594 ? 70.246 18.800 -121.555 1.00 89.81 594 GLU A O 1
ATOM 4723 N N . THR A 1 595 ? 72.180 19.504 -122.443 1.00 88.81 595 THR A N 1
ATOM 4724 C CA . THR A 1 595 ? 72.468 20.481 -121.377 1.00 88.81 595 THR A CA 1
ATOM 4725 C C . THR A 1 595 ? 71.431 21.603 -121.347 1.00 88.81 595 THR A C 1
ATOM 4727 O O . THR A 1 595 ? 70.943 21.942 -120.269 1.00 88.81 595 THR A O 1
ATOM 4730 N N . ARG A 1 596 ? 71.010 22.132 -122.507 1.00 88.38 596 ARG A N 1
ATOM 4731 C CA . ARG A 1 596 ? 69.917 23.116 -122.604 1.00 88.38 596 ARG A CA 1
ATOM 4732 C C . ARG A 1 596 ? 68.606 22.581 -122.021 1.00 88.38 596 ARG A C 1
ATOM 4734 O O . ARG A 1 596 ? 67.940 23.316 -121.295 1.00 88.38 596 ARG A O 1
ATOM 4741 N N . ILE A 1 597 ? 68.239 21.327 -122.300 1.00 89.00 597 ILE A N 1
ATOM 4742 C CA . ILE A 1 597 ? 67.038 20.695 -121.725 1.00 89.00 597 ILE A CA 1
ATOM 4743 C C . ILE A 1 597 ? 67.181 20.545 -120.204 1.00 89.00 597 ILE A C 1
ATOM 4745 O O . ILE A 1 597 ? 66.258 20.905 -119.476 1.00 89.00 597 ILE A O 1
ATOM 4749 N N . SER A 1 598 ? 68.339 20.094 -119.710 1.00 88.31 598 SER A N 1
ATOM 4750 C CA . SER A 1 598 ? 68.596 19.972 -118.268 1.00 88.31 598 SER A CA 1
ATOM 4751 C C . SER A 1 598 ? 68.524 21.321 -117.541 1.00 88.31 598 SER A C 1
ATOM 4753 O O . SER A 1 598 ? 67.939 21.408 -116.462 1.00 88.31 598 SER A O 1
ATOM 4755 N N . LEU A 1 599 ? 69.088 22.383 -118.126 1.00 89.69 599 LEU A N 1
ATOM 4756 C CA . LEU A 1 599 ? 69.040 23.738 -117.571 1.00 89.69 599 LEU A CA 1
ATOM 4757 C C . LEU A 1 599 ? 67.624 24.326 -117.617 1.00 89.69 599 LEU A C 1
ATOM 4759 O O . LEU A 1 599 ? 67.210 24.978 -116.662 1.00 89.69 599 LEU A O 1
ATOM 4763 N N . GLN A 1 600 ? 66.860 24.067 -118.683 1.00 88.56 600 GLN A N 1
ATOM 4764 C CA . GLN A 1 600 ? 65.465 24.499 -118.783 1.00 88.56 600 GLN A CA 1
ATOM 4765 C C . GLN A 1 600 ? 64.573 23.782 -117.756 1.00 88.56 600 GLN A C 1
ATOM 4767 O O . GLN A 1 600 ? 63.748 24.429 -117.114 1.00 88.56 600 GLN A O 1
ATOM 4772 N N . LEU A 1 601 ? 64.774 22.477 -117.541 1.00 89.81 601 LEU A N 1
ATOM 4773 C CA . LEU A 1 601 ? 64.069 21.719 -116.505 1.00 89.81 601 LEU A CA 1
ATOM 4774 C C . LEU A 1 601 ? 64.405 22.243 -115.100 1.00 89.81 601 LEU A C 1
ATOM 4776 O O . LEU A 1 601 ? 63.498 22.481 -114.306 1.00 89.81 601 LEU A O 1
ATOM 4780 N N . GLN A 1 602 ? 65.688 22.493 -114.811 1.00 88.56 602 GLN A N 1
ATOM 4781 C CA . GLN A 1 602 ? 66.114 23.065 -113.530 1.00 88.56 602 GLN A CA 1
ATOM 4782 C C . GLN A 1 602 ? 65.567 24.488 -113.316 1.00 88.56 602 GLN A C 1
ATOM 4784 O O . GLN A 1 602 ? 65.232 24.850 -112.188 1.00 88.56 602 GLN A O 1
ATOM 4789 N N . ALA A 1 603 ? 65.459 25.291 -114.379 1.00 84.88 603 ALA A N 1
ATOM 4790 C CA . ALA A 1 603 ? 64.869 26.625 -114.316 1.00 84.88 603 ALA A CA 1
ATOM 4791 C C . ALA A 1 603 ? 63.380 26.562 -113.945 1.00 84.88 603 ALA A C 1
ATOM 4793 O O . ALA A 1 603 ? 62.991 27.185 -112.961 1.00 84.88 603 ALA A O 1
ATOM 4794 N N . SER A 1 604 ? 62.572 25.761 -114.651 1.00 85.69 604 SER A N 1
ATOM 4795 C CA . SER A 1 604 ? 61.143 25.615 -114.336 1.00 85.69 604 SER A CA 1
ATOM 4796 C C . SER A 1 604 ? 60.887 24.924 -112.993 1.00 85.69 604 SER A C 1
ATOM 4798 O O . SER A 1 604 ? 59.914 25.254 -112.321 1.00 85.69 604 SER A O 1
ATOM 4800 N N . GLN A 1 605 ? 61.756 24.010 -112.546 1.00 86.06 605 GLN A N 1
ATOM 4801 C CA . GLN A 1 605 ? 61.644 23.454 -111.195 1.00 86.06 605 GLN A CA 1
ATOM 4802 C C . GLN A 1 605 ? 61.863 24.541 -110.128 1.00 86.06 605 GLN A C 1
ATOM 4804 O O . GLN A 1 605 ? 61.039 24.678 -109.227 1.00 86.06 605 GLN A O 1
ATOM 4809 N N . ARG A 1 606 ? 62.913 25.362 -110.266 1.00 85.69 606 ARG A N 1
ATOM 4810 C CA . ARG A 1 606 ? 63.191 26.473 -109.340 1.00 85.69 606 ARG A CA 1
ATOM 4811 C C . ARG A 1 606 ? 62.115 27.566 -109.392 1.00 85.69 606 ARG A C 1
ATOM 4813 O O . ARG A 1 606 ? 61.819 28.189 -108.380 1.00 85.69 606 ARG A O 1
ATOM 4820 N N . GLU A 1 607 ? 61.530 27.805 -110.563 1.00 84.19 607 GLU A N 1
ATOM 4821 C CA . GLU A 1 607 ? 60.392 28.713 -110.744 1.00 84.19 607 GLU A CA 1
ATOM 4822 C C . GLU A 1 607 ? 59.167 28.221 -109.958 1.00 84.19 607 GLU A C 1
ATOM 4824 O O . GLU A 1 607 ? 58.609 28.982 -109.169 1.00 84.19 607 GLU A O 1
ATOM 4829 N N . ASN A 1 608 ? 58.825 26.931 -110.069 1.00 85.75 608 ASN A N 1
ATOM 4830 C CA . ASN A 1 608 ? 57.760 26.314 -109.274 1.00 85.75 608 ASN A CA 1
ATOM 4831 C C . ASN A 1 608 ? 58.046 26.403 -107.761 1.00 85.75 608 ASN A C 1
ATOM 4833 O O . ASN A 1 608 ? 57.166 26.798 -106.994 1.00 85.75 608 ASN A O 1
ATOM 4837 N N . GLU A 1 609 ? 59.275 26.097 -107.331 1.00 86.44 609 GLU A N 1
ATOM 4838 C CA . GLU A 1 609 ? 59.715 26.219 -105.930 1.00 86.44 609 GLU A CA 1
ATOM 4839 C C . GLU A 1 609 ? 59.530 27.658 -105.402 1.00 86.44 609 GLU A C 1
ATOM 4841 O O . GLU A 1 609 ? 58.966 27.846 -104.323 1.00 86.44 609 GLU A O 1
ATOM 4846 N N . PHE A 1 610 ? 59.895 28.683 -106.184 1.00 82.62 610 PHE A N 1
ATOM 4847 C CA . PHE A 1 610 ? 59.660 30.085 -105.815 1.00 82.62 610 PHE A CA 1
ATOM 4848 C C . PHE A 1 610 ? 58.178 30.486 -105.804 1.00 82.62 610 PHE A C 1
ATOM 4850 O O . PHE A 1 610 ? 57.792 31.290 -104.955 1.00 82.62 610 PHE A O 1
ATOM 4857 N N . THR A 1 611 ? 57.334 29.956 -106.701 1.00 85.56 611 THR A N 1
ATOM 4858 C CA . THR A 1 611 ? 55.882 30.223 -106.630 1.00 85.56 611 THR A CA 1
ATOM 4859 C C . THR A 1 611 ? 55.257 29.632 -105.369 1.00 85.56 611 THR A C 1
ATOM 4861 O O . THR A 1 611 ? 54.453 30.297 -104.721 1.00 85.56 611 THR A O 1
ATOM 4864 N N . LEU A 1 612 ? 55.694 28.438 -104.956 1.00 85.69 612 LEU A N 1
ATOM 4865 C CA . LEU A 1 612 ? 55.190 27.777 -103.755 1.00 85.69 612 LEU A CA 1
ATOM 4866 C C . LEU A 1 612 ? 55.661 28.502 -102.479 1.00 85.69 612 LEU A C 1
ATOM 4868 O O . LEU A 1 612 ? 54.840 28.773 -101.605 1.00 85.69 612 LEU A O 1
ATOM 4872 N N . GLU A 1 613 ? 56.931 28.936 -102.408 1.00 86.00 613 GLU A N 1
ATOM 4873 C CA . GLU A 1 613 ? 57.407 29.806 -101.314 1.00 86.00 613 GLU A CA 1
ATOM 4874 C C . GLU A 1 613 ? 56.625 31.132 -101.269 1.00 86.00 613 GLU A C 1
ATOM 4876 O O . GLU A 1 613 ? 56.305 31.632 -100.190 1.00 86.00 613 GLU A O 1
ATOM 4881 N N . ALA A 1 614 ? 56.293 31.721 -102.424 1.00 84.69 614 ALA A N 1
ATOM 4882 C CA . ALA A 1 614 ? 55.523 32.961 -102.489 1.00 84.69 614 ALA A CA 1
ATOM 4883 C C . ALA A 1 614 ? 54.087 32.787 -101.962 1.00 84.69 614 ALA A C 1
ATOM 4885 O O . ALA A 1 614 ? 53.640 33.621 -101.169 1.00 84.69 614 ALA A O 1
ATOM 4886 N N . ASP A 1 615 ? 53.400 31.706 -102.336 1.00 87.62 615 ASP A N 1
ATOM 4887 C CA . ASP A 1 615 ? 52.040 31.402 -101.879 1.00 87.62 615 ASP A CA 1
ATOM 4888 C C . ASP A 1 615 ? 52.001 31.058 -100.380 1.00 87.62 615 ASP A C 1
ATOM 4890 O O . ASP A 1 615 ? 51.173 31.604 -99.643 1.00 87.62 615 ASP A O 1
ATOM 4894 N N . GLU A 1 616 ? 52.945 30.253 -99.874 1.00 85.81 616 GLU A N 1
ATOM 4895 C CA . GLU A 1 616 ? 53.087 30.007 -98.429 1.00 85.81 616 GLU A CA 1
ATOM 4896 C C . GLU A 1 616 ? 53.347 31.310 -97.658 1.00 85.81 616 GLU A C 1
ATOM 4898 O O . GLU A 1 616 ? 52.746 31.559 -96.612 1.00 85.81 616 GLU A O 1
ATOM 4903 N N . LYS A 1 617 ? 54.181 32.201 -98.201 1.00 84.56 617 LYS A N 1
ATOM 4904 C CA . LYS A 1 617 ? 54.512 33.516 -97.626 1.00 84.56 617 LYS A CA 1
ATOM 4905 C C . LYS A 1 617 ? 53.374 34.537 -97.724 1.00 84.56 617 LYS A C 1
ATOM 4907 O O . LYS A 1 617 ? 53.396 35.528 -96.989 1.00 84.56 617 LYS A O 1
ATOM 4912 N N . ILE A 1 618 ? 52.391 34.333 -98.602 1.00 89.69 618 ILE A N 1
ATOM 4913 C CA . ILE A 1 618 ? 51.119 35.071 -98.603 1.00 89.69 618 ILE A CA 1
ATOM 4914 C C . ILE A 1 618 ? 50.217 34.504 -97.506 1.00 89.69 618 ILE A C 1
ATOM 4916 O O . ILE A 1 618 ? 49.817 35.248 -96.610 1.00 89.69 618 ILE A O 1
ATOM 4920 N N . LYS A 1 619 ? 49.992 33.187 -97.497 1.00 89.38 619 LYS A N 1
ATOM 4921 C CA . LYS A 1 619 ? 49.136 32.509 -96.516 1.00 89.38 619 LYS A CA 1
ATOM 4922 C C . LYS A 1 619 ? 49.583 32.760 -95.070 1.00 89.38 619 LYS A C 1
ATOM 4924 O O . LYS A 1 619 ? 48.775 33.152 -94.231 1.00 89.38 619 LYS A O 1
ATOM 4929 N N . LEU A 1 620 ? 50.883 32.652 -94.788 1.00 87.38 620 LEU A N 1
ATOM 4930 C CA . LEU A 1 620 ? 51.458 32.944 -93.471 1.00 87.38 620 LEU A CA 1
ATOM 4931 C C . LEU A 1 620 ? 51.256 34.406 -93.039 1.00 87.38 620 LEU A C 1
ATOM 4933 O O . LEU A 1 620 ? 51.152 34.664 -91.844 1.00 87.38 620 LEU A O 1
ATOM 4937 N N . LYS A 1 621 ? 51.166 35.372 -93.969 1.00 88.12 621 LYS A N 1
ATOM 4938 C CA . LYS A 1 621 ? 50.823 36.769 -93.631 1.00 88.12 621 LYS A CA 1
ATOM 4939 C C . LYS A 1 621 ? 49.348 36.923 -93.278 1.00 88.12 621 LYS A C 1
ATOM 4941 O O . LYS A 1 621 ? 49.039 37.670 -92.354 1.00 88.12 621 LYS A O 1
ATOM 4946 N N . GLU A 1 622 ? 48.454 36.240 -93.988 1.00 88.56 622 GLU A N 1
ATOM 4947 C CA . GLU A 1 622 ? 47.019 36.244 -93.676 1.00 88.56 622 GLU A CA 1
ATOM 4948 C C . GLU A 1 622 ? 46.759 35.609 -92.302 1.00 88.56 622 GLU A C 1
ATOM 4950 O O . GLU A 1 622 ? 46.064 36.197 -91.470 1.00 88.56 622 GLU A O 1
ATOM 4955 N N . GLU A 1 623 ? 47.416 34.482 -92.013 1.00 89.56 623 GLU A N 1
ATOM 4956 C CA . GLU A 1 623 ? 47.413 33.841 -90.695 1.00 89.56 623 GLU A CA 1
ATOM 4957 C C . GLU A 1 623 ? 47.994 34.771 -89.607 1.00 89.56 623 GLU A C 1
ATOM 4959 O O . GLU A 1 623 ? 47.398 34.896 -88.537 1.00 89.56 623 GLU A O 1
ATOM 4964 N N . LEU A 1 624 ? 49.077 35.517 -89.880 1.00 88.56 624 LEU A N 1
ATOM 4965 C CA . LEU A 1 624 ? 49.632 36.514 -88.945 1.00 88.56 624 LEU A CA 1
ATOM 4966 C C . LEU A 1 624 ? 48.663 37.674 -88.657 1.00 88.56 624 LEU A C 1
ATOM 4968 O O . LEU A 1 624 ? 48.564 38.129 -87.517 1.00 88.56 624 LEU A O 1
ATOM 4972 N N . VAL A 1 625 ? 47.936 38.159 -89.669 1.00 90.44 625 VAL A N 1
ATOM 4973 C CA . VAL A 1 625 ? 46.927 39.222 -89.510 1.00 90.44 625 VAL A CA 1
ATOM 4974 C C . VAL A 1 625 ? 45.726 38.720 -88.704 1.00 90.44 625 VAL A C 1
ATOM 4976 O O . VAL A 1 625 ? 45.244 39.432 -87.818 1.00 90.44 625 VAL A O 1
ATOM 4979 N N . ALA A 1 626 ? 45.275 37.486 -88.946 1.00 87.81 626 ALA A N 1
ATOM 4980 C CA . ALA A 1 626 ? 44.222 36.849 -88.158 1.00 87.81 626 ALA A CA 1
ATOM 4981 C C . ALA A 1 626 ? 44.653 36.633 -86.695 1.00 87.81 626 ALA A C 1
ATOM 4983 O O . ALA A 1 626 ? 43.909 36.981 -85.773 1.00 87.81 626 ALA A O 1
ATOM 4984 N N . LEU A 1 627 ? 45.876 36.134 -86.475 1.00 87.56 627 LEU A N 1
ATOM 4985 C CA . LEU A 1 627 ? 46.445 35.922 -85.144 1.00 87.56 627 LEU A CA 1
ATOM 4986 C C . LEU A 1 627 ? 46.596 37.244 -84.384 1.00 87.56 627 LEU A C 1
ATOM 4988 O O . LEU A 1 627 ? 46.188 37.323 -83.227 1.00 87.56 627 LEU A O 1
ATOM 4992 N N . LYS A 1 628 ? 47.097 38.302 -85.040 1.00 90.50 628 LYS A N 1
ATOM 4993 C CA . LYS A 1 628 ? 47.184 39.639 -84.441 1.00 90.50 628 LYS A CA 1
ATOM 4994 C C . LYS A 1 628 ? 45.807 40.148 -84.018 1.00 90.50 628 LYS A C 1
ATOM 4996 O O . LYS A 1 628 ? 45.651 40.566 -82.878 1.00 90.50 628 LYS A O 1
ATOM 5001 N N . LYS A 1 629 ? 44.793 40.056 -84.884 1.00 90.00 629 LYS A N 1
ATOM 5002 C CA . LYS A 1 629 ? 43.428 40.478 -84.531 1.00 90.00 629 LYS A CA 1
ATOM 5003 C C . LYS A 1 629 ? 42.873 39.692 -83.333 1.00 90.00 629 LYS A C 1
ATOM 5005 O O . LYS A 1 629 ? 42.156 40.260 -82.515 1.00 90.00 629 LYS A O 1
ATOM 5010 N N . SER A 1 630 ? 43.217 38.407 -83.203 1.00 87.25 630 SER A N 1
ATOM 5011 C CA . SER A 1 630 ? 42.864 37.603 -82.025 1.00 87.25 630 SER A CA 1
ATOM 5012 C C . SER A 1 630 ? 43.666 37.960 -80.766 1.00 87.25 630 SER A C 1
ATOM 5014 O O . SER A 1 630 ? 43.200 37.644 -79.670 1.00 87.25 630 SER A O 1
ATOM 5016 N N . LEU A 1 631 ? 44.851 38.561 -80.897 1.00 88.56 631 LEU A N 1
ATOM 5017 C CA . LEU A 1 631 ? 45.646 39.069 -79.779 1.00 88.56 631 LEU A CA 1
ATOM 5018 C C . LEU A 1 631 ? 45.091 40.414 -79.298 1.00 88.56 631 LEU A C 1
ATOM 5020 O O . LEU A 1 631 ? 44.744 40.521 -78.129 1.00 88.56 631 LEU A O 1
ATOM 5024 N N . ASP A 1 632 ? 44.879 41.370 -80.211 1.00 89.12 632 ASP A N 1
ATOM 5025 C CA . ASP A 1 632 ? 44.290 42.687 -79.917 1.00 89.12 632 ASP A CA 1
ATOM 5026 C C . ASP A 1 632 ? 42.926 42.547 -79.182 1.00 89.12 632 ASP A C 1
ATOM 5028 O O . ASP A 1 632 ? 42.611 43.289 -78.251 1.00 89.12 632 ASP A O 1
ATOM 5032 N N . GLU A 1 633 ? 42.118 41.549 -79.566 1.00 85.50 633 GLU A N 1
ATOM 5033 C CA . GLU A 1 633 ? 40.833 41.208 -78.932 1.00 85.50 633 GLU A CA 1
ATOM 5034 C C . GLU A 1 633 ? 40.994 40.544 -77.545 1.00 85.50 633 GLU A C 1
ATOM 5036 O O . GLU A 1 633 ? 40.215 40.821 -76.630 1.00 85.50 633 GLU A O 1
ATOM 5041 N N . LYS A 1 634 ? 42.025 39.707 -77.347 1.00 83.00 634 LYS A N 1
ATOM 5042 C CA . LYS A 1 634 ? 42.353 39.127 -76.031 1.00 83.00 634 LYS A CA 1
ATOM 5043 C C . LYS A 1 634 ? 42.894 40.170 -75.059 1.00 83.00 634 LYS A C 1
ATOM 5045 O O . LYS A 1 634 ? 42.517 40.135 -73.892 1.00 83.00 634 LYS A O 1
ATOM 5050 N N . ASP A 1 635 ? 43.716 41.103 -75.529 1.00 86.06 635 ASP A N 1
ATOM 5051 C CA . ASP A 1 635 ? 44.258 42.185 -74.706 1.00 86.06 635 ASP A CA 1
ATOM 5052 C C . ASP A 1 635 ? 43.143 43.140 -74.251 1.00 86.06 635 ASP A C 1
ATOM 5054 O O . ASP A 1 635 ? 43.133 43.566 -73.093 1.00 86.06 635 ASP A O 1
ATOM 5058 N N . ARG A 1 636 ? 42.128 43.390 -75.099 1.00 89.56 636 ARG A N 1
ATOM 5059 C CA . ARG A 1 636 ? 40.902 44.086 -74.671 1.00 89.56 636 ARG A CA 1
ATOM 5060 C C . ARG A 1 636 ? 40.172 43.313 -73.571 1.00 89.56 636 ARG A C 1
ATOM 5062 O O . ARG A 1 636 ? 39.922 43.888 -72.517 1.00 89.56 636 ARG A O 1
ATOM 5069 N N . MET A 1 637 ? 39.897 42.019 -73.764 1.00 86.44 637 MET A N 1
ATOM 5070 C CA . MET A 1 637 ? 39.255 41.194 -72.727 1.00 86.44 637 MET A CA 1
ATOM 5071 C C . MET A 1 637 ? 40.054 41.161 -71.414 1.00 86.44 637 MET A C 1
ATOM 5073 O O . MET A 1 637 ? 39.464 41.243 -70.339 1.00 86.44 637 MET A O 1
ATOM 5077 N N . ALA A 1 638 ? 41.386 41.081 -71.472 1.00 83.81 638 ALA A N 1
ATOM 5078 C CA . ALA A 1 638 ? 42.246 41.113 -70.291 1.00 83.81 638 ALA A CA 1
ATOM 5079 C C . ALA A 1 638 ? 42.194 42.473 -69.569 1.00 83.81 638 ALA A C 1
ATOM 5081 O O . ALA A 1 638 ? 42.190 42.518 -68.335 1.00 83.81 638 ALA A O 1
ATOM 5082 N N . SER A 1 639 ? 42.099 43.577 -70.318 1.00 83.69 639 SER A N 1
ATOM 5083 C CA . SER A 1 639 ? 41.866 44.916 -69.769 1.00 83.69 639 SER A CA 1
ATOM 5084 C C . SER A 1 639 ? 40.493 45.014 -69.095 1.00 83.69 639 SER A C 1
ATOM 5086 O O . SER A 1 639 ? 40.416 45.388 -67.923 1.00 83.69 639 SER A O 1
ATOM 5088 N N . ASP A 1 640 ? 39.426 44.585 -69.774 1.00 85.94 640 ASP A N 1
ATOM 5089 C CA . ASP A 1 640 ? 38.057 44.607 -69.247 1.00 85.94 640 ASP A CA 1
ATOM 5090 C C . ASP A 1 640 ? 37.948 43.789 -67.947 1.00 85.94 640 ASP A C 1
ATOM 5092 O O . ASP A 1 640 ? 37.487 44.314 -66.929 1.00 85.94 640 ASP A O 1
ATOM 5096 N N . ILE A 1 641 ? 38.477 42.556 -67.935 1.00 83.88 641 ILE A N 1
ATOM 5097 C CA . ILE A 1 641 ? 38.564 41.690 -66.744 1.00 83.88 641 ILE A CA 1
ATOM 5098 C C . ILE A 1 641 ? 39.347 42.374 -65.617 1.00 83.88 641 ILE A C 1
ATOM 5100 O O . ILE A 1 641 ? 38.907 42.347 -64.469 1.00 83.88 641 ILE A O 1
ATOM 5104 N N . SER A 1 642 ? 40.465 43.040 -65.921 1.00 82.69 642 SER A N 1
ATOM 5105 C CA . SER A 1 642 ? 41.253 43.763 -64.912 1.00 82.69 642 SER A CA 1
ATOM 5106 C C . SER A 1 642 ? 40.468 44.922 -64.283 1.00 82.69 642 SER A C 1
ATOM 5108 O O . SER A 1 642 ? 40.548 45.132 -63.072 1.00 82.69 642 SER A O 1
ATOM 5110 N N . THR A 1 643 ? 39.658 45.652 -65.063 1.00 86.88 643 THR A N 1
ATOM 5111 C CA . THR A 1 643 ? 38.795 46.719 -64.514 1.00 86.88 643 THR A CA 1
ATOM 5112 C C . THR A 1 643 ? 37.582 46.188 -63.746 1.00 86.88 643 THR A C 1
ATOM 5114 O O . THR A 1 643 ? 37.097 46.868 -62.841 1.00 86.88 643 THR A O 1
ATOM 5117 N N . ALA A 1 644 ? 37.090 44.989 -64.073 1.00 86.44 644 ALA A N 1
ATOM 5118 C CA . ALA A 1 644 ? 36.042 44.315 -63.312 1.00 86.44 644 ALA A CA 1
ATOM 5119 C C . ALA A 1 644 ? 36.576 43.813 -61.960 1.00 86.44 644 ALA A C 1
ATOM 5121 O O . ALA A 1 644 ? 35.989 44.118 -60.923 1.00 86.44 644 ALA A O 1
ATOM 5122 N N . LEU A 1 645 ? 37.740 43.153 -61.961 1.00 85.75 645 LEU A N 1
ATOM 5123 C CA . LEU A 1 645 ? 38.422 42.666 -60.758 1.00 85.75 645 LEU A CA 1
ATOM 5124 C C . LEU A 1 645 ? 38.755 43.806 -59.781 1.00 85.75 645 LEU A C 1
ATOM 5126 O O . LEU A 1 645 ? 38.590 43.654 -58.574 1.00 85.75 645 LEU A O 1
ATOM 5130 N N . ALA A 1 646 ? 39.180 44.967 -60.295 1.00 85.69 646 ALA A N 1
ATOM 5131 C CA . ALA A 1 646 ? 39.403 46.158 -59.475 1.00 85.69 646 ALA A CA 1
ATOM 5132 C C . ALA A 1 646 ? 38.117 46.613 -58.755 1.00 85.69 646 ALA A C 1
ATOM 5134 O O . ALA A 1 646 ? 38.146 46.864 -57.555 1.00 85.69 646 ALA A O 1
ATOM 5135 N N . LYS A 1 647 ? 36.974 46.637 -59.455 1.00 85.88 647 LYS A N 1
ATOM 5136 C CA . LYS A 1 647 ? 35.678 47.025 -58.870 1.00 85.88 647 LYS A CA 1
ATOM 5137 C C . LYS A 1 647 ? 35.160 46.019 -57.843 1.00 85.88 647 LYS A C 1
ATOM 5139 O O . LYS A 1 647 ? 34.611 46.442 -56.830 1.00 85.88 647 LYS A O 1
ATOM 5144 N N . GLU A 1 648 ? 35.326 44.714 -58.074 1.00 80.81 648 GLU A N 1
ATOM 5145 C CA . GLU A 1 648 ? 34.987 43.706 -57.058 1.00 80.81 648 GLU A CA 1
ATOM 5146 C C . GLU A 1 648 ? 35.879 43.833 -55.822 1.00 80.81 648 GLU A C 1
ATOM 5148 O O . GLU A 1 648 ? 35.382 43.725 -54.704 1.00 80.81 648 GLU A O 1
ATOM 5153 N N . ARG A 1 649 ? 37.173 44.131 -55.997 1.00 85.50 649 ARG A N 1
ATOM 5154 C CA . ARG A 1 649 ? 38.072 44.391 -54.870 1.00 85.50 649 ARG A CA 1
ATOM 5155 C C . ARG A 1 649 ? 37.632 45.611 -54.057 1.00 85.50 649 ARG A C 1
ATOM 5157 O O . ARG A 1 649 ? 37.532 45.499 -52.840 1.00 85.50 649 ARG A O 1
ATOM 5164 N N . ASP A 1 650 ? 37.326 46.733 -54.706 1.00 87.75 650 ASP A N 1
ATOM 5165 C CA . ASP A 1 650 ? 36.858 47.944 -54.017 1.00 87.75 650 ASP A CA 1
ATOM 5166 C C . ASP A 1 650 ? 35.552 47.680 -53.232 1.00 87.75 650 ASP A C 1
ATOM 5168 O O . ASP A 1 650 ? 35.367 48.186 -52.123 1.00 87.75 650 ASP A O 1
ATOM 5172 N N . GLN A 1 651 ? 34.657 46.837 -53.768 1.00 85.88 651 GLN A N 1
ATOM 5173 C CA . GLN A 1 651 ? 33.449 46.385 -53.063 1.00 85.88 651 GLN A CA 1
ATOM 5174 C C . GLN A 1 651 ? 33.762 45.430 -51.901 1.00 85.88 651 GLN A C 1
ATOM 5176 O O . GLN A 1 651 ? 33.157 45.552 -50.837 1.00 85.88 651 GLN A O 1
ATOM 5181 N N . PHE A 1 652 ? 34.709 44.505 -52.066 1.00 85.06 652 PHE A N 1
ATOM 5182 C CA . PHE A 1 652 ? 35.142 43.586 -51.012 1.00 85.06 652 PHE A CA 1
ATOM 5183 C C . PHE A 1 652 ? 35.800 44.323 -49.838 1.00 85.06 652 PHE A C 1
ATOM 5185 O O . PHE A 1 652 ? 35.507 44.020 -48.679 1.00 85.06 652 PHE A O 1
ATOM 5192 N N . ASP A 1 653 ? 36.643 45.319 -50.120 1.00 88.50 653 ASP A N 1
ATOM 5193 C CA . ASP A 1 653 ? 37.288 46.151 -49.102 1.00 88.50 653 ASP A CA 1
ATOM 5194 C C . ASP A 1 653 ? 36.236 47.010 -48.352 1.00 88.50 653 ASP A C 1
ATOM 5196 O O . ASP A 1 653 ? 36.299 47.135 -47.125 1.00 88.50 653 ASP A O 1
ATOM 5200 N N . LEU A 1 654 ? 35.191 47.500 -49.040 1.00 89.31 654 LEU A N 1
ATOM 5201 C CA . LEU A 1 654 ? 34.047 48.193 -48.421 1.00 89.31 654 LEU A CA 1
ATOM 5202 C C . LEU A 1 654 ? 33.198 47.272 -47.523 1.00 89.31 654 LEU A C 1
ATOM 5204 O O . LEU A 1 654 ? 32.911 47.623 -46.378 1.00 89.31 654 LEU A O 1
ATOM 5208 N N . VAL A 1 655 ? 32.832 46.079 -48.003 1.00 87.06 655 VAL A N 1
ATOM 5209 C CA . VAL A 1 655 ? 32.087 45.076 -47.216 1.00 87.06 655 VAL A CA 1
ATOM 5210 C C . VAL A 1 655 ? 32.910 44.604 -46.013 1.00 87.06 655 VAL A C 1
ATOM 5212 O O . VAL A 1 655 ? 32.363 44.391 -44.932 1.00 87.06 655 VAL A O 1
ATOM 5215 N N . SER A 1 656 ? 34.233 44.499 -46.154 1.00 84.00 656 SER A N 1
ATOM 5216 C CA . SER A 1 656 ? 35.139 44.157 -45.052 1.00 84.00 656 SER A CA 1
ATOM 5217 C C . SER A 1 656 ? 35.163 45.235 -43.960 1.00 84.00 656 SER A C 1
ATOM 5219 O O . SER A 1 656 ? 35.192 44.902 -42.774 1.00 84.00 656 SER A O 1
ATOM 5221 N N . LEU A 1 657 ? 35.101 46.520 -44.328 1.00 89.44 657 LEU A N 1
ATOM 5222 C CA . LEU A 1 657 ? 34.958 47.625 -43.370 1.00 89.44 657 LEU A CA 1
ATOM 5223 C C . LEU A 1 657 ? 33.614 47.567 -42.625 1.00 89.44 657 LEU A C 1
ATOM 5225 O O . LEU A 1 657 ? 33.595 47.696 -41.400 1.00 89.44 657 LEU A O 1
ATOM 5229 N N . GLU A 1 658 ? 32.508 47.312 -43.329 1.00 86.56 658 GLU A N 1
ATOM 5230 C CA . GLU A 1 658 ? 31.181 47.178 -42.711 1.00 86.56 658 GLU A CA 1
ATOM 5231 C C . GLU A 1 658 ? 31.098 45.962 -41.770 1.00 86.56 658 GLU A C 1
ATOM 5233 O O . GLU A 1 658 ? 30.612 46.077 -40.643 1.00 86.56 658 GLU A O 1
ATOM 5238 N N . LEU A 1 659 ? 31.658 44.814 -42.170 1.00 86.56 659 LEU A N 1
ATOM 5239 C CA . LEU A 1 659 ? 31.728 43.603 -41.344 1.00 86.56 659 LEU A CA 1
ATOM 5240 C C . LEU A 1 659 ? 32.546 43.848 -40.064 1.00 86.56 659 LEU A C 1
ATOM 5242 O O . LEU A 1 659 ? 32.139 43.418 -38.984 1.00 86.56 659 LEU A O 1
ATOM 5246 N N . ASN A 1 660 ? 33.659 44.582 -40.149 1.00 86.75 660 ASN A N 1
ATOM 5247 C CA . ASN A 1 660 ? 34.447 44.960 -38.973 1.00 86.75 660 ASN A CA 1
ATOM 5248 C C . ASN A 1 660 ? 33.668 45.894 -38.027 1.00 86.75 660 ASN A C 1
ATOM 5250 O O . ASN A 1 660 ? 33.630 45.636 -36.825 1.00 86.75 660 ASN A O 1
ATOM 5254 N N . PHE A 1 661 ? 32.964 46.904 -38.550 1.00 90.38 661 PHE A N 1
ATOM 5255 C CA . PHE A 1 661 ? 32.102 47.779 -37.743 1.00 90.38 661 PHE A CA 1
ATOM 5256 C C . PHE A 1 661 ? 30.955 47.012 -37.056 1.00 90.38 661 PHE A C 1
ATOM 5258 O O . PHE A 1 661 ? 30.682 47.211 -35.869 1.00 90.38 661 PHE A O 1
ATOM 5265 N N . LEU A 1 662 ? 30.310 46.081 -37.765 1.00 86.25 662 LEU A N 1
ATOM 5266 C CA . LEU A 1 662 ? 29.290 45.201 -37.187 1.00 86.25 662 LEU A CA 1
ATOM 5267 C C . LEU A 1 662 ? 29.883 44.268 -36.120 1.00 86.25 662 LEU A C 1
ATOM 5269 O O . LEU A 1 662 ? 29.267 44.067 -35.074 1.00 86.25 662 LEU A O 1
ATOM 5273 N N . ARG A 1 663 ? 31.100 43.748 -36.329 1.00 88.25 663 ARG A N 1
ATOM 5274 C CA . ARG A 1 663 ? 31.819 42.928 -35.342 1.00 88.25 663 ARG A CA 1
ATOM 5275 C C . ARG A 1 663 ? 32.120 43.711 -34.061 1.00 88.25 663 ARG A C 1
ATOM 5277 O O . ARG A 1 663 ? 31.936 43.157 -32.981 1.00 88.25 663 ARG A O 1
ATOM 5284 N N . GLU A 1 664 ? 32.514 44.980 -34.157 1.00 87.50 664 GLU A N 1
ATOM 5285 C CA . GLU A 1 664 ? 32.711 45.857 -32.991 1.00 87.50 664 GLU A CA 1
ATOM 5286 C C . GLU A 1 664 ? 31.401 46.169 -32.248 1.00 87.50 664 GLU A C 1
ATOM 5288 O O . GLU A 1 664 ? 31.385 46.235 -31.016 1.00 87.50 664 GLU A O 1
ATOM 5293 N N . GLN A 1 665 ? 30.273 46.300 -32.956 1.00 85.75 665 GLN A N 1
ATOM 5294 C CA . GLN A 1 665 ? 28.970 46.398 -32.289 1.00 85.75 665 GLN A CA 1
ATOM 5295 C C . GLN A 1 665 ? 28.576 45.093 -31.585 1.00 85.75 665 GLN A C 1
ATOM 5297 O O . GLN A 1 665 ? 28.080 45.147 -30.459 1.00 85.75 665 GLN A O 1
ATOM 5302 N N . VAL A 1 666 ? 28.831 43.931 -32.194 1.00 86.06 666 VAL A N 1
ATOM 5303 C CA . VAL A 1 666 ? 28.546 42.623 -31.581 1.00 86.06 666 VAL A CA 1
ATOM 5304 C C . VAL A 1 666 ? 29.397 42.396 -30.330 1.00 86.06 666 VAL A C 1
ATOM 5306 O O . VAL A 1 666 ? 28.841 42.028 -29.299 1.00 86.06 666 VAL A O 1
ATOM 5309 N N . THR A 1 667 ? 30.705 42.680 -30.349 1.00 84.62 667 THR A N 1
ATOM 5310 C CA . THR A 1 667 ? 31.544 42.541 -29.141 1.00 84.62 667 THR A CA 1
ATOM 5311 C C . THR A 1 667 ? 31.121 43.507 -28.032 1.00 84.62 667 THR A C 1
ATOM 5313 O O . THR A 1 667 ? 31.123 43.128 -26.861 1.00 84.62 667 THR A O 1
ATOM 5316 N N . LYS A 1 668 ? 30.674 44.722 -28.379 1.00 86.19 668 LYS A N 1
ATOM 5317 C CA . LYS A 1 668 ? 30.112 45.686 -27.420 1.00 86.19 668 LYS A CA 1
ATOM 5318 C C . LYS A 1 668 ? 28.765 45.241 -26.836 1.00 86.19 668 LYS A C 1
ATOM 5320 O O . LYS A 1 668 ? 28.522 45.442 -25.650 1.00 86.19 668 LYS A O 1
ATOM 5325 N N . GLN A 1 669 ? 27.884 44.631 -27.629 1.00 83.12 669 GLN A N 1
ATOM 5326 C CA . GLN A 1 669 ? 26.644 44.041 -27.110 1.00 83.12 669 GLN A CA 1
ATOM 5327 C C . GLN A 1 669 ? 26.931 42.819 -26.229 1.00 83.12 669 GLN A C 1
ATOM 5329 O O . GLN A 1 669 ? 26.318 42.667 -25.176 1.00 83.12 669 GLN A O 1
ATOM 5334 N N . GLN A 1 670 ? 27.898 41.984 -26.614 1.00 84.12 670 GLN A N 1
ATOM 5335 C CA . GLN A 1 670 ? 28.298 40.798 -25.860 1.00 84.12 670 GLN A CA 1
ATOM 5336 C C . GLN A 1 670 ? 28.940 41.153 -24.509 1.00 84.12 670 GLN A C 1
ATOM 5338 O O . GLN A 1 670 ? 28.673 40.471 -23.519 1.00 84.12 670 GLN A O 1
ATOM 5343 N N . SER A 1 671 ? 29.717 42.241 -24.422 1.00 83.12 671 SER A N 1
ATOM 5344 C CA . SER A 1 671 ? 30.241 42.714 -23.134 1.00 83.12 671 SER A CA 1
ATOM 5345 C C . SER A 1 671 ? 29.120 43.196 -22.205 1.00 83.12 671 SER A C 1
ATOM 5347 O O . SER A 1 671 ? 29.081 42.778 -21.048 1.00 83.12 671 SER A O 1
ATOM 5349 N N . LEU A 1 672 ? 28.150 43.962 -22.718 1.00 85.19 672 LEU A N 1
ATOM 5350 C CA . LEU A 1 672 ? 26.963 44.387 -21.961 1.00 85.19 672 LEU A CA 1
ATOM 5351 C C . LEU A 1 672 ? 26.075 43.206 -21.532 1.00 85.19 672 LEU A C 1
ATOM 5353 O O . LEU A 1 672 ? 25.526 43.230 -20.431 1.00 85.19 672 LEU A O 1
ATOM 5357 N N . ALA A 1 673 ? 25.953 42.165 -22.361 1.00 80.44 673 ALA A N 1
ATOM 5358 C CA . ALA A 1 673 ? 25.276 40.925 -21.986 1.00 80.44 673 ALA A CA 1
ATOM 5359 C C . ALA A 1 673 ? 25.992 40.250 -20.805 1.00 80.44 673 ALA A C 1
ATOM 5361 O O . ALA A 1 673 ? 25.369 40.040 -19.770 1.00 80.44 673 ALA A O 1
ATOM 5362 N N . SER A 1 674 ? 27.312 40.045 -20.894 1.00 82.38 674 SER A N 1
ATOM 5363 C CA . SER A 1 674 ? 28.090 39.429 -19.808 1.00 82.38 674 SER A CA 1
ATOM 5364 C C . SER A 1 674 ? 28.078 40.242 -18.502 1.00 82.38 674 SER A C 1
ATOM 5366 O O . SER A 1 674 ? 28.035 39.668 -17.416 1.00 82.38 674 SER A O 1
ATOM 5368 N N . GLU A 1 675 ? 28.042 41.577 -18.580 1.00 84.25 675 GLU A N 1
ATOM 5369 C CA . GLU A 1 675 ? 27.896 42.443 -17.402 1.00 84.25 675 GLU A CA 1
ATOM 5370 C C . GLU A 1 675 ? 26.510 42.281 -16.751 1.00 84.25 675 GLU A C 1
ATOM 5372 O O . GLU A 1 675 ? 26.379 42.321 -15.526 1.00 84.25 675 GLU A O 1
ATOM 5377 N N . ASN A 1 676 ? 25.468 42.073 -17.560 1.00 83.25 676 ASN A N 1
ATOM 5378 C CA . ASN A 1 676 ? 24.114 41.813 -17.080 1.00 83.25 676 ASN A CA 1
ATOM 5379 C C . ASN A 1 676 ? 23.943 40.386 -16.542 1.00 83.25 676 ASN A C 1
ATOM 5381 O O . ASN A 1 676 ? 23.250 40.229 -15.541 1.00 83.25 676 ASN A O 1
ATOM 5385 N N . ASP A 1 677 ? 24.609 39.382 -17.116 1.00 82.38 677 ASP A N 1
ATOM 5386 C CA . ASP A 1 677 ? 24.630 38.013 -16.584 1.00 82.38 677 ASP A CA 1
ATOM 5387 C C . ASP A 1 677 ? 25.287 37.973 -15.194 1.00 82.38 677 ASP A C 1
ATOM 5389 O O . ASP A 1 677 ? 24.716 37.418 -14.257 1.00 82.38 677 ASP A O 1
ATOM 5393 N N . VAL A 1 678 ? 26.419 38.665 -15.003 1.00 85.62 678 VAL A N 1
ATOM 5394 C CA . VAL A 1 678 ? 27.076 38.791 -13.686 1.00 85.62 678 VAL A CA 1
ATOM 5395 C C . VAL A 1 678 ? 26.177 39.497 -12.660 1.00 85.62 678 VAL A C 1
ATOM 5397 O O . VAL A 1 678 ? 26.101 39.070 -11.506 1.00 85.62 678 VAL A O 1
ATOM 5400 N N . LYS A 1 679 ? 25.447 40.550 -13.058 1.00 85.50 679 LYS A N 1
ATOM 5401 C CA . LYS A 1 679 ? 24.452 41.209 -12.185 1.00 85.50 679 LYS A CA 1
ATOM 5402 C C . LYS A 1 679 ? 23.269 40.292 -11.873 1.00 85.50 679 LYS A C 1
ATOM 5404 O O . LYS A 1 679 ? 22.800 40.272 -10.738 1.00 85.50 679 LYS A O 1
ATOM 5409 N N . LEU A 1 680 ? 22.791 39.540 -12.861 1.00 83.25 680 LEU A N 1
ATOM 5410 C CA . LEU A 1 680 ? 21.691 38.595 -12.714 1.00 83.25 680 LEU A CA 1
ATOM 5411 C C . LEU A 1 680 ? 22.071 37.457 -11.760 1.00 83.25 680 LEU A C 1
ATOM 5413 O O . LEU A 1 680 ? 21.268 37.104 -10.904 1.00 83.25 680 LEU A O 1
ATOM 5417 N N . ASP A 1 681 ? 23.288 36.923 -11.852 1.00 83.06 681 ASP A N 1
ATOM 5418 C CA . ASP A 1 681 ? 23.777 35.870 -10.959 1.00 83.06 681 ASP A CA 1
ATOM 5419 C C . ASP A 1 681 ? 24.037 36.381 -9.535 1.00 83.06 681 ASP A C 1
ATOM 5421 O O . ASP A 1 681 ? 23.717 35.683 -8.571 1.00 83.06 681 ASP A O 1
ATOM 5425 N N . LEU A 1 682 ? 24.488 37.632 -9.372 1.00 89.38 682 LEU A N 1
ATOM 5426 C CA . LEU A 1 682 ? 24.530 38.294 -8.064 1.00 89.38 682 LEU A CA 1
ATOM 5427 C C . LEU A 1 682 ? 23.125 38.417 -7.444 1.00 89.38 682 LEU A C 1
ATOM 5429 O O . LEU A 1 682 ? 22.940 38.094 -6.270 1.00 89.38 682 LEU A O 1
ATOM 5433 N N . VAL A 1 683 ? 22.124 38.826 -8.231 1.00 83.62 683 VAL A N 1
ATOM 5434 C CA . VAL A 1 683 ? 20.724 38.929 -7.780 1.00 83.62 683 VAL A CA 1
ATOM 5435 C C . VAL A 1 683 ? 20.115 37.549 -7.498 1.00 83.62 683 VAL A C 1
ATOM 5437 O O . VAL A 1 683 ? 19.416 37.403 -6.498 1.00 83.62 683 VAL A O 1
ATOM 5440 N N . LYS A 1 684 ? 20.417 36.512 -8.295 1.00 82.62 684 LYS A N 1
ATOM 5441 C CA . LYS A 1 684 ? 20.043 35.116 -7.986 1.00 82.62 684 LYS A CA 1
ATOM 5442 C C . LYS A 1 684 ? 20.655 34.665 -6.660 1.00 82.62 684 LYS A C 1
ATOM 5444 O O . LYS A 1 684 ? 19.949 34.069 -5.857 1.00 82.62 684 LYS A O 1
ATOM 5449 N N . GLY A 1 685 ? 21.931 34.967 -6.410 1.00 83.62 685 GLY A N 1
ATOM 5450 C CA . GLY A 1 685 ? 22.607 34.644 -5.150 1.00 83.62 685 GLY A CA 1
ATOM 5451 C C . GLY A 1 685 ? 21.949 35.318 -3.943 1.00 83.62 685 GLY A C 1
ATOM 5452 O O . GLY A 1 685 ? 21.666 34.657 -2.947 1.00 83.62 685 GLY A O 1
ATOM 5453 N N . GLN A 1 686 ? 21.622 36.608 -4.058 1.00 86.81 686 GLN A N 1
ATOM 5454 C CA . GLN A 1 686 ? 20.881 37.352 -3.031 1.00 86.81 686 GLN A CA 1
ATOM 5455 C C . GLN A 1 686 ? 19.464 36.799 -2.814 1.00 86.81 686 GLN A C 1
ATOM 5457 O O . GLN A 1 686 ? 19.028 36.666 -1.672 1.00 86.81 686 GLN A O 1
ATOM 5462 N N . LEU A 1 687 ? 18.760 36.428 -3.890 1.00 82.25 687 LEU A N 1
ATOM 5463 C CA . LEU A 1 687 ? 17.429 35.826 -3.811 1.00 82.25 687 LEU A CA 1
ATOM 5464 C C . LEU A 1 687 ? 17.473 34.447 -3.140 1.00 82.25 687 LEU A C 1
ATOM 5466 O O . LEU A 1 687 ? 16.642 34.175 -2.283 1.00 82.25 687 LEU A O 1
ATOM 5470 N N . LEU A 1 688 ? 18.442 33.596 -3.492 1.00 85.00 688 LEU A N 1
ATOM 5471 C CA . LEU A 1 688 ? 18.634 32.276 -2.884 1.00 85.00 688 LEU A CA 1
ATOM 5472 C C . LEU A 1 688 ? 18.973 32.384 -1.393 1.00 85.00 688 LEU A C 1
ATOM 5474 O O . LEU A 1 688 ? 18.401 31.648 -0.597 1.00 85.00 688 LEU A O 1
ATOM 5478 N N . GLN A 1 689 ? 19.835 33.330 -1.007 1.00 85.31 689 GLN A N 1
ATOM 5479 C CA . GLN A 1 689 ? 20.144 33.606 0.398 1.00 85.31 689 GLN A CA 1
ATOM 5480 C C . GLN A 1 689 ? 18.885 34.024 1.178 1.00 85.31 689 GLN A C 1
ATOM 5482 O O . GLN A 1 689 ? 18.584 33.442 2.217 1.00 85.31 689 GLN A O 1
ATOM 5487 N N . ALA A 1 690 ? 18.095 34.959 0.638 1.00 79.31 690 ALA A N 1
ATOM 5488 C CA . ALA A 1 690 ? 16.830 35.372 1.246 1.00 79.31 690 ALA A CA 1
ATOM 5489 C C . ALA A 1 690 ? 15.788 34.235 1.294 1.00 79.31 690 ALA A C 1
ATOM 5491 O O . ALA A 1 690 ? 14.996 34.165 2.231 1.00 79.31 690 ALA A O 1
ATOM 5492 N N . LEU A 1 691 ? 15.786 33.326 0.313 1.00 82.12 691 LEU A N 1
ATOM 5493 C CA . LEU A 1 691 ? 14.895 32.161 0.283 1.00 82.12 691 LEU A CA 1
ATOM 5494 C C . LEU A 1 691 ? 15.288 31.145 1.368 1.00 82.12 691 LEU A C 1
ATOM 5496 O O . LEU A 1 691 ? 14.413 30.680 2.087 1.00 82.12 691 LEU A O 1
ATOM 5500 N N . ILE A 1 692 ? 16.587 30.886 1.561 1.00 83.19 692 ILE A N 1
ATOM 5501 C CA . ILE A 1 692 ? 17.112 30.057 2.663 1.00 83.19 692 ILE A CA 1
ATOM 5502 C C . ILE A 1 692 ? 16.748 30.662 4.028 1.00 83.19 692 ILE A C 1
ATOM 5504 O O . ILE A 1 692 ? 16.326 29.938 4.925 1.00 83.19 692 ILE A O 1
ATOM 5508 N N . GLU A 1 693 ? 16.858 31.983 4.190 1.00 81.69 693 GLU A N 1
ATOM 5509 C CA . GLU A 1 693 ? 16.460 32.674 5.425 1.00 81.69 693 GLU A CA 1
ATOM 5510 C C . GLU A 1 693 ? 14.943 32.585 5.674 1.00 81.69 693 GLU A C 1
ATOM 5512 O O . GLU A 1 693 ? 14.517 32.271 6.785 1.00 81.69 693 GLU A O 1
ATOM 5517 N N . ILE A 1 694 ? 14.115 32.774 4.640 1.00 78.19 694 ILE A N 1
ATOM 5518 C CA . ILE A 1 694 ? 12.655 32.594 4.722 1.00 78.19 694 ILE A CA 1
ATOM 5519 C C . ILE A 1 694 ? 12.284 31.136 5.025 1.00 78.19 694 ILE A C 1
ATOM 5521 O O . ILE A 1 694 ? 11.354 30.901 5.794 1.00 78.19 694 ILE A O 1
ATOM 5525 N N . GLU A 1 695 ? 12.988 30.158 4.455 1.00 75.75 695 GLU A N 1
ATOM 5526 C CA . GLU A 1 695 ? 12.744 28.737 4.709 1.00 75.75 695 GLU A CA 1
ATOM 5527 C C . GLU A 1 695 ? 13.153 28.345 6.136 1.00 75.75 695 GLU A C 1
ATOM 5529 O O . GLU A 1 695 ? 12.377 27.681 6.819 1.00 75.75 695 GLU A O 1
ATOM 5534 N N . ALA A 1 696 ? 14.268 28.872 6.653 1.00 78.62 696 ALA A N 1
ATOM 5535 C CA . ALA A 1 696 ? 14.657 28.716 8.055 1.00 78.62 696 ALA A CA 1
ATOM 5536 C C . ALA A 1 696 ? 13.621 29.321 9.023 1.00 78.62 696 ALA A C 1
ATOM 5538 O O . ALA A 1 696 ? 13.194 28.645 9.960 1.00 78.62 696 ALA A O 1
ATOM 5539 N N . PHE A 1 697 ? 13.144 30.550 8.778 1.00 76.12 697 PHE A N 1
ATOM 5540 C CA . PHE A 1 697 ? 12.068 31.147 9.585 1.00 76.12 697 PHE A CA 1
ATOM 5541 C C . PHE A 1 697 ? 10.739 30.392 9.451 1.00 76.12 697 PHE A C 1
ATOM 5543 O O . PHE A 1 697 ? 9.969 30.322 10.409 1.00 76.12 697 PHE A O 1
ATOM 5550 N N . ARG A 1 698 ? 10.450 29.818 8.278 1.00 75.69 698 ARG A N 1
ATOM 5551 C CA . ARG A 1 698 ? 9.253 29.006 8.031 1.00 75.69 698 ARG A CA 1
ATOM 5552 C C . ARG A 1 698 ? 9.310 27.675 8.770 1.00 75.69 698 ARG A C 1
ATOM 5554 O O . ARG A 1 698 ? 8.289 27.282 9.328 1.00 75.69 698 ARG A O 1
ATOM 5561 N N . ASP A 1 699 ? 10.459 27.010 8.803 1.00 77.38 699 ASP A N 1
ATOM 5562 C CA . ASP A 1 699 ? 10.636 25.755 9.532 1.00 77.38 699 ASP A CA 1
ATOM 5563 C C . ASP A 1 699 ? 10.723 25.978 11.049 1.00 77.38 699 ASP A C 1
ATOM 5565 O O . ASP A 1 699 ? 10.137 25.197 11.794 1.00 77.38 699 ASP A O 1
ATOM 5569 N N . GLU A 1 700 ? 11.310 27.084 11.527 1.00 75.56 700 GLU A N 1
ATOM 5570 C CA . GLU A 1 700 ? 11.208 27.482 12.939 1.00 75.56 700 GLU A CA 1
ATOM 5571 C C . GLU A 1 700 ? 9.750 27.792 13.322 1.00 75.56 700 GLU A C 1
ATOM 5573 O O . GLU A 1 700 ? 9.239 27.259 14.309 1.00 75.56 700 GLU A O 1
ATOM 5578 N N . ALA A 1 701 ? 9.033 28.587 12.520 1.00 72.31 701 ALA A N 1
ATOM 5579 C CA . ALA A 1 701 ? 7.619 28.880 12.752 1.00 72.31 701 ALA A CA 1
ATOM 5580 C C . ALA A 1 701 ? 6.752 27.612 12.699 1.00 72.31 701 ALA A C 1
ATOM 5582 O O . ALA A 1 701 ? 5.852 27.452 13.522 1.00 72.31 701 ALA A O 1
ATOM 5583 N N . LYS A 1 702 ? 7.041 26.687 11.777 1.00 72.44 702 LYS A N 1
ATOM 5584 C CA . LYS A 1 702 ? 6.374 25.387 11.687 1.00 72.44 702 LYS A CA 1
ATOM 5585 C C . LYS A 1 702 ? 6.671 24.530 12.914 1.00 72.44 702 LYS A C 1
ATOM 5587 O O . LYS A 1 702 ? 5.728 24.034 13.514 1.00 72.44 702 LYS A O 1
ATOM 5592 N N . GLN A 1 703 ? 7.929 24.425 13.349 1.00 76.62 703 GLN A N 1
ATOM 5593 C CA . GLN A 1 703 ? 8.286 23.724 14.583 1.00 76.62 703 GLN A CA 1
ATOM 5594 C C . GLN A 1 703 ? 7.540 24.321 15.785 1.00 76.62 703 GLN A C 1
ATOM 5596 O O . GLN A 1 703 ? 6.995 23.573 16.589 1.00 76.62 703 GLN A O 1
ATOM 5601 N N . LYS A 1 704 ? 7.440 25.653 15.895 1.00 74.50 704 LYS A N 1
ATOM 5602 C CA . LYS A 1 704 ? 6.677 26.308 16.973 1.00 74.50 704 LYS A CA 1
ATOM 5603 C C . LYS A 1 704 ? 5.168 26.081 16.865 1.00 74.50 704 LYS A C 1
ATOM 5605 O O . LYS A 1 704 ? 4.508 25.974 17.895 1.00 74.50 704 LYS A O 1
ATOM 5610 N N . VAL A 1 705 ? 4.617 25.972 15.656 1.00 75.88 705 VAL A N 1
ATOM 5611 C CA . VAL A 1 705 ? 3.212 25.598 15.429 1.00 75.88 705 VAL A CA 1
ATOM 5612 C C . VAL A 1 705 ? 2.964 24.127 15.768 1.00 75.88 705 VAL A C 1
ATOM 5614 O O . VAL A 1 705 ? 1.958 23.836 16.405 1.00 75.88 705 VAL A O 1
ATOM 5617 N N . ASP A 1 706 ? 3.872 23.217 15.427 1.00 76.81 706 ASP A N 1
ATOM 5618 C CA . ASP A 1 706 ? 3.758 21.788 15.731 1.00 76.81 706 ASP A CA 1
ATOM 5619 C C . ASP A 1 706 ? 3.943 21.524 17.242 1.00 76.81 706 ASP A C 1
ATOM 5621 O O . ASP A 1 706 ? 3.127 20.826 17.842 1.00 76.81 706 ASP A O 1
ATOM 5625 N N . GLU A 1 707 ? 4.908 22.183 17.901 1.00 78.50 707 GLU A N 1
ATOM 5626 C CA . GLU A 1 707 ? 5.048 22.218 19.370 1.00 78.50 707 GLU A CA 1
ATOM 5627 C C . GLU A 1 707 ? 3.779 22.762 20.055 1.00 78.50 707 GLU A C 1
ATOM 5629 O O . GLU A 1 707 ? 3.309 22.196 21.044 1.00 78.50 707 GLU A O 1
ATOM 5634 N N . LEU A 1 708 ? 3.196 23.851 19.534 1.00 79.44 708 LEU A N 1
ATOM 5635 C CA . LEU A 1 708 ? 1.969 24.448 20.071 1.00 79.44 708 LEU A CA 1
ATOM 5636 C C . LEU A 1 708 ? 0.740 23.561 19.832 1.00 79.44 708 LEU A C 1
ATOM 5638 O O . LEU A 1 708 ? -0.118 23.465 20.710 1.00 79.44 708 LEU A O 1
ATOM 5642 N N . ASN A 1 709 ? 0.643 22.912 18.671 1.00 78.94 709 ASN A N 1
ATOM 5643 C CA . ASN A 1 709 ? -0.434 21.986 18.336 1.00 78.94 709 ASN A CA 1
ATOM 5644 C C . ASN A 1 709 ? -0.388 20.748 19.230 1.00 78.94 709 ASN A C 1
ATOM 5646 O O . ASN A 1 709 ? -1.427 20.371 19.769 1.00 78.94 709 ASN A O 1
ATOM 5650 N N . GLU A 1 710 ? 0.794 20.175 19.455 1.00 79.94 710 GLU A N 1
ATOM 5651 C CA . GLU A 1 710 ? 0.981 19.044 20.364 1.00 79.94 710 GLU A CA 1
ATOM 5652 C C . GLU A 1 710 ? 0.686 19.448 21.816 1.00 79.94 710 GLU A C 1
ATOM 5654 O O . GLU A 1 710 ? -0.119 18.802 22.483 1.00 79.94 710 GLU A O 1
ATOM 5659 N N . ALA A 1 711 ? 1.201 20.586 22.295 1.00 78.12 711 ALA A N 1
ATOM 5660 C CA . ALA A 1 711 ? 0.871 21.098 23.629 1.00 78.12 711 ALA A CA 1
ATOM 5661 C C . ALA A 1 711 ? -0.638 21.388 23.803 1.00 78.12 711 ALA A C 1
ATOM 5663 O O . ALA A 1 711 ? -1.204 21.172 24.877 1.00 78.12 711 ALA A O 1
ATOM 5664 N N . ASN A 1 712 ? -1.322 21.849 22.751 1.00 77.81 712 ASN A N 1
ATOM 5665 C CA . ASN A 1 712 ? -2.769 22.078 22.746 1.00 77.81 712 ASN A CA 1
ATOM 5666 C C . ASN A 1 712 ? -3.564 20.761 22.650 1.00 77.81 712 ASN A C 1
ATOM 5668 O O . ASN A 1 712 ? -4.616 20.634 23.276 1.00 77.81 712 ASN A O 1
ATOM 5672 N N . HIS A 1 713 ? -3.057 19.754 21.933 1.00 79.44 713 HIS A N 1
ATOM 5673 C CA . HIS A 1 713 ? -3.622 18.406 21.892 1.00 79.44 713 HIS A CA 1
ATOM 5674 C C . HIS A 1 713 ? -3.503 17.722 23.260 1.00 79.44 713 HIS A C 1
ATOM 5676 O O . HIS A 1 713 ? -4.518 17.300 23.814 1.00 79.44 713 HIS A O 1
ATOM 5682 N N . GLN A 1 714 ? -2.316 17.739 23.873 1.00 82.69 714 GLN A N 1
ATOM 5683 C CA . GLN A 1 714 ? -2.083 17.277 25.244 1.00 82.69 714 GLN A CA 1
ATOM 5684 C C . GLN A 1 714 ? -2.964 18.027 26.252 1.00 82.69 714 GLN A C 1
ATOM 5686 O O . GLN A 1 714 ? -3.570 17.401 27.120 1.00 82.69 714 GLN A O 1
ATOM 5691 N N . ARG A 1 715 ? -3.122 19.352 26.116 1.00 82.69 715 ARG A N 1
ATOM 5692 C CA . ARG A 1 715 ? -4.037 20.143 26.957 1.00 82.69 715 ARG A CA 1
ATOM 5693 C C . ARG A 1 715 ? -5.502 19.735 26.776 1.00 82.69 715 ARG A C 1
ATOM 5695 O O . ARG A 1 715 ? -6.217 19.647 27.769 1.00 82.69 715 ARG A O 1
ATOM 5702 N N . ARG A 1 716 ? -5.958 19.472 25.547 1.00 83.06 716 ARG A N 1
ATOM 5703 C CA . ARG A 1 716 ? -7.318 18.967 25.270 1.00 83.06 716 ARG A CA 1
ATOM 5704 C C . ARG A 1 716 ? -7.525 17.562 25.832 1.00 83.06 716 ARG A C 1
ATOM 5706 O O . ARG A 1 716 ? -8.544 17.323 26.466 1.00 83.06 716 ARG A O 1
ATOM 5713 N N . MET A 1 717 ? -6.548 16.669 25.673 1.00 80.94 717 MET A N 1
ATOM 5714 C CA . MET A 1 717 ? -6.560 15.326 26.262 1.00 80.94 717 MET A CA 1
ATOM 5715 C C . MET A 1 717 ? -6.598 15.386 27.795 1.00 80.94 717 MET A C 1
ATOM 5717 O O . MET A 1 717 ? -7.377 14.668 28.413 1.00 80.94 717 MET A O 1
ATOM 5721 N N . ALA A 1 718 ? -5.822 16.280 28.414 1.00 81.19 718 ALA A N 1
ATOM 5722 C CA . ALA A 1 718 ? -5.813 16.491 29.860 1.00 81.19 718 ALA A CA 1
ATOM 5723 C C . ALA A 1 718 ? -7.123 17.104 30.388 1.00 81.19 718 ALA A C 1
ATOM 5725 O O . ALA A 1 718 ? -7.572 16.718 31.466 1.00 81.19 718 ALA A O 1
ATOM 5726 N N . LEU A 1 719 ? -7.752 18.018 29.638 1.00 83.00 719 LEU A N 1
ATOM 5727 C CA . LEU A 1 719 ? -9.077 18.558 29.963 1.00 83.00 719 LEU A CA 1
ATOM 5728 C C . LEU A 1 719 ? -10.156 17.476 29.859 1.00 83.00 719 LEU A C 1
ATOM 5730 O O . LEU A 1 719 ? -10.871 17.266 30.833 1.00 83.00 719 LEU A O 1
ATOM 5734 N N . ALA A 1 720 ? -10.198 16.717 28.760 1.00 79.75 720 ALA A N 1
ATOM 5735 C CA . ALA A 1 720 ? -11.124 15.597 28.596 1.00 79.75 720 ALA A CA 1
ATOM 5736 C C . ALA A 1 720 ? -10.948 14.542 29.706 1.00 79.75 720 ALA A C 1
ATOM 5738 O O . ALA A 1 720 ? -11.923 14.143 30.330 1.00 79.75 720 ALA A O 1
ATOM 5739 N N . LEU A 1 721 ? -9.706 14.169 30.044 1.00 83.12 721 LEU A N 1
ATOM 5740 C CA . LEU A 1 721 ? -9.404 13.292 31.185 1.00 83.12 721 LEU A CA 1
ATOM 5741 C C . LEU A 1 721 ? -9.797 13.898 32.541 1.00 83.12 721 LEU A C 1
ATOM 5743 O O . LEU A 1 721 ? -10.042 13.150 33.485 1.00 83.12 721 LEU A O 1
ATOM 5747 N N . SER A 1 722 ? -9.825 15.224 32.682 1.00 79.06 722 SER A N 1
ATOM 5748 C CA . SER A 1 722 ? -10.275 15.897 33.906 1.00 79.06 722 SER A CA 1
ATOM 5749 C C . SER A 1 722 ? -11.800 15.911 34.009 1.00 79.06 722 SER A C 1
ATOM 5751 O O . SER A 1 722 ? -12.337 15.624 35.076 1.00 79.06 722 SER A O 1
ATOM 5753 N N . GLU A 1 723 ? -12.495 16.194 32.909 1.00 81.69 723 GLU A N 1
ATOM 5754 C CA . GLU A 1 723 ? -13.958 16.167 32.800 1.00 81.69 723 GLU A CA 1
ATOM 5755 C C . GLU A 1 723 ? -14.496 14.738 32.973 1.00 81.69 723 GLU A C 1
ATOM 5757 O O . GLU A 1 723 ? -15.429 14.515 33.744 1.00 81.69 723 GLU A O 1
ATOM 5762 N N . GLU A 1 724 ? -13.848 13.746 32.356 1.00 76.44 724 GLU A N 1
ATOM 5763 C CA . GLU A 1 724 ? -14.153 12.324 32.531 1.00 76.44 724 GLU A CA 1
ATOM 5764 C C . GLU A 1 724 ? -13.907 11.878 33.980 1.00 76.44 724 GLU A C 1
ATOM 5766 O O . GLU A 1 724 ? -14.772 11.246 34.585 1.00 76.44 724 GLU A O 1
ATOM 5771 N N . LYS A 1 725 ? -12.777 12.262 34.597 1.00 81.25 725 LYS A N 1
ATOM 5772 C CA . LYS A 1 725 ? -12.526 11.995 36.026 1.00 81.25 725 LYS A CA 1
ATOM 5773 C C . LYS A 1 725 ? -13.559 12.655 36.930 1.00 81.25 725 LYS A C 1
ATOM 5775 O O . LYS A 1 725 ? -13.964 12.033 37.904 1.00 81.25 725 LYS A O 1
ATOM 5780 N N . GLN A 1 726 ? -14.001 13.874 36.626 1.00 82.38 726 GLN A N 1
ATOM 5781 C CA . GLN A 1 726 ? -15.019 14.572 37.409 1.00 82.38 726 GLN A CA 1
ATOM 5782 C C . GLN A 1 726 ? -16.405 13.928 37.244 1.00 82.38 726 GLN A C 1
ATOM 5784 O O . GLN A 1 726 ? -17.123 13.772 38.229 1.00 82.38 726 GLN A O 1
ATOM 5789 N N . SER A 1 727 ? -16.753 13.474 36.037 1.00 81.12 727 SER A N 1
ATOM 5790 C CA . SER A 1 727 ? -17.969 12.695 35.772 1.00 81.12 727 SER A CA 1
ATOM 5791 C C . SER A 1 727 ? -17.950 11.344 36.498 1.00 81.12 727 SER A C 1
ATOM 5793 O O . SER A 1 727 ? -18.884 11.012 37.228 1.00 81.12 727 SER A O 1
ATOM 5795 N N . ASN A 1 728 ? -16.838 10.609 36.401 1.00 82.62 728 ASN A N 1
ATOM 5796 C CA . ASN A 1 728 ? -16.624 9.348 37.110 1.00 82.62 728 ASN A CA 1
ATOM 5797 C C . ASN A 1 728 ? -16.618 9.533 38.640 1.00 82.62 728 ASN A C 1
ATOM 5799 O O . ASN A 1 728 ? -17.127 8.667 39.349 1.00 82.62 728 ASN A O 1
ATOM 5803 N N . LEU A 1 729 ? -16.106 10.657 39.160 1.00 86.44 729 LEU A N 1
ATOM 5804 C CA . LEU A 1 729 ? -16.172 10.999 40.585 1.00 86.44 729 LEU A CA 1
ATOM 5805 C C . LEU A 1 729 ? -17.622 11.221 41.037 1.00 86.44 729 LEU A C 1
ATOM 5807 O O . LEU A 1 729 ? -18.033 10.634 42.031 1.00 86.44 729 LEU A O 1
ATOM 5811 N N . LEU A 1 730 ? -18.411 12.000 40.290 1.00 85.69 730 LEU A N 1
ATOM 5812 C CA . LEU A 1 730 ? -19.829 12.244 40.590 1.00 85.69 730 LEU A CA 1
ATOM 5813 C C . LEU A 1 730 ? -20.670 10.957 40.495 1.00 85.69 730 LEU A C 1
ATOM 5815 O O . LEU A 1 730 ? -21.572 10.738 41.305 1.00 85.69 730 LEU A O 1
ATOM 5819 N N . LEU A 1 731 ? -20.353 10.072 39.545 1.00 85.62 731 LEU A N 1
ATOM 5820 C CA . LEU A 1 731 ? -20.963 8.745 39.435 1.00 85.62 731 LEU A CA 1
ATOM 5821 C C . LEU A 1 731 ? -20.585 7.844 40.625 1.00 85.62 731 LEU A C 1
ATOM 5823 O O . LEU A 1 731 ? -21.440 7.133 41.159 1.00 85.62 731 LEU A O 1
ATOM 5827 N N . LEU A 1 732 ? -19.324 7.892 41.070 1.00 83.38 732 LEU A N 1
ATOM 5828 C CA . LEU A 1 732 ? -18.845 7.169 42.249 1.00 83.38 732 LEU A CA 1
ATOM 5829 C C . LEU A 1 732 ? -19.502 7.691 43.534 1.00 83.38 732 LEU A C 1
ATOM 5831 O O . LEU A 1 732 ? -19.956 6.887 44.338 1.00 83.38 732 LEU A O 1
ATOM 5835 N N . GLU A 1 733 ? -19.603 9.009 43.702 1.00 81.94 733 GLU A N 1
ATOM 5836 C CA . GLU A 1 733 ? -20.240 9.677 44.843 1.00 81.94 733 GLU A CA 1
ATOM 5837 C C . GLU A 1 733 ? -21.743 9.365 44.902 1.00 81.94 733 GLU A C 1
ATOM 5839 O O . GLU A 1 733 ? -22.264 8.990 45.953 1.00 81.94 733 GLU A O 1
ATOM 5844 N N . SER A 1 734 ? -22.434 9.397 43.755 1.00 81.06 734 SER A N 1
ATOM 5845 C CA . SER A 1 734 ? -23.833 8.965 43.642 1.00 81.06 734 SER A CA 1
ATOM 5846 C C . SER A 1 734 ? -24.017 7.494 44.041 1.00 81.06 734 SER A C 1
ATOM 5848 O O . SER A 1 734 ? -24.957 7.162 44.770 1.00 81.06 734 SER A O 1
ATOM 5850 N N . ARG A 1 735 ? -23.090 6.615 43.634 1.00 83.81 735 ARG A N 1
ATOM 5851 C CA . ARG A 1 735 ? -23.086 5.193 44.005 1.00 83.81 735 ARG A CA 1
ATOM 5852 C C . ARG A 1 735 ? -22.736 4.968 45.479 1.00 83.81 735 ARG A C 1
ATOM 5854 O O . ARG A 1 735 ? -23.347 4.107 46.109 1.00 83.81 735 ARG A O 1
ATOM 5861 N N . GLU A 1 736 ? -21.791 5.716 46.045 1.00 83.06 736 GLU A N 1
ATOM 5862 C CA . GLU A 1 736 ? -21.464 5.660 47.475 1.00 83.06 736 GLU A CA 1
ATOM 5863 C C . GLU A 1 736 ? -22.672 6.090 48.308 1.00 83.06 736 GLU A C 1
ATOM 5865 O O . GLU A 1 736 ? -23.022 5.424 49.274 1.00 83.06 736 GLU A O 1
ATOM 5870 N N . GLU A 1 737 ? -23.362 7.153 47.905 1.00 84.31 737 GLU A N 1
ATOM 5871 C CA . GLU A 1 737 ? -24.543 7.658 48.596 1.00 84.31 737 GLU A CA 1
ATOM 5872 C C . GLU A 1 737 ? -25.757 6.713 48.464 1.00 84.31 737 GLU A C 1
ATOM 5874 O O . GLU A 1 737 ? -26.538 6.563 49.407 1.00 84.31 737 GLU A O 1
ATOM 5879 N N . GLU A 1 738 ? -25.901 5.996 47.344 1.00 81.00 738 GLU A N 1
ATOM 5880 C CA . GLU A 1 738 ? -26.868 4.897 47.221 1.00 81.00 738 GLU A CA 1
ATOM 5881 C C . GLU A 1 738 ? -26.508 3.713 48.145 1.00 81.00 738 GLU A C 1
ATOM 5883 O O . GLU A 1 738 ? -27.379 3.148 48.815 1.00 81.00 738 GLU A O 1
ATOM 5888 N N . LEU A 1 739 ? -25.221 3.361 48.242 1.00 82.81 739 LEU A N 1
ATOM 5889 C CA . LEU A 1 739 ? -24.722 2.343 49.172 1.00 82.81 739 LEU A CA 1
ATOM 5890 C C . LEU A 1 739 ? -24.878 2.778 50.638 1.00 82.81 739 LEU A C 1
ATOM 5892 O O . LEU A 1 739 ? -25.246 1.949 51.466 1.00 82.81 739 LEU A O 1
ATOM 5896 N N . ARG A 1 740 ? -24.690 4.063 50.962 1.00 86.50 740 ARG A N 1
ATOM 5897 C CA . ARG A 1 740 ? -24.896 4.641 52.302 1.00 86.50 740 ARG A CA 1
ATOM 5898 C C . ARG A 1 740 ? -26.352 4.491 52.738 1.00 86.50 740 ARG A C 1
ATOM 5900 O O . ARG A 1 740 ? -26.619 4.023 53.842 1.00 86.50 740 ARG A O 1
ATOM 5907 N N . LYS A 1 741 ? -27.293 4.792 51.837 1.00 86.00 741 LYS A N 1
ATOM 5908 C CA . LYS A 1 741 ? -28.735 4.583 52.048 1.00 86.00 741 LYS A CA 1
ATOM 5909 C C . LYS A 1 741 ? -29.079 3.104 52.260 1.00 86.00 741 LYS A C 1
ATOM 5911 O O . LYS A 1 741 ? -29.785 2.781 53.212 1.00 86.00 741 LYS A O 1
ATOM 5916 N N . LYS A 1 742 ? -28.539 2.196 51.436 1.00 82.50 742 LYS A N 1
ATOM 5917 C CA . LYS A 1 742 ? -28.712 0.737 51.609 1.00 82.50 742 LYS A CA 1
ATOM 5918 C C . LYS A 1 742 ? -28.133 0.245 52.944 1.00 82.50 742 LYS A C 1
ATOM 5920 O O . LYS A 1 742 ? -28.778 -0.539 53.634 1.00 82.50 742 LYS A O 1
ATOM 5925 N N . MET A 1 743 ? -26.961 0.742 53.339 1.00 88.44 743 MET A N 1
ATOM 5926 C CA . MET A 1 743 ? -26.294 0.403 54.600 1.00 88.44 743 MET A CA 1
ATOM 5927 C C . MET A 1 743 ? -27.097 0.858 55.826 1.00 88.44 743 MET A C 1
ATOM 5929 O O . MET A 1 743 ? -27.222 0.102 56.786 1.00 88.44 743 MET A O 1
ATOM 5933 N N . GLU A 1 744 ? -27.688 2.054 55.796 1.00 85.25 744 GLU A N 1
ATOM 5934 C CA . GLU A 1 744 ? -28.496 2.563 56.911 1.00 85.25 744 GLU A CA 1
ATOM 5935 C C . GLU A 1 744 ? -29.838 1.806 57.047 1.00 85.25 744 GLU A C 1
ATOM 5937 O O . GLU A 1 744 ? -30.292 1.558 58.164 1.00 85.25 744 GLU A O 1
ATOM 5942 N N . VAL A 1 745 ? -30.422 1.322 55.939 1.00 87.94 745 VAL A N 1
ATOM 5943 C CA . VAL A 1 745 ? -31.561 0.376 55.970 1.00 87.94 745 VAL A CA 1
ATOM 5944 C C . VAL A 1 745 ? -31.150 -0.974 56.574 1.00 87.94 745 VAL A C 1
ATOM 5946 O O . VAL A 1 745 ? -31.838 -1.483 57.458 1.00 87.94 745 VAL A O 1
ATOM 5949 N N . ILE A 1 746 ? -30.008 -1.539 56.161 1.00 87.12 746 ILE A N 1
ATOM 5950 C CA . ILE A 1 746 ? -29.470 -2.793 56.725 1.00 87.12 746 ILE A CA 1
ATOM 5951 C C . ILE A 1 746 ? -29.215 -2.649 58.232 1.00 87.12 746 ILE A C 1
ATOM 5953 O O . ILE A 1 746 ? -29.582 -3.528 59.008 1.00 87.12 746 ILE A O 1
ATOM 5957 N N . LYS A 1 747 ? -28.641 -1.525 58.665 1.00 85.38 747 LYS A N 1
ATOM 5958 C CA . LYS A 1 747 ? -28.429 -1.183 60.078 1.00 85.38 747 LYS A CA 1
ATOM 5959 C C . LYS A 1 747 ? -29.746 -1.122 60.858 1.00 85.38 747 LYS A C 1
ATOM 5961 O O . LYS A 1 747 ? -29.798 -1.662 61.958 1.00 85.38 747 LYS A O 1
ATOM 5966 N N . GLY A 1 748 ? -30.805 -0.544 60.283 1.00 87.31 748 GLY A N 1
ATOM 5967 C CA . GLY A 1 748 ? -32.156 -0.582 60.855 1.00 87.31 748 GLY A CA 1
ATOM 5968 C C . GLY A 1 748 ? -32.635 -2.015 61.107 1.00 87.31 748 GLY A C 1
ATOM 5969 O O . GLY A 1 748 ? -32.952 -2.365 62.242 1.00 87.31 748 GLY A O 1
ATOM 5970 N N . ILE A 1 749 ? -32.565 -2.873 60.084 1.00 87.38 749 ILE A N 1
ATOM 5971 C CA . ILE A 1 749 ? -32.938 -4.298 60.167 1.00 87.38 749 ILE A CA 1
ATOM 5972 C C . ILE A 1 749 ? -32.093 -5.046 61.216 1.00 87.38 749 ILE A C 1
ATOM 5974 O O . ILE A 1 749 ? -32.618 -5.859 61.975 1.00 87.38 749 ILE A O 1
ATOM 5978 N N . VAL A 1 750 ? -30.788 -4.764 61.307 1.00 88.00 750 VAL A N 1
ATOM 5979 C CA . VAL A 1 750 ? -29.891 -5.360 62.316 1.00 88.00 750 VAL A CA 1
ATOM 5980 C C . VAL A 1 750 ? -30.248 -4.898 63.733 1.00 88.00 750 VAL A C 1
ATOM 5982 O O . VAL A 1 750 ? -30.230 -5.712 64.659 1.00 88.00 750 VAL A O 1
ATOM 5985 N N . CYS A 1 751 ? -30.616 -3.629 63.925 1.00 87.50 751 CYS A N 1
ATOM 5986 C CA . CYS A 1 751 ? -31.108 -3.131 65.210 1.00 87.50 751 CYS A CA 1
ATOM 5987 C C . CYS A 1 751 ? -32.444 -3.784 65.601 1.00 87.50 751 CYS A C 1
ATOM 5989 O O . CYS A 1 751 ? -32.571 -4.260 66.730 1.00 87.50 751 CYS A O 1
ATOM 5991 N N . GLU A 1 752 ? -33.406 -3.884 64.680 1.00 87.25 752 GLU A N 1
ATOM 5992 C CA . GLU A 1 752 ? -34.682 -4.573 64.916 1.00 87.25 752 GLU A CA 1
ATOM 5993 C C . GLU A 1 752 ? -34.462 -6.046 65.286 1.00 87.25 752 GLU A C 1
ATOM 5995 O O . GLU A 1 752 ? -34.936 -6.497 66.333 1.00 87.25 752 GLU A O 1
ATOM 6000 N N . LEU A 1 753 ? -33.657 -6.776 64.506 1.00 87.94 753 LEU A N 1
ATOM 6001 C CA . LEU A 1 753 ? -33.307 -8.171 64.781 1.00 87.94 753 LEU A CA 1
ATOM 6002 C C . LEU A 1 753 ? -32.625 -8.340 66.146 1.00 87.94 753 LEU A C 1
ATOM 6004 O O . LEU A 1 753 ? -32.963 -9.264 66.882 1.00 87.94 753 LEU A O 1
ATOM 6008 N N . SER A 1 754 ? -31.722 -7.429 66.518 1.00 88.81 754 SER A N 1
ATOM 6009 C CA . SER A 1 754 ? -31.051 -7.436 67.824 1.00 88.81 754 SER A CA 1
ATOM 6010 C C . SER A 1 754 ? -32.037 -7.223 68.983 1.00 88.81 754 SER A C 1
ATOM 6012 O O . SER A 1 754 ? -32.011 -7.969 69.964 1.00 88.81 754 SER A O 1
ATOM 6014 N N . THR A 1 755 ? -32.989 -6.287 68.854 1.00 87.81 755 THR A N 1
ATOM 6015 C CA . THR A 1 755 ? -34.035 -6.090 69.880 1.00 87.81 755 THR A CA 1
ATOM 6016 C C . THR A 1 755 ? -34.993 -7.279 69.986 1.00 87.81 755 THR A C 1
ATOM 6018 O O . THR A 1 755 ? -35.361 -7.670 71.097 1.00 87.81 755 THR A O 1
ATOM 6021 N N . MET A 1 756 ? -35.338 -7.924 68.864 1.00 89.12 756 MET A N 1
ATOM 6022 C CA . MET A 1 756 ? -36.099 -9.178 68.871 1.00 89.12 756 MET A CA 1
ATOM 6023 C C . MET A 1 756 ? -35.321 -10.315 69.545 1.00 89.12 756 MET A C 1
ATOM 6025 O O . MET A 1 756 ? -35.910 -11.077 70.312 1.00 89.12 756 MET A O 1
ATOM 6029 N N . PHE A 1 757 ? -34.007 -10.410 69.315 1.00 88.44 757 PHE A N 1
ATOM 6030 C CA . PHE A 1 757 ? -33.161 -11.442 69.916 1.00 88.44 757 PHE A CA 1
ATOM 6031 C C . PHE A 1 757 ? -33.028 -11.262 71.434 1.00 88.44 757 PHE A C 1
ATOM 6033 O O . PHE A 1 757 ? -33.239 -12.218 72.176 1.00 88.44 757 PHE A O 1
ATOM 6040 N N . ALA A 1 758 ? -32.810 -10.033 71.915 1.00 88.81 758 ALA A N 1
ATOM 6041 C CA . ALA A 1 758 ? -32.823 -9.720 73.348 1.00 88.81 758 ALA A CA 1
ATOM 6042 C C . ALA A 1 758 ? -34.195 -10.014 73.995 1.00 88.81 758 ALA A C 1
ATOM 6044 O O . ALA A 1 758 ? -34.279 -10.574 75.091 1.00 88.81 758 ALA A O 1
ATOM 6045 N N . GLY A 1 759 ? -35.295 -9.709 73.293 1.00 90.19 759 GLY A N 1
ATOM 6046 C CA . GLY A 1 759 ? -36.653 -10.055 73.728 1.00 90.19 759 GLY A CA 1
ATOM 6047 C C . GLY A 1 759 ? -36.943 -11.564 73.748 1.00 90.19 759 GLY A C 1
ATOM 6048 O O . GLY A 1 759 ? -37.794 -12.017 74.519 1.00 90.19 759 GLY A O 1
ATOM 6049 N N . PHE A 1 760 ? -36.244 -12.356 72.931 1.00 88.88 760 PHE A N 1
ATOM 6050 C CA . PHE A 1 760 ? -36.279 -13.819 72.961 1.00 88.88 760 PHE A CA 1
ATOM 6051 C C . PHE A 1 760 ? -35.426 -14.380 74.108 1.00 88.88 760 PHE A C 1
ATOM 6053 O O . PHE A 1 760 ? -35.920 -15.197 74.885 1.00 88.88 760 PHE A O 1
ATOM 6060 N N . GLU A 1 761 ? -34.195 -13.893 74.275 1.00 88.50 761 GLU A N 1
ATOM 6061 C CA . GLU A 1 761 ? -33.279 -14.270 75.360 1.00 88.50 761 GLU A CA 1
ATOM 6062 C C . GLU A 1 761 ? -33.905 -14.042 76.745 1.00 88.50 761 GLU A C 1
ATOM 6064 O O . GLU A 1 761 ? -33.855 -14.928 77.604 1.00 88.50 761 GLU A O 1
ATOM 6069 N N . PHE A 1 762 ? -34.592 -12.910 76.939 1.00 90.00 762 PHE A N 1
ATOM 6070 C CA . PHE A 1 762 ? -35.352 -12.629 78.159 1.00 90.00 762 PHE A CA 1
ATOM 6071 C C . PHE A 1 762 ? -36.425 -13.699 78.431 1.00 90.00 762 PHE A C 1
ATOM 6073 O O . PHE A 1 762 ? -36.453 -14.285 79.514 1.00 90.00 762 PHE A O 1
ATOM 6080 N N . LYS A 1 763 ? -37.267 -14.020 77.436 1.00 91.38 763 LYS A N 1
ATOM 6081 C CA . LYS A 1 763 ? -38.335 -15.035 77.556 1.00 91.38 763 LYS A CA 1
ATOM 6082 C C . LYS A 1 763 ? -37.783 -16.439 77.814 1.00 91.38 763 LYS A C 1
ATOM 6084 O O . LYS A 1 763 ? -38.368 -17.204 78.580 1.00 91.38 763 LYS A O 1
ATOM 6089 N N . VAL A 1 764 ? -36.655 -16.794 77.196 1.00 88.69 764 VAL A N 1
ATOM 6090 C CA . VAL A 1 764 ? -35.968 -18.070 77.447 1.00 88.69 764 VAL A CA 1
ATOM 6091 C C . VAL A 1 764 ? -35.432 -18.116 78.881 1.00 88.69 764 VAL A C 1
ATOM 6093 O O . VAL A 1 764 ? -35.656 -19.100 79.585 1.00 88.69 764 VAL A O 1
ATOM 6096 N N . THR A 1 765 ? -34.806 -17.037 79.352 1.00 89.50 765 THR A N 1
ATOM 6097 C CA . THR A 1 765 ? -34.264 -16.922 80.718 1.00 89.50 765 THR A CA 1
ATOM 6098 C C . THR A 1 765 ? -35.363 -16.976 81.785 1.00 89.50 765 THR A C 1
ATOM 6100 O O . THR A 1 765 ? -35.212 -17.657 82.804 1.00 89.50 765 THR A O 1
ATOM 6103 N N . GLU A 1 766 ? -36.508 -16.338 81.530 1.00 91.56 766 GLU A N 1
ATOM 6104 C CA . GLU A 1 766 ? -37.715 -16.424 82.358 1.00 91.56 766 GLU A CA 1
ATOM 6105 C C . GLU A 1 766 ? -38.225 -17.873 82.453 1.00 91.56 766 GLU A C 1
ATOM 6107 O O . GLU A 1 766 ? -38.378 -18.405 83.555 1.00 91.56 766 GLU A O 1
ATOM 6112 N N . ARG A 1 767 ? -38.395 -18.567 81.317 1.00 91.00 767 ARG A N 1
ATOM 6113 C CA . ARG A 1 767 ? -38.845 -19.973 81.285 1.00 91.00 767 ARG A CA 1
ATOM 6114 C C . ARG A 1 767 ? -37.854 -20.950 81.920 1.00 91.00 767 ARG A C 1
ATOM 6116 O O . ARG A 1 767 ? -38.276 -21.923 82.547 1.00 91.00 767 ARG A O 1
ATOM 6123 N N . ILE A 1 768 ? -36.549 -20.715 81.794 1.00 90.31 768 ILE A N 1
ATOM 6124 C CA . ILE A 1 768 ? -35.521 -21.500 82.497 1.00 90.31 768 ILE A CA 1
ATOM 6125 C C . ILE A 1 768 ? -35.645 -21.288 84.013 1.00 90.31 768 ILE A C 1
ATOM 6127 O O . ILE A 1 768 ? -35.609 -22.257 84.773 1.00 90.31 768 ILE A O 1
ATOM 6131 N N . SER A 1 769 ? -35.869 -20.048 84.454 1.00 89.62 769 SER A N 1
ATOM 6132 C CA . SER A 1 769 ? -36.047 -19.702 85.870 1.00 89.62 769 SER A CA 1
ATOM 6133 C C . SER A 1 769 ? -37.327 -20.309 86.460 1.00 89.62 769 SER A C 1
ATOM 6135 O O . SER A 1 769 ? -37.284 -20.927 87.524 1.00 89.62 769 SER A O 1
ATOM 6137 N N . GLU A 1 770 ? -38.452 -20.231 85.743 1.00 92.19 770 GLU A N 1
ATOM 6138 C CA . GLU A 1 770 ? -39.712 -20.896 86.104 1.00 92.19 770 GLU A CA 1
ATOM 6139 C C . GLU A 1 770 ? -39.512 -22.413 86.271 1.00 92.19 770 GLU A C 1
ATOM 6141 O O . GLU A 1 770 ? -39.891 -23.000 87.289 1.00 92.19 770 GLU A O 1
ATOM 6146 N N . ASN A 1 771 ? -38.860 -23.060 85.300 1.00 90.62 771 ASN A N 1
ATOM 6147 C CA . ASN A 1 771 ? -38.587 -24.495 85.354 1.00 90.62 771 ASN A CA 1
ATOM 6148 C C . ASN A 1 771 ? -37.615 -24.876 86.480 1.00 90.62 771 ASN A C 1
ATOM 6150 O O . ASN A 1 771 ? -37.810 -25.920 87.106 1.00 90.62 771 ASN A O 1
ATOM 6154 N N . LYS A 1 772 ? -36.636 -24.023 86.809 1.00 91.69 772 LYS A N 1
ATOM 6155 C CA . LYS A 1 772 ? -35.769 -24.195 87.984 1.00 91.69 772 LYS A CA 1
ATOM 6156 C C . LYS A 1 772 ? -36.586 -24.204 89.281 1.00 91.69 772 LYS A C 1
ATOM 6158 O O . LYS A 1 772 ? -36.470 -25.159 90.046 1.00 91.69 772 LYS A O 1
ATOM 6163 N N . PHE A 1 773 ? -37.469 -23.226 89.501 1.00 90.50 773 PHE A N 1
ATOM 6164 C CA . PHE A 1 773 ? -38.330 -23.204 90.693 1.00 90.50 773 PHE A CA 1
ATOM 6165 C C . PHE A 1 773 ? -39.268 -24.422 90.763 1.00 90.50 773 PHE A C 1
ATOM 6167 O O . PHE A 1 773 ? -39.439 -25.021 91.829 1.00 90.50 773 PHE A O 1
ATOM 6174 N N . ARG A 1 774 ? -39.838 -24.851 89.625 1.00 92.75 774 ARG A N 1
ATOM 6175 C CA . ARG A 1 774 ? -40.653 -26.080 89.538 1.00 92.75 774 ARG A CA 1
ATOM 6176 C C . ARG A 1 774 ? -39.841 -27.326 89.916 1.00 92.75 774 ARG A C 1
ATOM 6178 O O . ARG A 1 774 ? -40.339 -28.171 90.666 1.00 92.75 774 ARG A O 1
ATOM 6185 N N . LEU A 1 775 ? -38.592 -27.423 89.455 1.00 89.12 775 LEU A N 1
ATOM 6186 C CA . LEU A 1 775 ? -37.677 -28.519 89.776 1.00 89.12 775 LEU A CA 1
ATOM 6187 C C . LEU A 1 775 ? -37.288 -28.519 91.263 1.00 89.12 775 LEU A C 1
ATOM 6189 O O . LEU A 1 775 ? -37.410 -29.556 91.913 1.00 89.12 775 LEU A O 1
ATOM 6193 N N . GLU A 1 776 ? -36.904 -27.375 91.831 1.00 91.75 776 GLU A N 1
ATOM 6194 C CA . GLU A 1 776 ? -36.557 -27.228 93.254 1.00 91.75 776 GLU A CA 1
ATOM 6195 C C . GLU A 1 776 ? -37.731 -27.608 94.174 1.00 91.75 776 GLU A C 1
ATOM 6197 O O . GLU A 1 776 ? -37.564 -28.387 95.118 1.00 91.75 776 GLU A O 1
ATOM 6202 N N . HIS A 1 777 ? -38.949 -27.165 93.848 1.00 90.94 777 HIS A N 1
ATOM 6203 C CA . HIS A 1 777 ? -40.177 -27.571 94.537 1.00 90.94 777 HIS A CA 1
ATOM 6204 C C . HIS A 1 777 ? -40.429 -29.089 94.439 1.00 90.94 777 HIS A C 1
ATOM 6206 O O . HIS A 1 777 ? -40.783 -29.725 95.439 1.00 90.94 777 HIS A O 1
ATOM 6212 N N . SER A 1 778 ? -40.200 -29.703 93.271 1.00 88.44 778 SER A N 1
ATOM 6213 C CA . SER A 1 778 ? -40.307 -31.161 93.108 1.00 88.44 778 SER A CA 1
ATOM 6214 C C . SER A 1 778 ? -39.252 -31.919 93.930 1.00 88.44 778 SER A C 1
ATOM 6216 O O . SER A 1 778 ? -39.572 -32.916 94.581 1.00 88.44 778 SER A O 1
ATOM 6218 N N . GLN A 1 779 ? -38.025 -31.393 94.016 1.00 91.50 779 GLN A N 1
ATOM 6219 C CA . GLN A 1 779 ? -36.951 -31.946 94.840 1.00 91.50 779 GLN A CA 1
ATOM 6220 C C . GLN A 1 779 ? -37.280 -31.828 96.339 1.00 91.50 779 GLN A C 1
ATOM 6222 O O . GLN A 1 779 ? -37.006 -32.750 97.109 1.00 91.50 779 GLN A O 1
ATOM 6227 N N . GLY A 1 780 ? -37.925 -30.735 96.761 1.00 89.50 780 GLY A N 1
ATOM 6228 C CA . GLY A 1 780 ? -38.468 -30.566 98.112 1.00 89.50 780 GLY A CA 1
ATOM 6229 C C . GLY A 1 780 ? -39.543 -31.607 98.450 1.00 89.50 780 GLY A C 1
ATOM 6230 O O . GLY A 1 780 ? -39.481 -32.244 99.507 1.00 89.50 780 GLY A O 1
ATOM 6231 N N . LYS A 1 781 ? -40.479 -31.859 97.524 1.00 90.12 781 LYS A N 1
ATOM 6232 C CA . LYS A 1 781 ? -41.476 -32.939 97.648 1.00 90.12 781 LYS A CA 1
ATOM 6233 C C . LYS A 1 781 ? -40.818 -34.317 97.751 1.00 90.12 781 LYS A C 1
ATOM 6235 O O . LYS A 1 781 ? -41.173 -35.079 98.649 1.00 90.12 781 LYS A O 1
ATOM 6240 N N . LEU A 1 782 ? -39.819 -34.613 96.917 1.00 89.75 782 LEU A N 1
ATOM 6241 C CA . LEU A 1 782 ? -39.073 -35.875 96.964 1.00 89.75 782 LEU A CA 1
ATOM 6242 C C . LEU A 1 782 ? -38.324 -36.052 98.297 1.00 89.75 782 LEU A C 1
ATOM 6244 O O . LEU A 1 782 ? -38.445 -37.097 98.932 1.00 89.75 782 LEU A O 1
ATOM 6248 N N . LYS A 1 783 ? -37.634 -35.013 98.789 1.00 90.69 783 LYS A N 1
ATOM 6249 C CA . LYS A 1 783 ? -36.985 -35.005 100.117 1.00 90.69 783 LYS A CA 1
ATOM 6250 C C . LYS A 1 783 ? -37.985 -35.274 101.253 1.00 90.69 783 LYS A C 1
ATOM 6252 O O . LYS A 1 783 ? -37.653 -35.975 102.208 1.00 90.69 783 LYS A O 1
ATOM 6257 N N . SER A 1 784 ? -39.213 -34.758 101.153 1.00 89.56 784 SER A N 1
ATOM 6258 C CA . SER A 1 784 ? -40.298 -35.039 102.108 1.00 89.56 784 SER A CA 1
ATOM 6259 C C . SER A 1 784 ? -40.799 -36.489 102.017 1.00 89.56 784 SER A C 1
ATOM 6261 O O . SER A 1 784 ? -40.958 -37.157 103.040 1.00 89.56 784 SER A O 1
ATOM 6263 N N . LEU A 1 785 ? -40.970 -37.020 100.801 1.00 91.50 785 LEU A N 1
ATOM 6264 C CA . LEU A 1 785 ? -41.382 -38.407 100.570 1.00 91.50 785 LEU A CA 1
ATOM 6265 C C . LEU A 1 785 ? -40.342 -39.412 101.091 1.00 91.50 785 LEU A C 1
ATOM 6267 O O . LEU A 1 785 ? -40.710 -40.355 101.787 1.00 91.50 785 LEU A O 1
ATOM 6271 N N . VAL A 1 786 ? -39.048 -39.167 100.858 1.00 90.44 786 VAL A N 1
ATOM 6272 C CA . VAL A 1 786 ? -37.945 -39.985 101.398 1.00 90.44 786 VAL A CA 1
ATOM 6273 C C . VAL A 1 786 ? -37.947 -39.986 102.933 1.00 90.44 786 VAL A C 1
ATOM 6275 O O . VAL A 1 786 ? -37.785 -41.040 103.546 1.00 90.44 786 VAL A O 1
ATOM 6278 N N . LYS A 1 787 ? -38.213 -38.840 103.583 1.00 89.94 787 LYS A N 1
ATOM 6279 C CA . LYS A 1 787 ? -38.392 -38.789 105.047 1.00 89.94 787 LYS A CA 1
ATOM 6280 C C . LYS A 1 787 ? -39.574 -39.650 105.514 1.00 89.94 787 LYS A C 1
ATOM 6282 O O . LYS A 1 787 ? -39.425 -40.377 106.493 1.00 89.94 787 LYS A O 1
ATOM 6287 N N . LYS A 1 788 ? -40.716 -39.624 104.813 1.00 89.38 788 LYS A N 1
ATOM 6288 C CA . LYS A 1 788 ? -41.876 -40.483 105.128 1.00 89.38 788 LYS A CA 1
ATOM 6289 C C . LYS A 1 788 ? -41.570 -41.974 104.934 1.00 89.38 788 LYS A C 1
ATOM 6291 O O . LYS A 1 788 ? -41.879 -42.761 105.822 1.00 89.38 788 LYS A O 1
ATOM 6296 N N . ALA A 1 789 ? -40.913 -42.352 103.838 1.00 88.81 789 ALA A N 1
ATOM 6297 C CA . ALA A 1 789 ? -40.511 -43.736 103.569 1.00 88.81 789 ALA A CA 1
ATOM 6298 C C . ALA A 1 789 ? -39.542 -44.282 104.637 1.00 88.81 789 ALA A C 1
ATOM 6300 O O . ALA A 1 789 ? -39.702 -45.405 105.107 1.00 88.81 789 ALA A O 1
ATOM 6301 N N . ASN A 1 790 ? -38.592 -43.462 105.099 1.00 90.62 790 ASN A N 1
ATOM 6302 C CA . ASN A 1 790 ? -37.686 -43.833 106.188 1.00 90.62 790 ASN A CA 1
ATOM 6303 C C . ASN A 1 790 ? -38.395 -43.959 107.553 1.00 90.62 790 ASN A C 1
ATOM 6305 O O . ASN A 1 790 ? -37.961 -44.748 108.389 1.00 90.62 790 ASN A O 1
ATOM 6309 N N . LEU A 1 791 ? -39.481 -43.213 107.793 1.00 91.88 791 LEU A N 1
ATOM 6310 C CA . LEU A 1 791 ? -40.314 -43.369 108.994 1.00 91.88 791 LEU A CA 1
ATOM 6311 C C . LEU A 1 791 ? -41.200 -44.623 108.940 1.00 91.88 791 LEU A C 1
ATOM 6313 O O . LEU A 1 791 ? -41.412 -45.238 109.983 1.00 91.88 791 LEU A O 1
ATOM 6317 N N . LEU A 1 792 ? -41.680 -45.011 107.754 1.00 90.50 792 LEU A N 1
ATOM 6318 C CA . LEU A 1 792 ? -42.367 -46.290 107.536 1.00 90.50 792 LEU A CA 1
ATOM 6319 C C . LEU A 1 792 ? -41.412 -47.456 107.802 1.00 90.50 792 LEU A C 1
ATOM 6321 O O . LEU A 1 792 ? -41.628 -48.177 108.766 1.00 90.50 792 LEU A O 1
ATOM 6325 N N . ARG A 1 793 ? -40.263 -47.515 107.113 1.00 89.62 793 ARG A N 1
ATOM 6326 C CA . ARG A 1 793 ? -39.246 -48.569 107.310 1.00 89.62 793 ARG A CA 1
ATOM 6327 C C . ARG A 1 793 ? -38.813 -48.743 108.774 1.00 89.62 793 ARG A C 1
ATOM 6329 O O . ARG A 1 793 ? -38.529 -49.856 109.204 1.00 89.62 793 ARG A O 1
ATOM 6336 N N . LYS A 1 794 ? -38.768 -47.657 109.560 1.00 89.75 794 LYS A N 1
ATOM 6337 C CA . LYS A 1 794 ? -38.514 -47.728 111.011 1.00 89.75 794 LYS A CA 1
ATOM 6338 C C . LYS A 1 794 ? -39.667 -48.359 111.800 1.00 89.75 794 LYS A C 1
ATOM 6340 O O . LYS A 1 794 ? -39.395 -49.095 112.740 1.00 89.75 794 LYS A O 1
ATOM 6345 N N . ARG A 1 795 ? -40.927 -48.081 111.451 1.00 89.50 795 ARG A N 1
ATOM 6346 C CA . ARG A 1 795 ? -42.095 -48.748 112.054 1.00 89.50 795 ARG A CA 1
ATOM 6347 C C . ARG A 1 795 ? -42.174 -50.217 111.661 1.00 89.50 795 ARG A C 1
ATOM 6349 O O . ARG A 1 795 ? -42.444 -51.033 112.534 1.00 89.50 795 ARG A O 1
ATOM 6356 N N . ASP A 1 796 ? -41.889 -50.538 110.404 1.00 89.44 796 ASP A N 1
ATOM 6357 C CA . ASP A 1 796 ? -41.908 -51.910 109.890 1.00 89.44 796 ASP A CA 1
ATOM 6358 C C . ASP A 1 796 ? -40.903 -52.783 110.664 1.00 89.44 796 ASP A C 1
ATOM 6360 O O . ASP A 1 796 ? -41.269 -53.835 111.182 1.00 89.44 796 ASP A O 1
ATOM 6364 N N . LEU A 1 797 ? -39.674 -52.284 110.865 1.00 89.94 797 LEU A N 1
ATOM 6365 C CA . LEU A 1 797 ? -38.636 -52.956 111.657 1.00 89.94 797 LEU A CA 1
ATOM 6366 C C . LEU A 1 797 ? -39.033 -53.149 113.134 1.00 89.94 797 LEU A C 1
ATOM 6368 O O . LEU A 1 797 ? -38.802 -54.215 113.697 1.00 89.94 797 LEU A O 1
ATOM 6372 N N . ILE A 1 798 ? -39.656 -52.144 113.763 1.00 89.94 798 ILE A N 1
ATOM 6373 C CA . ILE A 1 798 ? -40.164 -52.254 115.145 1.00 89.94 798 ILE A CA 1
ATOM 6374 C C . ILE A 1 798 ? -41.299 -53.287 115.224 1.00 89.94 798 ILE A C 1
ATOM 6376 O O . ILE A 1 798 ? -41.368 -54.058 116.180 1.00 89.94 798 ILE A O 1
ATOM 6380 N N . CYS A 1 799 ? -42.180 -53.325 114.221 1.00 85.25 799 CYS A N 1
ATOM 6381 C CA . CYS A 1 799 ? -43.265 -54.297 114.150 1.00 85.25 799 CYS A CA 1
ATOM 6382 C C . CYS A 1 799 ? -42.715 -55.723 114.013 1.00 85.25 799 CYS A C 1
ATOM 6384 O O . CYS A 1 799 ? -43.100 -56.584 114.804 1.00 85.25 799 CYS A O 1
ATOM 6386 N N . GLN A 1 800 ? -41.750 -55.936 113.112 1.00 90.06 800 GLN A N 1
ATOM 6387 C CA . GLN A 1 800 ? -41.035 -57.203 112.952 1.00 90.06 800 GLN A CA 1
ATOM 6388 C C . GLN A 1 800 ? -40.398 -57.662 114.273 1.00 90.06 800 GLN A C 1
ATOM 6390 O O . GLN A 1 800 ? -40.735 -58.739 114.755 1.00 90.06 800 GLN A O 1
ATOM 6395 N N . GLN A 1 801 ? -39.585 -56.822 114.925 1.00 88.75 801 GLN A N 1
ATOM 6396 C CA . GLN A 1 801 ? -38.959 -57.157 116.214 1.00 88.75 801 GLN A CA 1
ATOM 6397 C C . GLN A 1 801 ? -39.989 -57.480 117.312 1.00 88.75 801 GLN A C 1
ATOM 6399 O O . GLN A 1 801 ? -39.772 -58.369 118.135 1.00 88.75 801 GLN A O 1
ATOM 6404 N N . SER A 1 802 ? -41.134 -56.787 117.326 1.00 83.69 802 SER A N 1
ATOM 6405 C CA . SER A 1 802 ? -42.215 -57.070 118.281 1.00 83.69 802 SER A CA 1
ATOM 6406 C C . SER A 1 802 ? -42.943 -58.391 118.005 1.00 83.69 802 SER A C 1
ATOM 6408 O O . SER A 1 802 ? -43.466 -59.000 118.938 1.00 83.69 802 SER A O 1
ATOM 6410 N N . LEU A 1 803 ? -42.969 -58.842 116.746 1.00 86.38 803 LEU A N 1
ATOM 6411 C CA . LEU A 1 803 ? -43.523 -60.132 116.345 1.00 86.38 803 LEU A CA 1
ATOM 6412 C C . LEU A 1 803 ? -42.542 -61.262 116.679 1.00 86.38 803 LEU A C 1
ATOM 6414 O O . LEU A 1 803 ? -42.934 -62.206 117.353 1.00 86.38 803 LEU A O 1
ATOM 6418 N N . GLU A 1 804 ? -41.271 -61.109 116.296 1.00 90.12 804 GLU A N 1
ATOM 6419 C CA . GLU A 1 804 ? -40.174 -62.043 116.591 1.00 90.12 804 GLU A CA 1
ATOM 6420 C C . GLU A 1 804 ? -40.058 -62.309 118.098 1.00 90.12 804 GLU A C 1
ATOM 6422 O O . GLU A 1 804 ? -40.004 -63.468 118.523 1.00 90.12 804 GLU A O 1
ATOM 6427 N N . LYS A 1 805 ? -40.123 -61.253 118.927 1.00 89.62 805 LYS A N 1
ATOM 6428 C CA . LYS A 1 805 ? -40.153 -61.426 120.384 1.00 89.62 805 LYS A CA 1
ATOM 6429 C C . LYS A 1 805 ? -41.394 -62.195 120.839 1.00 89.62 805 LYS A C 1
ATOM 6431 O O . LYS A 1 805 ? -41.257 -63.124 121.621 1.00 89.62 805 LYS A O 1
ATOM 6436 N N . ARG A 1 806 ? -42.590 -61.865 120.337 1.00 90.50 806 ARG A N 1
ATOM 6437 C CA . ARG A 1 806 ? -43.828 -62.573 120.713 1.00 90.50 806 ARG A CA 1
ATOM 6438 C C . ARG A 1 806 ? -43.800 -64.053 120.341 1.00 90.50 806 ARG A C 1
ATOM 6440 O O . ARG A 1 806 ? -44.287 -64.851 121.129 1.00 90.50 806 ARG A O 1
ATOM 6447 N N . SER A 1 807 ? -43.218 -64.430 119.201 1.00 85.56 807 SER A N 1
ATOM 6448 C CA . SER A 1 807 ? -43.007 -65.845 118.867 1.00 85.56 807 SER A CA 1
ATOM 6449 C C . SER A 1 807 ? -42.025 -66.530 119.820 1.00 85.56 807 SER A C 1
ATOM 6451 O O . SER A 1 807 ? -42.281 -67.658 120.215 1.00 85.56 807 SER A O 1
ATOM 6453 N N . SER A 1 808 ? -40.958 -65.849 120.256 1.00 89.62 808 SER A N 1
ATOM 6454 C CA . SER A 1 808 ? -40.025 -66.401 121.251 1.00 89.62 808 SER A CA 1
ATOM 6455 C C . SER A 1 808 ? -40.649 -66.513 122.648 1.00 89.62 808 SER A C 1
ATOM 6457 O O . SER A 1 808 ? -40.429 -67.510 123.327 1.00 89.62 808 SER A O 1
ATOM 6459 N N . ASP A 1 809 ? -41.424 -65.510 123.072 1.00 91.06 809 ASP A N 1
ATOM 6460 C CA . ASP A 1 809 ? -42.161 -65.509 124.342 1.00 91.06 809 ASP A CA 1
ATOM 6461 C C . ASP A 1 809 ? -43.215 -66.646 124.349 1.00 91.06 809 ASP A C 1
ATOM 6463 O O . ASP A 1 809 ? -43.379 -67.327 125.357 1.00 91.06 809 ASP A O 1
ATOM 6467 N N . LEU A 1 810 ? -43.896 -66.885 123.215 1.00 89.88 810 LEU A N 1
ATOM 6468 C CA . LEU A 1 810 ? -44.858 -67.984 123.041 1.00 89.88 810 LEU A CA 1
ATOM 6469 C C . LEU A 1 810 ? -44.186 -69.362 123.031 1.00 89.88 810 LEU A C 1
ATOM 6471 O O . LEU A 1 810 ? -44.641 -70.243 123.747 1.00 89.88 810 LEU A O 1
ATOM 6475 N N . GLN A 1 811 ? -43.101 -69.542 122.272 1.00 89.31 811 GLN A N 1
ATOM 6476 C CA . GLN A 1 811 ? -42.379 -70.819 122.196 1.00 89.31 811 GLN A CA 1
ATOM 6477 C C . GLN A 1 811 ? -41.771 -71.220 123.553 1.00 89.31 811 GLN A C 1
ATOM 6479 O O . GLN A 1 811 ? -41.681 -72.401 123.878 1.00 89.31 811 GLN A O 1
ATOM 6484 N N . MET A 1 812 ? -41.372 -70.239 124.369 1.00 90.62 812 MET A N 1
ATOM 6485 C CA . MET A 1 812 ? -40.925 -70.483 125.742 1.00 90.62 812 MET A CA 1
ATOM 6486 C C . MET A 1 812 ? -42.080 -70.940 126.647 1.00 90.62 812 MET A C 1
ATOM 6488 O O . MET A 1 812 ? -41.894 -71.862 127.434 1.00 90.62 812 MET A O 1
ATOM 6492 N N . ALA A 1 813 ? -43.266 -70.338 126.511 1.00 89.88 813 ALA A N 1
ATOM 6493 C CA . ALA A 1 813 ? -44.456 -70.739 127.262 1.00 89.88 813 ALA A CA 1
ATOM 6494 C C . ALA A 1 813 ? -45.004 -72.112 126.824 1.00 89.88 813 ALA A C 1
ATOM 6496 O O . ALA A 1 813 ? -45.491 -72.862 127.660 1.00 89.88 813 ALA A O 1
ATOM 6497 N N . GLU A 1 814 ? -44.895 -72.457 125.538 1.00 87.56 814 GLU A N 1
ATOM 6498 C CA . GLU A 1 814 ? -45.208 -73.788 124.997 1.00 87.56 814 GLU A CA 1
ATOM 6499 C C . GLU A 1 814 ? -44.319 -74.855 125.658 1.00 87.56 814 GLU A C 1
ATOM 6501 O O . GLU A 1 814 ? -44.834 -75.776 126.283 1.00 87.56 814 GLU A O 1
ATOM 6506 N N . ALA A 1 815 ? -42.996 -74.649 125.670 1.00 87.62 815 ALA A N 1
ATOM 6507 C CA . ALA A 1 815 ? -42.055 -75.558 126.329 1.00 87.62 815 ALA A CA 1
ATOM 6508 C C . ALA A 1 815 ? -42.219 -75.635 127.866 1.00 87.62 815 ALA A C 1
ATOM 6510 O O . ALA A 1 815 ? -41.938 -76.674 128.460 1.00 87.62 815 ALA A O 1
ATOM 6511 N N . GLU A 1 816 ? -42.665 -74.561 128.529 1.00 90.94 816 GLU A N 1
ATOM 6512 C CA . GLU A 1 816 ? -42.995 -74.580 129.964 1.00 90.94 816 GLU A CA 1
ATOM 6513 C C . GLU A 1 816 ? -44.284 -75.375 130.239 1.00 90.94 816 GLU A C 1
ATOM 6515 O O . GLU A 1 816 ? -44.346 -76.127 131.212 1.00 90.94 816 GLU A O 1
ATOM 6520 N N . VAL A 1 817 ? -45.290 -75.276 129.362 1.00 91.00 817 VAL A N 1
ATOM 6521 C CA . VAL A 1 817 ? -46.520 -76.082 129.435 1.00 91.00 817 VAL A CA 1
ATOM 6522 C C . VAL A 1 817 ? -46.243 -77.560 129.152 1.00 91.00 817 VAL A C 1
ATOM 6524 O O . VAL A 1 817 ? -46.781 -78.399 129.870 1.00 91.00 817 VAL A O 1
ATOM 6527 N N . ASP A 1 818 ? -45.377 -77.887 128.189 1.00 88.88 818 ASP A N 1
ATOM 6528 C CA . ASP A 1 818 ? -44.960 -79.271 127.916 1.00 88.88 818 ASP A CA 1
ATOM 6529 C C . ASP A 1 818 ? -44.254 -79.894 129.135 1.00 88.88 818 ASP A C 1
ATOM 6531 O O . ASP A 1 818 ? -44.610 -80.991 129.563 1.00 88.88 818 ASP A O 1
ATOM 6535 N N . LEU A 1 819 ? -43.316 -79.170 129.765 1.00 89.06 819 LEU A N 1
ATOM 6536 C CA . LEU A 1 819 ? -42.623 -79.623 130.983 1.00 89.06 819 LEU A CA 1
ATOM 6537 C C . LEU A 1 819 ? -43.573 -79.823 132.177 1.00 89.06 819 LEU A C 1
ATOM 6539 O O . LEU A 1 819 ? -43.404 -80.766 132.951 1.00 89.06 819 LEU A O 1
ATOM 6543 N N . LEU A 1 820 ? -44.575 -78.953 132.330 1.00 90.06 820 LEU A N 1
ATOM 6544 C CA . LEU A 1 820 ? -45.623 -79.120 133.341 1.00 90.06 820 LEU A CA 1
ATOM 6545 C C . LEU A 1 820 ? -46.567 -80.284 132.998 1.00 90.06 820 LEU A C 1
ATOM 6547 O O . LEU A 1 820 ? -47.070 -80.938 133.909 1.00 90.06 820 LEU A O 1
ATOM 6551 N N . GLY A 1 821 ? -46.782 -80.572 131.711 1.00 88.62 821 GLY A N 1
ATOM 6552 C CA . GLY A 1 821 ? -47.482 -81.763 131.232 1.00 88.62 821 GLY A CA 1
ATOM 6553 C C . GLY A 1 821 ? -46.753 -83.048 131.625 1.00 88.62 821 GLY A C 1
ATOM 6554 O O . GLY A 1 821 ? -47.350 -83.902 132.278 1.00 88.62 821 GLY A O 1
ATOM 6555 N N . ASP A 1 822 ? -45.452 -83.137 131.330 1.00 88.75 822 ASP A N 1
ATOM 6556 C CA . ASP A 1 822 ? -44.586 -84.252 131.743 1.00 88.75 822 ASP A CA 1
ATOM 6557 C C . ASP A 1 822 ? -44.619 -84.467 133.272 1.00 88.75 822 ASP A C 1
ATOM 6559 O O . ASP A 1 822 ? -44.737 -85.601 133.745 1.00 88.75 822 ASP A O 1
ATOM 6563 N N . GLU A 1 823 ? -44.548 -83.395 134.076 1.00 88.69 823 GLU A N 1
ATOM 6564 C CA . GLU A 1 823 ? -44.620 -83.505 135.542 1.00 88.69 823 GLU A CA 1
ATOM 6565 C C . GLU A 1 823 ? -46.013 -83.954 136.027 1.00 88.69 823 GLU A C 1
ATOM 6567 O O . GLU A 1 823 ? -46.111 -84.800 136.922 1.00 88.69 823 GLU A O 1
ATOM 6572 N N . VAL A 1 824 ? -47.095 -83.461 135.414 1.00 89.00 824 VAL A N 1
ATOM 6573 C CA . VAL A 1 824 ? -48.470 -83.896 135.714 1.00 89.00 824 VAL A CA 1
ATOM 6574 C C . VAL A 1 824 ? -48.687 -85.365 135.348 1.00 89.00 824 VAL A C 1
ATOM 6576 O O . VAL A 1 824 ? -49.240 -86.098 136.168 1.00 89.00 824 VAL A O 1
ATOM 6579 N N . ASP A 1 825 ? -48.205 -85.838 134.200 1.00 86.94 825 ASP A N 1
ATOM 6580 C CA . ASP A 1 825 ? -48.318 -87.247 133.797 1.00 86.94 825 ASP A CA 1
ATOM 6581 C C . ASP A 1 825 ? -47.488 -88.173 134.705 1.00 86.94 825 ASP A C 1
ATOM 6583 O O . ASP A 1 825 ? -47.942 -89.261 135.081 1.00 86.94 825 ASP A O 1
ATOM 6587 N N . VAL A 1 826 ? -46.311 -87.730 135.165 1.00 88.44 826 VAL A N 1
ATOM 6588 C CA . VAL A 1 826 ? -45.528 -88.441 136.192 1.00 88.44 826 VAL A CA 1
ATOM 6589 C C . VAL A 1 826 ? -46.278 -88.502 137.531 1.00 88.44 826 VAL A C 1
ATOM 6591 O O . VAL A 1 826 ? -46.283 -89.554 138.180 1.00 88.44 826 VAL A O 1
ATOM 6594 N N . LEU A 1 827 ? -46.946 -87.419 137.942 1.00 87.12 827 LEU A N 1
ATOM 6595 C CA . LEU A 1 827 ? -47.755 -87.372 139.165 1.00 87.12 827 LEU A CA 1
ATOM 6596 C C . LEU A 1 827 ? -49.028 -88.226 139.060 1.00 87.12 827 LEU A C 1
ATOM 6598 O O . LEU A 1 827 ? -49.346 -88.948 140.008 1.00 87.12 827 LEU A O 1
ATOM 6602 N N . LEU A 1 828 ? -49.716 -88.227 137.915 1.00 86.25 828 LEU A N 1
ATOM 6603 C CA . LEU A 1 828 ? -50.856 -89.107 137.632 1.00 86.25 828 LEU A CA 1
ATOM 6604 C C . LEU A 1 828 ? -50.422 -90.578 137.652 1.00 86.25 828 LEU A C 1
ATOM 6606 O O . LEU A 1 828 ? -51.025 -91.392 138.351 1.00 86.25 828 LEU A O 1
ATOM 6610 N N . GLY A 1 829 ? -49.308 -90.910 136.997 1.00 85.50 829 GLY A N 1
ATOM 6611 C CA . GLY A 1 829 ? -48.716 -92.248 137.020 1.00 85.50 829 GLY A CA 1
ATOM 6612 C C . GLY A 1 829 ? -48.149 -92.669 138.384 1.00 85.50 829 GLY A C 1
ATOM 6613 O O . GLY A 1 829 ? -47.879 -93.856 138.595 1.00 85.50 829 GLY A O 1
ATOM 6614 N N . LEU A 1 830 ? -47.940 -91.744 139.327 1.00 87.38 830 LEU A N 1
ATOM 6615 C CA . LEU A 1 830 ? -47.649 -92.047 140.734 1.00 87.38 830 LEU A CA 1
ATOM 6616 C C . LEU A 1 830 ? -48.947 -92.268 141.525 1.00 87.38 830 LEU A C 1
ATOM 6618 O O . LEU A 1 830 ? -49.046 -93.229 142.292 1.00 87.38 830 LEU A O 1
ATOM 6622 N N . LEU A 1 831 ? -49.951 -91.419 141.302 1.00 85.44 831 LEU A N 1
ATOM 6623 C CA . LEU A 1 831 ? -51.274 -91.507 141.914 1.00 85.44 831 LEU A CA 1
ATOM 6624 C C . LEU A 1 831 ? -51.994 -92.810 141.533 1.00 85.44 831 LEU A C 1
ATOM 6626 O O . LEU A 1 831 ? -52.619 -93.425 142.394 1.00 85.44 831 LEU A O 1
ATOM 6630 N N . GLU A 1 832 ? -51.836 -93.289 140.298 1.00 85.44 832 GLU A N 1
ATOM 6631 C CA . GLU A 1 832 ? -52.335 -94.594 139.850 1.00 85.44 832 GLU A CA 1
ATOM 6632 C C . GLU A 1 832 ? -51.678 -95.754 140.613 1.00 85.44 832 GLU A C 1
ATOM 6634 O O . GLU A 1 832 ? -52.362 -96.661 141.087 1.00 85.44 832 GLU A O 1
ATOM 6639 N N . LYS A 1 833 ? -50.359 -95.706 140.835 1.00 86.25 833 LYS A N 1
ATOM 6640 C CA . LYS A 1 833 ? -49.646 -96.727 141.624 1.00 86.25 833 LYS A CA 1
ATOM 6641 C C . LYS A 1 833 ? -50.094 -96.722 143.089 1.00 86.25 833 LYS A C 1
ATOM 6643 O O . LYS A 1 833 ? -50.269 -97.789 143.678 1.00 86.25 833 LYS A O 1
ATOM 6648 N N . ILE A 1 834 ? -50.333 -95.539 143.664 1.00 83.50 834 ILE A N 1
ATOM 6649 C CA . ILE A 1 834 ? -50.909 -95.378 145.009 1.00 83.50 834 ILE A CA 1
ATOM 6650 C C . ILE A 1 834 ? -52.341 -95.929 145.051 1.00 83.50 834 ILE A C 1
ATOM 6652 O O . ILE A 1 834 ? -52.692 -96.651 145.985 1.00 83.50 834 ILE A O 1
ATOM 6656 N N . TYR A 1 835 ? -53.152 -95.645 144.030 1.00 84.44 835 TYR A N 1
ATOM 6657 C CA . TYR A 1 835 ? -54.508 -96.167 143.892 1.00 84.44 835 TYR A CA 1
ATOM 6658 C C . TYR A 1 835 ? -54.525 -97.701 143.841 1.00 84.44 835 TYR A C 1
ATOM 6660 O O . TYR A 1 835 ? -55.223 -98.320 144.640 1.00 84.44 835 TYR A O 1
ATOM 6668 N N . ILE A 1 836 ? -53.718 -98.317 142.971 1.00 83.19 836 ILE A N 1
ATOM 6669 C CA . ILE A 1 836 ? -53.614 -99.779 142.830 1.00 83.19 836 ILE A CA 1
ATOM 6670 C C . ILE A 1 836 ? -53.184 -100.424 144.157 1.00 83.19 836 ILE A C 1
ATOM 6672 O O . ILE A 1 836 ? -53.759 -101.433 144.571 1.00 83.19 836 ILE A O 1
ATOM 6676 N N . ALA A 1 837 ? -52.220 -99.824 144.864 1.00 82.19 837 ALA A N 1
ATOM 6677 C CA . ALA A 1 837 ? -51.790 -100.301 146.176 1.00 82.19 837 ALA A CA 1
ATOM 6678 C C . ALA A 1 837 ? -52.908 -100.206 147.232 1.00 82.19 837 ALA A C 1
ATOM 6680 O O . ALA A 1 837 ? -53.118 -101.151 147.992 1.00 82.19 837 ALA A O 1
ATOM 6681 N N . LEU A 1 838 ? -53.657 -99.100 147.276 1.00 80.19 838 LEU A N 1
ATOM 6682 C CA . LEU A 1 838 ? -54.775 -98.928 148.209 1.00 80.19 838 LEU A CA 1
ATOM 6683 C C . LEU A 1 838 ? -55.963 -99.846 147.877 1.00 80.19 838 LEU A C 1
ATOM 6685 O O . LEU A 1 838 ? -56.564 -100.402 148.794 1.00 80.19 838 LEU A O 1
ATOM 6689 N N . ASP A 1 839 ? -56.286 -100.051 146.597 1.00 77.81 839 ASP A N 1
ATOM 6690 C CA . ASP A 1 839 ? -57.393 -100.919 146.165 1.00 77.81 839 ASP A CA 1
ATOM 6691 C C . ASP A 1 839 ? -57.075 -102.401 146.452 1.00 77.81 839 ASP A C 1
ATOM 6693 O O . ASP A 1 839 ? -57.957 -103.160 146.851 1.00 77.81 839 ASP A O 1
ATOM 6697 N N . HIS A 1 840 ? -55.797 -102.802 146.400 1.00 81.38 840 HIS A N 1
ATOM 6698 C CA . HIS A 1 840 ? -55.346 -104.120 146.866 1.00 81.38 840 HIS A CA 1
ATOM 6699 C C . HIS A 1 840 ? -55.611 -104.346 148.369 1.00 81.38 840 HIS A C 1
ATOM 6701 O O . HIS A 1 840 ? -56.053 -105.424 148.766 1.00 81.38 840 HIS A O 1
ATOM 6707 N N . TYR A 1 841 ? -55.415 -103.322 149.209 1.00 78.88 841 TYR A N 1
ATOM 6708 C CA . TYR A 1 841 ? -55.733 -103.377 150.645 1.00 78.88 841 TYR A CA 1
ATOM 6709 C C . TYR A 1 841 ? -57.198 -103.037 150.980 1.00 78.88 841 TYR A C 1
ATOM 6711 O O . TYR A 1 841 ? -57.589 -103.095 152.151 1.00 78.88 841 TYR A O 1
ATOM 6719 N N . SER A 1 842 ? -58.035 -102.742 149.977 1.00 70.81 842 SER A N 1
ATOM 6720 C CA . SER A 1 842 ? -59.449 -102.362 150.126 1.00 70.81 842 SER A CA 1
ATOM 6721 C C . SER A 1 842 ? -60.256 -103.262 151.082 1.00 70.81 842 SER A C 1
ATOM 6723 O O . SER A 1 842 ? -60.950 -102.705 151.935 1.00 70.81 842 SER A O 1
ATOM 6725 N N . PRO A 1 843 ? -60.135 -104.613 151.073 1.00 74.38 843 PRO A N 1
ATOM 6726 C CA . PRO A 1 843 ? -60.875 -105.475 152.004 1.00 74.38 843 PRO A CA 1
ATOM 6727 C C . PRO A 1 843 ? -60.590 -105.199 153.488 1.00 74.38 843 PRO A C 1
ATOM 6729 O O . PRO A 1 843 ? -61.492 -105.308 154.310 1.00 74.38 843 PRO A O 1
ATOM 6732 N N . ILE A 1 844 ? -59.356 -104.812 153.830 1.00 72.12 844 ILE A N 1
ATOM 6733 C CA . ILE A 1 844 ? -58.948 -104.464 155.202 1.00 72.12 844 ILE A CA 1
ATOM 6734 C C . ILE A 1 844 ? -59.353 -103.016 155.515 1.00 72.12 844 ILE A C 1
ATOM 6736 O O . ILE A 1 844 ? -59.823 -102.702 156.610 1.00 72.12 844 ILE A O 1
ATOM 6740 N N . LEU A 1 845 ? -59.209 -102.127 154.529 1.00 67.75 845 LEU A N 1
ATOM 6741 C CA . LEU A 1 845 ? -59.513 -100.705 154.661 1.00 67.75 845 LEU A CA 1
ATOM 6742 C C . LEU A 1 845 ? -61.014 -100.409 154.807 1.00 67.75 845 LEU A C 1
ATOM 6744 O O . LEU A 1 845 ? -61.347 -99.320 155.265 1.00 67.75 845 LEU A O 1
ATOM 6748 N N . GLN A 1 846 ? -61.922 -101.349 154.507 1.00 66.06 846 GLN A N 1
ATOM 6749 C CA . GLN A 1 846 ? -63.378 -101.179 154.686 1.00 66.06 846 GLN A CA 1
ATOM 6750 C C . GLN A 1 846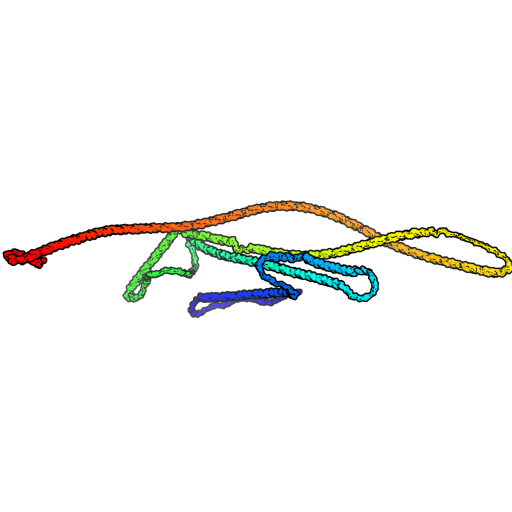 ? -63.789 -100.728 156.101 1.00 66.06 846 GLN A C 1
ATOM 6752 O O . GLN A 1 846 ? -64.805 -100.050 156.252 1.00 66.06 846 GLN A O 1
ATOM 6757 N N . HIS A 1 847 ? -62.989 -101.032 157.126 1.00 68.50 847 HIS A N 1
ATOM 6758 C CA . HIS A 1 847 ? -63.210 -100.569 158.502 1.00 68.50 847 HIS A CA 1
ATOM 6759 C C . HIS A 1 847 ? -62.858 -99.084 158.743 1.00 68.50 847 HIS A C 1
ATOM 6761 O O . HIS A 1 847 ? -63.141 -98.559 159.818 1.00 68.50 847 HIS A O 1
ATOM 6767 N N . TYR A 1 848 ? -62.291 -98.388 157.751 1.00 77.06 848 TYR A N 1
ATOM 6768 C CA . TYR A 1 848 ? -61.872 -96.985 157.809 1.00 77.06 848 TYR A CA 1
ATOM 6769 C C . TYR A 1 848 ? -62.583 -96.150 156.723 1.00 77.06 848 TYR A C 1
ATOM 6771 O O . TYR A 1 848 ? -62.032 -95.935 155.638 1.00 77.06 848 TYR A O 1
ATOM 6779 N N . PRO A 1 849 ? -63.798 -95.621 156.994 1.00 73.50 849 PRO A N 1
ATOM 6780 C CA . PRO A 1 849 ? -64.640 -94.971 155.982 1.00 73.50 849 PRO A CA 1
ATOM 6781 C C . PRO A 1 849 ? -63.967 -93.830 155.206 1.00 73.50 849 PRO A C 1
ATOM 6783 O O . PRO A 1 849 ? -64.209 -93.684 154.009 1.00 73.50 849 PRO A O 1
ATOM 6786 N N . GLY A 1 850 ? -63.094 -93.053 155.859 1.00 75.81 850 GLY A N 1
ATOM 6787 C CA . GLY A 1 850 ? -62.346 -91.969 155.214 1.00 75.81 850 GLY A CA 1
ATOM 6788 C C . GLY A 1 850 ? -61.397 -92.456 154.113 1.00 75.81 850 GLY A C 1
ATOM 6789 O O . GLY A 1 850 ? -61.315 -91.827 153.062 1.00 75.81 850 GLY A O 1
ATOM 6790 N N . VAL A 1 851 ? -60.749 -93.614 154.289 1.00 77.00 851 VAL A N 1
ATOM 6791 C CA . VAL A 1 851 ? -59.834 -94.164 153.272 1.00 77.00 851 VAL A CA 1
ATOM 6792 C C . VAL A 1 851 ? -60.615 -94.672 152.058 1.00 77.00 851 VAL A C 1
ATOM 6794 O O . VAL A 1 851 ? -60.196 -94.443 150.929 1.00 77.00 851 VAL A O 1
ATOM 6797 N N . ILE A 1 852 ? -61.802 -95.258 152.260 1.00 76.25 852 ILE A N 1
ATOM 6798 C CA . ILE A 1 852 ? -62.712 -95.642 151.163 1.00 76.25 852 ILE A CA 1
ATOM 6799 C C . ILE A 1 852 ? -63.229 -94.416 150.397 1.00 76.25 852 ILE A C 1
ATOM 6801 O O . ILE A 1 852 ? -63.393 -94.483 149.178 1.00 76.25 852 ILE A O 1
ATOM 6805 N N . GLN A 1 853 ? -63.483 -93.293 151.076 1.00 75.75 853 GLN A N 1
ATOM 6806 C CA . GLN A 1 853 ? -63.873 -92.047 150.409 1.00 75.75 853 GLN A CA 1
ATOM 6807 C C . GLN A 1 853 ? -62.722 -91.472 149.572 1.00 75.75 853 GLN A C 1
ATOM 6809 O O . GLN A 1 853 ? -62.956 -91.085 148.429 1.00 75.75 853 GLN A O 1
ATOM 6814 N N . ILE A 1 854 ? -61.487 -91.503 150.086 1.00 79.81 854 ILE A N 1
ATOM 6815 C CA . ILE A 1 854 ? -60.280 -91.099 149.348 1.00 79.81 854 ILE A CA 1
ATOM 6816 C C . ILE A 1 854 ? -60.043 -92.018 148.137 1.00 79.81 854 ILE A C 1
ATOM 6818 O O . ILE A 1 854 ? -59.889 -91.515 147.030 1.00 79.81 854 ILE A O 1
ATOM 6822 N N . LEU A 1 855 ? -60.123 -93.345 148.295 1.00 77.38 855 LEU A N 1
ATOM 6823 C CA . LEU A 1 855 ? -60.035 -94.318 147.191 1.00 77.38 855 LEU A CA 1
ATOM 6824 C C . LEU A 1 855 ? -61.051 -94.032 146.074 1.00 77.38 855 LEU A C 1
ATOM 6826 O O . LEU A 1 855 ? -60.710 -94.075 144.893 1.00 77.38 855 LEU A O 1
ATOM 6830 N N . LYS A 1 856 ? -62.297 -93.703 146.441 1.00 77.25 856 LYS A N 1
ATOM 6831 C CA . LYS A 1 856 ? -63.358 -93.328 145.491 1.00 77.25 856 LYS A CA 1
ATOM 6832 C C . LYS A 1 856 ? -63.145 -91.957 144.847 1.00 77.25 856 LYS A C 1
ATOM 6834 O O . LYS A 1 856 ? -63.633 -91.754 143.740 1.00 77.25 856 LYS A O 1
ATOM 6839 N N . LEU A 1 857 ? -62.454 -91.029 145.513 1.00 80.44 857 LEU A N 1
ATOM 6840 C CA . LEU A 1 857 ? -62.026 -89.767 144.905 1.00 80.44 857 LEU A CA 1
ATOM 6841 C C . LEU A 1 857 ? -60.930 -90.027 143.870 1.00 80.44 857 LEU A C 1
ATOM 6843 O O . LEU A 1 857 ? -61.096 -89.665 142.714 1.00 80.44 857 LEU A O 1
ATOM 6847 N N . ILE A 1 858 ? -59.865 -90.730 144.264 1.00 80.38 858 ILE A N 1
ATOM 6848 C CA . ILE A 1 858 ? -58.716 -91.011 143.398 1.00 80.38 858 ILE A CA 1
ATOM 6849 C C . ILE A 1 858 ? -59.145 -91.810 142.156 1.00 80.38 858 ILE A C 1
ATOM 6851 O O . ILE A 1 858 ? -58.714 -91.488 141.054 1.00 80.38 858 ILE A O 1
ATOM 6855 N N . ARG A 1 859 ? -60.057 -92.789 142.297 1.00 77.94 859 ARG A N 1
ATOM 6856 C CA . ARG A 1 859 ? -60.629 -93.514 141.145 1.00 77.94 859 ARG A CA 1
ATOM 6857 C C . ARG A 1 859 ? -61.339 -92.581 140.152 1.00 77.94 859 ARG A C 1
ATOM 6859 O O . ARG A 1 859 ? -61.244 -92.814 138.954 1.00 77.94 859 ARG A O 1
ATOM 6866 N N . ARG A 1 860 ? -62.049 -91.553 140.635 1.00 79.25 860 ARG A N 1
ATOM 6867 C CA . ARG A 1 860 ? -62.757 -90.578 139.786 1.00 79.25 860 ARG A CA 1
ATOM 6868 C C . ARG A 1 860 ? -61.773 -89.680 139.038 1.00 79.25 860 ARG A C 1
ATOM 6870 O O . ARG A 1 860 ? -61.919 -89.492 137.836 1.00 79.25 860 ARG A O 1
ATOM 6877 N N . GLU A 1 861 ? -60.767 -89.182 139.754 1.00 76.69 861 GLU A N 1
ATOM 6878 C CA . GLU A 1 861 ? -59.736 -88.292 139.219 1.00 76.69 861 GLU A CA 1
ATOM 6879 C C . GLU A 1 861 ? -58.901 -88.997 138.135 1.00 76.69 861 GLU A C 1
ATOM 6881 O O . GLU A 1 861 ? -58.798 -88.504 137.016 1.00 76.69 861 GLU A O 1
ATOM 6886 N N . LEU A 1 862 ? -58.403 -90.209 138.422 1.00 76.50 862 LEU A N 1
ATOM 6887 C CA . LEU A 1 862 ? -57.677 -91.047 137.455 1.00 76.50 862 LEU A CA 1
ATOM 6888 C C . LEU A 1 862 ? -58.560 -91.520 136.291 1.00 76.50 862 LEU A C 1
ATOM 6890 O O . LEU A 1 862 ? -58.078 -91.692 135.177 1.00 76.50 862 LEU A O 1
ATOM 6894 N N . GLY A 1 863 ? -59.856 -91.733 136.538 1.00 67.62 863 GLY A N 1
ATOM 6895 C CA . GLY A 1 863 ? -60.829 -92.089 135.505 1.00 67.62 863 GLY A CA 1
ATOM 6896 C C . GLY A 1 863 ? -61.216 -90.930 134.580 1.00 67.62 863 GLY A C 1
ATOM 6897 O O . GLY A 1 863 ? -62.010 -91.140 133.665 1.00 67.62 863 GLY A O 1
ATOM 6898 N N . GLY A 1 864 ? -60.712 -89.712 134.820 1.00 67.06 864 GLY A N 1
ATOM 6899 C CA . GLY A 1 864 ? -61.090 -88.518 134.063 1.00 67.06 864 GLY A CA 1
ATOM 6900 C C . GLY A 1 864 ? -62.562 -88.122 134.232 1.00 67.06 864 GLY A C 1
ATOM 6901 O O . GLY A 1 864 ? -63.089 -87.362 133.420 1.00 67.06 864 GLY A O 1
ATOM 6902 N N . GLU A 1 865 ? -63.244 -88.614 135.274 1.00 58.28 865 GLU A N 1
ATOM 6903 C CA . GLU A 1 865 ? -64.671 -88.378 135.545 1.00 58.28 865 GLU A CA 1
ATOM 6904 C C . GLU A 1 865 ? -64.927 -86.977 136.147 1.00 58.28 865 GLU A C 1
ATOM 6906 O O . GLU A 1 865 ? -65.689 -86.797 137.104 1.00 58.28 865 GLU A O 1
ATOM 6911 N N . TYR A 1 866 ? -64.315 -85.949 135.554 1.00 56.84 866 TYR A N 1
ATOM 6912 C CA . TYR A 1 866 ? -64.681 -84.562 135.795 1.00 56.84 866 TYR A CA 1
ATOM 6913 C C . TYR A 1 866 ? -66.078 -84.298 135.232 1.00 56.84 866 TYR A C 1
ATOM 6915 O O . TYR A 1 866 ? -66.290 -84.138 134.027 1.00 56.84 866 TYR A O 1
ATOM 6923 N N . THR A 1 867 ? -67.054 -84.216 136.134 1.00 47.09 867 THR A N 1
ATOM 6924 C CA . THR A 1 867 ? -68.392 -83.707 135.835 1.00 47.09 867 THR A CA 1
ATOM 6925 C C . THR A 1 867 ? -68.279 -82.303 135.244 1.00 47.09 867 THR A C 1
ATOM 6927 O O . THR A 1 867 ? -67.944 -81.366 135.969 1.00 47.09 867 THR A O 1
ATOM 6930 N N . LYS A 1 868 ? -68.563 -82.152 133.942 1.00 45.03 868 LYS A N 1
ATOM 6931 C CA . LYS A 1 868 ? -68.542 -80.853 133.252 1.00 45.03 868 LYS A CA 1
ATOM 6932 C C . LYS A 1 868 ? -69.411 -79.832 133.988 1.00 45.03 868 LYS A C 1
ATOM 6934 O O . LYS A 1 868 ? -70.635 -79.956 134.004 1.00 45.03 868 LYS A O 1
ATOM 6939 N N . ALA A 1 869 ? -68.766 -78.819 134.554 1.00 42.09 869 ALA A N 1
ATOM 6940 C CA . ALA A 1 869 ? -69.405 -77.679 135.187 1.00 42.09 869 ALA A CA 1
ATOM 6941 C C . ALA A 1 869 ? -69.093 -76.418 134.370 1.00 42.09 869 ALA A C 1
ATOM 6943 O O . ALA A 1 869 ? -68.090 -75.758 134.625 1.00 42.09 869 ALA A O 1
ATOM 6944 N N . VAL A 1 870 ? -70.003 -76.115 133.430 1.00 33.97 870 VAL A N 1
ATOM 6945 C CA . VAL A 1 870 ? -69.984 -74.984 132.473 1.00 33.97 870 VAL A CA 1
ATOM 6946 C C . VAL A 1 870 ? -68.897 -75.103 131.399 1.00 33.97 870 VAL A C 1
ATOM 6948 O O . VAL A 1 870 ? -67.795 -74.548 131.573 1.00 33.97 870 VAL A O 1
#

InterPro domains:
  IPR037490 WPP domain-associated protein [PTHR33883] (41-865)

Radius of gyration: 94.97 Å; chains: 1; bounding box: 229×154×324 Å

pLDDT: mean 70.73, std 19.97, range [24.73, 92.75]

Foldseek 3Di:
DDDDDDDDDDDDDDDDDDDDDDDDDDDDDDDDDDDDPPVVVVVVVVVVVVVVVVVVVVVVVVVVVVVVVVVVVVVVVVVVVVVVVVVVVVVVVVVVVVVVVCVVVPDDDDDDDDDDDDDDDPPPVVVVVVVVLPPDVVNVVVLVVVLVVVVVVLVVVVVVLVVVVVVVVDDDDDDDDDDDDDDDDDPDPPVVVSVVVVVVSVVVNVVVVVVSVVVVVVNVVSVVVVVVVVVVVVVVVVVVVVVVVVVVVVVVVVVVVVVVVVVVVVLVVVVVVLVVLVVVLVVLVVVLVVLVVPPDDDDDDPDDDDDDDDDDDPDDDDDDDDDDDDDDDDDDDDDDDDDDPPPCPVLPPDDPVRSVVVVVVVVVVVVVVVVVVVVVVVVVVVVVVVVVVVVVVVVVVPPDPPVVVSVVSSVVSVVVSVVSVVVSVVVVVVPNVVPPVVVVVVVVVVVVVVVVVVVVVVVVVVVVVVVVVVVVVVVVVVVVVVVVVVVVVVVVVVVVVVVVVVVVVVVVVVVVVVVVVVVVVVVVVVVVVVVVVPVVVPDDDDDDDDDYDDDDDDDDPCCVVVVVVVVVVVVVVVVVVVVVVVVVVVVVVVVVVVVVVVVVVVVVVVVVVVVVVVVVVVVVVVVVVVVVVVVVVVVVVVVVVVVVVVVVVVVVVVVVVVVVVVVVVVVVVVVVVVVVVVVVVVVVVVVVVVVVVVVVVVVVVVVVVVVVVVVVVVVVVVVVVVVVVVVVVVVVVVVVVVVVVVVVVVVVVVVVVVVVVVVVVVVVVVVVVVVVVVVVVVVVVVVVVVVVVVVVVVVVVVVVVVVVVVVVVVVVVVVVVVVVVVVVVVVLVVLVVVLVVLVVCVVVCVVPVVSVVVSVVSCCVNVVVPDDDD

Secondary structure (DSSP, 8-state):
--------------------------------------HHHHHHHHHHHHHHHHHHHHHHHHHHHHHHHHHHHHHHHHHHHHHHHHHHHHHHHHHHHHHHHHTT--S---------------TTHHHHHHHTT---HHHHHHHHHHHHHHHHHHHHHHHHHHHHHHHTT--------------------THHHHHHHHHHHHHHHHHHHHHHHHHHHHHHHHHHHHHHHHHHHHHHHHHHHHHHHHHHHHHHHHHHHHHHHHHHHHHHHHHHHHHHHHHHHHHHHHHHHHHHTT-------------------------------------------------TTGGGGS-HHHHHHHHHHHHHHHHHHHHHHHHHHHHHHHHHHHHHHHHHHHHTT-TTTHHHHHHHHHHHHHHHHHHHHHHHHHHHHSPPTTTTHHHHHHHHHHHHHHHHHHHHHHHHHHHHHHHHHHHHHHHHHHHHHHHHHHHHHHHHHHHHHHHHHHHHHHHHHHHHHHHHHHHHHHHHHHHHHHHHHHHTTS-----------------STTHHHHHHHHHHHHHHHHHHHHHHHHHHHHHHHHHHHHHHHHHHHHHHHHHHHHHHHHHHHHHHHHHHHHHHHHHHHHHHHHHHHHHHHHHHHHHHHHHHHHHHHHHHHHHHHHHHHHHHHHHHHHHHHHHHHHHHHHHHHHHHHHHHHHHHHHHHHHHHHHHHHHHHHHHHHHHHHHHHHHHHHHHHHHHHHHHHHHHHHHHHHHHHHHHHHHHHHHHHHHHHHHHHHHHHHHHHHHHHHHHHHHHHHHHHHHHHHHHHHHHHHHHHHHHHHHHHHHHHHHHHTHHHHTT-HHHHHHHHHHHHHHTT------